Protein 7JH0 (pdb70)

B-factor: mean 74.03, std 16.94, range [35.66, 173.41]

Foldseek 3Di:
DDAAEEEEEDCDQQSVLLVLLCVVVVRHAYQEYEAQVAAPVRSQVCAQQDPQQHGRDFDWDADPSWTATNNHTHHYYNDPQLLPDQLQVSQHQEYEYADPPQAEPVSQCSNPPPHHHQAYEYQAHHDPAQEEAPLQCLVVDDLPRRYHYPHAVLLAVQNLQCLQCVPFRFQAKEKEKAFEDDPQADCAQADDPVQRQRSHHLAPDWGWFADPSWLVSCSSPVSCRVRYGYTYIYYHDHWKMKMKMKTFTNHFADLVRSLVSQCVVCPPSCPQAEAEDADPDDRSVCRQPLYSWYWYSVPWAAPGRGITITMIMDTSRNNSSNRVSVSSSSCVVNNPD/DDAAEEEEEDCFLQRLLLVLLCVVVVRHHYQEYEALVAAQVRSQVCQQQDPFQGGRDADWDDDPCFTATNRHTHHYYNDPQLLPDQQAVSVHQEYEADNVPDQELVSQCSCPPPNGHQAYEYAEHHDHAQEEAPQQCLVVDDLPRRYHYPAALLNAVLNLCCQQCVPQNFQAKEKEKAFEDDPQADCAQDDDPPQNQRRHNLAVDWGWFADCSFCCSCSRPVVCNVRTGYTYIYYHDHWKMKMKMKTFTRRFAALVRSLVRQVCSCVPPCVQAEAEDADPDDRSVCRLPQYSWYWHSPPWHAPGRGTTMTMIMGGSRNNSSNRVSVSSSSSCVNNVD/DDAAEAEEEDCFLLGLLLVLLCVVVVRHHYAEYEAQVADPVRNLVPNQQDPFQGGRPFDWDADPQFTDTHHRTHHYYHDPQLLPDPQQVRVHQEYEADPPPAADPVRQCSNVPDRGHQAYEYAADHPHAQAEAPPFCQVVDALPGRYHYPHAVLNAVLLLQCLQCVPFNFQAKEKEKAFEDDPQADCAQADDPVQNQRNHRLQPDFGWFADPRWQCSCSRVVSCHPRTGYTYTYHHDHWKMKMKMKTFTNHFADLVRSLVSQCCSCVDSCPQAEAEDADPDDRSNCRLRQYSWYWHSVVWAQDGRTITITMIMHTSRNNSSNSSVVSVSSCCVNNVD/DDAAEEEEEACFLLGLLLVLLCVVVVRHHYAEYEAQVADPVRSQVPQQQDPQQGGRPADWDDDPQFIATNRGTHHYYRDPQLLPDQQVVSPHAEYEHANQPQQEPVRQCSCCPPHGHFAYEYLEDHDHAQEEAPQFVLVVDDLVGHYHYPYAVLNAVLNLCCLQCVPFNFQAKEKEKAFEDDPQADCAQADDPPQNLRRHHQAPDFGWAADCSQQCSCSHPVSCHPRTGYTYTYHHDHWKMKMKMKTFTNHFDDLVRSLVSLCVCCVPSVVQQEAEDADPDDRSVCSQRLYSWYWHSPVWAQPGRTITITMTMDGSRNNSSNSSVVSSSSSCVVNVD

Organism: Schistosoma mansoni (NCBI:txid6183)

Solvent-accessible surface area: 45228 Å² total

Nearest PDB structures (foldseek):
  4wni-assembly1_C  TM=9.915E-01  e=1.784E-61  Homo sapiens
  1j0x-assembly1_R  TM=9.920E-01  e=1.899E-61  Oryctolagus cuniculus
  6lgj-assembly1_C  TM=9.918E-01  e=1.081E-60  Mus musculus
  6ynd-assembly1_A  TM=9.878E-01  e=7.446E-61  Homo sapiens
  7xzg-assembly1_A  TM=9.839E-01  e=3.277E-58  Candida albicans SC5314

Sequence (1348 aa):
MSRAKVGINGFGRIGRLVLRAAFLKNTVDVVSVNDPFIDLEYMVYMIKRDSTHGTFPGEVSTENGKLKVNGKLISVHCERDPANIPWDKDGAEYVVESTGVFTTIDKAQAHIKNNRAKKVIISAPSADAPMFVVGVNENSYEKSMSVVSNASTTNCLAPLAKVIHDKFEIVEGLMTTVHSFTATQKVVDGPSSKLWRDGRGAMQNIIPASTGAAKAVGKVIPALNGKLTGMAFRVPTPDVSVVDLTCRLGKGASYEEIKAAVKAAASGPLKGILEYTEDEVVSSDFVGSTSSSIFDAKAGISLNNNFVKLVSWYDNEFGYSCRVVDLITHMHKVDHAMSRAKVGINGFGRIGRLVLRAAFLKNTVDVVSVNDPFIDLEYMVYMIKRDSTHGTFPGEVSTENGKLKVNGKLISVHCERDPANIPWDKDGAEYVVESTGVFTTIDKAQAHIKNNRAKKVIISAPSADAPMFVVGVNENSYEKSMSVVSNASTTNCLAPLAKVIHDKFEIVEGLMTTVHSFTATQKVVDGPSSKLWRDGRGAMQNIIPASTGAAKAVGKVIPALNGKLTGMAFRVPTPDVSVVDLTCRLGKGASYEEIKAAVKAAASGPLKGILEYTEDEVVSSDFVGSTSSSIFDAKAGISLNNNFVKLVSWYDNEFGYSCRVVDLITHMHKVDHAMSRAKVGINGFGRIGRLVLRAAFLKNTVDVVSVNDPFIDLEYMVYMIKRDSTHGTFPGEVSTENGKLKVNGKLISVHCERDPANIPWDKDGAEYVVESTGVFTTIDKAQAHIKNNRAKKVIISAPSADAPMFVVGVNENSYEKSMSVVSNASTTNCLAPLAKVIHDKFEIVEGLMTTVHSFTATQKVVDGPSSKLWRDGRGAMQNIIPASTGAAKAVGKVIPALNGKLTGMAFRVPTPDVSVVDLTCRLGKGASYEEIKAAVKAAASGPLKGILEYTEDEVVSSDFVGSTSSSIFDAKAGISLNNNFVKLVSWYDNEFGYSCRVVDLITHMHKVDHAMSRAKVGINGFGRIGRLVLRAAFLKNTVDVVSVNDPFIDLEYMVYMIKRDSTHGTFPGEVSTENGKLKVNGKLISVHCERDPANIPWDKDGAEYVVESTGVFTTIDKAQAHIKNNRAKKVIISAPSADAPMFVVGVNENSYEKSMSVVSNASTTNCLAPLAKVIHDKFEIVEGLMTTVHSFTATQKVVDGPSSKLWRDGRGAMQNIIPASTGAAKAVGKVIPALNGKLTGMAFRVPTPDVSVVDLTCRLGKGASYEEIKAAVKAAASGPLKGILEYTEDEVVSSDFVGSTSSSIFDAKAGISLNNNFVKLVSWYDNEFGYSCRVVDLITHMHKVDHA

InterPro domains:
  IPR006424 Glyceraldehyde-3-phosphate dehydrogenase, type I [TIGR01534] (5-327)
  IPR020828 Glyceraldehyde 3-phosphate dehydrogenase, NAD(P) binding domain [PF00044] (5-104)
  IPR020828 Glyceraldehyde 3-phosphate dehydrogenase, NAD(P) binding domain [SM00846] (4-153)
  IPR020829 Glyceraldehyde 3-phosphate dehydrogenase, catalytic domain [PF02800] (158-315)
  IPR020830 Glyceraldehyde 3-phosphate dehydrogenase, active site [PS00071] (151-158)
  IPR020831 Glyceraldehyde/Erythrose phosphate dehydrogenase family [PIRSF000149] (4-334)
  IPR020831 Glyceraldehyde/Erythrose phosphate dehydrogenase family [PR00078] (112-125)
  IPR020831 Glyceraldehyde/Erythrose phosphate dehydrogenase family [PR00078] (147-165)
  IPR020831 Glyceraldehyde/Erythrose phosphate dehydrogenase family [PR00078] (174-190)
  IPR020831 Glyceraldehyde/Erythrose phosphate dehydrogenase family [PR00078] (231-248)
  IPR020831 Glyceraldehyde/Erythrose phosphate dehydrogenase family [PR00078] (271-286)
  IPR020831 Glyceraldehyde/Erythrose phosphate dehydrogenase family [PTHR10836] (4-334)
  IPR036291 NAD(P)-binding domain superfamily [SSF51735] (5-169)

Secondary structure (DSSP, 8-state):
---EEEEEE--SSHHHHHHHHHHHH-SEEEEEEE-TT--HHHHHHHHH--TTT-S-SS-EEESSSSEEETTEEEEEE--SSGGGS-HHHHT-SEEEE-STT--SHHHHTTTTTTTS--EEEESS--SSSPB--TTTSGGG--TT--EEE----HHHHHHHHHHHHHHT-EEEEEEEEEEE--TTSBSSS---TT-GGGGSBTTT--EEEE-SSSSHHHHH-GGGTTTEEEEEEEES-SS-EEEEEEEEESS---HHHHHHHHHHHHHTTTTTTEEEE-S---GGGGTT---SEEEETTT-EESSSSEEEEEEEE-TTHHHHHHHHHHHHHHHHHHH-/---EEEEEE--SHHHHHHHHHHHHH-SEEEEEEE-TT--HHHHHHHHH--TTT-S-SS-EEEETTEEEETTEEEEEE--SSGGGS-TTTTT--EEEE-SSS--SHHHHTTTTSSS--SEEEESS--SSS-B--TTTSGGG--TT-SEEE----HHHHHHHHHHHHHHT-EEEEEEEEEE---TTSBSSS---TT-GGGSSBTTT--EEEEETTTTTHHHH-GGGTTTEEEEEEE-S-SS-EEEEEEEEESS---HHHHHHHHHHHHHTTTTTTEEEE-S---GGGGTT---SEEEETTT-EESSSSEEEEEEEE-TTHHHHHHHHHHHHHHHHHHT-/-PPEEEEEE--SHHHHHHHHHHHHH-SEEEEEEE-SSS-HHHHHHHHH--TTT-S-SS-EEEETTEEEESS-EEEEE--SSGGG--HHHHT--EEEE-SSS--STTTGGGTTTTT--SEEEESS--SSS-B--TTTSSTT--TT-SEEE----HHHHHHHHHHHHHHH-EEEEEEEEEEE--TTSBSSS---SS-GGGGSBTTT--EE---SSSTHHHHH-GGGTTSEE--EEEES-SS-EEEEEEEEESS---HHHHHHHHHHHHTTTTBTTEEEE-S---GGGGTT---SEEEETTT-EESSSSEEEEEEEE-TTHHHHHHHHHHHHHHHHHHT-/--PEEEEEE--SHHHHHHHHHHHHH-SEEEEEEE-TTS-HHHHHHHHH--TTT-S-SS-EEEETTEEEESS-EEEEE--SSGGG--HHHHT--EEEE-SSS--SHHHHGGGTTTT--SEEEESS--SSSPB--TTSSGGG--TT--EEE----HHHHHHHHHHHHHHH-EEEEEEEEEEEP-TTS-SSS---SS-GGGGS-TTT--EEE--STTTTHHHH-GGGTTSEEEEEEEES-SS-EEEEEEEEESS---HHHHHHHHHHHHHTTTBTTEEEE-S---TTS-TT---SEEEETTT-EESSSS-EEEEEEE-TTHHHHHHHHHHHHHHHHHHT-

Radius of gyration: 31.95 Å; Cα contacts (8 Å, |Δi|>4): 3463; chains: 4; bounding box: 79×80×83 Å

Structure (mmCIF, N/CA/C/O backbone):
data_7JH0
#
_entry.id   7JH0
#
_cell.length_a   80.123
_cell.length_b   80.123
_cell.length_c   417.015
_cell.angle_alpha   90.000
_cell.angle_beta   90.000
_cell.angle_gamma   120.000
#
_symmetry.space_group_name_H-M   'P 61'
#
loop_
_entity.id
_entity.type
_entity.pdbx_description
1 polymer 'Glyceraldehyde-3-phosphate dehydrogenase'
2 polymer 'Glyceraldehyde-3-phosphate dehydrogenase'
3 non-polymer GLYCEROL
4 non-polymer 'TRIETHYLENE GLYCOL'
5 non-polymer DI(HYDROXYETHYL)ETHER
6 non-polymer 1,2-ETHANEDIOL
7 water water
#
loop_
_atom_site.group_PDB
_atom_site.id
_atom_site.type_symbol
_atom_site.label_atom_id
_atom_site.label_alt_id
_atom_site.label_comp_id
_atom_site.label_asym_id
_atom_site.label_entity_id
_atom_site.label_seq_id
_atom_site.pdbx_PDB_ins_code
_atom_site.Cartn_x
_atom_site.Cartn_y
_atom_site.Cartn_z
_atom_site.occupancy
_atom_site.B_iso_or_equiv
_atom_site.auth_seq_id
_atom_site.auth_comp_id
_atom_site.auth_asym_id
_atom_site.auth_atom_id
_atom_site.pdbx_PDB_model_num
ATOM 1 N N . MET A 1 1 ? -7.259 -11.575 38.159 1.00 90.04 1 MET A N 1
ATOM 2 C CA . MET A 1 1 ? -5.932 -12.174 38.170 1.00 90.30 1 MET A CA 1
ATOM 3 C C . MET A 1 1 ? -5.252 -12.027 36.818 1.00 86.28 1 MET A C 1
ATOM 4 O O . MET A 1 1 ? -5.233 -10.943 36.233 1.00 84.77 1 MET A O 1
ATOM 9 N N . SER A 1 2 ? -4.712 -13.142 36.334 1.00 85.10 2 SER A N 1
ATOM 10 C CA . SER A 1 2 ? -3.934 -13.197 35.105 1.00 81.25 2 SER A CA 1
ATOM 11 C C . SER A 1 2 ? -4.636 -12.528 33.932 1.00 78.46 2 SER A C 1
ATOM 12 O O . SER A 1 2 ? -5.849 -12.654 33.756 1.00 76.19 2 SER A O 1
ATOM 15 N N . ARG A 1 3 ? -3.852 -11.803 33.142 1.00 76.10 3 ARG A N 1
ATOM 16 C CA . ARG A 1 3 ? -4.342 -11.148 31.941 1.00 71.66 3 ARG A CA 1
ATOM 17 C C . ARG A 1 3 ? -3.801 -11.879 30.723 1.00 67.86 3 ARG A C 1
ATOM 18 O O . ARG A 1 3 ? -2.741 -12.502 30.787 1.00 67.59 3 ARG A O 1
ATOM 26 N N . ALA A 1 4 ? -4.525 -11.803 29.614 1.00 65.77 4 ALA A N 1
ATOM 27 C CA . ALA A 1 4 ? -4.170 -12.570 28.427 1.00 64.05 4 ALA A CA 1
ATOM 28 C C . ALA A 1 4 ? -2.860 -12.096 27.805 1.00 58.83 4 ALA A C 1
ATOM 29 O O . ALA A 1 4 ? -2.707 -10.924 27.463 1.00 57.36 4 ALA A O 1
ATOM 31 N N . LYS A 1 5 ? -1.918 -13.024 27.667 1.00 57.40 5 LYS A N 1
ATOM 32 C CA . LYS A 1 5 ? -0.644 -12.751 27.015 1.00 55.33 5 LYS A CA 1
ATOM 33 C C . LYS A 1 5 ? -0.765 -13.033 25.524 1.00 54.49 5 LYS A C 1
ATOM 34 O O . LYS A 1 5 ? -1.099 -14.144 25.119 1.00 56.22 5 LYS A O 1
ATOM 40 N N . VAL A 1 6 ? -0.484 -12.022 24.708 1.00 55.01 6 VAL A N 1
ATOM 41 C CA . VAL A 1 6 ? -0.801 -12.074 23.285 1.00 55.69 6 VAL A CA 1
ATOM 42 C C . VAL A 1 6 ? 0.427 -11.873 22.393 1.00 57.27 6 VAL A C 1
ATOM 43 O O . VAL A 1 6 ? 1.311 -11.079 22.705 1.00 61.85 6 VAL A O 1
ATOM 47 N N . GLY A 1 7 ? 0.477 -12.603 21.281 1.00 55.54 7 GLY A N 1
ATOM 48 C CA . GLY A 1 7 ? 1.478 -12.376 20.254 1.00 56.33 7 GLY A CA 1
ATOM 49 C C . GLY A 1 7 ? 0.822 -12.053 18.922 1.00 58.44 7 GLY A C 1
ATOM 50 O O . GLY A 1 7 ? -0.323 -12.433 18.691 1.00 61.87 7 GLY A O 1
ATOM 51 N N . ILE A 1 8 ? 1.536 -11.352 18.045 1.00 56.15 8 ILE A N 1
ATOM 52 C CA . ILE A 1 8 ? 0.973 -10.954 16.757 1.00 54.66 8 ILE A CA 1
ATOM 53 C C . ILE A 1 8 ? 1.862 -11.389 15.602 1.00 56.92 8 ILE A C 1
ATOM 54 O O . ILE A 1 8 ? 3.030 -11.010 15.534 1.00 58.12 8 ILE A O 1
ATOM 59 N N . ASN A 1 9 ? 1.309 -12.175 14.686 1.00 58.85 9 ASN A N 1
ATOM 60 C CA . ASN A 1 9 ? 2.046 -12.558 13.491 1.00 63.31 9 ASN A CA 1
ATOM 61 C C . ASN A 1 9 ? 1.537 -11.775 12.296 1.00 65.99 9 ASN A C 1
ATOM 62 O O . ASN A 1 9 ? 0.365 -11.869 11.937 1.00 67.88 9 ASN A O 1
ATOM 67 N N . GLY A 1 10 ? 2.427 -11.003 11.682 1.00 67.72 10 GLY A N 1
ATOM 68 C CA . GLY A 1 10 ? 2.058 -10.155 10.566 1.00 67.70 10 GLY A CA 1
ATOM 69 C C . GLY A 1 10 ? 1.697 -8.753 11.010 1.00 67.54 10 GLY A C 1
ATOM 70 O O . GLY A 1 10 ? 0.533 -8.449 11.269 1.00 65.77 10 GLY A O 1
ATOM 71 N N . PHE A 1 11 ? 2.701 -7.893 11.098 1.00 68.44 11 PHE A N 1
ATOM 72 C CA . PHE A 1 11 ? 2.491 -6.529 11.555 1.00 65.83 11 PHE A CA 1
ATOM 73 C C . PHE A 1 11 ? 2.050 -5.639 10.396 1.00 64.80 11 PHE A C 1
ATOM 74 O O . PHE A 1 11 ? 2.575 -4.545 10.201 1.00 64.58 11 PHE A O 1
ATOM 82 N N . GLY A 1 12 ? 1.081 -6.122 9.626 1.00 66.41 12 GLY A N 1
ATOM 83 C CA . GLY A 1 12 ? 0.564 -5.373 8.499 1.00 67.41 12 GLY A CA 1
ATOM 84 C C . GLY A 1 12 ? -0.305 -4.213 8.938 1.00 69.92 12 GLY A C 1
ATOM 85 O O . GLY A 1 12 ? 0.066 -3.457 9.830 1.00 73.54 12 GLY A O 1
ATOM 86 N N . ARG A 1 13 ? -1.464 -4.067 8.309 1.00 66.56 13 ARG A N 1
ATOM 87 C CA . ARG A 1 13 ? -2.359 -2.964 8.628 1.00 61.40 13 ARG A CA 1
ATOM 88 C C . ARG A 1 13 ? -3.236 -3.335 9.808 1.00 62.27 13 ARG A C 1
ATOM 89 O O . ARG A 1 13 ? -3.428 -2.555 10.739 1.00 60.97 13 ARG A O 1
ATOM 97 N N . ILE A 1 14 ? -3.759 -4.550 9.760 1.00 64.88 14 ILE A N 1
ATOM 98 C CA . ILE A 1 14 ? -4.719 -5.012 10.743 1.00 64.56 14 ILE A CA 1
ATOM 99 C C . ILE A 1 14 ? -3.994 -5.469 12.007 1.00 63.26 14 ILE A C 1
ATOM 100 O O . ILE A 1 14 ? -4.477 -5.263 13.119 1.00 62.80 14 ILE A O 1
ATOM 105 N N . GLY A 1 15 ? -2.820 -6.067 11.838 1.00 62.79 15 GLY A N 1
ATOM 106 C CA . GLY A 1 15 ? -2.041 -6.524 12.975 1.00 62.00 15 GLY A CA 1
ATOM 107 C C . GLY A 1 15 ? -1.390 -5.390 13.742 1.00 63.91 15 GLY A C 1
ATOM 108 O O . GLY A 1 15 ? -0.898 -5.570 14.854 1.00 66.74 15 GLY A O 1
ATOM 109 N N . ARG A 1 16 ? -1.397 -4.209 13.137 1.00 62.59 16 ARG A N 1
ATOM 110 C CA . ARG A 1 16 ? -0.745 -3.038 13.703 1.00 56.98 16 ARG A CA 1
ATOM 111 C C . ARG A 1 16 ? -1.735 -2.217 14.529 1.00 58.93 16 ARG A C 1
ATOM 112 O O . ARG A 1 16 ? -1.355 -1.537 15.482 1.00 59.16 16 ARG A O 1
ATOM 120 N N . LEU A 1 17 ? -3.010 -2.298 14.161 1.00 59.65 17 LEU A N 1
ATOM 121 C CA . LEU A 1 17 ? -4.067 -1.596 14.884 1.00 58.24 17 LEU A CA 1
ATOM 122 C C . LEU A 1 17 ? -4.621 -2.455 16.015 1.00 59.39 17 LEU A C 1
ATOM 123 O O . LEU A 1 17 ? -5.310 -1.962 16.907 1.00 60.98 17 LEU A O 1
ATOM 128 N N . VAL A 1 18 ? -4.327 -3.748 15.966 1.00 58.68 18 VAL A N 1
ATOM 129 C CA . VAL A 1 18 ? -4.678 -4.634 17.061 1.00 60.19 18 VAL A CA 1
ATOM 130 C C . VAL A 1 18 ? -3.803 -4.274 18.251 1.00 59.96 18 VAL A C 1
ATOM 131 O O . VAL A 1 18 ? -4.286 -4.118 19.373 1.00 58.94 18 VAL A O 1
ATOM 135 N N . LEU A 1 19 ? -2.509 -4.131 17.986 1.00 63.44 19 LEU A N 1
ATOM 136 C CA . LEU A 1 19 ? -1.554 -3.686 18.992 1.00 63.60 19 LEU A CA 1
ATOM 137 C C . LEU A 1 19 ? -2.012 -2.382 19.618 1.00 61.22 19 LEU A C 1
ATOM 138 O O . LEU A 1 19 ? -1.948 -2.197 20.833 1.00 62.50 19 LEU A O 1
ATOM 143 N N . ARG A 1 20 ? -2.476 -1.485 18.758 1.00 57.27 20 ARG A N 1
ATOM 144 C CA . ARG A 1 20 ? -2.964 -0.183 19.171 1.00 51.28 20 ARG A CA 1
ATOM 145 C C . ARG A 1 20 ? -4.130 -0.328 20.140 1.00 52.40 20 ARG A C 1
ATOM 146 O O . ARG A 1 20 ? -4.073 0.150 21.270 1.00 54.44 20 ARG A O 1
ATOM 154 N N . ALA A 1 21 ? -5.176 -1.015 19.693 1.00 53.46 21 ALA A N 1
ATOM 155 C CA . ALA A 1 21 ? -6.370 -1.240 20.504 1.00 53.04 21 ALA A CA 1
ATOM 156 C C . ALA A 1 21 ? -6.066 -1.985 21.807 1.00 52.54 21 ALA A C 1
ATOM 157 O O . ALA A 1 21 ? -6.791 -1.847 22.793 1.00 51.40 21 ALA A O 1
ATOM 159 N N . ALA A 1 22 ? -4.999 -2.776 21.806 1.00 52.06 22 ALA A N 1
ATOM 160 C CA . ALA A 1 22 ? -4.602 -3.517 22.997 1.00 52.28 22 ALA A CA 1
ATOM 161 C C . ALA A 1 22 ? -4.223 -2.572 24.134 1.00 55.60 22 A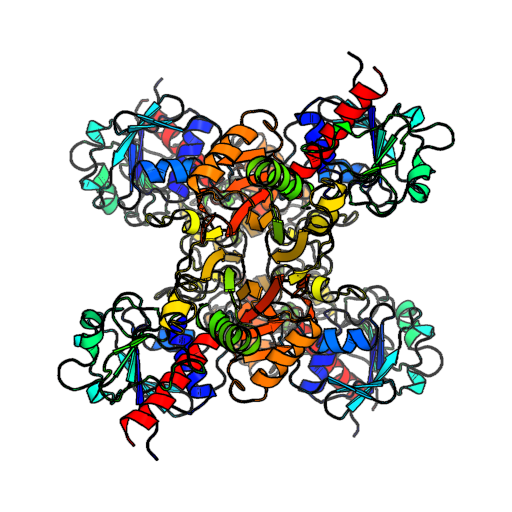LA A C 1
ATOM 162 O O . ALA A 1 22 ? -4.764 -2.658 25.240 1.00 57.81 22 ALA A O 1
ATOM 164 N N . PHE A 1 23 ? -3.293 -1.668 23.850 1.00 55.57 23 PHE A N 1
ATOM 165 C CA . PHE A 1 23 ? -2.804 -0.730 24.850 1.00 55.19 23 PHE A CA 1
ATOM 166 C C . PHE A 1 23 ? -3.859 0.292 25.220 1.00 59.05 23 PHE A C 1
ATOM 167 O O . PHE A 1 23 ? -3.818 0.878 26.301 1.00 65.36 23 PHE A O 1
ATOM 175 N N . LEU A 1 24 ? -4.799 0.505 24.309 1.00 59.25 24 LEU A N 1
ATOM 176 C CA . LEU A 1 24 ? -5.898 1.421 24.554 1.00 60.02 24 LEU A CA 1
ATOM 177 C C . LEU A 1 24 ? -6.838 0.841 25.597 1.00 61.47 24 LEU A C 1
ATOM 178 O O . LEU A 1 24 ? -7.312 1.545 26.486 1.00 65.14 24 LEU A O 1
ATOM 183 N N . LYS A 1 25 ? -7.095 -0.455 25.488 1.00 61.37 25 LYS A N 1
ATOM 184 C CA . LYS A 1 25 ? -8.052 -1.104 26.366 1.00 64.18 25 LYS A CA 1
ATOM 185 C C . LYS A 1 25 ? -7.368 -1.767 27.550 1.00 63.68 25 LYS A C 1
ATOM 186 O O . LYS A 1 25 ? -7.985 -1.946 28.600 1.00 63.86 25 LYS A O 1
ATOM 192 N N . ASN A 1 26 ? -6.105 -2.142 27.370 1.00 62.92 26 ASN A N 1
ATOM 193 C CA . ASN A 1 26 ? -5.277 -2.609 28.474 1.00 65.31 26 ASN A CA 1
ATOM 194 C C . ASN A 1 26 ? -5.862 -3.860 29.126 1.00 61.98 26 ASN A C 1
ATOM 195 O O . ASN A 1 26 ? -5.545 -4.170 30.271 1.00 59.93 26 ASN A O 1
ATOM 200 N N . THR A 1 27 ? -6.727 -4.565 28.398 1.00 60.80 27 THR A N 1
ATOM 201 C CA . THR A 1 27 ? -7.393 -5.754 28.928 1.00 62.70 27 THR A CA 1
ATOM 202 C C . THR A 1 27 ? -6.578 -7.007 28.642 1.00 62.11 27 THR A C 1
ATOM 203 O O . THR A 1 27 ? -6.816 -8.065 29.224 1.00 63.59 27 THR A O 1
ATOM 207 N N . VAL A 1 28 ? -5.629 -6.883 27.721 1.00 60.65 28 VAL A N 1
ATOM 208 C CA . VAL A 1 28 ? -4.698 -7.960 27.425 1.00 59.93 28 VAL A CA 1
ATOM 209 C C . VAL A 1 28 ? -3.292 -7.377 27.379 1.00 61.21 28 VAL A C 1
ATOM 210 O O . VAL A 1 28 ? -3.111 -6.161 27.458 1.00 63.31 28 VAL A O 1
ATOM 214 N N . ASP A 1 29 ? -2.295 -8.246 27.254 1.00 61.34 29 ASP A N 1
ATOM 215 C CA . ASP A 1 29 ? -0.910 -7.796 27.221 1.00 61.18 29 ASP A CA 1
ATOM 216 C C . ASP A 1 29 ? -0.163 -8.404 26.037 1.00 61.30 29 ASP A C 1
ATOM 217 O O . ASP A 1 29 ? 0.121 -9.603 26.011 1.00 62.01 29 ASP A O 1
ATOM 222 N N . VAL A 1 30 ? 0.133 -7.557 25.055 1.00 60.01 30 VAL A N 1
ATOM 223 C CA . VAL A 1 30 ? 0.931 -7.926 23.891 1.00 57.92 30 VAL A CA 1
ATOM 224 C C . VAL A 1 30 ? 2.392 -8.077 24.292 1.00 62.67 30 VAL A C 1
ATOM 225 O O . VAL A 1 30 ? 2.981 -7.151 24.853 1.00 63.99 30 VAL A O 1
ATOM 229 N N . VAL A 1 31 ? 2.978 -9.232 23.991 1.00 62.78 31 VAL A N 1
ATOM 230 C CA . VAL A 1 31 ? 4.332 -9.535 24.443 1.00 60.23 31 VAL A CA 1
ATOM 231 C C . VAL A 1 31 ? 5.287 -9.835 23.287 1.00 60.48 31 VAL A C 1
ATOM 232 O O . VAL A 1 31 ? 6.504 -9.809 23.464 1.00 61.04 31 VAL A O 1
ATOM 236 N N . SER A 1 32 ? 4.740 -10.113 22.107 1.00 60.51 32 SER A N 1
ATOM 237 C CA . SER A 1 32 ? 5.565 -10.540 20.980 1.00 61.55 32 SER A CA 1
ATOM 238 C C . SER A 1 32 ? 4.965 -10.159 19.630 1.00 58.18 32 SER A C 1
ATOM 239 O O . SER A 1 32 ? 3.761 -10.279 19.413 1.00 56.66 32 SER A O 1
ATOM 242 N N . VAL A 1 33 ? 5.815 -9.698 18.720 1.00 57.20 33 VAL A N 1
ATOM 243 C CA . VAL A 1 33 ? 5.381 -9.386 17.367 1.00 57.68 33 VAL A CA 1
ATOM 244 C C . VAL A 1 33 ? 6.345 -10.055 16.398 1.00 59.41 33 VAL A C 1
ATOM 245 O O . VAL A 1 33 ? 7.516 -10.254 16.717 1.00 63.29 33 VAL A O 1
ATOM 249 N N . ASN A 1 34 ? 5.847 -10.423 15.223 1.00 57.56 34 ASN A N 1
ATOM 250 C CA . ASN A 1 34 ? 6.691 -11.009 14.198 1.00 58.91 34 ASN A CA 1
ATOM 251 C C . ASN A 1 34 ? 6.324 -10.482 12.811 1.00 62.02 34 ASN A C 1
ATOM 252 O O . ASN A 1 34 ? 5.150 -10.449 12.439 1.00 60.98 34 ASN A O 1
ATOM 257 N N . ASP A 1 35 ? 7.337 -10.052 12.064 1.00 64.15 35 ASP A N 1
ATOM 258 C CA . ASP A 1 35 ? 7.181 -9.651 10.666 1.00 64.19 35 ASP A CA 1
ATOM 259 C C . ASP A 1 35 ? 8.567 -9.547 10.036 1.00 66.87 35 ASP A C 1
ATOM 260 O O . ASP A 1 35 ? 9.363 -8.691 10.423 1.00 68.08 35 ASP A O 1
ATOM 265 N N . PRO A 1 36 ? 8.862 -10.429 9.066 1.00 69.14 36 PRO A N 1
ATOM 266 C CA . PRO A 1 36 ? 10.194 -10.514 8.452 1.00 70.84 36 PRO A CA 1
ATOM 267 C C . PRO A 1 36 ? 10.591 -9.268 7.662 1.00 72.76 36 PRO A C 1
ATOM 268 O O . PRO A 1 36 ? 11.785 -8.998 7.512 1.00 73.26 36 PRO A O 1
ATOM 272 N N . PHE A 1 37 ? 9.601 -8.522 7.183 1.00 72.47 37 PHE A N 1
ATOM 273 C CA . PHE A 1 37 ? 9.843 -7.371 6.318 1.00 74.41 37 PHE A CA 1
ATOM 274 C C . PHE A 1 37 ? 10.027 -6.091 7.117 1.00 74.47 37 PHE A C 1
ATOM 275 O O . PHE A 1 37 ? 10.487 -5.077 6.594 1.00 78.57 37 PHE A O 1
ATOM 283 N N . ILE A 1 38 ? 9.661 -6.138 8.389 1.00 70.28 38 ILE A N 1
ATOM 284 C CA . ILE A 1 38 ? 9.707 -4.949 9.218 1.00 67.99 38 ILE A CA 1
ATOM 285 C C . ILE A 1 38 ? 10.649 -5.182 10.392 1.00 68.65 38 ILE A C 1
ATOM 286 O O . ILE A 1 38 ? 10.416 -6.062 11.219 1.00 69.78 38 ILE A O 1
ATOM 291 N N . ASP A 1 39 ? 11.730 -4.411 10.450 1.00 66.13 39 ASP A N 1
ATOM 292 C CA . ASP A 1 39 ? 12.665 -4.532 11.561 1.00 67.06 39 ASP A CA 1
ATOM 293 C C . ASP A 1 39 ? 12.181 -3.692 12.737 1.00 66.13 39 ASP A C 1
ATOM 294 O O . ASP A 1 39 ? 11.169 -2.996 12.635 1.00 64.08 39 ASP A O 1
ATOM 299 N N . LEU A 1 40 ? 12.903 -3.770 13.851 1.00 66.02 40 LEU A N 1
ATOM 300 C CA . LEU A 1 40 ? 12.512 -3.084 15.079 1.00 66.06 40 LEU A CA 1
ATOM 301 C C . LEU A 1 40 ? 12.365 -1.581 14.869 1.00 65.54 40 LEU A C 1
ATOM 302 O O . LEU A 1 40 ? 11.349 -0.991 15.239 1.00 64.56 40 LEU A O 1
ATOM 307 N N . GLU A 1 41 ? 13.385 -0.975 14.273 1.00 65.30 41 GLU A N 1
ATOM 308 C CA . GLU A 1 41 ? 13.387 0.457 14.010 1.00 65.77 41 GLU A CA 1
ATOM 309 C C . GLU A 1 41 ? 12.171 0.865 13.179 1.00 62.36 41 GLU A C 1
ATOM 310 O O . GLU A 1 41 ? 11.498 1.843 13.497 1.00 64.51 41 GLU A O 1
ATOM 316 N N . TYR A 1 42 ? 11.886 0.110 12.123 1.00 57.74 42 TYR A N 1
ATOM 317 C CA . TYR A 1 42 ? 10.755 0.424 11.258 1.00 55.01 42 TYR A CA 1
ATOM 318 C C . TYR A 1 42 ? 9.456 0.230 12.022 1.00 53.72 42 TYR A C 1
ATOM 319 O O . TYR A 1 42 ? 8.500 0.986 11.849 1.00 51.56 42 TYR A O 1
ATOM 328 N N . MET A 1 43 ? 9.439 -0.783 12.881 1.00 55.24 43 MET A N 1
ATOM 329 C CA . MET A 1 43 ? 8.234 -1.155 13.608 1.00 56.53 43 MET A CA 1
ATOM 330 C C . MET A 1 43 ? 7.740 -0.012 14.484 1.00 59.79 43 MET A C 1
ATOM 331 O O . MET A 1 43 ? 6.541 0.163 14.684 1.00 62.73 43 MET A O 1
ATOM 336 N N . VAL A 1 44 ? 8.681 0.773 14.988 1.00 58.80 44 VAL A N 1
ATOM 337 C CA . VAL A 1 44 ? 8.356 1.887 15.859 1.00 57.41 44 VAL A CA 1
ATOM 338 C C . VAL A 1 44 ? 7.707 3.008 15.061 1.00 58.54 44 VAL A C 1
ATOM 339 O O . VAL A 1 44 ? 6.715 3.596 15.491 1.00 59.80 44 VAL A O 1
ATOM 343 N N . TYR A 1 45 ? 8.274 3.297 13.895 1.00 57.56 45 TYR A N 1
ATOM 344 C CA . TYR A 1 45 ? 7.761 4.352 13.030 1.00 54.64 45 TYR A CA 1
ATOM 345 C C . TYR A 1 45 ? 6.354 4.038 12.530 1.00 58.47 45 TYR A C 1
ATOM 346 O O . TYR A 1 45 ? 5.549 4.941 12.296 1.00 62.25 45 TYR A O 1
ATOM 355 N N . MET A 1 46 ? 6.059 2.754 12.367 1.00 57.30 46 MET A N 1
ATOM 356 C CA . MET A 1 46 ? 4.741 2.344 11.907 1.00 60.66 46 MET A CA 1
ATOM 357 C C . MET A 1 46 ? 3.698 2.500 13.009 1.00 64.80 46 MET A C 1
ATOM 358 O O . MET A 1 46 ? 2.499 2.567 12.739 1.00 67.97 46 MET A O 1
ATOM 363 N N . ILE A 1 47 ? 4.164 2.566 14.251 1.00 65.47 47 ILE A N 1
ATOM 364 C CA . ILE A 1 47 ? 3.286 2.760 15.397 1.00 64.41 47 ILE A CA 1
ATOM 365 C C . ILE A 1 47 ? 3.088 4.245 15.669 1.00 64.17 47 ILE A C 1
ATOM 366 O O . ILE A 1 47 ? 1.959 4.723 15.781 1.00 65.21 47 ILE A O 1
ATOM 371 N N . LYS A 1 48 ? 4.197 4.967 15.778 1.00 63.39 48 LYS A N 1
ATOM 372 C CA . LYS A 1 48 ? 4.158 6.393 16.062 1.00 65.41 48 LYS A CA 1
ATOM 373 C C . LYS A 1 48 ? 3.404 7.158 14.979 1.00 69.76 48 LYS A C 1
ATOM 374 O O . LYS A 1 48 ? 2.781 8.176 15.264 1.00 73.86 48 LYS A O 1
ATOM 376 N N . ARG A 1 49 ? 3.449 6.665 13.744 1.00 68.37 49 ARG A N 1
ATOM 377 C CA . ARG A 1 49 ? 2.840 7.381 12.624 1.00 67.67 49 ARG A CA 1
ATOM 378 C C . ARG A 1 49 ? 1.774 6.562 11.896 1.00 65.08 49 ARG A C 1
ATOM 379 O O . ARG A 1 49 ? 2.043 5.467 11.400 1.00 67.15 49 ARG A O 1
ATOM 387 N N . ASP A 1 50 ? 0.566 7.112 11.833 1.00 60.02 50 ASP A N 1
ATOM 388 C CA . ASP A 1 50 ? -0.535 6.495 11.101 1.00 56.62 50 ASP A CA 1
ATOM 389 C C . ASP A 1 50 ? -1.301 7.581 10.350 1.00 56.02 50 ASP A C 1
ATOM 390 O O . ASP A 1 50 ? -1.768 8.548 10.947 1.00 57.95 50 ASP A O 1
ATOM 395 N N . SER A 1 51 ? -1.423 7.422 9.037 1.00 53.60 51 SER A N 1
ATOM 396 C CA . SER A 1 51 ? -2.082 8.424 8.208 1.00 53.93 51 SER A CA 1
ATOM 397 C C . SER A 1 51 ? -3.569 8.522 8.530 1.00 53.55 51 SER A C 1
ATOM 398 O O . SER A 1 51 ? -4.191 9.568 8.345 1.00 56.63 51 SER A O 1
ATOM 401 N N . THR A 1 52 ? -4.127 7.421 9.020 1.00 50.45 52 THR A N 1
ATOM 402 C CA . THR A 1 52 ? -5.561 7.318 9.244 1.00 49.59 52 THR A CA 1
ATOM 403 C C . THR A 1 52 ? -5.956 7.609 10.696 1.00 55.05 52 THR A C 1
ATOM 404 O O . THR A 1 52 ? -6.887 8.375 10.953 1.00 55.29 52 THR A O 1
ATOM 408 N N . HIS A 1 53 ? -5.242 7.008 11.644 1.00 56.66 53 HIS A N 1
ATOM 409 C CA . HIS A 1 53 ? -5.642 7.071 13.047 1.00 54.40 53 HIS A CA 1
ATOM 410 C C . HIS A 1 53 ? -4.764 8.006 13.862 1.00 55.75 53 HIS A C 1
ATOM 411 O O . HIS A 1 53 ? -4.965 8.173 15.066 1.00 58.56 53 HIS A O 1
ATOM 418 N N . GLY A 1 54 ? -3.794 8.620 13.197 1.00 54.83 54 GLY A N 1
ATOM 419 C CA . GLY A 1 54 ? -2.902 9.551 13.857 1.00 56.79 54 GLY A CA 1
ATOM 420 C C . GLY A 1 54 ? -1.826 8.871 14.676 1.00 59.61 54 GLY A C 1
ATOM 421 O O . GLY A 1 54 ? -1.597 7.669 14.552 1.00 61.92 54 GLY A O 1
ATOM 422 N N . THR A 1 55 ? -1.161 9.650 15.520 1.00 60.95 55 THR A N 1
ATOM 423 C CA . THR A 1 55 ? -0.079 9.125 16.335 1.00 62.92 55 THR A CA 1
ATOM 424 C C . THR A 1 55 ? -0.627 8.286 17.476 1.00 65.37 55 THR A C 1
ATOM 425 O O . THR A 1 55 ? -1.725 8.533 17.977 1.00 65.07 55 THR A O 1
ATOM 429 N N . PHE A 1 56 ? 0.145 7.282 17.869 1.00 67.89 56 PHE A N 1
ATOM 430 C CA . PHE A 1 56 ? -0.224 6.423 18.980 1.00 72.02 56 PHE A CA 1
ATOM 431 C C . PHE A 1 56 ? -0.166 7.199 20.290 1.00 75.56 56 PHE A C 1
ATOM 432 O O . PHE A 1 56 ? 0.782 7.945 20.528 1.00 78.33 56 PHE A O 1
ATOM 440 N N . PRO A 1 57 ? -1.188 7.031 21.140 1.00 76.98 57 PRO A N 1
ATOM 441 C CA . PRO A 1 57 ? -1.272 7.698 22.447 1.00 79.29 57 PRO A CA 1
ATOM 442 C C . PRO A 1 57 ? -0.468 7.025 23.567 1.00 84.21 57 PRO A C 1
ATOM 443 O O . PRO A 1 57 ? -1.058 6.406 24.453 1.00 85.60 57 PRO A O 1
ATOM 447 N N . GLY A 1 58 ? 0.856 7.162 23.534 1.00 88.84 58 GLY A N 1
ATOM 448 C CA . GLY A 1 58 ? 1.710 6.599 24.567 1.00 94.78 58 GLY A CA 1
ATOM 449 C C . GLY A 1 58 ? 3.192 6.705 24.256 1.00 99.86 58 GLY A C 1
ATOM 450 O O . GLY A 1 58 ? 3.570 7.070 23.144 1.00 99.61 58 GLY A O 1
ATOM 451 N N . GLU A 1 59 ? 4.036 6.394 25.238 1.00 105.71 59 GLU A N 1
ATOM 452 C CA . GLU A 1 59 ? 5.480 6.430 25.025 1.00 104.90 59 GLU A CA 1
ATOM 453 C C . GLU A 1 59 ? 5.951 5.123 24.405 1.00 99.35 59 GLU A C 1
ATOM 454 O O . GLU A 1 59 ? 5.847 4.057 25.012 1.00 101.93 59 GLU A O 1
ATOM 460 N N . VAL A 1 60 ? 6.463 5.219 23.184 1.00 89.86 60 VAL A N 1
ATOM 461 C CA . VAL A 1 60 ? 6.957 4.058 22.463 1.00 82.22 60 VAL A CA 1
ATOM 462 C C . VAL A 1 60 ? 8.446 4.219 22.188 1.00 82.26 60 VAL A C 1
ATOM 463 O O . VAL A 1 60 ? 8.848 5.092 21.420 1.00 83.86 60 VAL A O 1
ATOM 467 N N . SER A 1 61 ? 9.265 3.386 22.823 1.00 78.62 61 SER A N 1
ATOM 468 C CA . SER A 1 61 ? 10.703 3.399 22.572 1.00 75.55 61 SER A CA 1
ATOM 469 C C . SER A 1 61 ? 11.247 1.980 22.417 1.00 73.99 61 SER A C 1
ATOM 470 O O . SER A 1 61 ? 10.485 1.025 22.267 1.00 71.91 61 SER A O 1
ATOM 473 N N . THR A 1 62 ? 12.570 1.855 22.438 1.00 75.21 62 THR A N 1
ATOM 474 C CA . THR A 1 62 ? 13.224 0.562 22.286 1.00 74.42 62 THR A CA 1
ATOM 475 C C . THR A 1 62 ? 14.258 0.336 23.375 1.00 80.22 62 THR A C 1
ATOM 476 O O . THR A 1 62 ? 15.267 1.040 23.449 1.00 82.95 62 THR A O 1
ATOM 480 N N . GLU A 1 63 ? 14.002 -0.658 24.215 1.00 81.28 63 GLU A N 1
ATOM 481 C CA . GLU A 1 63 ? 14.925 -1.015 25.278 1.00 82.03 63 GLU A CA 1
ATOM 482 C C . GLU A 1 63 ? 15.648 -2.304 24.915 1.00 78.16 63 GLU A C 1
ATOM 483 O O . GLU A 1 63 ? 15.043 -3.372 24.893 1.00 75.88 63 GLU A O 1
ATOM 489 N N . ASN A 1 64 ? 16.937 -2.187 24.605 1.00 77.82 64 ASN A N 1
ATOM 490 C CA . ASN A 1 64 ? 17.804 -3.340 24.365 1.00 79.39 64 ASN A CA 1
ATOM 491 C C . ASN A 1 64 ? 17.285 -4.302 23.296 1.00 76.77 64 ASN A C 1
ATOM 492 O O . ASN A 1 64 ? 17.015 -5.469 23.581 1.00 76.28 64 ASN A O 1
ATOM 494 N N . GLY A 1 65 ? 17.154 -3.812 22.067 1.00 74.17 65 GLY A N 1
ATOM 495 C CA . GLY A 1 65 ? 16.735 -4.646 20.954 1.00 70.98 65 GLY A CA 1
ATOM 496 C C . GLY A 1 65 ? 15.312 -5.139 21.104 1.00 69.76 65 GLY A C 1
ATOM 497 O O . GLY A 1 65 ? 14.887 -6.081 20.434 1.00 69.26 65 GLY A O 1
ATOM 498 N N . LYS A 1 66 ? 14.575 -4.487 21.994 1.00 69.67 66 LYS A N 1
ATOM 499 C CA . LYS A 1 66 ? 13.207 -4.870 22.292 1.00 67.27 66 LYS A CA 1
ATOM 500 C C . LYS A 1 66 ? 12.316 -3.636 22.274 1.00 63.03 66 LYS A C 1
ATOM 501 O O . LYS A 1 66 ? 12.716 -2.561 22.717 1.00 62.44 66 LYS A O 1
ATOM 504 N N . LEU A 1 67 ? 11.110 -3.804 21.745 1.00 60.75 67 LEU A N 1
ATOM 505 C CA . LEU A 1 67 ? 10.146 -2.720 21.622 1.00 59.77 67 LEU A CA 1
ATOM 506 C C . LEU A 1 67 ? 9.451 -2.417 22.949 1.00 60.59 67 LEU A C 1
ATOM 507 O O . LEU A 1 67 ? 8.801 -3.284 23.531 1.00 61.53 67 LEU A O 1
ATOM 512 N N . LYS A 1 68 ? 9.590 -1.182 23.419 1.00 59.92 68 LYS A N 1
ATOM 513 C CA . LYS A 1 68 ? 8.962 -0.761 24.665 1.00 57.30 68 LYS A CA 1
ATOM 514 C C . LYS A 1 68 ? 7.792 0.164 24.368 1.00 57.43 68 LYS A C 1
ATOM 515 O O . LYS A 1 68 ? 7.941 1.155 23.657 1.00 57.40 68 LYS A O 1
ATOM 518 N N . VAL A 1 69 ? 6.622 -0.177 24.895 1.00 56.44 69 VAL A N 1
ATOM 519 C CA . VAL A 1 69 ? 5.427 0.628 24.682 1.00 54.33 69 VAL A CA 1
ATOM 520 C C . VAL A 1 69 ? 4.684 0.817 25.997 1.00 59.29 69 VAL A C 1
ATOM 521 O O . VAL A 1 69 ? 4.302 -0.157 26.641 1.00 64.96 69 VAL A O 1
ATOM 525 N N . ASN A 1 70 ? 4.491 2.073 26.393 1.00 57.88 70 ASN A N 1
ATOM 526 C CA . ASN A 1 70 ? 3.808 2.411 27.643 1.00 57.37 70 ASN A CA 1
ATOM 527 C C . ASN A 1 70 ? 4.413 1.720 28.860 1.00 59.52 70 ASN A C 1
ATOM 528 O O . ASN A 1 70 ? 3.735 1.526 29.867 1.00 62.12 70 ASN A O 1
ATOM 533 N N . GLY A 1 71 ? 5.687 1.355 28.766 1.00 57.15 71 GLY A N 1
ATOM 534 C CA . GLY A 1 71 ? 6.354 0.661 29.850 1.00 57.06 71 GLY A CA 1
ATOM 535 C C . GLY A 1 71 ? 6.314 -0.849 29.712 1.00 59.80 71 GLY A C 1
ATOM 536 O O . GLY A 1 71 ? 6.987 -1.567 30.449 1.00 64.97 71 GLY A O 1
ATOM 537 N N . LYS A 1 72 ? 5.519 -1.337 28.766 1.00 57.62 72 LYS A N 1
ATOM 538 C CA . LYS A 1 72 ? 5.449 -2.771 28.517 1.00 56.74 72 LYS A CA 1
ATOM 539 C C . LYS A 1 72 ? 6.434 -3.146 27.415 1.00 57.56 72 LYS A C 1
ATOM 540 O O . LYS A 1 72 ? 6.575 -2.420 26.433 1.00 57.63 72 LYS A O 1
ATOM 545 N N . LEU A 1 73 ? 7.115 -4.274 27.589 1.00 59.95 73 LEU A N 1
ATOM 546 C CA . LEU A 1 73 ? 8.144 -4.718 26.648 1.00 61.58 73 LEU A CA 1
ATOM 547 C C . LEU A 1 73 ? 7.624 -5.747 25.647 1.00 66.68 73 LEU A C 1
ATOM 548 O O . LEU A 1 73 ? 6.879 -6.655 26.012 1.00 69.93 73 LEU A O 1
ATOM 553 N N . ILE A 1 74 ? 8.031 -5.607 24.387 1.00 68.37 74 ILE A N 1
ATOM 554 C CA . ILE A 1 74 ? 7.638 -6.548 23.341 1.00 68.29 74 ILE A CA 1
ATOM 555 C C . ILE A 1 74 ? 8.850 -6.990 22.518 1.00 67.97 74 ILE A C 1
ATOM 556 O O . ILE A 1 74 ? 9.494 -6.178 21.857 1.00 65.84 74 ILE A O 1
ATOM 561 N N . SER A 1 75 ? 9.151 -8.283 22.557 1.00 73.13 75 SER A N 1
ATOM 562 C CA . SER A 1 75 ? 10.231 -8.838 21.751 1.00 75.87 75 SER A CA 1
ATOM 563 C C . SER A 1 75 ? 9.782 -9.012 20.302 1.00 75.88 75 SER A C 1
ATOM 564 O O . SER A 1 75 ? 8.651 -9.417 20.036 1.00 77.74 75 SER A O 1
ATOM 567 N N . VAL A 1 76 ? 10.676 -8.709 19.367 1.00 74.25 76 VAL A N 1
ATOM 568 C CA . VAL A 1 76 ? 10.338 -8.754 17.950 1.00 70.38 76 VAL A CA 1
ATOM 569 C C . VAL A 1 76 ? 11.066 -9.895 17.248 1.00 72.80 76 VAL A C 1
ATOM 570 O O . VAL A 1 76 ? 12.119 -10.336 17.701 1.00 75.96 76 VAL A O 1
ATOM 574 N N . HIS A 1 77 ? 10.492 -10.370 16.145 1.00 71.45 77 HIS A N 1
ATOM 575 C CA . HIS A 1 77 ? 11.100 -11.427 15.341 1.00 71.72 77 HIS A CA 1
ATOM 576 C C . HIS A 1 77 ? 10.854 -11.184 13.857 1.00 71.47 77 HIS A C 1
ATOM 577 O O . HIS A 1 77 ? 9.852 -10.581 13.477 1.00 73.37 77 HIS A O 1
ATOM 584 N N . CYS A 1 78 ? 11.771 -11.652 13.020 1.00 70.46 78 CYS A N 1
ATOM 585 C CA . CYS A 1 78 ? 11.614 -11.515 11.578 1.00 70.31 78 CYS A CA 1
ATOM 586 C C . CYS A 1 78 ? 11.558 -12.892 10.933 1.00 68.98 78 CYS A C 1
ATOM 587 O O . CYS A 1 78 ? 12.038 -13.098 9.818 1.00 69.23 78 CYS A O 1
ATOM 590 N N . GLU A 1 79 ? 10.965 -13.835 11.655 1.00 67.94 79 GLU A N 1
ATOM 591 C CA . GLU A 1 79 ? 10.867 -15.204 11.182 1.00 68.06 79 GLU A CA 1
ATOM 592 C C . GLU A 1 79 ? 9.829 -15.317 10.082 1.00 71.58 79 GLU A C 1
ATOM 593 O O . GLU A 1 79 ? 8.659 -14.997 10.278 1.00 73.19 79 GLU A O 1
ATOM 599 N N . ARG A 1 80 ? 10.272 -15.764 8.916 1.00 74.02 80 ARG A N 1
ATOM 600 C CA . ARG A 1 80 ? 9.367 -15.991 7.805 1.00 76.62 80 ARG A CA 1
ATOM 601 C C . ARG A 1 80 ? 8.579 -17.265 8.064 1.00 81.40 80 ARG A C 1
ATOM 602 O O . ARG A 1 80 ? 7.427 -17.391 7.649 1.00 80.44 80 ARG A O 1
ATOM 610 N N . ASP A 1 81 ? 9.212 -18.201 8.765 1.00 88.11 81 ASP A N 1
ATOM 611 C CA . ASP A 1 81 ? 8.579 -19.465 9.127 1.00 90.18 81 ASP A CA 1
ATOM 612 C C . ASP A 1 81 ? 8.003 -19.381 10.537 1.00 86.51 81 ASP A C 1
ATOM 613 O O . ASP A 1 81 ? 8.748 -19.377 11.518 1.00 89.42 81 ASP A O 1
ATOM 618 N N . PRO A 1 82 ? 6.666 -19.321 10.640 1.00 76.40 82 PRO A N 1
ATOM 619 C CA . PRO A 1 82 ? 5.954 -19.143 11.912 1.00 73.21 82 PRO A CA 1
ATOM 620 C C . PRO A 1 82 ? 6.233 -20.245 12.933 1.00 75.15 82 PRO A C 1
ATOM 621 O O . PRO A 1 82 ? 6.024 -20.045 14.130 1.00 76.45 82 PRO A O 1
ATOM 625 N N . ALA A 1 83 ? 6.705 -21.392 12.460 1.00 76.04 83 ALA A N 1
ATOM 626 C CA . ALA A 1 83 ? 7.038 -22.497 13.344 1.00 74.23 83 ALA A CA 1
ATOM 627 C C . ALA A 1 83 ? 8.419 -22.308 13.971 1.00 78.87 83 ALA A C 1
ATOM 628 O O . ALA A 1 83 ? 8.847 -23.119 14.790 1.00 81.15 83 ALA A O 1
ATOM 630 N N . ASN A 1 84 ? 9.108 -21.234 13.593 1.00 82.53 84 ASN A N 1
ATOM 631 C CA . ASN A 1 84 ? 10.423 -20.930 14.153 1.00 89.19 84 ASN A CA 1
ATOM 632 C C . ASN A 1 84 ? 10.331 -19.839 15.212 1.00 89.05 84 ASN A C 1
ATOM 633 O O . ASN A 1 84 ? 11.298 -19.573 15.928 1.00 91.94 84 ASN A O 1
ATOM 638 N N . ILE A 1 85 ? 9.167 -19.206 15.300 1.00 84.33 85 ILE A N 1
ATOM 639 C CA . ILE A 1 85 ? 8.937 -18.149 16.275 1.00 79.23 85 ILE A CA 1
ATOM 640 C C . ILE A 1 85 ? 8.827 -18.729 17.673 1.00 77.40 85 ILE A C 1
ATOM 641 O O . ILE A 1 85 ? 7.966 -19.569 17.933 1.00 78.76 85 ILE A O 1
ATOM 646 N N . PRO A 1 86 ? 9.697 -18.276 18.584 1.00 75.15 86 PRO A N 1
ATOM 647 C CA . PRO A 1 86 ? 9.683 -18.758 19.965 1.00 73.93 86 PRO A CA 1
ATOM 648 C C . PRO A 1 86 ? 8.593 -18.093 20.793 1.00 72.63 86 PRO A C 1
ATOM 649 O O . PRO A 1 86 ? 8.897 -17.305 21.690 1.00 72.53 86 PRO A O 1
ATOM 653 N N . TRP A 1 87 ? 7.337 -18.410 20.489 1.00 70.84 87 TRP A N 1
ATOM 654 C CA . TRP A 1 87 ? 6.211 -17.892 21.255 1.00 67.99 87 TRP A CA 1
ATOM 655 C C . TRP A 1 87 ? 6.322 -18.297 22.717 1.00 66.93 87 TRP A C 1
ATOM 656 O O . TRP A 1 87 ? 5.784 -17.626 23.591 1.00 68.48 87 TRP A O 1
ATOM 667 N N . ASP A 1 88 ? 7.013 -19.404 22.976 1.00 68.23 88 ASP A N 1
ATOM 668 C CA . ASP A 1 88 ? 7.174 -19.893 24.340 1.00 71.63 88 ASP A CA 1
ATOM 669 C C . ASP A 1 88 ? 8.119 -18.999 25.132 1.00 72.75 88 ASP A C 1
ATOM 670 O O . ASP A 1 88 ? 7.826 -18.631 26.271 1.00 73.24 88 ASP A O 1
ATOM 675 N N . LYS A 1 89 ? 9.248 -18.646 24.525 1.00 73.04 89 LYS A N 1
ATOM 676 C CA . LYS A 1 89 ? 10.210 -17.769 25.178 1.00 73.96 89 LYS A CA 1
ATOM 677 C C . LYS A 1 89 ? 9.576 -16.403 25.427 1.00 72.97 89 LYS A C 1
ATOM 678 O O . LYS A 1 89 ? 9.779 -15.794 26.479 1.00 70.08 89 LYS A O 1
ATOM 684 N N . ASP A 1 90 ? 8.784 -15.943 24.461 1.00 73.36 90 ASP A N 1
ATOM 685 C CA . ASP A 1 90 ? 8.071 -14.674 24.573 1.00 72.60 90 ASP A CA 1
ATOM 686 C C . ASP A 1 90 ? 6.890 -14.773 25.542 1.00 73.07 90 ASP A C 1
ATOM 687 O O . ASP A 1 90 ? 6.421 -13.764 26.071 1.00 71.45 90 ASP A O 1
ATOM 692 N N . GLY A 1 91 ? 6.414 -15.993 25.767 1.00 73.58 91 GLY A N 1
ATOM 693 C CA . GLY A 1 91 ? 5.296 -16.225 26.663 1.00 71.67 91 GLY A CA 1
ATOM 694 C C . GLY A 1 91 ? 3.956 -15.849 26.060 1.00 71.90 91 GLY A C 1
ATOM 695 O O . GLY A 1 91 ? 3.024 -15.490 26.776 1.00 74.33 91 GLY A O 1
ATOM 696 N N . ALA A 1 92 ? 3.858 -15.931 24.738 1.00 70.86 92 ALA A N 1
ATOM 697 C CA . ALA A 1 92 ? 2.613 -15.615 24.047 1.00 69.67 92 ALA A CA 1
ATOM 698 C C . ALA A 1 92 ? 1.666 -16.811 24.033 1.00 67.09 92 ALA A C 1
ATOM 699 O O . ALA A 1 92 ? 1.933 -17.815 23.375 1.00 67.28 92 ALA A O 1
ATOM 701 N N . GLU A 1 93 ? 0.559 -16.702 24.759 1.00 65.92 93 GLU A N 1
ATOM 702 C CA . GLU A 1 93 ? -0.422 -17.778 24.788 1.00 69.71 93 GLU A CA 1
ATOM 703 C C . GLU A 1 93 ? -1.375 -17.664 23.599 1.00 69.94 93 GLU A C 1
ATOM 704 O O . GLU A 1 93 ? -1.650 -18.652 22.921 1.00 73.67 93 GLU A O 1
ATOM 710 N N . TYR A 1 94 ? -1.859 -16.453 23.336 1.00 66.66 94 TYR A N 1
ATOM 711 C CA . TYR A 1 94 ? -2.834 -16.228 22.270 1.00 61.30 94 TYR A CA 1
ATOM 712 C C . TYR A 1 94 ? -2.218 -15.451 21.098 1.00 57.56 94 TYR A C 1
ATOM 713 O O . TYR A 1 94 ? -1.885 -14.278 21.241 1.00 57.52 94 TYR A O 1
ATOM 722 N N . VAL A 1 95 ? -2.074 -16.101 19.942 1.00 55.77 95 VAL A N 1
ATOM 723 C CA . VAL A 1 95 ? -1.404 -15.494 18.785 1.00 55.02 95 VAL A CA 1
ATOM 724 C C . VAL A 1 95 ? -2.402 -15.017 17.732 1.00 57.68 95 VAL A C 1
ATOM 725 O O . VAL A 1 95 ? -3.352 -15.722 17.396 1.00 62.15 95 VAL A O 1
ATOM 729 N N . VAL A 1 96 ? -2.170 -13.819 17.203 1.00 55.77 96 VAL A N 1
ATOM 730 C CA . VAL A 1 96 ? -3.018 -13.275 16.153 1.00 54.57 96 VAL A CA 1
ATOM 731 C C . VAL A 1 96 ? -2.364 -13.431 14.784 1.00 57.20 96 VAL A C 1
ATOM 732 O O . VAL A 1 96 ? -1.383 -12.759 14.467 1.00 59.39 96 VAL A O 1
ATOM 736 N N . GLU A 1 97 ? -2.919 -14.327 13.978 1.00 59.11 97 GLU A N 1
ATOM 737 C CA . GLU A 1 97 ? -2.440 -14.536 12.622 1.00 60.53 97 GLU A CA 1
ATOM 738 C C . GLU A 1 97 ? -2.994 -13.457 11.703 1.00 58.14 97 GLU A C 1
ATOM 739 O O . GLU A 1 97 ? -4.100 -13.582 11.180 1.00 54.95 97 GLU A O 1
ATOM 745 N N . SER A 1 98 ? -2.219 -12.395 11.511 1.00 62.40 98 SER A N 1
ATOM 746 C CA . SER A 1 98 ? -2.683 -11.243 10.746 1.00 64.14 98 SER A CA 1
ATOM 747 C C . SER A 1 98 ? -2.165 -11.232 9.308 1.00 66.76 98 SER A C 1
ATOM 748 O O . SER A 1 98 ? -2.409 -10.285 8.561 1.00 68.72 98 SER A O 1
ATOM 751 N N . THR A 1 99 ? -1.449 -12.279 8.920 1.00 65.87 99 THR A N 1
ATOM 752 C CA . THR A 1 99 ? -1.105 -12.464 7.519 1.00 66.33 99 THR A CA 1
ATOM 753 C C . THR A 1 99 ? -2.053 -13.495 6.925 1.00 72.14 99 THR A C 1
ATOM 754 O O . THR A 1 99 ? -2.323 -14.524 7.540 1.00 76.48 99 THR A O 1
ATOM 758 N N . GLY A 1 100 ? -2.563 -13.218 5.731 1.00 73.54 100 GLY A N 1
ATOM 759 C CA . GLY A 1 100 ? -3.575 -14.071 5.133 1.00 76.57 100 GLY A CA 1
ATOM 760 C C . GLY A 1 100 ? -3.087 -15.429 4.665 1.00 78.37 100 GLY A C 1
ATOM 761 O O . GLY A 1 100 ? -3.842 -16.196 4.071 1.00 79.90 100 GLY A O 1
ATOM 762 N N . VAL A 1 101 ? -1.827 -15.732 4.951 1.00 79.80 101 VAL A N 1
ATOM 763 C CA . VAL A 1 101 ? -1.179 -16.925 4.421 1.00 81.33 101 VAL A CA 1
ATOM 764 C C . VAL A 1 101 ? -1.471 -18.180 5.247 1.00 84.18 101 VAL A C 1
ATOM 765 O O . VAL A 1 101 ? -1.322 -19.301 4.759 1.00 85.42 101 VAL A O 1
ATOM 769 N N . PHE A 1 102 ? -1.886 -17.992 6.494 1.00 85.82 102 PHE A N 1
ATOM 770 C CA . PHE A 1 102 ? -2.139 -19.117 7.388 1.00 86.65 102 PHE A CA 1
ATOM 771 C C . PHE A 1 102 ? -3.558 -19.044 7.935 1.00 85.00 102 PHE A C 1
ATOM 772 O O . PHE A 1 102 ? -3.774 -18.554 9.040 1.00 86.25 102 PHE A O 1
ATOM 780 N N . THR A 1 103 ? -4.526 -19.528 7.167 1.00 82.55 103 THR A N 1
ATOM 781 C CA . THR A 1 103 ? -5.924 -19.347 7.539 1.00 81.57 103 THR A CA 1
ATOM 782 C C . THR A 1 103 ? -6.692 -20.658 7.660 1.00 84.28 103 THR A C 1
ATOM 783 O O . THR A 1 103 ? -7.919 -20.664 7.608 1.00 86.62 103 THR A O 1
ATOM 787 N N . THR A 1 104 ? -5.975 -21.766 7.813 1.00 82.67 104 THR A N 1
ATOM 788 C CA . THR A 1 104 ? -6.623 -23.053 8.049 1.00 81.62 104 THR A CA 1
ATOM 789 C C . THR A 1 104 ? -6.105 -23.651 9.347 1.00 79.48 104 THR A C 1
ATOM 790 O O . THR A 1 104 ? -5.059 -23.240 9.846 1.00 78.53 104 THR A O 1
ATOM 794 N N . ILE A 1 105 ? -6.837 -24.622 9.886 1.00 76.29 105 ILE A N 1
ATOM 795 C CA . ILE A 1 105 ? -6.493 -25.213 11.175 1.00 75.15 105 ILE A CA 1
ATOM 796 C C . ILE A 1 105 ? -5.150 -25.929 11.098 1.00 78.01 105 ILE A C 1
ATOM 797 O O . ILE A 1 105 ? -4.393 -25.956 12.069 1.00 80.29 105 ILE A O 1
ATOM 802 N N . ASP A 1 106 ? -4.854 -26.507 9.939 1.00 77.63 106 ASP A N 1
ATOM 803 C CA . ASP A 1 106 ? -3.572 -27.167 9.735 1.00 79.85 106 ASP A CA 1
ATOM 804 C C . ASP A 1 106 ? -2.458 -26.132 9.592 1.00 78.14 106 ASP A C 1
ATOM 805 O O . ASP A 1 106 ? -1.377 -26.291 10.159 1.00 78.65 106 ASP A O 1
ATOM 810 N N . LYS A 1 107 ? -2.734 -25.068 8.845 1.00 75.80 107 LYS A N 1
ATOM 811 C CA . LYS A 1 107 ? -1.732 -24.044 8.560 1.00 72.96 107 LYS A CA 1
ATOM 812 C C . LYS A 1 107 ? -1.478 -23.120 9.750 1.00 71.88 107 LYS A C 1
ATOM 813 O O . LYS A 1 107 ? -0.436 -22.470 9.822 1.00 72.90 107 LYS A O 1
ATOM 815 N N . ALA A 1 108 ? -2.425 -23.062 10.681 1.00 70.65 108 ALA A N 1
ATOM 816 C CA . ALA A 1 108 ? -2.311 -22.160 11.825 1.00 72.59 108 ALA A CA 1
ATOM 817 C C . ALA A 1 108 ? -1.610 -22.820 13.007 1.00 74.01 108 ALA A C 1
ATOM 818 O O . ALA A 1 108 ? -1.111 -22.143 13.906 1.00 74.71 108 ALA A O 1
ATOM 820 N N . GLN A 1 109 ? -1.569 -24.147 12.995 1.00 74.28 109 GLN A N 1
ATOM 821 C CA . GLN A 1 109 ? -1.028 -24.915 14.109 1.00 73.13 109 GLN A CA 1
ATOM 822 C C . GLN A 1 109 ? 0.485 -24.773 14.268 1.00 70.74 109 GLN A C 1
ATOM 823 O O . GLN A 1 109 ? 1.057 -25.268 15.236 1.00 72.59 109 GLN A O 1
ATOM 829 N N . ALA A 1 110 ? 1.132 -24.094 13.326 1.00 68.59 110 ALA A N 1
ATOM 830 C CA . ALA A 1 110 ? 2.578 -23.916 13.391 1.00 69.64 110 ALA A CA 1
ATOM 831 C C . ALA A 1 110 ? 2.966 -23.085 14.612 1.00 70.10 110 ALA A C 1
ATOM 832 O O . ALA A 1 110 ? 4.070 -23.224 15.142 1.00 73.96 110 ALA A O 1
ATOM 834 N N . HIS A 1 111 ? 2.050 -22.228 15.056 1.00 66.07 111 HIS A N 1
ATOM 835 C CA . HIS A 1 111 ? 2.265 -21.410 16.247 1.00 65.32 111 HIS A CA 1
ATOM 836 C C . HIS A 1 111 ? 2.180 -22.250 17.512 1.00 66.05 111 HIS A C 1
ATOM 837 O O . HIS A 1 111 ? 2.910 -22.026 18.477 1.00 66.90 111 HIS A O 1
ATOM 844 N N . ILE A 1 112 ? 1.266 -23.212 17.490 1.00 67.92 112 ILE A N 1
ATOM 845 C CA . ILE A 1 112 ? 0.968 -24.058 18.636 1.00 69.42 112 ILE A CA 1
ATOM 846 C C . ILE A 1 112 ? 1.978 -25.204 18.723 1.00 67.59 112 ILE A C 1
ATOM 847 O O . ILE A 1 112 ? 2.156 -25.826 19.772 1.00 65.36 112 ILE A O 1
ATOM 852 N N . LYS A 1 113 ? 2.651 -25.448 17.604 1.00 69.50 113 LYS A N 1
ATOM 853 C CA . LYS A 1 113 ? 3.616 -26.533 17.454 1.00 73.71 113 LYS A CA 1
ATOM 854 C C . LYS A 1 113 ? 4.710 -26.516 18.522 1.00 80.63 113 LYS A C 1
ATOM 855 O O . LYS A 1 113 ? 5.256 -25.463 18.824 1.00 83.63 113 LYS A O 1
ATOM 859 N N . ASN A 1 114 ? 5.016 -27.683 19.086 1.00 82.46 114 ASN A N 1
ATOM 860 C CA . ASN A 1 114 ? 6.138 -27.849 20.016 1.00 85.34 114 ASN A CA 1
ATOM 861 C C . ASN A 1 114 ? 5.980 -27.055 21.310 1.00 87.32 114 ASN A C 1
ATOM 862 O O . ASN A 1 114 ? 6.947 -26.490 21.824 1.00 84.96 114 ASN A O 1
ATOM 867 N N . ASN A 1 115 ? 4.754 -27.028 21.825 1.00 93.41 115 ASN A N 1
ATOM 868 C CA . ASN A 1 115 ? 4.442 -26.441 23.127 1.00 96.32 115 ASN A CA 1
ATOM 869 C C . ASN A 1 115 ? 4.908 -24.998 23.291 1.00 95.53 115 ASN A C 1
ATOM 870 O O . ASN A 1 115 ? 5.892 -24.730 23.983 1.00 97.39 115 ASN A O 1
ATOM 875 N N . ARG A 1 116 ? 4.200 -24.074 22.645 1.00 90.77 116 ARG A N 1
ATOM 876 C CA . ARG A 1 116 ? 4.387 -22.646 22.899 1.00 86.66 116 ARG A CA 1
ATOM 877 C C . ARG A 1 116 ? 3.046 -21.919 22.951 1.00 85.42 116 ARG A C 1
ATOM 878 O O . ARG A 1 116 ? 2.492 -21.697 24.028 1.00 88.29 116 ARG A O 1
ATOM 886 N N . ALA A 1 117 ? 2.540 -21.530 21.784 1.00 80.64 117 ALA A N 1
ATOM 887 C CA . ALA A 1 117 ? 1.236 -20.888 21.701 1.00 78.02 117 ALA A CA 1
ATOM 888 C C . ALA A 1 117 ? 0.165 -21.919 22.018 1.00 76.15 117 ALA A C 1
ATOM 889 O O . ALA A 1 117 ? 0.331 -23.088 21.676 1.00 77.87 117 ALA A O 1
ATOM 891 N N . LYS A 1 118 ? -0.912 -21.512 22.666 1.00 73.23 118 LYS A N 1
ATOM 892 C CA . LYS A 1 118 ? -1.915 -22.500 23.035 1.00 73.20 118 LYS A CA 1
ATOM 893 C C . LYS A 1 118 ? -3.249 -22.183 22.363 1.00 71.92 118 LYS A C 1
ATOM 894 O O . LYS A 1 118 ? -4.159 -23.008 22.370 1.00 75.94 118 LYS A O 1
ATOM 900 N N . LYS A 1 119 ? -3.356 -20.988 21.784 1.00 69.32 119 LYS A N 1
ATOM 901 C CA . LYS A 1 119 ? -4.516 -20.579 20.989 1.00 67.42 119 LYS A CA 1
ATOM 902 C C . LYS A 1 119 ? -4.058 -19.684 19.836 1.00 70.57 119 LYS A C 1
ATOM 903 O O . LYS A 1 119 ? -3.088 -18.943 19.978 1.00 73.51 119 LYS A O 1
ATOM 909 N N . VAL A 1 120 ? -4.746 -19.749 18.697 1.00 69.02 120 VAL A N 1
ATOM 910 C CA . VAL A 1 120 ? -4.417 -18.891 17.556 1.00 64.02 120 VAL A CA 1
ATOM 911 C C . VAL A 1 120 ? -5.691 -18.293 16.965 1.00 64.58 120 VAL A C 1
ATOM 912 O O . VAL A 1 120 ? -6.718 -18.964 16.876 1.00 65.86 120 VAL A O 1
ATOM 916 N N . ILE A 1 121 ? -5.624 -17.026 16.564 1.00 62.75 121 ILE A N 1
ATOM 917 C CA . ILE A 1 121 ? -6.800 -16.317 16.076 1.00 58.53 121 ILE A CA 1
ATOM 918 C C . ILE A 1 121 ? -6.566 -15.718 14.691 1.00 58.21 121 ILE A C 1
ATOM 919 O O . ILE A 1 121 ? -5.631 -14.949 14.488 1.00 56.98 121 ILE A O 1
ATOM 924 N N . ILE A 1 122 ? -7.421 -16.082 13.739 1.00 61.02 122 ILE A N 1
ATOM 925 C CA . ILE A 1 122 ? -7.260 -15.645 12.356 1.00 61.42 122 ILE A CA 1
ATOM 926 C C . ILE A 1 122 ? -8.026 -14.352 12.113 1.00 66.85 122 ILE A C 1
ATOM 927 O O . ILE A 1 122 ? -9.256 -14.329 12.171 1.00 69.72 122 ILE A O 1
ATOM 929 N N . SER A 1 123 ? -7.286 -13.282 11.831 1.00 67.96 123 SER A N 1
ATOM 930 C CA . SER A 1 123 ? -7.865 -11.967 11.565 1.00 65.68 123 SER A CA 1
ATOM 931 C C . SER A 1 123 ? -8.771 -11.982 10.331 1.00 69.33 123 SER A C 1
ATOM 932 O O . SER A 1 123 ? -9.590 -11.088 10.135 1.00 71.97 123 SER A O 1
ATOM 936 N N . ALA A 1 124 ? -8.613 -12.997 9.495 1.00 68.38 124 ALA A N 1
ATOM 937 C CA . ALA A 1 124 ? -9.489 -13.175 8.351 1.00 64.65 124 ALA A CA 1
ATOM 938 C C . ALA A 1 124 ? -10.442 -14.330 8.622 1.00 67.05 124 ALA A C 1
ATOM 939 O O . ALA A 1 124 ? -10.181 -15.161 9.491 1.00 69.66 124 ALA A O 1
ATOM 941 N N . PRO A 1 125 ? -11.565 -14.378 7.893 1.00 66.39 125 PRO A N 1
ATOM 942 C CA . PRO A 1 125 ? -12.400 -15.581 7.920 1.00 64.52 125 PRO A CA 1
ATOM 943 C C . PRO A 1 125 ? -11.609 -16.828 7.525 1.00 64.00 125 PRO A C 1
ATOM 944 O O . PRO A 1 125 ? -10.588 -16.714 6.845 1.00 61.86 125 PRO A O 1
ATOM 948 N N . SER A 1 126 ? -12.068 -17.999 7.953 1.00 66.57 126 SER A N 1
ATOM 949 C CA . SER A 1 126 ? -11.387 -19.245 7.619 1.00 66.40 126 SER A CA 1
ATOM 950 C C . SER A 1 126 ? -12.359 -20.305 7.122 1.00 70.30 126 SER A C 1
ATOM 951 O O . SER A 1 126 ? -13.553 -20.256 7.410 1.00 71.61 126 SER A O 1
ATOM 954 N N . ALA A 1 127 ? -11.833 -21.272 6.381 1.00 73.52 127 ALA A N 1
ATOM 955 C CA . ALA A 1 127 ? -12.661 -22.323 5.808 1.00 75.96 127 ALA A CA 1
ATOM 956 C C . ALA A 1 127 ? -13.109 -23.330 6.862 1.00 79.88 127 ALA A C 1
ATOM 957 O O . ALA A 1 127 ? -14.305 -23.539 7.060 1.00 84.48 127 ALA A O 1
ATOM 959 N N . ASP A 1 128 ? -12.150 -23.956 7.536 1.00 78.17 128 ASP A N 1
ATOM 960 C CA . ASP A 1 128 ? -12.481 -25.007 8.490 1.00 79.06 128 ASP A CA 1
ATOM 961 C C . ASP A 1 128 ? -12.509 -24.500 9.928 1.00 79.44 128 ASP A C 1
ATOM 962 O O . ASP A 1 128 ? -13.301 -24.981 10.738 1.00 82.95 128 ASP A O 1
ATOM 967 N N . ALA A 1 129 ? -11.653 -23.533 10.245 1.00 77.33 129 ALA A N 1
ATOM 968 C CA . ALA A 1 129 ? -11.612 -22.970 11.592 1.00 74.92 129 ALA A CA 1
ATOM 969 C C . ALA A 1 129 ? -12.946 -22.321 11.941 1.00 75.10 129 ALA A C 1
ATOM 970 O O . ALA A 1 129 ? -13.528 -21.620 11.115 1.00 74.63 129 ALA A O 1
ATOM 972 N N . PRO A 1 130 ? -13.440 -22.565 13.165 1.00 76.55 130 PRO A N 1
ATOM 973 C CA . PRO A 1 130 ? -14.711 -21.984 13.608 1.00 78.47 130 PRO A CA 1
ATOM 974 C C . PRO A 1 130 ? -14.609 -20.474 13.791 1.00 83.11 130 PRO A C 1
ATOM 975 O O . PRO A 1 130 ? -13.724 -20.002 14.506 1.00 86.08 130 PRO A O 1
ATOM 979 N N . MET A 1 131 ? -15.499 -19.726 13.147 1.00 83.22 131 MET A N 1
ATOM 980 C CA . MET A 1 131 ? -15.457 -18.272 13.233 1.00 82.81 131 MET A CA 1
ATOM 981 C C . MET A 1 131 ? -16.352 -17.767 14.351 1.00 78.78 131 MET A C 1
ATOM 982 O O . MET A 1 131 ? -17.305 -18.437 14.749 1.00 79.20 131 MET A O 1
ATOM 987 N N . PHE A 1 132 ? -16.045 -16.579 14.856 1.00 74.45 132 PHE A N 1
ATOM 988 C CA . PHE A 1 132 ? -16.853 -15.983 15.907 1.00 72.38 132 PHE A CA 1
ATOM 989 C C . PHE A 1 132 ? -16.982 -14.473 15.740 1.00 66.90 132 PHE A C 1
ATOM 990 O O . PHE A 1 132 ? -16.060 -13.797 15.283 1.00 65.85 132 PHE A O 1
ATOM 998 N N . VAL A 1 133 ? -18.153 -13.964 16.103 1.00 63.88 133 VAL A N 1
ATOM 999 C CA . VAL A 1 133 ? -18.415 -12.535 16.135 1.00 63.29 133 VAL A CA 1
ATOM 1000 C C . VAL A 1 133 ? -18.820 -12.177 17.554 1.00 70.74 133 VAL A C 1
ATOM 1001 O O . VAL A 1 133 ? -19.884 -12.589 18.018 1.00 72.27 133 VAL A O 1
ATOM 1005 N N . VAL A 1 134 ? -17.967 -11.427 18.248 1.00 74.60 134 VAL A N 1
ATOM 1006 C CA . VAL A 1 134 ? -18.214 -11.100 19.648 1.00 77.88 134 VAL A CA 1
ATOM 1007 C C . VAL A 1 134 ? -19.528 -10.343 19.784 1.00 86.94 134 VAL A C 1
ATOM 1008 O O . VAL A 1 134 ? -19.762 -9.346 19.102 1.00 85.05 134 VAL A O 1
ATOM 1012 N N . GLY A 1 135 ? -20.390 -10.842 20.662 1.00 97.53 135 GLY A N 1
ATOM 1013 C CA . GLY A 1 135 ? -21.711 -10.279 20.845 1.00 99.59 135 GLY A CA 1
ATOM 1014 C C . GLY A 1 135 ? -22.780 -11.133 20.194 1.00 98.07 135 GLY A C 1
ATOM 1015 O O . GLY A 1 135 ? -23.970 -10.958 20.450 1.00 99.64 135 GLY A O 1
ATOM 1016 N N . VAL A 1 136 ? -22.355 -12.067 19.349 1.00 88.11 136 VAL A N 1
ATOM 1017 C CA . VAL A 1 136 ? -23.298 -12.896 18.613 1.00 80.54 136 VAL A CA 1
ATOM 1018 C C . VAL A 1 136 ? -23.096 -14.379 18.915 1.00 79.02 136 VAL A C 1
ATOM 1019 O O . VAL A 1 136 ? -24.059 -15.095 19.189 1.00 82.72 136 VAL A O 1
ATOM 1023 N N . ASN A 1 137 ? -21.853 -14.845 18.868 1.00 72.44 137 ASN A N 1
ATOM 1024 C CA . ASN A 1 137 ? -21.587 -16.246 19.168 1.00 70.27 137 ASN A CA 1
ATOM 1025 C C . ASN A 1 137 ? -20.233 -16.459 19.841 1.00 69.33 137 ASN A C 1
ATOM 1026 O O . ASN A 1 137 ? -19.588 -17.482 19.632 1.00 71.36 137 ASN A O 1
ATOM 1031 N N . GLU A 1 138 ? -19.806 -15.506 20.664 1.00 67.58 138 GLU A N 1
ATOM 1032 C CA . GLU A 1 138 ? -18.534 -15.660 21.361 1.00 65.71 138 GLU A CA 1
ATOM 1033 C C . GLU A 1 138 ? -18.677 -16.681 22.485 1.00 69.77 138 GLU A C 1
ATOM 1034 O O . GLU A 1 138 ? -17.689 -17.245 22.956 1.00 72.55 138 GLU A O 1
ATOM 1040 N N . ASN A 1 139 ? -19.916 -16.932 22.896 1.00 70.97 139 ASN A N 1
ATOM 1041 C CA . ASN A 1 139 ? -20.185 -17.881 23.970 1.00 74.79 139 ASN A CA 1
ATOM 1042 C C . ASN A 1 139 ? -20.188 -19.322 23.471 1.00 75.31 139 ASN A C 1
ATOM 1043 O O . ASN A 1 139 ? -20.280 -20.260 24.261 1.00 74.21 139 ASN A O 1
ATOM 1048 N N . SER A 1 140 ? -20.080 -19.491 22.157 1.00 75.25 140 SER A N 1
ATOM 1049 C CA . SER A 1 140 ? -20.007 -20.817 21.558 1.00 73.70 140 SER A CA 1
ATOM 1050 C C . SER A 1 140 ? -18.567 -21.308 21.543 1.00 73.27 140 SER A C 1
ATOM 1051 O O . SER A 1 140 ? -18.258 -22.342 20.950 1.00 74.36 140 SER A O 1
ATOM 1054 N N . TYR A 1 141 ? -17.685 -20.554 22.188 1.00 72.51 141 TYR A N 1
ATOM 1055 C CA . TYR A 1 141 ? -16.294 -20.957 22.293 1.00 71.35 141 TYR A CA 1
ATOM 1056 C C . TYR A 1 141 ? -16.139 -22.091 23.287 1.00 73.10 141 TYR A C 1
ATOM 1057 O O . TYR A 1 141 ? -16.614 -22.006 24.420 1.00 72.99 141 TYR A O 1
ATOM 1066 N N . GLU A 1 142 ? -15.460 -23.147 22.859 1.00 75.31 142 GLU A N 1
ATOM 1067 C CA . GLU A 1 142 ? -15.197 -24.287 23.721 1.00 79.24 142 GLU A CA 1
ATOM 1068 C C . GLU A 1 142 ? -13.711 -24.371 24.055 1.00 82.69 142 GLU A C 1
ATOM 1069 O O . GLU A 1 142 ? -12.860 -24.141 23.194 1.00 83.27 142 GLU A O 1
ATOM 1073 N N . LYS A 1 143 ? -13.417 -24.709 25.308 1.00 85.31 143 LYS A N 1
ATOM 1074 C CA . LYS A 1 143 ? -12.051 -24.823 25.824 1.00 84.75 143 LYS A CA 1
ATOM 1075 C C . LYS A 1 143 ? -11.147 -25.666 24.918 1.00 85.05 143 LYS A C 1
ATOM 1076 O O . LYS A 1 143 ? -9.926 -25.517 24.927 1.00 85.40 143 LYS A O 1
ATOM 1084 N N . SER A 1 144 ? -11.770 -26.539 24.131 1.00 85.96 144 SER A N 1
ATOM 1085 C CA . SER A 1 144 ? -11.070 -27.465 23.246 1.00 85.11 144 SER A CA 1
ATOM 1086 C C . SER A 1 144 ? -10.605 -26.815 21.947 1.00 82.33 144 SER A C 1
ATOM 1087 O O . SER A 1 144 ? -9.630 -27.256 21.338 1.00 81.05 144 SER A O 1
ATOM 1090 N N . MET A 1 145 ? -11.319 -25.780 21.517 1.00 81.99 145 MET A N 1
ATOM 1091 C CA . MET A 1 145 ? -10.994 -25.085 20.276 1.00 81.25 145 MET A CA 1
ATOM 1092 C C . MET A 1 145 ? -9.603 -24.468 20.341 1.00 81.36 145 MET A C 1
ATOM 1093 O O . MET A 1 145 ? -9.369 -23.521 21.090 1.00 82.75 145 MET A O 1
ATOM 1098 N N . SER A 1 146 ? -8.684 -25.010 19.548 1.00 79.68 146 SER A N 1
ATOM 1099 C CA . SER A 1 146 ? -7.303 -24.541 19.546 1.00 76.71 146 SER A CA 1
ATOM 1100 C C . SER A 1 146 ? -7.083 -23.395 18.558 1.00 73.77 146 SER A C 1
ATOM 1101 O O . SER A 1 146 ? -6.247 -22.522 18.789 1.00 73.77 146 SER A O 1
ATOM 1104 N N . VAL A 1 147 ? -7.829 -23.408 17.456 1.00 71.45 147 VAL A N 1
ATOM 1105 C CA . VAL A 1 147 ? -7.678 -22.400 16.409 1.00 68.01 147 VAL A CA 1
ATOM 1106 C C . VAL A 1 147 ? -9.047 -21.842 16.011 1.00 70.00 147 VAL A C 1
ATOM 1107 O O . VAL A 1 147 ? -9.983 -22.597 15.752 1.00 72.12 147 VAL A O 1
ATOM 1111 N N . VAL A 1 148 ? -9.160 -20.516 15.973 1.00 68.21 148 VAL A N 1
ATOM 1112 C CA . VAL A 1 148 ? -10.435 -19.853 15.699 1.00 63.76 148 VAL A CA 1
ATOM 1113 C C . VAL A 1 148 ? -10.286 -18.726 14.685 1.00 62.10 148 VAL A C 1
ATOM 1114 O O . VAL A 1 148 ? -9.178 -18.380 14.279 1.00 61.96 148 VAL A O 1
ATOM 1118 N N . SER A 1 149 ? -11.415 -18.144 14.295 1.00 62.67 149 SER A N 1
ATOM 1119 C CA . SER A 1 149 ? -11.418 -16.968 13.435 1.00 64.10 149 SER A CA 1
ATOM 1120 C C . SER A 1 149 ? -12.404 -15.929 13.956 1.00 64.84 149 SER A C 1
ATOM 1121 O O . SER A 1 149 ? -13.384 -16.263 14.623 1.00 64.93 149 SER A O 1
ATOM 1124 N N . ASN A 1 150 ? -12.136 -14.666 13.653 1.00 65.55 150 ASN A N 1
ATOM 1125 C CA . ASN A 1 150 ? -13.022 -13.590 14.065 1.00 66.75 150 ASN A CA 1
ATOM 1126 C C . ASN A 1 150 ? -13.833 -13.087 12.876 1.00 67.42 150 ASN A C 1
ATOM 1127 O O . ASN A 1 150 ? -14.354 -11.975 12.902 1.00 69.76 150 ASN A O 1
ATOM 1132 N N . ALA A 1 151 ? -13.942 -13.921 11.845 1.00 65.02 151 ALA A N 1
ATOM 1133 C CA . ALA A 1 151 ? -14.573 -13.537 10.586 1.00 58.69 151 ALA A CA 1
ATOM 1134 C C . ALA A 1 151 ? -13.871 -12.321 9.997 1.00 56.72 151 ALA A C 1
ATOM 1135 O O . ALA A 1 151 ? -12.651 -12.197 10.095 1.00 56.57 151 ALA A O 1
ATOM 1137 N N . SER A 1 152 ? -14.648 -11.425 9.395 1.00 57.60 152 SER A N 1
ATOM 1138 C CA . SER A 1 152 ? -14.106 -10.232 8.750 1.00 58.66 152 SER A CA 1
ATOM 1139 C C . SER A 1 152 ? -14.702 -8.947 9.331 1.00 59.35 152 SER A C 1
ATOM 1140 O O . SER A 1 152 ? -15.647 -8.998 10.119 1.00 59.27 152 SER A O 1
ATOM 1153 N N . THR A 1 154 ? -16.426 -6.638 7.864 1.00 61.19 154 THR A N 1
ATOM 1154 C CA . THR A 1 154 ? -17.777 -6.469 7.354 1.00 57.14 154 THR A CA 1
ATOM 1155 C C . THR A 1 154 ? -18.783 -7.398 8.031 1.00 60.53 154 THR A C 1
ATOM 1156 O O . THR A 1 154 ? -19.891 -6.980 8.360 1.00 64.83 154 THR A O 1
ATOM 1160 N N . THR A 1 155 ? -18.395 -8.654 8.237 1.00 59.98 155 THR A N 1
ATOM 1161 C CA . THR A 1 155 ? -19.258 -9.613 8.920 1.00 58.09 155 THR A CA 1
ATOM 1162 C C . THR A 1 155 ? -19.591 -9.128 10.325 1.00 52.81 155 THR A C 1
ATOM 1163 O O . THR A 1 155 ? -20.717 -9.282 10.800 1.00 53.07 155 THR A O 1
ATOM 1167 N N . ASN A 1 156 ? -18.600 -8.535 10.982 1.00 49.81 156 ASN A N 1
ATOM 1168 C CA . ASN A 1 156 ? -18.773 -8.034 12.338 1.00 51.76 156 ASN A CA 1
ATOM 1169 C C . ASN A 1 156 ? -19.685 -6.818 12.381 1.00 53.18 156 ASN A C 1
ATOM 1170 O O . ASN A 1 156 ? -20.167 -6.442 13.443 1.00 54.93 156 ASN A O 1
ATOM 1175 N N . CYS A 1 157 ? -19.917 -6.198 11.231 1.00 53.84 157 CYS A N 1
ATOM 1176 C CA . CYS A 1 157 ? -20.889 -5.116 11.156 1.00 56.05 157 CYS A CA 1
ATOM 1177 C C . CYS A 1 157 ? -22.300 -5.665 10.946 1.00 58.65 157 CYS A C 1
ATOM 1178 O O . CYS A 1 157 ? -23.206 -5.375 11.722 1.00 59.78 157 CYS A O 1
ATOM 1181 N N . LEU A 1 158 ? -22.477 -6.467 9.903 1.00 60.29 158 LEU A N 1
ATOM 1182 C CA . LEU A 1 158 ? -23.800 -6.957 9.525 1.00 63.30 158 LEU A CA 1
ATOM 1183 C C . LEU A 1 158 ? -24.452 -7.844 10.597 1.00 67.94 158 LEU A C 1
ATOM 1184 O O . LEU A 1 158 ? -25.672 -7.828 10.760 1.00 71.64 158 LEU A O 1
ATOM 1189 N N . ALA A 1 159 ? -23.644 -8.596 11.339 1.00 67.24 159 ALA A N 1
ATOM 1190 C CA . ALA A 1 159 ? -24.171 -9.630 12.236 1.00 65.50 159 ALA A CA 1
ATOM 1191 C C . ALA A 1 159 ? -24.887 -9.128 13.507 1.00 61.85 159 ALA A C 1
ATOM 1192 O O . ALA A 1 159 ? -25.959 -9.638 13.831 1.00 61.76 159 ALA A O 1
ATOM 1194 N N . PRO A 1 160 ? -24.304 -8.158 14.245 1.00 59.94 160 PRO A N 1
ATOM 1195 C CA . PRO A 1 160 ? -25.028 -7.698 15.438 1.00 60.76 160 PRO A CA 1
ATOM 1196 C C . PRO A 1 160 ? -26.370 -7.058 15.100 1.00 60.38 160 PRO A C 1
ATOM 1197 O O . PRO A 1 160 ? -27.317 -7.124 15.885 1.00 61.54 160 PRO A O 1
ATOM 1201 N N . LEU A 1 161 ? -26.436 -6.442 13.926 1.00 58.60 161 LEU A N 1
ATOM 1202 C CA . LEU A 1 161 ? -27.661 -5.828 13.438 1.00 58.25 161 LEU A CA 1
ATOM 1203 C C . LEU A 1 161 ? -28.667 -6.895 13.023 1.00 61.06 161 LEU A C 1
ATOM 1204 O O . LEU A 1 161 ? -29.847 -6.820 13.365 1.00 65.05 161 LEU A O 1
ATOM 1209 N N . ALA A 1 162 ? -28.185 -7.888 12.283 1.00 59.32 162 ALA A N 1
ATOM 1210 C CA . ALA A 1 162 ? -29.032 -8.964 11.788 1.00 58.63 162 ALA A CA 1
ATOM 1211 C C . ALA A 1 162 ? -29.630 -9.757 12.942 1.00 61.55 162 ALA A C 1
ATOM 1212 O O . ALA A 1 162 ? -30.787 -10.177 12.889 1.00 63.83 162 ALA A O 1
ATOM 1214 N N . LYS A 1 163 ? -28.827 -9.957 13.982 1.00 61.08 163 LYS A N 1
ATOM 1215 C CA . LYS A 1 163 ? -29.281 -10.666 15.166 1.00 61.26 163 LYS A CA 1
ATOM 1216 C C . LYS A 1 163 ? -30.495 -9.962 15.755 1.00 66.59 163 LYS A C 1
ATOM 1217 O O . LYS A 1 163 ? -31.531 -10.584 15.965 1.00 73.35 163 LYS A O 1
ATOM 1223 N N . VAL A 1 164 ? -30.361 -8.660 15.997 1.00 65.86 164 VAL A N 1
ATOM 1224 C CA . VAL A 1 164 ? -31.449 -7.859 16.551 1.00 69.66 164 VAL A CA 1
ATOM 1225 C C . VAL A 1 164 ? -32.696 -7.982 15.694 1.00 74.34 164 VAL A C 1
ATOM 1226 O O . VAL A 1 164 ? -33.791 -8.240 16.196 1.00 79.85 164 VAL A O 1
ATOM 1230 N N . ILE A 1 165 ? -32.514 -7.805 14.392 1.00 73.69 165 ILE A N 1
ATOM 1231 C CA . ILE A 1 165 ? -33.623 -7.820 13.453 1.00 74.27 165 ILE A CA 1
ATOM 1232 C C . ILE A 1 165 ? -34.301 -9.177 13.411 1.00 73.21 165 ILE A C 1
ATOM 1233 O O . ILE A 1 165 ? -35.511 -9.286 13.613 1.00 73.85 165 ILE A O 1
ATOM 1238 N N . HIS A 1 166 ? -33.512 -10.212 13.150 1.00 72.61 166 HIS A N 1
ATOM 1239 C CA . HIS A 1 166 ? -34.059 -11.545 12.978 1.00 77.55 166 HIS A CA 1
ATOM 1240 C C . HIS A 1 166 ? -34.693 -12.053 14.263 1.00 81.34 166 HIS A C 1
ATOM 1241 O O . HIS A 1 166 ? -35.570 -12.913 14.226 1.00 87.04 166 HIS A O 1
ATOM 1248 N N . ASP A 1 167 ? -34.255 -11.522 15.399 1.00 79.27 167 ASP A N 1
ATOM 1249 C CA . ASP A 1 167 ? -34.800 -11.958 16.679 1.00 79.64 167 ASP A CA 1
ATOM 1250 C C . ASP A 1 167 ? -36.089 -11.229 17.014 1.00 81.34 167 ASP A C 1
ATOM 1251 O O . ASP A 1 167 ? -36.951 -11.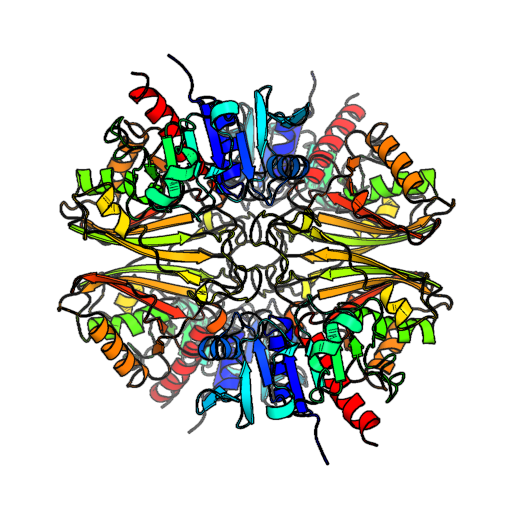769 17.704 1.00 83.72 167 ASP A O 1
ATOM 1256 N N . LYS A 1 168 ? -36.221 -10.002 16.521 1.00 81.17 168 LYS A N 1
ATOM 1257 C CA . LYS A 1 168 ? -37.361 -9.168 16.879 1.00 83.16 168 LYS A CA 1
ATOM 1258 C C . LYS A 1 168 ? -38.472 -9.202 15.833 1.00 86.98 168 LYS A C 1
ATOM 1259 O O . LYS A 1 168 ? -39.655 -9.209 16.178 1.00 88.95 168 LYS A O 1
ATOM 1263 N N . PHE A 1 169 ? -38.092 -9.223 14.559 1.00 86.86 169 PHE A N 1
ATOM 1264 C CA . PHE A 1 169 ? -39.072 -9.163 13.479 1.00 86.54 169 PHE A CA 1
ATOM 1265 C C . PHE A 1 169 ? -38.860 -10.263 12.445 1.00 80.91 169 PHE A C 1
ATOM 1266 O O . PHE A 1 169 ? -39.675 -10.429 11.537 1.00 78.54 169 PHE A O 1
ATOM 1274 N N . GLU A 1 170 ? -37.764 -11.003 12.603 1.00 79.11 170 GLU A N 1
ATOM 1275 C CA . GLU A 1 170 ? -37.383 -12.100 11.711 1.00 79.20 170 GLU A CA 1
ATOM 1276 C C . GLU A 1 170 ? -37.121 -11.635 10.282 1.00 76.11 170 GLU A C 1
ATOM 1277 O O . GLU A 1 170 ? -37.984 -11.047 9.633 1.00 77.10 170 GLU A O 1
ATOM 1283 N N . ILE A 1 171 ? -35.919 -11.908 9.793 1.00 72.09 171 ILE A N 1
ATOM 1284 C CA . ILE A 1 171 ? -35.596 -11.631 8.405 1.00 68.26 171 ILE A CA 1
ATOM 1285 C C . ILE A 1 171 ? -35.918 -12.873 7.592 1.00 70.47 171 ILE A C 1
ATOM 1286 O O . ILE A 1 171 ? -35.247 -13.896 7.723 1.00 73.39 171 ILE A O 1
ATOM 1288 N N . VAL A 1 172 ? -36.963 -12.793 6.773 1.00 69.76 172 VAL A N 1
ATOM 1289 C CA . VAL A 1 172 ? -37.306 -13.893 5.883 1.00 70.17 172 VAL A CA 1
ATOM 1290 C C . VAL A 1 172 ? -36.154 -14.089 4.900 1.00 72.90 172 VAL A C 1
ATOM 1291 O O . VAL A 1 172 ? -35.460 -15.106 4.938 1.00 74.88 172 VAL A O 1
ATOM 1293 N N . GLU A 1 173 ? -35.944 -13.101 4.036 1.00 72.65 173 GLU A N 1
ATOM 1294 C CA . GLU A 1 173 ? -34.817 -13.114 3.107 1.00 70.12 173 GLU A CA 1
ATOM 1295 C C . GLU A 1 173 ? -34.138 -11.748 3.098 1.00 64.82 173 GLU A C 1
ATOM 1296 O O . GLU A 1 173 ? -34.789 -10.732 3.335 1.00 62.81 173 GLU A O 1
ATOM 1302 N N . GLY A 1 174 ? -32.834 -11.724 2.829 1.00 63.66 174 GLY A N 1
ATOM 1303 C CA . GLY A 1 174 ? -32.087 -10.477 2.847 1.00 62.78 174 GLY A CA 1
ATOM 1304 C C . GLY A 1 174 ? -30.869 -10.382 1.943 1.00 62.80 174 GLY A C 1
ATOM 1305 O O . GLY A 1 174 ? -30.208 -11.378 1.661 1.00 65.34 174 GLY A O 1
ATOM 1306 N N . LEU A 1 175 ? -30.576 -9.166 1.490 1.00 61.07 175 LEU A N 1
ATOM 1307 C CA . LEU A 1 175 ? -29.397 -8.897 0.672 1.00 60.31 175 LEU A CA 1
ATOM 1308 C C . LEU A 1 175 ? -28.643 -7.679 1.204 1.00 56.44 175 LEU A C 1
ATOM 1309 O O . LEU A 1 175 ? -29.245 -6.758 1.759 1.00 53.51 175 LEU A O 1
ATOM 1314 N N . MET A 1 176 ? -27.325 -7.679 1.022 1.00 54.40 176 MET A N 1
ATOM 1315 C CA . MET A 1 176 ? -26.461 -6.656 1.602 1.00 54.79 176 MET A CA 1
ATOM 1316 C C . MET A 1 176 ? -25.457 -6.091 0.592 1.00 58.04 176 MET A C 1
ATOM 1317 O O . MET A 1 176 ? -24.945 -6.815 -0.262 1.00 62.61 176 MET A O 1
ATOM 1322 N N . THR A 1 177 ? -25.188 -4.794 0.685 1.00 52.25 177 THR A N 1
ATOM 1323 C CA . THR A 1 177 ? -24.069 -4.198 -0.030 1.00 48.39 177 THR A CA 1
ATOM 1324 C C . THR A 1 177 ? -23.266 -3.369 0.951 1.00 50.73 177 THR A C 1
ATOM 1325 O O . THR A 1 177 ? -23.832 -2.609 1.730 1.00 53.87 177 THR A O 1
ATOM 1329 N N . THR A 1 178 ? -21.951 -3.518 0.935 1.00 49.45 178 THR A N 1
ATOM 1330 C CA . THR A 1 178 ? -21.135 -2.665 1.777 1.00 48.41 178 THR A CA 1
ATOM 1331 C C . THR A 1 178 ? -20.285 -1.723 0.945 1.00 50.22 178 THR A C 1
ATOM 1332 O O . THR A 1 178 ? -19.421 -2.150 0.181 1.00 51.18 178 THR A O 1
ATOM 1336 N N . VAL A 1 179 ? -20.557 -0.431 1.089 1.00 51.11 179 VAL A N 1
ATOM 1337 C CA . VAL A 1 179 ? -19.700 0.595 0.520 1.00 49.89 179 VAL A CA 1
ATOM 1338 C C . VAL A 1 179 ? -18.446 0.646 1.379 1.00 51.41 179 VAL A C 1
ATOM 1339 O O . VAL A 1 179 ? -18.463 1.172 2.492 1.00 53.16 179 VAL A O 1
ATOM 1343 N N . HIS A 1 180 ? -17.364 0.085 0.855 1.00 51.36 180 HIS A N 1
ATOM 1344 C CA . HIS A 1 180 ? -16.180 -0.188 1.652 1.00 50.07 180 HIS A CA 1
ATOM 1345 C C . HIS A 1 180 ? -15.008 0.687 1.229 1.00 49.17 180 HIS A C 1
ATOM 1346 O O . HIS A 1 180 ? -14.823 0.962 0.046 1.00 51.55 180 HIS A O 1
ATOM 1353 N N . SER A 1 181 ? -14.228 1.131 2.210 1.00 48.61 181 SER A N 1
ATOM 1354 C CA . SER A 1 181 ? -12.989 1.852 1.951 1.00 46.58 181 SER A CA 1
ATOM 1355 C C . SER A 1 181 ? -12.013 0.919 1.265 1.00 48.73 181 SER A C 1
ATOM 1356 O O . SER A 1 181 ? -12.184 -0.295 1.317 1.00 51.10 181 SER A O 1
ATOM 1359 N N . PHE A 1 182 ? -10.988 1.465 0.624 1.00 50.16 182 PHE A N 1
ATOM 1360 C CA . PHE A 1 182 ? -10.014 0.592 -0.015 1.00 51.54 182 PHE A CA 1
ATOM 1361 C C . PHE A 1 182 ? -9.059 0.024 1.031 1.00 53.23 182 PHE A C 1
ATOM 1362 O O . PHE A 1 182 ? -8.876 0.609 2.101 1.00 53.86 182 PHE A O 1
ATOM 1370 N N . THR A 1 183 ? -8.477 -1.130 0.716 1.00 53.42 183 THR A N 1
ATOM 1371 C CA . THR A 1 183 ? -7.570 -1.828 1.622 1.00 53.00 183 THR A CA 1
ATOM 1372 C C . THR A 1 183 ? -6.211 -2.056 0.974 1.00 50.95 183 THR A C 1
ATOM 1373 O O . THR A 1 183 ? -6.036 -1.807 -0.218 1.00 51.69 183 THR A O 1
ATOM 1377 N N . ALA A 1 184 ? -5.266 -2.562 1.761 1.00 48.89 184 ALA A N 1
ATOM 1378 C CA . ALA A 1 184 ? -3.886 -2.757 1.319 1.00 47.86 184 ALA A CA 1
ATOM 1379 C C . ALA A 1 184 ? -3.746 -3.699 0.122 1.00 47.10 184 ALA A C 1
ATOM 1380 O O . ALA A 1 184 ? -2.672 -3.819 -0.464 1.00 49.37 184 ALA A O 1
ATOM 1382 N N . THR A 1 185 ? -4.829 -4.368 -0.242 1.00 45.47 185 THR A N 1
ATOM 1383 C CA . THR A 1 185 ? -4.774 -5.344 -1.315 1.00 48.42 185 THR A CA 1
ATOM 1384 C C . THR A 1 185 ? -4.982 -4.694 -2.677 1.00 54.06 185 THR A C 1
ATOM 1385 O O . THR A 1 185 ? -4.889 -5.359 -3.707 1.00 59.47 185 THR A O 1
ATOM 1389 N N . GLN A 1 186 ? -5.258 -3.393 -2.681 1.00 52.91 186 GLN A N 1
ATOM 1390 C CA . GLN A 1 186 ? -5.547 -2.689 -3.927 1.00 51.02 186 GLN A CA 1
ATOM 1391 C C . GLN A 1 186 ? -4.348 -1.914 -4.442 1.00 49.44 186 GLN A C 1
ATOM 1392 O O . GLN A 1 186 ? -3.342 -1.778 -3.749 1.00 52.62 186 GLN A O 1
ATOM 1398 N N . LYS A 1 187 ? -4.471 -1.399 -5.660 1.00 45.68 187 LYS A N 1
ATOM 1399 C CA . LYS A 1 187 ? -3.369 -0.701 -6.305 1.00 48.64 187 LYS A CA 1
ATOM 1400 C C . LYS A 1 187 ? -3.642 0.795 -6.393 1.00 51.09 187 LYS A C 1
ATOM 1401 O O . LYS A 1 187 ? -4.795 1.218 -6.479 1.00 52.05 187 LYS A O 1
ATOM 1407 N N . VAL A 1 188 ? -2.580 1.595 -6.368 1.00 50.14 188 VAL A N 1
ATOM 1408 C CA . VAL A 1 188 ? -2.725 3.038 -6.501 1.00 52.25 188 VAL A CA 1
ATOM 1409 C C . VAL A 1 188 ? -3.086 3.399 -7.937 1.00 50.51 188 VAL A C 1
ATOM 1410 O O . VAL A 1 188 ? -3.771 4.389 -8.181 1.00 50.70 188 VAL A O 1
ATOM 1414 N N . VAL A 1 189 ? -2.623 2.588 -8.880 1.00 48.43 189 VAL A N 1
ATOM 1415 C CA . VAL A 1 189 ? -2.903 2.788 -10.295 1.00 48.17 189 VAL A CA 1
ATOM 1416 C C . VAL A 1 189 ? -3.128 1.417 -10.906 1.00 48.62 189 VAL A C 1
ATOM 1417 O O . VAL A 1 189 ? -2.737 0.415 -10.311 1.00 51.31 189 VAL A O 1
ATOM 1421 N N . ASP A 1 190 ? -3.753 1.376 -12.081 1.00 48.98 190 ASP A N 1
ATOM 1422 C CA . ASP A 1 190 ? -4.035 0.113 -12.758 1.00 47.64 190 ASP A CA 1
ATOM 1423 C C . ASP A 1 190 ? -2.813 -0.784 -12.754 1.00 50.09 190 ASP A C 1
ATOM 1424 O O . ASP A 1 190 ? -1.835 -0.524 -13.448 1.00 52.00 190 ASP A O 1
ATOM 1429 N N . GLY A 1 191 ? -2.869 -1.824 -11.934 1.00 51.21 191 GLY A N 1
ATOM 1430 C CA . GLY A 1 191 ? -1.772 -2.760 -11.817 1.00 52.36 191 GLY A CA 1
ATOM 1431 C C . GLY A 1 191 ? -2.274 -4.180 -11.924 1.00 53.73 191 GLY A C 1
ATOM 1432 O O . GLY A 1 191 ? -3.479 -4.395 -12.065 1.00 53.75 191 GLY A O 1
ATOM 1433 N N . PRO A 1 192 ? -1.354 -5.156 -11.857 1.00 55.22 192 PRO A N 1
ATOM 1434 C CA . PRO A 1 192 ? -1.676 -6.582 -11.981 1.00 55.45 192 PRO A CA 1
ATOM 1435 C C . PRO A 1 192 ? -2.510 -7.118 -10.819 1.00 55.86 192 PRO A C 1
ATOM 1436 O O . PRO A 1 192 ? -2.234 -6.793 -9.662 1.00 51.26 192 PRO A O 1
ATOM 1440 N N . SER A 1 193 ? -3.511 -7.932 -11.146 1.00 58.96 193 SER A N 1
ATOM 1441 C CA . SER A 1 193 ? -4.409 -8.552 -10.172 1.00 57.87 193 SER A CA 1
ATOM 1442 C C . SER A 1 193 ? -5.088 -9.765 -10.809 1.00 62.07 193 SER A C 1
ATOM 1443 O O . SER A 1 193 ? -6.310 -9.800 -10.958 1.00 63.06 193 SER A O 1
ATOM 1446 N N . SER A 1 194 ? -4.274 -10.757 -11.167 1.00 66.71 194 SER A N 1
ATOM 1447 C CA . SER A 1 194 ? -4.675 -11.859 -12.046 1.00 70.11 194 SER A CA 1
ATOM 1448 C C . SER A 1 194 ? -5.994 -12.538 -11.683 1.00 72.86 194 SER A C 1
ATOM 1449 O O . SER A 1 194 ? -6.763 -12.919 -12.567 1.00 76.61 194 SER A O 1
ATOM 1451 N N . LYS A 1 195 ? -6.258 -12.682 -10.390 1.00 70.72 195 LYS A N 1
ATOM 1452 C CA . LYS A 1 195 ? -7.399 -13.473 -9.951 1.00 69.50 195 LYS A CA 1
ATOM 1453 C C . LYS A 1 195 ? -8.646 -12.601 -9.875 1.00 65.43 195 LYS A C 1
ATOM 1454 O O . LYS A 1 195 ? -9.765 -13.075 -10.078 1.00 63.83 195 LYS A O 1
ATOM 1460 N N . LEU A 1 196 ? -8.440 -11.320 -9.587 1.00 62.60 196 LEU A N 1
ATOM 1461 C CA . LEU A 1 196 ? -9.540 -10.368 -9.473 1.00 59.89 196 LEU A CA 1
ATOM 1462 C C . LEU A 1 196 ? -9.208 -9.069 -10.195 1.00 57.72 196 LEU A C 1
ATOM 1463 O O . LEU A 1 196 ? -8.638 -8.143 -9.618 1.00 58.93 196 LEU A O 1
ATOM 1468 N N . TRP A 1 197 ? -9.591 -9.020 -11.464 1.00 54.89 197 TRP A N 1
ATOM 1469 C CA . TRP A 1 197 ? -9.206 -7.951 -12.372 1.00 49.80 197 TRP A CA 1
ATOM 1470 C C . TRP A 1 197 ? -9.595 -6.558 -11.912 1.00 49.42 197 TRP A C 1
ATOM 1471 O O . TRP A 1 197 ? -8.807 -5.624 -12.028 1.00 49.86 197 TRP A O 1
ATOM 1482 N N . ARG A 1 198 ? -10.813 -6.418 -11.404 1.00 51.71 198 ARG A N 1
ATOM 1483 C CA . ARG A 1 198 ? -11.333 -5.106 -11.039 1.00 52.97 198 ARG A CA 1
ATOM 1484 C C . ARG A 1 198 ? -10.512 -4.457 -9.936 1.00 59.53 198 ARG A C 1
ATOM 1485 O O . ARG A 1 198 ? -10.428 -3.231 -9.851 1.00 62.74 198 ARG A O 1
ATOM 1493 N N . ASP A 1 199 ? -9.901 -5.286 -9.099 1.00 59.85 199 ASP A N 1
ATOM 1494 C CA . ASP A 1 199 ? -9.117 -4.790 -7.979 1.00 59.09 199 ASP A CA 1
ATOM 1495 C C . ASP A 1 199 ? -7.730 -4.339 -8.436 1.00 58.60 199 ASP A C 1
ATOM 1496 O O . ASP A 1 199 ? -6.999 -3.696 -7.686 1.00 60.30 199 ASP A O 1
ATOM 1501 N N . GLY A 1 200 ? -7.374 -4.666 -9.672 1.00 57.73 200 GLY A N 1
ATOM 1502 C CA . GLY A 1 200 ? -6.120 -4.201 -10.226 1.00 54.85 200 GLY A CA 1
ATOM 1503 C C . GLY A 1 200 ? -6.191 -2.726 -10.544 1.00 54.46 200 GLY A C 1
ATOM 1504 O O . GLY A 1 200 ? -5.179 -2.028 -10.550 1.00 55.57 200 GLY A O 1
ATOM 1505 N N . ARG A 1 201 ? -7.405 -2.253 -10.798 1.00 53.52 201 ARG A N 1
ATOM 1506 C CA . ARG A 1 201 ? -7.619 -0.876 -11.221 1.00 55.59 201 ARG A CA 1
ATOM 1507 C C . ARG A 1 201 ? -7.241 0.104 -10.116 1.00 56.30 201 ARG A C 1
ATOM 1508 O O . ARG A 1 201 ? -7.265 -0.249 -8.938 1.00 60.03 201 ARG A O 1
ATOM 1516 N N . GLY A 1 202 ? -6.889 1.326 -10.507 1.00 52.92 202 GLY A N 1
ATOM 1517 C CA . GLY A 1 202 ? -6.539 2.370 -9.560 1.00 51.07 202 GLY A CA 1
ATOM 1518 C C . GLY A 1 202 ? -7.591 2.560 -8.484 1.00 53.70 202 GLY A C 1
ATOM 1519 O O . GLY A 1 202 ? -8.750 2.846 -8.779 1.00 56.94 202 GLY A O 1
ATOM 1520 N N . ALA A 1 203 ? -7.185 2.394 -7.230 1.00 52.18 203 ALA A N 1
ATOM 1521 C CA . ALA A 1 203 ? -8.127 2.385 -6.114 1.00 53.35 203 ALA A CA 1
ATOM 1522 C C . ALA A 1 203 ? -8.802 3.733 -5.892 1.00 54.70 203 ALA A C 1
ATOM 1523 O O . ALA A 1 203 ? -9.868 3.817 -5.287 1.00 56.02 203 ALA A O 1
ATOM 1525 N N . MET A 1 204 ? -8.183 4.793 -6.387 1.00 55.71 204 MET A N 1
ATOM 1526 C CA . MET A 1 204 ? -8.625 6.127 -6.029 1.00 58.45 204 MET A CA 1
ATOM 1527 C C . MET A 1 204 ? -9.282 6.851 -7.206 1.00 58.16 204 MET A C 1
ATOM 1528 O O . MET A 1 204 ? -9.767 7.974 -7.066 1.00 58.33 204 MET A O 1
ATOM 1533 N N . GLN A 1 205 ? -9.332 6.181 -8.353 1.00 57.33 205 GLN A N 1
ATOM 1534 C CA . GLN A 1 205 ? -9.975 6.731 -9.540 1.00 54.51 205 GLN A CA 1
ATOM 1535 C C . GLN A 1 205 ? -11.352 6.106 -9.765 1.00 56.00 205 GLN A C 1
ATOM 1536 O O . GLN A 1 205 ? -12.194 6.675 -10.463 1.00 57.41 205 GLN A O 1
ATOM 1542 N N . ASN A 1 206 ? -11.580 4.942 -9.163 1.00 53.56 206 ASN A N 1
ATOM 1543 C CA . ASN A 1 206 ? -12.742 4.132 -9.517 1.00 52.69 206 ASN A CA 1
ATOM 1544 C C . ASN A 1 206 ? -13.636 3.735 -8.351 1.00 51.32 206 ASN A C 1
ATOM 1545 O O . ASN A 1 206 ? -13.206 3.662 -7.200 1.00 50.01 206 ASN A O 1
ATOM 1550 N N . ILE A 1 207 ? -14.897 3.488 -8.685 1.00 52.29 207 ILE A N 1
ATOM 1551 C CA . ILE A 1 207 ? -15.770 2.665 -7.869 1.00 52.80 207 ILE A CA 1
ATOM 1552 C C . ILE A 1 207 ? -15.560 1.256 -8.401 1.00 53.31 207 ILE A C 1
ATOM 1553 O O . ILE A 1 207 ? -15.593 1.039 -9.613 1.00 54.63 207 ILE A O 1
ATOM 1558 N N . ILE A 1 208 ? -15.319 0.304 -7.510 1.00 51.95 208 ILE A N 1
ATOM 1559 C CA . ILE A 1 208 ? -14.931 -1.032 -7.936 1.00 52.59 208 ILE A CA 1
ATOM 1560 C C . ILE A 1 208 ? -15.842 -2.094 -7.336 1.00 54.95 208 ILE A C 1
ATOM 1561 O O . ILE A 1 208 ? -15.831 -2.312 -6.125 1.00 58.66 208 ILE A O 1
ATOM 1566 N N . PRO A 1 209 ? -16.641 -2.759 -8.183 1.00 52.95 209 PRO A N 1
ATOM 1567 C CA . PRO A 1 209 ? -17.425 -3.889 -7.684 1.00 53.26 209 PRO A CA 1
ATOM 1568 C C . PRO A 1 209 ? -16.513 -5.013 -7.230 1.00 56.82 209 PRO A C 1
ATOM 1569 O O . PRO A 1 209 ? -15.611 -5.408 -7.966 1.00 59.75 209 PRO A O 1
ATOM 1573 N N . ALA A 1 210 ? -16.738 -5.508 -6.021 1.00 58.00 210 ALA A N 1
ATOM 1574 C CA . ALA A 1 210 ? -15.978 -6.636 -5.510 1.00 60.94 210 ALA A CA 1
ATOM 1575 C C . ALA A 1 210 ? -16.938 -7.643 -4.891 1.00 66.70 210 ALA A C 1
ATOM 1576 O O . ALA A 1 210 ? -18.142 -7.401 -4.832 1.00 69.51 210 ALA A O 1
ATOM 1578 N N . SER A 1 211 ? -16.415 -8.778 -4.447 1.00 68.98 211 SER A N 1
ATOM 1579 C CA . SER A 1 211 ? -17.248 -9.760 -3.769 1.00 73.34 211 SER A CA 1
ATOM 1580 C C . SER A 1 211 ? -16.748 -9.986 -2.355 1.00 77.40 211 SER A C 1
ATOM 1581 O O . SER A 1 211 ? -15.550 -10.152 -2.133 1.00 75.22 211 SER A O 1
ATOM 1584 N N . THR A 1 212 ? -17.667 -9.978 -1.397 1.00 85.86 212 THR A N 1
ATOM 1585 C CA . THR A 1 212 ? -17.314 -10.343 -0.037 1.00 92.85 212 THR A CA 1
ATOM 1586 C C . THR A 1 212 ? -18.061 -11.610 0.367 1.00 105.40 212 THR A C 1
ATOM 1587 O O . THR A 1 212 ? -19.246 -11.780 0.074 1.00 104.99 212 THR A O 1
ATOM 1591 N N . GLY A 1 213 ? -17.341 -12.521 1.009 1.00 115.98 213 GLY A N 1
ATOM 1592 C CA . GLY A 1 213 ? -17.948 -13.720 1.548 1.00 122.08 213 GLY A CA 1
ATOM 1593 C C . GLY A 1 213 ? -18.278 -13.472 3.001 1.00 127.28 213 GLY A C 1
ATOM 1594 O O . GLY A 1 213 ? -18.040 -14.316 3.861 1.00 132.68 213 GLY A O 1
ATOM 1595 N N . ALA A 1 214 ? -18.823 -12.290 3.267 1.00 119.71 214 ALA A N 1
ATOM 1596 C CA . ALA A 1 214 ? -19.063 -11.844 4.629 1.00 109.73 214 ALA A CA 1
ATOM 1597 C C . ALA A 1 214 ? -20.543 -11.837 4.960 1.00 100.64 214 ALA A C 1
ATOM 1598 O O . ALA A 1 214 ? -20.930 -11.547 6.090 1.00 99.39 214 ALA A O 1
ATOM 1600 N N . ALA A 1 215 ? -21.372 -12.149 3.973 1.00 95.67 215 ALA A N 1
ATOM 1601 C CA . ALA A 1 215 ? -22.810 -12.143 4.186 1.00 95.79 215 ALA A CA 1
ATOM 1602 C C . ALA A 1 215 ? -23.335 -13.564 4.374 1.00 101.30 215 ALA A C 1
ATOM 1603 O O . ALA A 1 215 ? -24.198 -13.803 5.218 1.00 104.65 215 ALA A O 1
ATOM 1605 N N . LYS A 1 216 ? -22.809 -14.506 3.596 1.00 101.82 216 LYS A N 1
ATOM 1606 C CA . LYS A 1 216 ? -23.108 -15.917 3.818 1.00 103.97 216 LYS A CA 1
ATOM 1607 C C . LYS A 1 216 ? -22.428 -16.372 5.102 1.00 101.90 216 LYS A C 1
ATOM 1608 O O . LYS A 1 216 ? -22.901 -17.285 5.781 1.00 105.35 216 LYS A O 1
ATOM 1614 N N . ALA A 1 217 ? -21.313 -15.718 5.419 1.00 95.34 217 ALA A N 1
ATOM 1615 C CA . ALA A 1 217 ? -20.529 -16.022 6.612 1.00 88.00 217 ALA A CA 1
ATOM 1616 C C . ALA A 1 217 ? -21.304 -15.714 7.885 1.00 84.08 217 ALA A C 1
ATOM 1617 O O . ALA A 1 217 ? -21.034 -16.288 8.938 1.00 85.54 217 ALA A O 1
ATOM 1619 N N . VAL A 1 218 ? -22.258 -14.796 7.786 1.00 79.73 218 VAL A N 1
ATOM 1620 C CA . VAL A 1 218 ? -23.176 -14.541 8.884 1.00 81.26 218 VAL A CA 1
ATOM 1621 C C . VAL A 1 218 ? -23.945 -15.824 9.156 1.00 84.93 218 VAL A C 1
ATOM 1622 O O . VAL A 1 218 ? -24.274 -16.141 10.300 1.00 88.61 218 VAL A O 1
ATOM 1624 N N . GLY A 1 219 ? -24.215 -16.563 8.085 1.00 85.67 219 GLY A N 1
ATOM 1625 C CA . GLY A 1 219 ? -24.904 -17.833 8.182 1.00 86.21 219 GLY A CA 1
ATOM 1626 C C . GLY A 1 219 ? -24.153 -18.830 9.035 1.00 87.23 219 GLY A C 1
ATOM 1627 O O . GLY A 1 219 ? -24.758 -19.622 9.748 1.00 91.46 219 GLY A O 1
ATOM 1628 N N . LYS A 1 220 ? -22.828 -18.790 8.970 1.00 82.69 220 LYS A N 1
ATOM 1629 C CA . LYS A 1 220 ? -22.017 -19.675 9.792 1.00 79.59 220 LYS A CA 1
ATOM 1630 C C . LYS A 1 220 ? -22.028 -19.201 11.245 1.00 73.56 220 LYS A C 1
ATOM 1631 O O . LYS A 1 220 ? -21.829 -19.990 12.168 1.00 72.45 220 LYS A O 1
ATOM 1636 N N . VAL A 1 221 ? -22.281 -17.911 11.439 1.00 70.16 221 VAL A N 1
ATOM 1637 C CA . VAL A 1 221 ? -22.328 -17.333 12.776 1.00 68.98 221 VAL A CA 1
ATOM 1638 C C . VAL A 1 221 ? -23.753 -17.395 13.303 1.00 69.35 221 VAL A C 1
ATOM 1639 O O . VAL A 1 221 ? -23.984 -17.631 14.488 1.00 71.29 221 VAL A O 1
ATOM 1643 N N . ILE A 1 222 ? -24.710 -17.172 12.413 1.00 69.64 222 ILE A N 1
ATOM 1644 C CA . ILE A 1 222 ? -26.108 -17.393 12.743 1.00 76.07 222 ILE A CA 1
ATOM 1645 C C . ILE A 1 222 ? -26.698 -18.315 11.693 1.00 80.24 222 ILE A C 1
ATOM 1646 O O . ILE A 1 222 ? -27.030 -17.876 10.592 1.00 80.84 222 ILE A O 1
ATOM 1651 N N . PRO A 1 223 ? -26.811 -19.607 12.028 1.00 81.75 223 PRO A N 1
ATOM 1652 C CA . PRO A 1 223 ? -27.348 -20.624 11.119 1.00 83.42 223 PRO A CA 1
ATOM 1653 C C . PRO A 1 223 ? -28.769 -20.305 10.675 1.00 85.34 223 PRO A C 1
ATOM 1654 O O . PRO A 1 223 ? -29.143 -20.622 9.545 1.00 86.43 223 PRO A O 1
ATOM 1658 N N . ALA A 1 224 ? -29.533 -19.663 11.555 1.00 85.93 224 ALA A N 1
ATOM 1659 C CA . ALA A 1 224 ? -30.929 -19.328 11.289 1.00 86.13 224 ALA A CA 1
ATOM 1660 C C . ALA A 1 224 ? -31.087 -18.534 9.995 1.00 88.03 224 ALA A C 1
ATOM 1661 O O . ALA A 1 224 ? -32.147 -18.556 9.368 1.00 90.25 224 ALA A O 1
ATOM 1663 N N . LEU A 1 225 ? -30.022 -17.844 9.597 1.00 86.43 225 LEU A N 1
ATOM 1664 C CA . LEU A 1 225 ? -30.039 -17.031 8.388 1.00 86.11 225 LEU A CA 1
ATOM 1665 C C . LEU A 1 225 ? -29.014 -17.508 7.364 1.00 84.16 225 LEU A C 1
ATOM 1666 O O . LEU A 1 225 ? -28.543 -16.727 6.538 1.00 82.22 225 LEU A O 1
ATOM 1671 N N . ASN A 1 226 ? -28.670 -18.790 7.416 1.00 84.87 226 ASN A N 1
ATOM 1672 C CA . ASN A 1 226 ? -27.746 -19.353 6.439 1.00 86.92 226 ASN A CA 1
ATOM 1673 C C . ASN A 1 226 ? -28.498 -19.734 5.167 1.00 86.26 226 ASN A C 1
ATOM 1674 O O . ASN A 1 226 ? -29.397 -20.576 5.191 1.00 87.90 226 ASN A O 1
ATOM 1679 N N . GLY A 1 227 ? -28.128 -19.100 4.058 1.00 83.53 227 GLY A N 1
ATOM 1680 C CA . GLY A 1 227 ? -28.791 -19.326 2.788 1.00 80.74 227 GLY A CA 1
ATOM 1681 C C . GLY A 1 227 ? -29.931 -18.355 2.555 1.00 77.41 227 GLY A C 1
ATOM 1682 O O . GLY A 1 227 ? -30.472 -18.266 1.453 1.00 76.33 227 GLY A O 1
ATOM 1683 N N . LYS A 1 228 ? -30.292 -17.624 3.605 1.00 76.38 228 LYS A N 1
ATOM 1684 C CA . LYS A 1 228 ? -31.376 -16.652 3.534 1.00 73.84 228 LYS A CA 1
ATOM 1685 C C . LYS A 1 228 ? -30.832 -15.241 3.328 1.00 74.64 228 LYS A C 1
ATOM 1686 O O . LYS A 1 228 ? -31.597 -14.303 3.108 1.00 75.73 228 LYS A O 1
ATOM 1690 N N . LEU A 1 229 ? -29.509 -15.099 3.397 1.00 75.13 229 LEU A N 1
ATOM 1691 C CA . LEU A 1 229 ? -28.863 -13.794 3.247 1.00 74.97 229 LEU A CA 1
ATOM 1692 C C . LEU A 1 229 ? -27.508 -13.872 2.544 1.00 71.94 229 LEU A C 1
ATOM 1693 O O . LEU A 1 229 ? -26.719 -14.787 2.786 1.00 70.20 229 LEU A O 1
ATOM 1695 N N . THR A 1 230 ? -27.245 -12.899 1.676 1.00 71.80 230 THR A N 1
ATOM 1696 C CA . THR A 1 230 ? -25.955 -12.789 1.005 1.00 74.69 230 THR A CA 1
ATOM 1697 C C . THR A 1 230 ? -25.748 -11.368 0.480 1.00 75.76 230 THR A C 1
ATOM 1698 O O . THR A 1 230 ? -26.607 -10.506 0.661 1.00 77.52 230 THR A O 1
ATOM 1702 N N . GLY A 1 231 ? -24.603 -11.114 -0.150 1.00 75.55 231 GLY A N 1
ATOM 1703 C CA . GLY A 1 231 ? -24.336 -9.797 -0.702 1.00 75.62 231 GLY A CA 1
ATOM 1704 C C . GLY A 1 231 ? -22.938 -9.528 -1.229 1.00 74.79 231 GLY A C 1
ATOM 1705 O O . GLY A 1 231 ? -22.039 -10.357 -1.104 1.00 77.31 231 GLY A O 1
ATOM 1706 N N . MET A 1 232 ? -22.757 -8.350 -1.820 1.00 73.21 232 MET A N 1
ATOM 1707 C CA . MET A 1 232 ? -21.479 -7.976 -2.418 1.00 71.87 232 MET A CA 1
ATOM 1708 C C . MET A 1 232 ? -21.035 -6.594 -1.943 1.00 67.94 232 MET A C 1
ATOM 1709 O O . MET A 1 232 ? -21.641 -6.018 -1.043 1.00 67.40 232 MET A O 1
ATOM 1714 N N . ALA A 1 233 ? -19.981 -6.065 -2.555 1.00 64.90 233 ALA A N 1
ATOM 1715 C CA . ALA A 1 233 ? -19.385 -4.820 -2.084 1.00 60.92 233 ALA A CA 1
ATOM 1716 C C . ALA A 1 233 ? -19.004 -3.880 -3.220 1.00 58.79 233 ALA A C 1
ATOM 1717 O O . ALA A 1 233 ? -18.663 -4.318 -4.315 1.00 60.60 233 ALA A O 1
ATOM 1719 N N . PHE A 1 234 ? -19.065 -2.582 -2.943 1.00 57.41 234 PHE A N 1
ATOM 1720 C CA . PHE A 1 234 ? -18.503 -1.576 -3.837 1.00 56.59 234 PHE A CA 1
ATOM 1721 C C . PHE A 1 234 ? -17.334 -0.898 -3.146 1.00 56.04 234 PHE A C 1
ATOM 1722 O O . PHE A 1 234 ? -17.484 -0.342 -2.060 1.00 58.94 234 PHE A O 1
ATOM 1730 N N . ARG A 1 235 ? -16.167 -0.950 -3.774 1.00 53.70 235 ARG A N 1
ATOM 1731 C CA . ARG A 1 235 ? -14.974 -0.347 -3.203 1.00 54.13 235 ARG A CA 1
ATOM 1732 C C . ARG A 1 235 ? -14.856 1.105 -3.636 1.00 55.04 235 ARG A C 1
ATOM 1733 O O . ARG A 1 235 ? -14.872 1.401 -4.826 1.00 60.86 235 ARG A O 1
ATOM 1741 N N . VAL A 1 236 ? -14.736 2.013 -2.672 1.00 52.58 236 VAL A N 1
ATOM 1742 C CA . VAL A 1 236 ? -14.738 3.439 -2.985 1.00 51.08 236 VAL A CA 1
ATOM 1743 C C . VAL A 1 236 ? -13.481 4.136 -2.449 1.00 51.63 236 VAL A C 1
ATOM 1744 O O . VAL A 1 236 ? -12.828 3.630 -1.532 1.00 52.23 236 VAL A O 1
ATOM 1748 N N . PRO A 1 237 ? -13.127 5.295 -3.036 1.00 48.53 237 PRO A N 1
ATOM 1749 C CA . PRO A 1 237 ? -11.890 5.989 -2.655 1.00 50.96 237 PRO A CA 1
ATOM 1750 C C . PRO A 1 237 ? -11.916 6.639 -1.269 1.00 53.47 237 PRO A C 1
ATOM 1751 O O . PRO A 1 237 ? -11.898 7.869 -1.169 1.00 50.95 237 PRO A O 1
ATOM 1755 N N . THR A 1 238 ? -11.952 5.826 -0.217 1.00 53.44 238 THR A N 1
ATOM 1756 C CA . THR A 1 238 ? -11.788 6.330 1.144 1.00 55.18 238 THR A CA 1
ATOM 1757 C C . THR A 1 238 ? -10.787 5.457 1.887 1.00 57.18 238 THR A C 1
ATOM 1758 O O . THR A 1 238 ? -10.675 4.268 1.607 1.00 60.97 238 THR A O 1
ATOM 1762 N N . PRO A 1 239 ? -10.042 6.052 2.829 1.00 55.61 239 PRO A N 1
ATOM 1763 C CA . PRO A 1 239 ? -8.976 5.341 3.546 1.00 51.88 239 PRO A CA 1
ATOM 1764 C C . PRO A 1 239 ? -9.453 4.409 4.660 1.00 47.32 239 PRO A C 1
ATOM 1765 O O . PRO A 1 239 ? -8.734 3.473 5.005 1.00 48.36 239 PRO A O 1
ATOM 1769 N N . ASP A 1 240 ? -10.633 4.669 5.218 1.00 46.26 240 ASP A N 1
ATOM 1770 C CA . ASP A 1 240 ? -11.138 3.891 6.348 1.00 47.96 240 ASP A CA 1
ATOM 1771 C C . ASP A 1 240 ? -12.605 4.211 6.616 1.00 51.01 240 ASP A C 1
ATOM 1772 O O . ASP A 1 240 ? -13.117 5.221 6.130 1.00 52.64 240 ASP A O 1
ATOM 1777 N N . VAL A 1 241 ? -13.251 3.348 7.401 1.00 50.53 241 VAL A N 1
ATOM 1778 C CA . VAL A 1 241 ? -14.679 3.404 7.720 1.00 51.30 241 VAL A CA 1
ATOM 1779 C C . VAL A 1 241 ? -15.476 2.975 6.506 1.00 53.13 241 VAL A C 1
ATOM 1780 O O . VAL A 1 241 ? -15.350 3.554 5.430 1.00 55.34 241 VAL A O 1
ATOM 1784 N N . SER A 1 242 ? -16.291 1.947 6.688 1.00 50.03 242 SER A N 1
ATOM 1785 C CA . SER A 1 242 ? -17.169 1.485 5.631 1.00 45.09 242 SER A CA 1
ATOM 1786 C C . SER A 1 242 ? -18.603 1.540 6.137 1.00 48.46 242 SER A C 1
ATOM 1787 O O . SER A 1 242 ? -18.848 1.931 7.279 1.00 51.57 242 SER A O 1
ATOM 1790 N N . VAL A 1 243 ? -19.551 1.159 5.291 1.00 46.04 243 VAL A N 1
ATOM 1791 C CA . VAL A 1 243 ? -20.947 1.147 5.693 1.00 46.92 243 VAL A CA 1
ATOM 1792 C C . VAL A 1 243 ? -21.636 -0.065 5.085 1.00 49.60 243 VAL A C 1
ATOM 1793 O O . VAL A 1 243 ? -21.278 -0.516 4.001 1.00 51.99 243 VAL A O 1
ATOM 1797 N N . VAL A 1 244 ? -22.614 -0.603 5.802 1.00 49.46 244 VAL A N 1
ATOM 1798 C CA . VAL A 1 244 ? -23.377 -1.739 5.317 1.00 48.85 244 VAL A CA 1
ATOM 1799 C C . VAL A 1 244 ? -24.771 -1.277 4.913 1.00 48.59 244 VAL A C 1
ATOM 1800 O O . VAL A 1 244 ? -25.431 -0.558 5.658 1.00 48.79 244 VAL A O 1
ATOM 1804 N N . ASP A 1 245 ? -25.199 -1.681 3.721 1.00 50.02 245 ASP A N 1
ATOM 1805 C CA . ASP A 1 245 ? -26.519 -1.337 3.199 1.00 51.72 245 ASP A CA 1
ATOM 1806 C C . ASP A 1 245 ? -27.378 -2.597 3.144 1.00 51.24 245 ASP A C 1
ATOM 1807 O O . ASP A 1 245 ? -27.311 -3.364 2.183 1.00 50.62 245 ASP A O 1
ATOM 1812 N N . LEU A 1 246 ? -28.189 -2.802 4.177 1.00 53.71 246 LEU A N 1
ATOM 1813 C CA . LEU A 1 246 ? -28.968 -4.029 4.292 1.00 57.16 246 LEU A CA 1
ATOM 1814 C C . LEU A 1 246 ? -30.431 -3.869 3.886 1.00 62.85 246 LEU A C 1
ATOM 1815 O O . LEU A 1 246 ? -31.199 -3.149 4.527 1.00 66.45 246 LEU A O 1
ATOM 1820 N N . THR A 1 247 ? -30.805 -4.562 2.819 1.00 62.62 247 THR A N 1
ATOM 1821 C CA . THR A 1 247 ? -32.194 -4.639 2.396 1.00 62.20 247 THR A CA 1
ATOM 1822 C C . THR A 1 247 ? -32.720 -6.019 2.759 1.00 61.20 247 THR A C 1
ATOM 1823 O O . THR A 1 247 ? -32.057 -7.021 2.497 1.00 60.21 247 THR A O 1
ATOM 1827 N N . CYS A 1 248 ? -33.898 -6.080 3.372 1.00 62.63 248 CYS A N 1
ATOM 1828 C CA . CYS A 1 248 ? -34.440 -7.366 3.800 1.00 64.07 248 CYS A CA 1
ATOM 1829 C C . CYS A 1 248 ? -35.962 -7.385 3.952 1.00 66.31 248 CYS A C 1
ATOM 1830 O O . CYS A 1 248 ? -36.612 -6.342 4.044 1.00 65.25 248 CYS A O 1
ATOM 1833 N N . ARG A 1 249 ? -36.511 -8.596 3.970 1.00 69.27 249 ARG A N 1
ATOM 1834 C CA . ARG A 1 249 ? -37.940 -8.813 4.154 1.00 72.19 249 ARG A CA 1
ATOM 1835 C C . ARG A 1 249 ? -38.249 -9.319 5.554 1.00 77.81 249 ARG A C 1
ATOM 1836 O O . ARG A 1 249 ? -37.778 -10.383 5.959 1.00 79.90 249 ARG A O 1
ATOM 1844 N N . LEU A 1 250 ? -39.059 -8.561 6.283 1.00 79.44 250 LEU A N 1
ATOM 1845 C CA . LEU A 1 250 ? -39.395 -8.903 7.657 1.00 78.34 250 LEU A CA 1
ATOM 1846 C C . LEU A 1 250 ? -40.588 -9.857 7.725 1.00 80.80 250 LEU A C 1
ATOM 1847 O O . LEU A 1 250 ? -41.599 -9.652 7.052 1.00 80.23 250 LEU A O 1
ATOM 1849 N N . GLY A 1 251 ? -40.458 -10.906 8.532 1.00 86.29 251 GLY A N 1
ATOM 1850 C CA . GLY A 1 251 ? -41.555 -11.831 8.754 1.00 91.53 251 GLY A CA 1
ATOM 1851 C C . GLY A 1 251 ? -42.689 -11.144 9.486 1.00 94.26 251 GLY A C 1
ATOM 1852 O O . GLY A 1 251 ? -43.860 -11.300 9.139 1.00 94.99 251 GLY A O 1
ATOM 1853 N N . LYS A 1 252 ? -42.325 -10.375 10.507 1.00 97.20 252 LYS A N 1
ATOM 1854 C CA . LYS A 1 252 ? -43.267 -9.527 11.226 1.00 103.94 252 LYS A CA 1
ATOM 1855 C C . LYS A 1 252 ? -43.383 -8.160 10.566 1.00 109.33 252 LYS A C 1
ATOM 1856 O O . LYS A 1 252 ? -42.415 -7.648 10.007 1.00 108.33 252 LYS A O 1
ATOM 1862 N N . GLY A 1 253 ? -44.565 -7.562 10.645 1.00 117.02 253 GLY A N 1
ATOM 1863 C CA . GLY A 1 253 ? -44.728 -6.184 10.229 1.00 116.18 253 GLY A CA 1
ATOM 1864 C C . GLY A 1 253 ? -44.071 -5.251 11.225 1.00 115.05 253 GLY A C 1
ATOM 1865 O O . GLY A 1 253 ? -44.367 -5.299 12.418 1.00 119.64 253 GLY A O 1
ATOM 1866 N N . ALA A 1 254 ? -43.167 -4.408 10.742 1.00 111.04 254 ALA A N 1
ATOM 1867 C CA . ALA A 1 254 ? -42.504 -3.448 11.611 1.00 105.76 254 ALA A CA 1
ATOM 1868 C C . ALA A 1 254 ? -42.427 -2.083 10.951 1.00 100.08 254 ALA A C 1
ATOM 1869 O O . ALA A 1 254 ? -42.014 -1.961 9.799 1.00 99.79 254 ALA A O 1
ATOM 1871 N N . SER A 1 255 ? -42.837 -1.059 11.690 1.00 95.32 255 SER A N 1
ATOM 1872 C CA . SER A 1 255 ? -42.714 0.313 11.224 1.00 92.88 255 SER A CA 1
ATOM 1873 C C . SER A 1 255 ? -41.314 0.803 11.531 1.00 89.44 255 SER A C 1
ATOM 1874 O O . SER A 1 255 ? -40.568 0.147 12.256 1.00 88.41 255 SER A O 1
ATOM 1877 N N . TYR A 1 256 ? -40.949 1.954 10.986 1.00 89.39 256 TYR A N 1
ATOM 1878 C CA . TYR A 1 256 ? -39.577 2.403 11.123 1.00 89.19 256 TYR A CA 1
ATOM 1879 C C . TYR A 1 256 ? -39.275 2.803 12.558 1.00 85.02 256 TYR A C 1
ATOM 1880 O O . TYR A 1 256 ? -38.235 2.433 13.102 1.00 83.75 256 TYR A O 1
ATOM 1889 N N . GLU A 1 257 ? -40.186 3.557 13.163 1.00 83.23 257 GLU A N 1
ATOM 1890 C CA . GLU A 1 257 ? -40.080 3.907 14.572 1.00 82.00 257 GLU A CA 1
ATOM 1891 C C . GLU A 1 257 ? -39.878 2.632 15.385 1.00 80.39 257 GLU A C 1
ATOM 1892 O O . GLU A 1 257 ? -39.054 2.573 16.298 1.00 78.60 257 GLU A O 1
ATOM 1898 N N . GLU A 1 258 ? -40.626 1.607 14.997 1.00 80.99 258 GLU A N 1
ATOM 1899 C CA . GLU A 1 258 ? -40.630 0.313 15.661 1.00 80.71 258 GLU A CA 1
ATOM 1900 C C . GLU A 1 258 ? -39.287 -0.389 15.488 1.00 80.90 258 GLU A C 1
ATOM 1901 O O . GLU A 1 258 ? -38.877 -1.191 16.327 1.00 82.47 258 GLU A O 1
ATOM 1907 N N . ILE A 1 259 ? -38.600 -0.069 14.395 1.00 79.50 259 ILE A N 1
ATOM 1908 C CA . ILE A 1 259 ? -37.266 -0.593 14.130 1.00 79.96 259 ILE A CA 1
ATOM 1909 C C . ILE A 1 259 ? -36.217 0.221 14.878 1.00 79.06 259 ILE A C 1
ATOM 1910 O O . ILE A 1 259 ? -35.289 -0.334 15.471 1.00 78.32 259 ILE A O 1
ATOM 1915 N N . LYS A 1 260 ? -36.365 1.543 14.828 1.00 77.06 260 LYS A N 1
ATOM 1916 C CA . LYS A 1 260 ? -35.449 2.456 15.503 1.00 73.93 260 LYS A CA 1
ATOM 1917 C C . LYS A 1 260 ? -35.327 2.106 16.976 1.00 71.97 260 LYS A C 1
ATOM 1918 O O . LYS A 1 260 ? -34.238 2.131 17.546 1.00 71.18 260 LYS A O 1
ATOM 1924 N N . ALA A 1 261 ? -36.457 1.770 17.585 1.00 71.31 261 ALA A N 1
ATOM 1925 C CA . ALA A 1 261 ? -36.484 1.420 18.994 1.00 70.06 261 ALA A CA 1
ATOM 1926 C C . ALA A 1 261 ? -35.842 0.058 19.223 1.00 65.68 261 ALA A C 1
ATOM 1927 O O . ALA A 1 261 ? -35.209 -0.173 20.253 1.00 64.29 261 ALA A O 1
ATOM 1929 N N . ALA A 1 262 ? -36.007 -0.838 18.255 1.00 63.62 262 ALA A N 1
ATOM 1930 C CA . ALA A 1 262 ? -35.472 -2.190 18.362 1.00 64.98 262 ALA A CA 1
ATOM 1931 C C . ALA A 1 262 ? -33.957 -2.174 18.520 1.00 67.40 262 ALA A C 1
ATOM 1932 O O . ALA A 1 262 ? -33.393 -2.958 19.281 1.00 70.39 262 ALA A O 1
ATOM 1934 N N . VAL A 1 263 ? -33.305 -1.266 17.803 1.00 66.83 263 VAL A N 1
ATOM 1935 C CA . VAL A 1 263 ? -31.852 -1.202 17.804 1.00 67.73 263 VAL A CA 1
ATOM 1936 C C . VAL A 1 263 ? -31.337 -0.377 18.975 1.00 73.66 263 VAL A C 1
ATOM 1937 O O . VAL A 1 263 ? -30.324 -0.720 19.584 1.00 75.16 263 VAL A O 1
ATOM 1941 N N . LYS A 1 264 ? -32.033 0.715 19.280 1.00 77.92 264 LYS A N 1
ATOM 1942 C CA . LYS A 1 264 ? -31.658 1.594 20.384 1.00 81.79 264 LYS A CA 1
ATOM 1943 C C . LYS A 1 264 ? -31.634 0.838 21.706 1.00 88.00 264 LYS A C 1
ATOM 1944 O O . LYS A 1 264 ? -30.852 1.154 22.604 1.00 88.67 264 LYS A O 1
ATOM 1950 N N . ALA A 1 265 ? -32.495 -0.168 21.811 1.00 95.43 265 ALA A N 1
ATOM 1951 C CA . ALA A 1 265 ? -32.626 -0.946 23.035 1.00 99.07 265 ALA A CA 1
ATOM 1952 C C . ALA A 1 265 ? -31.482 -1.940 23.197 1.00 97.84 265 ALA A C 1
ATOM 1953 O O . ALA A 1 265 ? -31.055 -2.228 24.314 1.00 99.41 265 ALA A O 1
ATOM 1955 N N . ALA A 1 266 ? -30.989 -2.462 22.079 1.00 94.13 266 ALA A N 1
ATOM 1956 C CA . ALA A 1 266 ? -29.903 -3.435 22.106 1.00 90.18 266 ALA A CA 1
ATOM 1957 C C . ALA A 1 266 ? -28.539 -2.752 22.202 1.00 84.87 266 ALA A C 1
ATOM 1958 O O . ALA A 1 266 ? -27.582 -3.330 22.713 1.00 83.59 266 ALA A O 1
ATOM 1960 N N . ALA A 1 267 ? -28.459 -1.519 21.711 1.00 80.55 267 ALA A N 1
ATOM 1961 C CA . ALA A 1 267 ? -27.212 -0.761 21.745 1.00 78.26 267 ALA A CA 1
ATOM 1962 C C . ALA A 1 267 ? -26.891 -0.295 23.163 1.00 82.90 267 ALA A C 1
ATOM 1963 O O . ALA A 1 267 ? -25.741 0.009 23.481 1.00 85.15 267 ALA A O 1
ATOM 1965 N N . SER A 1 268 ? -27.914 -0.237 24.009 1.00 85.01 268 SER A N 1
ATOM 1966 C CA . SER A 1 268 ? -27.723 0.117 25.410 1.00 85.63 268 SER A CA 1
ATOM 1967 C C . SER A 1 268 ? -27.699 -1.136 26.282 1.00 88.66 268 SER A C 1
ATOM 1968 O O . SER A 1 268 ? -27.082 -1.152 27.349 1.00 90.66 268 SER A O 1
ATOM 1971 N N . GLY A 1 269 ? -28.368 -2.185 25.812 1.00 88.44 269 GLY A N 1
ATOM 1972 C CA . GLY A 1 269 ? -28.458 -3.438 26.540 1.00 88.41 269 GLY A CA 1
ATOM 1973 C C . GLY A 1 269 ? -27.206 -4.293 26.477 1.00 87.73 269 GLY A C 1
ATOM 1974 O O . GLY A 1 269 ? -26.122 -3.836 26.840 1.00 88.39 269 GLY A O 1
ATOM 1975 N N . PRO A 1 270 ? -27.350 -5.546 26.016 1.00 86.23 270 PRO A N 1
ATOM 1976 C CA . PRO A 1 270 ? -26.260 -6.529 25.977 1.00 85.43 270 PRO A CA 1
ATOM 1977 C C . PRO A 1 270 ? -25.269 -6.331 24.824 1.00 85.08 270 PRO A C 1
ATOM 1978 O O . PRO A 1 270 ? -24.159 -6.866 24.882 1.00 86.20 270 PRO A O 1
ATOM 1982 N N . LEU A 1 271 ? -25.660 -5.579 23.797 1.00 82.27 271 LEU A N 1
ATOM 1983 C CA . LEU A 1 271 ? -24.772 -5.304 22.668 1.00 75.91 271 LEU A CA 1
ATOM 1984 C C . LEU A 1 271 ? -24.015 -3.995 22.858 1.00 73.08 271 LEU A C 1
ATOM 1985 O O . LEU A 1 271 ? -23.331 -3.527 21.946 1.00 68.33 271 LEU A O 1
ATOM 1990 N N . LYS A 1 272 ? -24.152 -3.414 24.046 1.00 76.16 272 LYS A N 1
ATOM 1991 C CA . LYS A 1 272 ? -23.447 -2.192 24.407 1.00 77.93 272 LYS A CA 1
ATOM 1992 C C . LYS A 1 272 ? -21.948 -2.397 24.243 1.00 82.33 272 LYS A C 1
ATOM 1993 O O . LYS A 1 272 ? -21.360 -3.277 24.872 1.00 84.15 272 LYS A O 1
ATOM 1996 N N . GLY A 1 273 ? -21.339 -1.591 23.381 1.00 85.08 273 GLY A N 1
ATOM 1997 C CA . GLY A 1 273 ? -19.926 -1.720 23.075 1.00 81.88 273 GLY A CA 1
ATOM 1998 C C . GLY A 1 273 ? -19.696 -2.334 21.710 1.00 77.45 273 GLY A C 1
ATOM 1999 O O . GLY A 1 273 ? -18.663 -2.114 21.077 1.00 74.10 273 GLY A O 1
ATOM 2000 N N . ILE A 1 274 ? -20.677 -3.107 21.257 1.00 72.03 274 ILE A N 1
ATOM 2001 C CA . ILE A 1 274 ? -20.607 -3.767 19.963 1.00 67.05 274 ILE A CA 1
ATOM 2002 C C . ILE A 1 274 ? -21.448 -3.009 18.950 1.00 65.11 274 ILE A C 1
ATOM 2003 O O . ILE A 1 274 ? -20.931 -2.439 17.990 1.00 64.46 274 ILE A O 1
ATOM 2008 N N . LEU A 1 275 ? -22.755 -3.016 19.170 1.00 63.15 275 LEU A N 1
ATOM 2009 C CA . LEU A 1 275 ? -23.674 -2.295 18.308 1.00 60.24 275 LEU A CA 1
ATOM 2010 C C . LEU A 1 275 ? -23.957 -0.918 18.892 1.00 63.77 275 LEU A C 1
ATOM 2011 O O . LEU A 1 275 ? -24.200 -0.784 20.092 1.00 66.80 275 LEU A O 1
ATOM 2016 N N . GLU A 1 276 ? -23.911 0.104 18.044 1.00 63.29 276 GLU A N 1
ATOM 2017 C CA . GLU A 1 276 ? -24.227 1.461 18.473 1.00 62.65 276 GLU A CA 1
ATOM 2018 C C . GLU A 1 276 ? -25.419 2.001 17.687 1.00 59.11 276 GLU A C 1
ATOM 2019 O O . GLU A 1 276 ? -25.662 1.601 16.547 1.00 56.53 276 GLU A O 1
ATOM 2025 N N . TYR A 1 277 ? -26.163 2.904 18.314 1.00 58.46 277 TYR A N 1
ATOM 2026 C CA . TYR A 1 277 ? -27.323 3.524 17.696 1.00 55.90 277 TYR A CA 1
ATOM 2027 C C . TYR A 1 277 ? -27.127 5.037 17.622 1.00 59.97 277 TYR A C 1
ATOM 2028 O O . TYR A 1 277 ? -26.723 5.661 18.602 1.00 64.03 277 TYR A O 1
ATOM 2037 N N . THR A 1 278 ? -27.409 5.627 16.463 1.00 60.28 278 THR A N 1
ATOM 2038 C CA . THR A 1 278 ? -27.278 7.075 16.314 1.00 59.68 278 THR A CA 1
ATOM 2039 C C . THR A 1 278 ? -28.393 7.688 15.480 1.00 63.03 278 THR A C 1
ATOM 2040 O O . THR A 1 278 ? -29.047 7.007 14.690 1.00 64.70 278 THR A O 1
ATOM 2044 N N . GLU A 1 279 ? -28.596 8.988 15.659 1.00 66.19 279 GLU A N 1
ATOM 2045 C CA . GLU A 1 279 ? -29.598 9.718 14.896 1.00 68.46 279 GLU A CA 1
ATOM 2046 C C . GLU A 1 279 ? -29.026 11.012 14.320 1.00 70.51 279 GLU A C 1
ATOM 2047 O O . GLU A 1 279 ? -29.744 11.776 13.677 1.00 74.05 279 GLU A O 1
ATOM 2053 N N . ASP A 1 280 ? -27.738 11.253 14.551 1.00 68.21 280 ASP A N 1
ATOM 2054 C CA . ASP A 1 280 ? -27.090 12.462 14.052 1.00 68.68 280 ASP A CA 1
ATOM 2055 C C . ASP A 1 280 ? -26.836 12.359 12.553 1.00 67.44 280 ASP A C 1
ATOM 2056 O O . ASP A 1 280 ? -26.832 11.266 11.989 1.00 66.42 280 ASP A O 1
ATOM 2061 N N . GLU A 1 281 ? -26.626 13.503 11.913 1.00 66.28 281 GLU A N 1
ATOM 2062 C CA . GLU A 1 281 ? -26.428 13.545 10.472 1.00 64.54 281 GLU A CA 1
ATOM 2063 C C . GLU A 1 281 ? -24.952 13.330 10.140 1.00 61.52 281 GLU A C 1
ATOM 2064 O O . GLU A 1 281 ? -24.244 14.254 9.734 1.00 60.92 281 GLU A O 1
ATOM 2070 N N . VAL A 1 282 ? -24.510 12.086 10.305 1.00 57.47 282 VAL A N 1
ATOM 2071 C CA . VAL A 1 282 ? -23.093 11.742 10.264 1.00 54.19 282 VAL A CA 1
ATOM 2072 C C . VAL A 1 282 ? -22.601 11.317 8.883 1.00 53.96 282 VAL A C 1
ATOM 2073 O O . VAL A 1 282 ? -23.389 11.036 7.978 1.00 54.84 282 VAL A O 1
ATOM 2077 N N . VAL A 1 283 ? -21.277 11.279 8.744 1.00 51.61 283 VAL A N 1
ATOM 2078 C CA . VAL A 1 283 ? -20.613 10.807 7.534 1.00 48.82 283 VAL A CA 1
ATOM 2079 C C . VAL A 1 283 ? -19.504 9.842 7.934 1.00 47.09 283 VAL A C 1
ATOM 2080 O O . VAL A 1 283 ? -19.236 9.650 9.122 1.00 43.98 283 VAL A O 1
ATOM 2084 N N . SER A 1 284 ? -18.853 9.247 6.942 1.00 41.99 284 SER A N 1
ATOM 2085 C CA . SER A 1 284 ? -17.890 8.186 7.201 1.00 45.05 284 SER A CA 1
ATOM 2086 C C . SER A 1 284 ? -16.806 8.604 8.183 1.00 46.37 284 SER A C 1
ATOM 2087 O O . SER A 1 284 ? -16.552 7.907 9.160 1.00 50.88 284 SER A O 1
ATOM 2090 N N . SER A 1 285 ? -16.188 9.755 7.938 1.00 45.86 285 SER A N 1
ATOM 2091 C CA . SER A 1 285 ? -15.030 10.176 8.726 1.00 46.63 285 SER A CA 1
ATOM 2092 C C . SER A 1 285 ? -15.354 10.442 10.192 1.00 47.41 285 SER A C 1
ATOM 2093 O O . SER A 1 285 ? -14.454 10.675 10.994 1.00 48.20 285 SER A O 1
ATOM 2096 N N . ASP A 1 286 ? -16.634 10.406 10.543 1.00 49.65 286 ASP A N 1
ATOM 2097 C CA . ASP A 1 286 ? -17.037 10.585 11.930 1.00 52.22 286 ASP A CA 1
ATOM 2098 C C . ASP A 1 286 ? -16.773 9.322 12.747 1.00 53.35 286 ASP A C 1
ATOM 2099 O O . ASP A 1 286 ? -16.933 9.321 13.968 1.00 52.66 286 ASP A O 1
ATOM 2104 N N . PHE A 1 287 ? -16.358 8.254 12.069 1.00 55.74 287 PHE A N 1
ATOM 2105 C CA . PHE A 1 287 ? -16.209 6.944 12.703 1.00 56.63 287 PHE A CA 1
ATOM 2106 C C . PHE A 1 287 ? -14.771 6.463 12.779 1.00 54.91 287 PHE A C 1
ATOM 2107 O O . PHE A 1 287 ? -14.502 5.400 13.329 1.00 53.74 287 PHE A O 1
ATOM 2115 N N . VAL A 1 288 ? -13.851 7.235 12.215 1.00 56.58 288 VAL A N 1
ATOM 2116 C CA . VAL A 1 288 ? -12.439 6.909 12.320 1.00 57.79 288 VAL A CA 1
ATOM 2117 C C . VAL A 1 288 ? -12.065 6.802 13.794 1.00 58.22 288 VAL A C 1
ATOM 2118 O O . VAL A 1 288 ? -12.082 7.793 14.524 1.00 59.38 288 VAL A O 1
ATOM 2122 N N . GLY A 1 289 ? -11.755 5.585 14.231 1.00 57.64 289 GLY A N 1
ATOM 2123 C CA . GLY A 1 289 ? -11.388 5.341 15.614 1.00 60.37 289 GLY A CA 1
ATOM 2124 C C . GLY A 1 289 ? -12.512 4.759 16.448 1.00 60.59 289 GLY A C 1
ATOM 2125 O O . GLY A 1 289 ? -12.354 4.529 17.648 1.00 59.88 289 GLY A O 1
ATOM 2126 N N . SER A 1 290 ? -13.654 4.523 15.811 1.00 60.14 290 SER A N 1
ATOM 2127 C CA . SER A 1 290 ? -14.799 3.943 16.499 1.00 58.60 290 SER A CA 1
ATOM 2128 C C . SER A 1 290 ? -14.470 2.518 16.910 1.00 56.04 290 SER A C 1
ATOM 2129 O O . SER A 1 290 ? -13.913 1.749 16.131 1.00 55.63 290 SER A O 1
ATOM 2132 N N . THR A 1 291 ? -14.812 2.178 18.144 1.00 55.33 291 THR A N 1
ATOM 2133 C CA . THR A 1 291 ? -14.538 0.854 18.671 1.00 54.24 291 THR A CA 1
ATOM 2134 C C . THR A 1 291 ? -15.785 -0.013 18.582 1.00 59.74 291 THR A C 1
ATOM 2135 O O . THR A 1 291 ? -15.867 -1.063 19.215 1.00 65.97 291 THR A O 1
ATOM 2139 N N . SER A 1 292 ? -16.759 0.443 17.801 1.00 57.53 292 SER A N 1
ATOM 2140 C CA . SER A 1 292 ? -17.990 -0.310 17.601 1.00 55.14 292 SER A CA 1
ATOM 2141 C C . SER A 1 292 ? -17.871 -1.202 16.373 1.00 58.08 292 SER A C 1
ATOM 2142 O O . SER A 1 292 ? -17.132 -0.893 15.440 1.00 61.69 292 SER A O 1
ATOM 2145 N N . SER A 1 293 ? -18.597 -2.312 16.384 1.00 57.85 293 SER A N 1
ATOM 2146 C CA . SER A 1 293 ? -18.629 -3.207 15.239 1.00 58.30 293 SER A CA 1
ATOM 2147 C C . SER A 1 293 ? -19.669 -2.740 14.238 1.00 59.23 293 SER A C 1
ATOM 2148 O O . SER A 1 293 ? -19.541 -2.975 13.039 1.00 60.91 293 SER A O 1
ATOM 2151 N N . SER A 1 294 ? -20.699 -2.073 14.743 1.00 58.39 294 SER A N 1
ATOM 2152 C CA . SER A 1 294 ? -21.811 -1.642 13.911 1.00 56.38 294 SER A CA 1
ATOM 2153 C C . SER A 1 294 ? -22.487 -0.416 14.514 1.00 55.00 294 SER A C 1
ATOM 2154 O O . SER A 1 294 ? -22.836 -0.414 15.691 1.00 58.36 294 SER A O 1
ATOM 2157 N N . ILE A 1 295 ? -22.664 0.629 13.710 1.00 52.96 295 ILE A N 1
ATOM 2158 C CA . ILE A 1 295 ? -23.339 1.836 14.177 1.00 53.89 295 ILE A CA 1
ATOM 2159 C C . ILE A 1 295 ? -24.580 2.109 13.334 1.00 57.38 295 ILE A C 1
ATOM 2160 O O . ILE A 1 295 ? -24.477 2.584 12.204 1.00 58.76 295 ILE A O 1
ATOM 2165 N N . PHE A 1 296 ? -25.752 1.822 13.892 1.00 56.71 296 PHE A N 1
ATOM 2166 C CA . PHE A 1 296 ? -27.001 1.961 13.151 1.00 56.01 296 PHE A CA 1
ATOM 2167 C C . PHE A 1 296 ? -27.314 3.417 12.831 1.00 56.05 296 PHE A C 1
ATOM 2168 O O . PHE A 1 296 ? -27.353 4.259 13.726 1.00 58.63 296 PHE A O 1
ATOM 2176 N N . ASP A 1 297 ? -27.543 3.702 11.552 1.00 54.53 297 ASP A N 1
ATOM 2177 C CA . ASP A 1 297 ? -27.897 5.048 11.109 1.00 56.91 297 ASP A CA 1
ATOM 2178 C C . ASP A 1 297 ? -29.379 5.129 10.750 1.00 58.52 297 ASP A C 1
ATOM 2179 O O . ASP A 1 297 ? -29.800 4.680 9.684 1.00 60.24 297 ASP A O 1
ATOM 2184 N N . ALA A 1 298 ? -30.160 5.719 11.647 1.00 59.55 298 ALA A N 1
ATOM 2185 C CA . ALA A 1 298 ? -31.601 5.822 11.463 1.00 64.19 298 ALA A CA 1
ATOM 2186 C C . ALA A 1 298 ? -31.974 6.718 10.281 1.00 70.44 298 ALA A C 1
ATOM 2187 O O . ALA A 1 298 ? -32.670 6.283 9.361 1.00 75.39 298 ALA A O 1
ATOM 2189 N N . LYS A 1 299 ? -31.499 7.961 10.305 1.00 68.95 299 LYS A N 1
ATOM 2190 C CA . LYS A 1 299 ? -31.864 8.961 9.301 1.00 65.85 299 LYS A CA 1
ATOM 2191 C C . LYS A 1 299 ? -31.527 8.542 7.873 1.00 59.13 299 LYS A C 1
ATOM 2192 O O . LYS A 1 299 ? -32.098 9.064 6.917 1.00 59.29 299 LYS A O 1
ATOM 2198 N N . ALA A 1 300 ? -30.603 7.599 7.730 1.00 56.00 300 ALA A N 1
ATOM 2199 C CA . ALA A 1 300 ? -30.200 7.138 6.410 1.00 56.61 300 ALA A CA 1
ATOM 2200 C C . ALA A 1 300 ? -30.977 5.900 5.984 1.00 62.48 300 ALA A C 1
ATOM 2201 O O . ALA A 1 300 ? -31.111 5.630 4.794 1.00 65.95 300 ALA A O 1
ATOM 2203 N N . GLY A 1 301 ? -31.482 5.140 6.947 1.00 64.42 301 GLY A N 1
ATOM 2204 C CA . GLY A 1 301 ? -32.261 3.963 6.615 1.00 66.65 301 GLY A CA 1
ATOM 2205 C C . GLY A 1 301 ? -33.669 4.359 6.221 1.00 69.04 301 GLY A C 1
ATOM 2206 O O . GLY A 1 301 ? -34.173 5.381 6.684 1.00 72.78 301 GLY A O 1
ATOM 2207 N N . ILE A 1 302 ? -34.305 3.565 5.364 1.00 69.63 302 ILE A N 1
ATOM 2208 C CA . ILE A 1 302 ? -35.668 3.858 4.921 1.00 73.21 302 ILE A CA 1
ATOM 2209 C C . ILE A 1 302 ? -36.536 2.602 4.906 1.00 73.89 302 ILE A C 1
ATOM 2210 O O . ILE A 1 302 ? -36.030 1.482 4.982 1.00 74.73 302 ILE A O 1
ATOM 2215 N N . SER A 1 303 ? -37.847 2.799 4.802 1.00 72.78 303 SER A N 1
ATOM 2216 C CA . SER A 1 303 ? -38.797 1.693 4.783 1.00 68.84 303 SER A CA 1
ATOM 2217 C C . SER A 1 303 ? -39.796 1.854 3.645 1.00 70.73 303 SER A C 1
ATOM 2218 O O . SER A 1 303 ? -40.585 2.799 3.639 1.00 72.45 303 SER A O 1
ATOM 2220 N N . LEU A 1 304 ? -39.756 0.936 2.683 1.00 69.37 304 LEU A N 1
ATOM 2221 C CA . LEU A 1 304 ? -40.719 0.937 1.585 1.00 68.26 304 LEU A CA 1
ATOM 2222 C C . LEU A 1 304 ? -42.112 0.663 2.143 1.00 72.73 304 LEU A C 1
ATOM 2223 O O . LEU A 1 304 ? -43.090 1.302 1.758 1.00 73.95 304 LEU A O 1
ATOM 2228 N N . ASN A 1 305 ? -42.186 -0.296 3.057 1.00 74.22 305 ASN A N 1
ATOM 2229 C CA . ASN A 1 305 ? -43.416 -0.585 3.772 1.00 75.87 305 ASN A CA 1
ATOM 2230 C C . ASN A 1 305 ? -43.063 -1.201 5.113 1.00 79.68 305 ASN A C 1
ATOM 2231 O O . ASN A 1 305 ? -41.898 -1.218 5.508 1.00 78.90 305 ASN A O 1
ATOM 2236 N N . ASN A 1 306 ? -44.065 -1.718 5.810 1.00 86.04 306 ASN A N 1
ATOM 2237 C CA . ASN A 1 306 ? -43.847 -2.272 7.137 1.00 91.53 306 ASN A CA 1
ATOM 2238 C C . ASN A 1 306 ? -43.167 -3.632 7.089 1.00 88.04 306 ASN A C 1
ATOM 2239 O O . ASN A 1 306 ? -42.838 -4.204 8.127 1.00 87.84 306 ASN A O 1
ATOM 2244 N N . ASN A 1 307 ? -42.948 -4.143 5.883 1.00 83.72 307 ASN A N 1
ATOM 2245 C CA . ASN A 1 307 ? -42.405 -5.484 5.715 1.00 79.18 307 ASN A CA 1
ATOM 2246 C C . ASN A 1 307 ? -41.228 -5.513 4.746 1.00 72.59 307 ASN A C 1
ATOM 2247 O O . ASN A 1 307 ? -40.635 -6.565 4.521 1.00 70.58 307 ASN A O 1
ATOM 2252 N N . PHE A 1 308 ? -40.897 -4.362 4.169 1.00 69.57 308 PHE A N 1
ATOM 2253 C CA . PHE A 1 308 ? -39.755 -4.262 3.262 1.00 66.15 308 PHE A CA 1
ATOM 2254 C C . PHE A 1 308 ? -38.966 -2.990 3.545 1.00 66.74 308 PHE A C 1
ATOM 2255 O O . PHE A 1 308 ? -39.407 -1.891 3.209 1.00 67.04 308 PHE A O 1
ATOM 2263 N N . VAL A 1 309 ? -37.801 -3.140 4.169 1.00 66.60 309 VAL A N 1
ATOM 2264 C CA . VAL A 1 309 ? -37.034 -1.986 4.627 1.00 68.80 309 VAL A CA 1
ATOM 2265 C C . VAL A 1 309 ? -35.574 -2.032 4.188 1.00 66.19 309 VAL A C 1
ATOM 2266 O O . VAL A 1 309 ? -35.062 -3.075 3.777 1.00 64.22 309 VAL A O 1
ATOM 2270 N N . LYS A 1 310 ? -34.918 -0.880 4.286 1.00 64.54 310 LYS A N 1
ATOM 2271 C CA . LYS A 1 310 ? -33.506 -0.731 3.955 1.00 62.08 310 LYS A CA 1
ATOM 2272 C C . LYS A 1 310 ? -32.775 -0.114 5.136 1.00 61.48 310 LYS A C 1
ATOM 2273 O O . LYS A 1 310 ? -33.125 0.977 5.586 1.00 63.17 310 LYS A O 1
ATOM 2278 N N . LEU A 1 311 ? -31.760 -0.809 5.636 1.00 60.35 311 LEU A N 1
ATOM 2279 C CA . LEU A 1 311 ? -31.078 -0.373 6.848 1.00 59.36 311 LEU A CA 1
ATOM 2280 C C . LEU A 1 311 ? -29.610 -0.079 6.584 1.00 61.21 311 LEU A C 1
ATOM 2281 O O . LEU A 1 311 ? -28.986 -0.719 5.740 1.00 62.16 311 LEU A O 1
ATOM 2286 N N . VAL A 1 312 ? -29.070 0.889 7.318 1.00 63.45 312 VAL A N 1
ATOM 2287 C CA . VAL A 1 312 ? -27.697 1.347 7.124 1.00 62.08 312 VAL A CA 1
ATOM 2288 C C . VAL A 1 312 ? -26.938 1.380 8.439 1.00 61.44 312 VAL A C 1
ATOM 2289 O O . VAL A 1 312 ? -27.412 1.945 9.423 1.00 63.17 312 VAL A O 1
ATOM 2293 N N . SER A 1 313 ? -25.753 0.777 8.448 1.00 58.20 313 SER A N 1
ATOM 2294 C CA . SER A 1 313 ? -24.927 0.760 9.646 1.00 57.83 313 SER A CA 1
ATOM 2295 C C . SER A 1 313 ? -23.462 1.025 9.322 1.00 56.91 313 SER A C 1
ATOM 2296 O O . SER A 1 313 ? -22.881 0.386 8.446 1.00 57.43 313 SER A O 1
ATOM 2299 N N . TRP A 1 314 ? -22.870 1.975 10.038 1.00 56.90 314 TRP A N 1
ATOM 2300 C CA . TRP A 1 314 ? -21.471 2.332 9.838 1.00 56.10 314 TRP A CA 1
ATOM 2301 C C . TRP A 1 314 ? -20.551 1.407 10.617 1.00 53.47 314 TRP A C 1
ATOM 2302 O O . TRP A 1 314 ? -20.987 0.725 11.544 1.00 53.05 314 TRP A O 1
ATOM 2313 N N . TYR A 1 315 ? -19.278 1.396 10.232 1.00 52.62 315 TYR A N 1
ATOM 2314 C CA . TYR A 1 315 ? -18.249 0.682 10.979 1.00 53.20 315 TYR A CA 1
ATOM 2315 C C . TYR A 1 315 ? -16.853 1.069 10.510 1.00 53.51 315 TYR A C 1
ATOM 2316 O O . TYR A 1 315 ? -16.600 1.219 9.316 1.00 56.19 315 TYR A O 1
ATOM 2325 N N . ASP A 1 316 ? -15.953 1.250 11.468 1.00 50.38 316 ASP A N 1
ATOM 2326 C CA . ASP A 1 316 ? -14.547 1.449 11.165 1.00 48.59 316 ASP A CA 1
ATOM 2327 C C . ASP A 1 316 ? -13.953 0.113 10.748 1.00 49.12 316 ASP A C 1
ATOM 2328 O O . ASP A 1 316 ? -13.624 -0.708 11.600 1.00 50.78 316 ASP A O 1
ATOM 2333 N N . ASN A 1 317 ? -13.792 -0.102 9.447 1.00 49.87 317 ASN A N 1
ATOM 2334 C CA . ASN A 1 317 ? -13.359 -1.408 8.955 1.00 48.55 317 ASN A CA 1
ATOM 2335 C C . ASN A 1 317 ? -11.923 -1.750 9.349 1.00 51.59 317 ASN A C 1
ATOM 2336 O O . ASN A 1 317 ? -11.460 -2.859 9.095 1.00 55.38 317 ASN A O 1
ATOM 2341 N N . GLU A 1 318 ? -11.229 -0.799 9.969 1.00 51.40 318 GLU A N 1
ATOM 2342 C CA . GLU A 1 318 ? -9.867 -1.029 10.445 1.00 47.82 318 GLU A CA 1
ATOM 2343 C C . GLU A 1 318 ? -9.789 -1.241 11.958 1.00 47.54 318 GLU A C 1
ATOM 2344 O O . GLU A 1 318 ? -9.207 -2.217 12.419 1.00 49.05 318 GLU A O 1
ATOM 2350 N N . PHE A 1 319 ? -10.368 -0.326 12.730 1.00 50.84 319 PHE A N 1
ATOM 2351 C CA . PHE A 1 319 ? -10.150 -0.317 14.177 1.00 51.03 319 PHE A CA 1
ATOM 2352 C C . PHE A 1 319 ? -11.289 -0.937 14.982 1.00 54.47 319 PHE A C 1
ATOM 2353 O O . PHE A 1 319 ? -11.085 -1.373 16.115 1.00 55.13 319 PHE A O 1
ATOM 2361 N N . GLY A 1 320 ? -12.485 -0.962 14.406 1.00 56.35 320 GLY A N 1
ATOM 2362 C CA . GLY A 1 320 ? -13.609 -1.623 15.043 1.00 57.50 320 GLY A CA 1
ATOM 2363 C C . GLY A 1 320 ? -13.383 -3.119 15.108 1.00 57.58 320 GLY A C 1
ATOM 2364 O O . GLY A 1 320 ? -13.779 -3.786 16.060 1.00 56.92 320 GLY A O 1
ATOM 2365 N N . TYR A 1 321 ? -12.724 -3.642 14.079 1.00 60.30 321 TYR A N 1
ATOM 2366 C CA . TYR A 1 321 ? -12.396 -5.058 14.002 1.00 63.52 321 TYR A CA 1
ATOM 2367 C C . TYR A 1 321 ? -11.289 -5.421 14.991 1.00 62.35 321 TYR A C 1
ATOM 2368 O O . TYR A 1 321 ? -11.361 -6.447 15.665 1.00 64.15 321 TYR A O 1
ATOM 2377 N N . SER A 1 322 ? -10.272 -4.567 15.074 1.00 61.96 322 SER A N 1
ATOM 2378 C CA . SER A 1 322 ? -9.129 -4.802 15.952 1.00 59.87 322 SER A CA 1
ATOM 2379 C C . SER A 1 322 ? -9.533 -4.809 17.423 1.00 60.80 322 SER A C 1
ATOM 2380 O O . SER A 1 322 ? -8.937 -5.522 18.230 1.00 60.85 322 SER A O 1
ATOM 2383 N N . CYS A 1 323 ? -10.544 -4.014 17.766 1.00 60.93 323 CYS A N 1
ATOM 2384 C CA . CYS A 1 323 ? -11.067 -3.988 19.128 1.00 61.32 323 CYS A CA 1
ATOM 2385 C C . CYS A 1 323 ? -11.762 -5.301 19.467 1.00 62.77 323 CYS A C 1
ATOM 2386 O O . CYS A 1 323 ? -11.730 -5.756 20.609 1.00 65.20 323 CYS A O 1
ATOM 2389 N N . ARG A 1 324 ? -12.393 -5.906 18.467 1.00 60.88 324 ARG A N 1
ATOM 2390 C CA . ARG A 1 324 ? -13.123 -7.149 18.674 1.00 58.63 324 ARG A CA 1
ATOM 2391 C C . ARG A 1 324 ? -12.173 -8.321 18.823 1.00 60.25 324 ARG A C 1
ATOM 2392 O O . ARG A 1 324 ? -12.474 -9.293 19.514 1.00 65.55 324 ARG A O 1
ATOM 2400 N N . VAL A 1 325 ? -11.022 -8.229 18.172 1.00 55.81 325 VAL A N 1
ATOM 2401 C CA . VAL A 1 325 ? -9.992 -9.236 18.338 1.00 54.04 325 VAL A CA 1
ATOM 2402 C C . VAL A 1 325 ? -9.555 -9.281 19.802 1.00 53.34 325 VAL A C 1
ATOM 2403 O O . VAL A 1 325 ? -9.405 -10.355 20.380 1.00 54.96 325 VAL A O 1
ATOM 2407 N N . VAL A 1 326 ? -9.382 -8.107 20.402 1.00 52.14 326 VAL A N 1
ATOM 2408 C CA . VAL A 1 326 ? -8.979 -7.995 21.804 1.00 53.73 326 VAL A CA 1
ATOM 2409 C C . VAL A 1 326 ? -10.056 -8.538 22.742 1.00 59.35 326 VAL A C 1
ATOM 2410 O O . VAL A 1 326 ? -9.760 -9.016 23.841 1.00 61.75 326 VAL A O 1
ATOM 2414 N N . ASP A 1 327 ? -11.307 -8.455 22.306 1.00 60.16 327 ASP A N 1
ATOM 2415 C CA . ASP A 1 327 ? -12.428 -8.924 23.109 1.00 61.94 327 ASP A CA 1
ATOM 2416 C C . ASP A 1 327 ? -12.562 -10.437 23.004 1.00 61.23 327 ASP A C 1
ATOM 2417 O O . ASP A 1 327 ? -12.943 -11.108 23.965 1.00 61.24 327 ASP A O 1
ATOM 2422 N N . LEU A 1 328 ? -12.242 -10.961 21.826 1.00 60.98 328 LEU A N 1
ATOM 2423 C CA . LEU A 1 328 ? -12.234 -12.396 21.587 1.00 59.48 328 LEU A CA 1
ATOM 2424 C C . LEU A 1 328 ? -11.186 -13.060 22.475 1.00 60.76 328 LEU A C 1
ATOM 2425 O O . LEU A 1 328 ? -11.414 -14.129 23.032 1.00 65.63 328 LEU A O 1
ATOM 2430 N N . ILE A 1 329 ? -10.041 -12.404 22.614 1.00 60.58 329 ILE A N 1
ATOM 2431 C CA . ILE A 1 329 ? -8.953 -12.909 23.440 1.00 61.16 329 ILE A CA 1
ATOM 2432 C C . ILE A 1 329 ? -9.298 -12.848 24.924 1.00 65.97 329 ILE A C 1
ATOM 2433 O O . ILE A 1 329 ? -9.066 -13.802 25.669 1.00 68.86 329 ILE A O 1
ATOM 2438 N N . THR A 1 330 ? -9.846 -11.714 25.345 1.00 68.90 330 THR A N 1
ATOM 2439 C CA . THR A 1 330 ? -10.198 -11.498 26.741 1.00 70.67 330 THR A CA 1
ATOM 2440 C C . THR A 1 330 ? -11.258 -12.509 27.172 1.00 73.42 330 THR A C 1
ATOM 2441 O O . THR A 1 330 ? -11.222 -13.027 28.288 1.00 76.59 330 THR A O 1
ATOM 2445 N N . HIS A 1 331 ? -12.184 -12.806 26.266 1.00 72.64 331 HIS A N 1
ATOM 2446 C CA . HIS A 1 331 ? -13.227 -13.792 26.525 1.00 75.83 331 HIS A CA 1
ATOM 2447 C C . HIS A 1 331 ? -12.662 -15.202 26.696 1.00 73.86 331 HIS A C 1
ATOM 2448 O O . HIS A 1 331 ? -13.097 -15.948 27.571 1.00 75.46 331 HIS A O 1
ATOM 2455 N N . MET A 1 332 ? -11.702 -15.567 25.852 1.00 70.16 332 MET A N 1
ATOM 2456 C CA . MET A 1 332 ? -11.107 -16.898 25.907 1.00 68.63 332 MET A CA 1
ATOM 2457 C C . MET A 1 332 ? -10.315 -17.102 27.179 1.00 70.86 332 MET A C 1
ATOM 2458 O O . MET A 1 332 ? -10.519 -18.087 27.882 1.00 73.81 332 MET A O 1
ATOM 2463 N N . HIS A 1 333 ? -9.419 -16.163 27.474 1.00 69.43 333 HIS A N 1
ATOM 2464 C CA . HIS A 1 333 ? -8.599 -16.244 28.674 1.00 70.85 333 HIS A CA 1
ATOM 2465 C C . HIS A 1 333 ? -9.467 -16.459 29.902 1.00 75.32 333 HIS A C 1
ATOM 2466 O O . HIS A 1 333 ? -9.048 -17.090 30.870 1.00 78.32 333 HIS A O 1
ATOM 2473 N N . LYS A 1 334 ? -10.684 -15.929 29.847 1.00 76.58 334 LYS A N 1
ATOM 2474 C CA . LYS A 1 334 ? -11.690 -16.229 30.849 1.00 79.92 334 LYS A CA 1
ATOM 2475 C C . LYS A 1 334 ? -12.019 -17.715 30.782 1.00 81.92 334 LYS A C 1
ATOM 2476 O O . LYS A 1 334 ? -11.658 -18.484 31.675 1.00 82.08 334 LYS A O 1
ATOM 2482 N N . VAL A 1 335 ? -12.677 -18.107 29.694 1.00 83.70 335 VAL A N 1
ATOM 2483 C CA . VAL A 1 335 ? -13.143 -19.475 29.488 1.00 86.02 335 VAL A CA 1
ATOM 2484 C C . VAL A 1 335 ? -12.004 -20.489 29.552 1.00 86.36 335 VAL A C 1
ATOM 2485 O O . VAL A 1 335 ? -12.158 -21.575 30.111 1.00 87.87 335 VAL A O 1
ATOM 2489 N N . ASP A 1 336 ? -10.861 -20.127 28.981 1.00 86.44 336 ASP A N 1
ATOM 2490 C CA . ASP A 1 336 ? -9.708 -21.017 28.942 1.00 88.76 336 ASP A CA 1
ATOM 2491 C C . ASP A 1 336 ? -9.259 -21.431 30.334 1.00 92.29 336 ASP A C 1
ATOM 2492 O O . ASP A 1 336 ? -8.753 -22.535 30.532 1.00 95.49 336 ASP A O 1
ATOM 2497 N N . HIS A 1 337 ? -9.455 -20.543 31.300 1.00 91.79 337 HIS A N 1
ATOM 2498 C CA . HIS A 1 337 ? -8.725 -20.651 32.548 1.00 95.46 337 HIS A CA 1
ATOM 2499 C C . HIS A 1 337 ? -9.629 -21.036 33.709 1.00 101.48 337 HIS A C 1
ATOM 2500 O O . HIS A 1 337 ? -9.242 -21.846 34.553 1.00 106.24 337 HIS A O 1
ATOM 2507 N N . ALA A 1 338 ? -10.827 -20.456 33.732 1.00 100.97 338 ALA A N 1
ATOM 2508 C CA . ALA A 1 338 ? -11.881 -20.834 34.675 1.00 101.69 338 ALA A CA 1
ATOM 2509 C C . ALA A 1 338 ? -11.397 -20.900 36.125 1.00 103.97 338 ALA A C 1
ATOM 2510 O O . ALA A 1 338 ? -11.276 -21.977 36.709 1.00 104.74 338 ALA A O 1
ATOM 2513 N N . MET B 1 1 ? 15.165 3.214 -44.703 1.00 109.83 1 MET B N 1
ATOM 2514 C CA . MET B 1 1 ? 13.817 2.907 -45.164 1.00 106.86 1 MET B CA 1
ATOM 2515 C C . MET B 1 1 ? 13.395 1.538 -44.649 1.00 103.62 1 MET B C 1
ATOM 2516 O O . MET B 1 1 ? 13.572 0.521 -45.322 1.00 105.42 1 MET B O 1
ATOM 2519 N N . SER B 1 2 ? 12.838 1.536 -43.443 1.00 97.44 2 SER B N 1
ATOM 2520 C CA . SER B 1 2 ? 12.442 0.324 -42.739 1.00 91.12 2 SER B CA 1
ATOM 2521 C C . SER B 1 2 ? 11.779 0.743 -41.434 1.00 85.28 2 SER B C 1
ATOM 2522 O O . SER B 1 2 ? 11.738 1.930 -41.116 1.00 85.85 2 SER B O 1
ATOM 2525 N N . ARG B 1 3 ? 11.259 -0.220 -40.681 1.00 79.55 3 ARG B N 1
ATOM 2526 C CA . ARG B 1 3 ? 10.631 0.081 -39.397 1.00 74.67 3 ARG B CA 1
ATOM 2527 C C . ARG B 1 3 ? 11.247 -0.749 -38.284 1.00 75.81 3 ARG B C 1
ATOM 2528 O O . ARG B 1 3 ? 11.651 -1.891 -38.503 1.00 79.95 3 ARG B O 1
ATOM 2536 N N . ALA B 1 4 ? 11.308 -0.175 -37.089 1.00 72.18 4 ALA B N 1
ATOM 2537 C CA . ALA B 1 4 ? 11.926 -0.852 -35.958 1.00 69.12 4 ALA B CA 1
ATOM 2538 C C . ALA B 1 4 ? 11.052 -1.998 -35.469 1.00 65.93 4 ALA B C 1
ATOM 2539 O O . ALA B 1 4 ? 9.827 -1.880 -35.413 1.00 64.23 4 ALA B O 1
ATOM 2541 N N . LYS B 1 5 ? 11.690 -3.110 -35.126 1.00 64.36 5 LYS B N 1
ATOM 2542 C CA . LYS B 1 5 ? 10.980 -4.254 -34.573 1.00 62.45 5 LYS B CA 1
ATOM 2543 C C . LYS B 1 5 ? 11.176 -4.292 -33.065 1.00 59.34 5 LYS B C 1
ATOM 2544 O O . LYS B 1 5 ? 12.244 -4.646 -32.572 1.00 58.10 5 LYS B O 1
ATOM 2550 N N . VAL B 1 6 ? 10.122 -3.931 -32.343 1.00 60.45 6 VAL B N 1
ATOM 2551 C CA . VAL B 1 6 ? 10.211 -3.651 -30.916 1.00 60.27 6 VAL B CA 1
ATOM 2552 C C . VAL B 1 6 ? 9.567 -4.731 -30.053 1.00 63.46 6 VAL B C 1
ATOM 2553 O O . VAL B 1 6 ? 8.469 -5.202 -30.347 1.00 63.60 6 VAL B O 1
ATOM 2557 N N . GLY B 1 7 ? 10.260 -5.114 -28.983 1.00 64.50 7 GLY B N 1
ATOM 2558 C CA . GLY B 1 7 ? 9.701 -5.976 -27.956 1.00 62.26 7 GLY B CA 1
ATOM 2559 C C . GLY B 1 7 ? 9.670 -5.282 -26.603 1.00 60.55 7 GLY B C 1
ATOM 2560 O O . GLY B 1 7 ? 10.498 -4.417 -26.321 1.00 59.48 7 GLY B O 1
ATOM 2561 N N . ILE B 1 8 ? 8.716 -5.657 -25.757 1.00 60.56 8 ILE B N 1
ATOM 2562 C CA . ILE B 1 8 ? 8.562 -5.012 -24.458 1.00 58.27 8 ILE B CA 1
ATOM 2563 C C . ILE B 1 8 ? 8.750 -6.013 -23.328 1.00 57.50 8 ILE B C 1
ATOM 2564 O O . ILE B 1 8 ? 8.177 -7.102 -23.352 1.00 56.72 8 ILE B O 1
ATOM 2569 N N . ASN B 1 9 ? 9.564 -5.646 -22.343 1.00 58.28 9 ASN B N 1
ATOM 2570 C CA . ASN B 1 9 ? 9.681 -6.437 -21.125 1.00 62.28 9 ASN B CA 1
ATOM 2571 C C . ASN B 1 9 ? 9.246 -5.595 -19.932 1.00 62.07 9 ASN B C 1
ATOM 2572 O O . ASN B 1 9 ? 9.774 -4.507 -19.701 1.00 59.42 9 ASN B O 1
ATOM 2577 N N . GLY B 1 10 ? 8.274 -6.104 -19.182 1.00 68.17 10 GLY B N 1
ATOM 2578 C CA . GLY B 1 10 ? 7.706 -5.374 -18.065 1.00 69.50 10 GLY B CA 1
ATOM 2579 C C . GLY B 1 10 ? 6.413 -4.691 -18.459 1.00 69.46 10 GLY B C 1
ATOM 2580 O O . GLY B 1 10 ? 6.416 -3.573 -18.968 1.00 71.51 10 GLY B O 1
ATOM 2581 N N . PHE B 1 11 ? 5.298 -5.368 -18.222 1.00 69.60 11 PHE B N 1
ATOM 2582 C CA . PHE B 1 11 ? 4.015 -4.872 -18.691 1.00 69.87 11 PHE B CA 1
ATOM 2583 C C . PHE B 1 11 ? 3.312 -4.037 -17.631 1.00 73.11 11 PHE B C 1
ATOM 2584 O O . PHE B 1 11 ? 2.115 -4.194 -17.391 1.00 74.52 11 PHE B O 1
ATOM 2592 N N . GLY B 1 12 ? 4.063 -3.144 -16.999 1.00 76.87 12 GLY B N 1
ATOM 2593 C CA . GLY B 1 12 ? 3.490 -2.223 -16.042 1.00 73.94 12 GLY B CA 1
ATOM 2594 C C . GLY B 1 12 ? 2.838 -1.038 -16.723 1.00 71.62 12 GLY B C 1
ATOM 2595 O O . GLY B 1 12 ? 2.338 -1.160 -17.832 1.00 73.01 12 GLY B O 1
ATOM 2596 N N . ARG B 1 13 ? 2.851 0.120 -16.079 1.00 66.24 13 ARG B N 1
ATOM 2597 C CA . ARG B 1 13 ? 2.159 1.264 -16.649 1.00 63.75 13 ARG B CA 1
ATOM 2598 C C . ARG B 1 13 ? 2.987 2.008 -17.682 1.00 66.82 13 ARG B C 1
ATOM 2599 O O . ARG B 1 13 ? 2.441 2.763 -18.478 1.00 69.57 13 ARG B O 1
ATOM 2607 N N . ILE B 1 14 ? 4.298 1.805 -17.687 1.00 66.86 14 ILE B N 1
ATOM 2608 C CA . ILE B 1 14 ? 5.105 2.384 -18.751 1.00 66.63 14 ILE B CA 1
ATOM 2609 C C . ILE B 1 14 ? 5.079 1.433 -19.938 1.00 66.32 14 ILE B C 1
ATOM 2610 O O . ILE B 1 14 ? 4.988 1.864 -21.086 1.00 67.58 14 ILE B O 1
ATOM 2615 N N . GLY B 1 15 ? 5.139 0.137 -19.650 1.00 64.05 15 GLY B N 1
ATOM 2616 C CA . GLY B 1 15 ? 5.134 -0.879 -20.686 1.00 61.08 15 GLY B CA 1
ATOM 2617 C C . GLY B 1 15 ? 3.909 -0.821 -21.576 1.00 60.27 15 GLY B C 1
ATOM 2618 O O . GLY B 1 15 ? 4.012 -0.899 -22.799 1.00 62.06 15 GLY B O 1
ATOM 2619 N N . ARG B 1 16 ? 2.744 -0.674 -20.957 1.00 57.60 16 ARG B N 1
ATOM 2620 C CA . ARG B 1 16 ? 1.494 -0.633 -21.704 1.00 56.88 16 ARG B CA 1
ATOM 2621 C C . ARG B 1 16 ? 1.353 0.673 -22.483 1.00 58.51 16 ARG B C 1
ATOM 2622 O O . ARG B 1 16 ? 0.920 0.673 -23.633 1.00 60.92 16 ARG B O 1
ATOM 2630 N N . LEU B 1 17 ? 1.722 1.785 -21.858 1.00 57.48 17 LEU B N 1
ATOM 2631 C CA . LEU B 1 17 ? 1.534 3.096 -22.471 1.00 59.54 17 LEU B CA 1
ATOM 2632 C C . LEU B 1 17 ? 2.571 3.371 -23.553 1.00 58.62 17 LEU B C 1
ATOM 2633 O O . LEU B 1 17 ? 2.392 4.252 -24.396 1.00 53.69 17 LEU B O 1
ATOM 2638 N N . VAL B 1 18 ? 3.658 2.612 -23.520 1.00 61.46 18 VAL B N 1
ATOM 2639 C CA . VAL B 1 18 ? 4.629 2.637 -24.599 1.00 62.63 18 VAL B CA 1
ATOM 2640 C C . VAL B 1 18 ? 4.004 1.962 -25.817 1.00 66.47 18 VAL B C 1
ATOM 2641 O O . VAL B 1 18 ? 4.152 2.432 -26.945 1.00 70.44 18 VAL B O 1
ATOM 2645 N N . LEU B 1 19 ? 3.286 0.868 -25.578 1.00 63.84 19 LEU B N 1
ATOM 2646 C CA . LEU B 1 19 ? 2.585 0.165 -26.646 1.00 61.67 19 LEU B CA 1
ATOM 2647 C C . LEU B 1 19 ? 1.552 1.064 -27.314 1.00 60.50 19 LEU B C 1
ATOM 2648 O O . LEU B 1 19 ? 1.459 1.102 -28.540 1.00 65.38 19 LEU B O 1
ATOM 2653 N N . ARG B 1 20 ? 0.771 1.775 -26.505 1.00 56.07 20 ARG B N 1
ATOM 2654 C CA . ARG B 1 20 ? -0.244 2.680 -27.034 1.00 57.37 20 ARG B CA 1
ATOM 2655 C C . ARG B 1 20 ? 0.392 3.745 -27.918 1.00 59.92 20 ARG B C 1
ATOM 2656 O O . ARG B 1 20 ? -0.180 4.149 -28.930 1.00 63.84 20 ARG B O 1
ATOM 2664 N N . ALA B 1 21 ? 1.579 4.191 -27.525 1.00 57.42 21 ALA B N 1
ATOM 2665 C CA . ALA B 1 21 ? 2.300 5.210 -28.272 1.00 55.64 21 ALA B CA 1
ATOM 2666 C C . ALA B 1 21 ? 2.766 4.676 -29.622 1.00 55.20 21 ALA B C 1
ATOM 2667 O O . ALA B 1 21 ? 2.874 5.423 -30.592 1.00 55.13 21 ALA B O 1
ATOM 2669 N N . ALA B 1 22 ? 3.035 3.377 -29.678 1.00 56.37 22 ALA B N 1
ATOM 2670 C CA . ALA B 1 22 ? 3.531 2.749 -30.895 1.00 58.17 22 ALA B CA 1
ATOM 2671 C C . ALA B 1 22 ? 2.465 2.725 -31.984 1.00 59.33 22 ALA B C 1
ATOM 2672 O O . ALA B 1 22 ? 2.768 2.905 -33.164 1.00 61.35 22 ALA B O 1
ATOM 2674 N N . PHE B 1 23 ? 1.217 2.502 -31.585 1.00 58.41 23 PHE B N 1
ATOM 2675 C CA . PHE B 1 23 ? 0.114 2.458 -32.537 1.00 60.33 23 PHE B CA 1
ATOM 2676 C C . PHE B 1 23 ? -0.434 3.849 -32.812 1.00 64.65 23 PHE B C 1
ATOM 2677 O O . PHE B 1 23 ? -1.106 4.072 -33.819 1.00 69.10 23 PHE B O 1
ATOM 2685 N N . LEU B 1 24 ? -0.143 4.779 -31.910 1.00 63.10 24 LEU B N 1
ATOM 2686 C CA . LEU B 1 24 ? -0.559 6.164 -32.079 1.00 59.33 24 LEU B CA 1
ATOM 2687 C C . LEU B 1 24 ? 0.374 6.866 -33.046 1.00 58.87 24 LEU B C 1
ATOM 2688 O O . LEU B 1 24 ? -0.047 7.736 -33.805 1.00 59.06 24 LEU B O 1
ATOM 2690 N N . LYS B 1 25 ? 1.644 6.477 -33.008 1.00 61.47 25 LYS B N 1
ATOM 2691 C CA . LYS B 1 25 ? 2.657 7.091 -33.856 1.00 63.81 25 LYS B CA 1
ATOM 2692 C C . LYS B 1 25 ? 2.890 6.280 -35.126 1.00 71.20 25 LYS B C 1
ATOM 2693 O O . LYS B 1 25 ? 3.178 6.848 -36.179 1.00 77.50 25 LYS B O 1
ATOM 2702 N N . ASN B 1 26 ? 2.760 4.959 -35.021 1.00 71.82 26 ASN B N 1
ATOM 2703 C CA . ASN B 1 26 ? 2.927 4.062 -36.165 1.00 75.90 26 ASN B CA 1
ATOM 2704 C C . ASN B 1 26 ? 4.289 4.271 -36.832 1.00 73.94 26 ASN B C 1
ATOM 2705 O O . ASN B 1 26 ? 4.398 4.311 -38.059 1.00 75.57 26 ASN B O 1
ATOM 2710 N N . THR B 1 27 ? 5.328 4.403 -36.015 1.00 68.39 27 THR B N 1
ATOM 2711 C CA . THR B 1 27 ? 6.683 4.553 -36.529 1.00 68.23 27 THR B CA 1
ATOM 2712 C C . THR B 1 27 ? 7.499 3.304 -36.234 1.00 65.53 27 THR B C 1
ATOM 2713 O O . THR B 1 27 ? 8.542 3.071 -36.843 1.00 66.96 27 THR B O 1
ATOM 2717 N N . VAL B 1 28 ? 7.015 2.510 -35.286 1.00 64.24 28 VAL B N 1
ATOM 2718 C CA . VAL B 1 28 ? 7.658 1.258 -34.916 1.00 66.44 28 VAL B CA 1
ATOM 2719 C C . VAL B 1 28 ? 6.618 0.147 -34.871 1.00 67.58 28 VAL B C 1
ATOM 2720 O O . VAL B 1 28 ? 5.416 0.408 -34.824 1.00 65.38 28 VAL B O 1
ATOM 2724 N N . ASP B 1 29 ? 7.085 -1.095 -34.883 1.00 73.49 29 ASP B N 1
ATOM 2725 C CA . ASP B 1 29 ? 6.185 -2.239 -34.834 1.00 75.90 29 ASP B CA 1
ATOM 2726 C C . ASP B 1 29 ? 6.477 -3.109 -33.619 1.00 75.51 29 ASP B C 1
ATOM 2727 O O . ASP B 1 29 ? 7.477 -3.825 -33.587 1.00 77.53 29 ASP B O 1
ATOM 2732 N N . VAL B 1 30 ? 5.606 -3.035 -32.618 1.00 67.55 30 VAL B N 1
ATOM 2733 C CA . VAL B 1 30 ? 5.705 -3.913 -31.460 1.00 63.81 30 VAL B CA 1
ATOM 2734 C C . VAL B 1 30 ? 5.407 -5.337 -31.909 1.00 66.36 30 VAL B C 1
ATOM 2735 O O . VAL B 1 30 ? 4.438 -5.573 -32.627 1.00 69.02 30 VAL B O 1
ATOM 2739 N N . VAL B 1 31 ? 6.242 -6.285 -31.494 1.00 65.94 31 VAL B N 1
ATOM 2740 C CA . VAL B 1 31 ? 6.140 -7.651 -31.997 1.00 66.68 31 VAL B CA 1
ATOM 2741 C C . VAL B 1 31 ? 6.050 -8.688 -30.879 1.00 65.85 31 VAL B C 1
ATOM 2742 O O . VAL B 1 31 ? 5.700 -9.842 -31.130 1.00 66.89 31 VAL B O 1
ATOM 2746 N N . SER B 1 32 ? 6.364 -8.283 -29.652 1.00 65.30 32 SER B N 1
ATOM 2747 C CA . SER B 1 32 ? 6.368 -9.213 -28.524 1.00 65.35 32 SER B CA 1
ATOM 2748 C C . SER B 1 32 ? 6.238 -8.489 -27.186 1.00 67.90 32 SER B C 1
ATOM 2749 O O . SER B 1 32 ? 6.622 -7.328 -27.060 1.00 70.03 32 SER B O 1
ATOM 2751 N N . VAL B 1 33 ? 5.690 -9.183 -26.192 1.00 67.26 33 VAL B N 1
ATOM 2752 C CA . VAL B 1 33 ? 5.639 -8.664 -24.828 1.00 64.86 33 VAL B CA 1
ATOM 2753 C C . VAL B 1 33 ? 5.913 -9.793 -23.840 1.00 65.48 33 VAL B C 1
ATOM 2754 O O . VAL B 1 33 ? 5.703 -10.965 -24.154 1.00 66.41 33 VAL B O 1
ATOM 2756 N N . ASN B 1 34 ? 6.382 -9.439 -22.648 1.00 65.39 34 ASN B N 1
ATOM 2757 C CA . ASN B 1 34 ? 6.714 -10.435 -21.638 1.00 66.53 34 ASN B CA 1
ATOM 2758 C C . ASN B 1 34 ? 6.452 -9.920 -20.228 1.00 63.60 34 ASN B C 1
ATOM 2759 O O . ASN B 1 34 ? 6.975 -8.882 -19.835 1.00 63.01 34 ASN B O 1
ATOM 2764 N N . ASP B 1 35 ? 5.640 -10.654 -19.472 1.00 63.81 35 ASP B N 1
ATOM 2765 C CA . ASP B 1 35 ? 5.392 -10.340 -18.066 1.00 67.00 35 ASP B CA 1
ATOM 2766 C C . ASP B 1 35 ? 4.862 -11.583 -17.366 1.00 68.55 35 ASP B C 1
ATOM 2767 O O . ASP B 1 35 ? 3.714 -11.971 -17.574 1.00 69.94 35 ASP B O 1
ATOM 2772 N N . PRO B 1 36 ? 5.695 -12.209 -16.520 1.00 69.03 36 PRO B N 1
ATOM 2773 C CA . PRO B 1 36 ? 5.353 -13.491 -15.892 1.00 70.30 36 PRO B CA 1
ATOM 2774 C C . PRO B 1 36 ? 4.146 -13.419 -14.963 1.00 72.41 36 PRO B C 1
ATOM 2775 O O . PRO B 1 36 ? 3.760 -14.441 -14.399 1.00 76.49 36 PRO B O 1
ATOM 2779 N N . PHE B 1 37 ? 3.564 -12.234 -14.812 1.00 71.07 37 PHE B N 1
ATOM 2780 C CA . PHE B 1 37 ? 2.405 -12.049 -13.948 1.00 72.02 37 PHE B CA 1
ATOM 2781 C C . PHE B 1 37 ? 1.142 -11.776 -14.749 1.00 71.01 37 PHE B C 1
ATOM 2782 O O . PHE B 1 37 ? 0.049 -11.736 -14.190 1.00 73.91 37 PHE B O 1
ATOM 2790 N N . ILE B 1 38 ? 1.294 -11.574 -16.055 1.00 67.19 38 ILE B N 1
ATOM 2791 C CA . ILE B 1 38 ? 0.175 -11.147 -16.890 1.00 63.84 38 ILE B CA 1
ATOM 2792 C C . ILE B 1 38 ? 0.027 -12.044 -18.124 1.00 63.09 38 ILE B C 1
ATOM 2793 O O . ILE B 1 38 ? 0.871 -12.030 -19.020 1.00 65.26 38 ILE B O 1
ATOM 2797 N N . ASP B 1 39 ? -1.052 -12.821 -18.167 1.00 60.13 39 ASP B N 1
ATOM 2798 C CA . ASP B 1 39 ? -1.294 -13.735 -19.282 1.00 61.42 39 ASP B CA 1
ATOM 2799 C C . ASP B 1 39 ? -1.937 -13.022 -20.462 1.00 59.49 39 ASP B C 1
ATOM 2800 O O . ASP B 1 39 ? -2.244 -11.834 -20.388 1.00 59.28 39 ASP B O 1
ATOM 2805 N N . LEU B 1 40 ? -2.153 -13.767 -21.541 1.00 58.75 40 LEU B N 1
ATOM 2806 C CA . LEU B 1 40 ? -2.707 -13.216 -22.772 1.00 57.39 40 LEU B CA 1
ATOM 2807 C C . LEU B 1 40 ? -4.052 -12.533 -22.544 1.00 60.54 40 LEU B C 1
ATOM 2808 O O . LEU B 1 40 ? -4.254 -11.397 -22.966 1.00 63.10 40 LEU B O 1
ATOM 2813 N N . GLU B 1 41 ? -4.965 -13.222 -21.869 1.00 61.24 41 GLU B N 1
ATOM 2814 C CA . GLU B 1 41 ? -6.295 -12.676 -21.627 1.00 61.57 41 GLU B CA 1
ATOM 2815 C C . GLU B 1 41 ? -6.248 -11.372 -20.832 1.00 59.58 41 GLU B C 1
ATOM 2816 O O . GLU B 1 41 ? -6.914 -10.402 -21.190 1.00 59.96 41 GLU B O 1
ATOM 2820 N N . TYR B 1 42 ? -5.457 -11.350 -19.762 1.00 57.29 42 TYR B N 1
ATOM 2821 C CA . TYR B 1 42 ? -5.369 -10.171 -18.904 1.00 56.41 42 TYR B CA 1
ATOM 2822 C C . TYR B 1 42 ? -4.801 -8.975 -19.663 1.00 57.88 42 TYR B C 1
ATOM 2823 O O . TYR B 1 42 ? -5.308 -7.864 -19.527 1.00 61.38 42 TYR B O 1
ATOM 2832 N N . MET B 1 43 ? -3.752 -9.207 -20.455 1.00 56.38 43 MET B N 1
ATOM 2833 C CA . MET B 1 43 ? -3.134 -8.145 -21.254 1.00 60.27 43 MET B CA 1
ATOM 2834 C C . MET B 1 43 ? -4.174 -7.367 -22.049 1.00 64.67 43 MET B C 1
ATOM 2835 O O . MET B 1 43 ? -4.128 -6.138 -22.115 1.00 65.41 43 MET B O 1
ATOM 2840 N N . VAL B 1 44 ? -5.113 -8.100 -22.640 1.00 65.05 44 VAL B N 1
ATOM 2841 C CA . VAL B 1 44 ? -6.209 -7.512 -23.398 1.00 62.07 44 VAL B CA 1
ATOM 2842 C C . VAL B 1 44 ? -6.994 -6.547 -22.520 1.00 60.59 44 VAL B C 1
ATOM 2843 O O . VAL B 1 44 ? -7.272 -5.416 -22.917 1.00 59.79 44 VAL B O 1
ATOM 2847 N N . TYR B 1 45 ? -7.337 -7.004 -21.320 1.00 59.49 45 TYR B N 1
ATOM 2848 C CA . TYR B 1 45 ? -8.071 -6.194 -20.359 1.00 56.25 45 TYR B CA 1
ATOM 2849 C C . TYR B 1 45 ? -7.314 -4.918 -20.029 1.00 55.64 45 TYR B C 1
ATOM 2850 O O . TYR B 1 45 ? -7.883 -3.826 -20.040 1.00 57.32 45 TYR B O 1
ATOM 2859 N N . MET B 1 46 ? -6.025 -5.059 -19.746 1.00 55.18 46 MET B N 1
ATOM 2860 C CA . MET B 1 46 ? -5.219 -3.928 -19.308 1.00 53.66 46 MET B CA 1
ATOM 2861 C C . MET B 1 46 ? -4.976 -2.945 -20.444 1.00 55.28 46 MET B C 1
ATOM 2862 O O . MET B 1 46 ? -4.760 -1.758 -20.211 1.00 57.46 46 MET B O 1
ATOM 2867 N N . ILE B 1 47 ? -5.008 -3.452 -21.672 1.00 55.82 47 ILE B N 1
ATOM 2868 C CA . ILE B 1 47 ? -4.869 -2.617 -22.856 1.00 53.14 47 ILE B CA 1
ATOM 2869 C C . ILE B 1 47 ? -6.203 -1.960 -23.190 1.00 52.47 47 ILE B C 1
ATOM 2870 O O . ILE B 1 47 ? -6.264 -0.764 -23.478 1.00 52.98 47 ILE B O 1
ATOM 2874 N N . LYS B 1 48 ? -7.271 -2.750 -23.148 1.00 52.35 48 LYS B N 1
ATOM 2875 C CA . LYS B 1 48 ? -8.611 -2.234 -23.399 1.00 53.91 48 LYS B CA 1
ATOM 2876 C C . LYS B 1 48 ? -8.959 -1.109 -22.431 1.00 56.51 48 LYS B C 1
ATOM 2877 O O . LYS B 1 48 ? -9.045 0.046 -22.831 1.00 60.59 48 LYS B O 1
ATOM 2880 N N . ARG B 1 49 ? -9.149 -1.446 -21.160 1.00 55.96 49 ARG B N 1
ATOM 2881 C CA . ARG B 1 49 ? -9.572 -0.457 -20.177 1.00 58.06 49 ARG B CA 1
ATOM 2882 C C . ARG B 1 49 ? -8.384 0.112 -19.410 1.00 58.18 49 ARG B C 1
ATOM 2883 O O . ARG B 1 49 ? -7.493 -0.625 -18.983 1.00 57.60 49 ARG B O 1
ATOM 2891 N N . ASP B 1 50 ? -8.390 1.431 -19.238 1.00 58.17 50 ASP B N 1
ATOM 2892 C CA . ASP B 1 50 ? -7.356 2.127 -18.482 1.00 56.59 50 ASP B CA 1
ATOM 2893 C C . ASP B 1 50 ? -7.952 3.324 -17.745 1.00 57.29 50 ASP B C 1
ATOM 2894 O O . ASP B 1 50 ? -8.454 4.256 -18.370 1.00 58.12 50 ASP B O 1
ATOM 2899 N N . SER B 1 51 ? -7.873 3.297 -16.418 1.00 55.63 51 SER B N 1
ATOM 2900 C CA . SER B 1 51 ? -8.496 4.314 -15.574 1.00 51.52 51 SER B CA 1
ATOM 2901 C C . SER B 1 51 ? -8.046 5.727 -15.916 1.00 50.93 51 SER B C 1
ATOM 2902 O O . SER B 1 51 ? -8.828 6.673 -15.841 1.00 52.01 51 SER B O 1
ATOM 2905 N N . THR B 1 52 ? -6.782 5.865 -16.294 1.00 51.73 52 THR B N 1
ATOM 2906 C CA . THR B 1 52 ? -6.214 7.185 -16.523 1.00 52.35 52 THR B CA 1
ATOM 2907 C C . THR B 1 52 ? -6.393 7.662 -17.966 1.00 56.48 52 THR B C 1
ATOM 2908 O O . THR B 1 52 ? -6.830 8.788 -18.197 1.00 58.61 52 THR B O 1
ATOM 2912 N N . HIS B 1 53 ? -6.075 6.812 -18.938 1.00 57.07 53 HIS B N 1
ATOM 2913 C CA . HIS B 1 53 ? -6.072 7.250 -20.331 1.00 56.96 53 HIS B CA 1
ATOM 2914 C C . HIS B 1 53 ? -7.259 6.725 -21.126 1.00 60.80 53 HIS B C 1
ATOM 2915 O O . HIS B 1 53 ? -7.235 6.720 -22.358 1.00 63.42 53 HIS B O 1
ATOM 2922 N N . GLY B 1 54 ? -8.298 6.294 -20.420 1.00 60.24 54 GLY B N 1
ATOM 2923 C CA . GLY B 1 54 ? -9.498 5.801 -21.068 1.00 59.59 54 GLY B CA 1
ATOM 2924 C C . GLY B 1 54 ? -9.266 4.545 -21.882 1.00 59.64 54 GLY B C 1
ATOM 2925 O O . GLY B 1 54 ? -8.181 3.962 -21.852 1.00 57.15 54 GLY B O 1
ATOM 2926 N N . THR B 1 55 ? -10.287 4.128 -22.620 1.00 61.37 55 THR B N 1
ATOM 2927 C CA . THR B 1 55 ? -10.207 2.889 -23.380 1.00 62.51 55 THR B CA 1
ATOM 2928 C C . THR B 1 55 ? -9.261 3.042 -24.563 1.00 64.11 55 THR B C 1
ATOM 2929 O O . THR B 1 55 ? -9.050 4.148 -25.061 1.00 64.55 55 THR B O 1
ATOM 2933 N N . PHE B 1 56 ? -8.684 1.926 -24.995 1.00 66.25 56 PHE B N 1
ATOM 2934 C CA . PHE B 1 56 ? -7.744 1.939 -26.106 1.00 66.68 56 PHE B CA 1
ATOM 2935 C C . PHE B 1 56 ? -8.432 2.380 -27.387 1.00 71.23 56 PHE B C 1
ATOM 2936 O O . PHE B 1 56 ? -9.483 1.851 -27.749 1.00 74.18 56 PHE B O 1
ATOM 2944 N N . PRO B 1 57 ? -7.832 3.357 -28.078 1.00 72.90 57 PRO B N 1
ATOM 2945 C CA . PRO B 1 57 ? -8.349 3.907 -29.333 1.00 74.75 57 PRO B CA 1
ATOM 2946 C C . PRO B 1 57 ? -7.970 3.064 -30.551 1.00 80.60 57 PRO B C 1
ATOM 2947 O O . PRO B 1 57 ? -7.037 3.407 -31.277 1.00 82.73 57 PRO B O 1
ATOM 2951 N N . GLY B 1 58 ? -8.691 1.970 -30.769 1.00 84.78 58 GLY B N 1
ATOM 2952 C CA . GLY B 1 58 ? -8.420 1.107 -31.902 1.00 87.89 58 GLY B CA 1
ATOM 2953 C C . GLY B 1 58 ? -8.888 -0.316 -31.691 1.00 87.37 58 GLY B C 1
ATOM 2954 O O . GLY B 1 58 ? -9.837 -0.561 -30.949 1.00 87.29 58 GLY B O 1
ATOM 2955 N N . GLU B 1 59 ? -8.215 -1.257 -32.343 1.00 89.37 59 GLU B N 1
ATOM 2956 C CA . GLU B 1 59 ? -8.617 -2.656 -32.284 1.00 92.71 59 GLU B CA 1
ATOM 2957 C C . GLU B 1 59 ? -7.611 -3.508 -31.523 1.00 88.14 59 GLU B C 1
ATOM 2958 O O . GLU B 1 59 ? -6.425 -3.526 -31.849 1.00 87.21 59 GLU B O 1
ATOM 2964 N N . VAL B 1 60 ? -8.100 -4.207 -30.503 1.00 81.62 60 VAL B N 1
ATOM 2965 C CA . VAL B 1 60 ? -7.290 -5.137 -29.724 1.00 77.06 60 VAL B CA 1
ATOM 2966 C C . VAL B 1 60 ? -8.051 -6.443 -29.530 1.00 79.11 60 VAL B C 1
ATOM 2967 O O . VAL B 1 60 ? -9.214 -6.432 -29.129 1.00 82.48 60 VAL B O 1
ATOM 2971 N N . SER B 1 61 ? -7.398 -7.564 -29.819 1.00 75.09 61 SER B N 1
ATOM 2972 C CA . SER B 1 61 ? -8.001 -8.874 -29.601 1.00 69.43 61 SER B CA 1
ATOM 2973 C C . SER B 1 61 ? -6.927 -9.952 -29.575 1.00 65.21 61 SER B C 1
ATOM 2974 O O . SER B 1 61 ? -5.740 -9.647 -29.521 1.00 65.46 61 SER B O 1
ATOM 2977 N N . THR B 1 62 ? -7.352 -11.209 -29.609 1.00 64.33 62 THR B N 1
ATOM 2978 C CA . THR B 1 62 ? -6.423 -12.334 -29.601 1.00 62.64 62 THR B CA 1
ATOM 2979 C C . THR B 1 62 ? -6.623 -13.207 -30.823 1.00 67.69 62 THR B C 1
ATOM 2980 O O . THR B 1 62 ? -7.703 -13.225 -31.411 1.00 71.41 62 THR B O 1
ATOM 2984 N N . GLU B 1 63 ? -5.584 -13.949 -31.184 1.00 67.39 63 GLU B N 1
ATOM 2985 C CA . GLU B 1 63 ? -5.640 -14.816 -32.349 1.00 67.96 63 GLU B CA 1
ATOM 2986 C C . GLU B 1 63 ? -4.484 -15.803 -32.332 1.00 69.92 63 GLU B C 1
ATOM 2987 O O . GLU B 1 63 ? -3.321 -15.403 -32.262 1.00 69.47 63 GLU B O 1
ATOM 2993 N N . ASN B 1 64 ? -4.822 -17.090 -32.382 1.00 71.02 64 ASN B N 1
ATOM 2994 C CA . ASN B 1 64 ? -3.843 -18.171 -32.461 1.00 71.28 64 ASN B CA 1
ATOM 2995 C C . ASN B 1 64 ? -2.741 -18.051 -31.418 1.00 72.06 64 ASN B C 1
ATOM 2996 O O . ASN B 1 64 ? -1.560 -18.183 -31.739 1.00 72.43 64 ASN B O 1
ATOM 3001 N N . GLY B 1 65 ? -3.134 -17.789 -30.175 1.00 71.24 65 GLY B N 1
ATOM 3002 C CA . GLY B 1 65 ? -2.191 -17.699 -29.075 1.00 70.27 65 GLY B CA 1
ATOM 3003 C C . GLY B 1 65 ? -1.325 -16.460 -29.140 1.00 69.85 65 GLY B C 1
ATOM 3004 O O . GLY B 1 65 ? -0.310 -16.352 -28.452 1.00 67.98 65 GLY B O 1
ATOM 3005 N N . LYS B 1 66 ? -1.730 -15.520 -29.982 1.00 70.37 66 LYS B N 1
ATOM 3006 C CA . LYS B 1 66 ? -1.003 -14.274 -30.131 1.00 67.99 66 LYS B CA 1
ATOM 3007 C C . LYS B 1 66 ? -1.952 -13.109 -29.946 1.00 65.23 66 LYS B C 1
ATOM 3008 O O . LYS B 1 66 ? -3.078 -13.131 -30.443 1.00 65.83 66 LYS B O 1
ATOM 3014 N N . LEU B 1 67 ? -1.495 -12.100 -29.214 1.00 62.79 67 LEU B N 1
ATOM 3015 C CA . LEU B 1 67 ? -2.246 -10.864 -29.062 1.00 64.12 67 LEU B CA 1
ATOM 3016 C C . LEU B 1 67 ? -2.317 -10.141 -30.406 1.00 66.43 67 LEU B C 1
ATOM 3017 O O . LEU B 1 67 ? -1.345 -10.123 -31.157 1.00 71.99 67 LEU B O 1
ATOM 3022 N N . LYS B 1 68 ? -3.470 -9.557 -30.714 1.00 63.88 68 LYS B N 1
ATOM 3023 C CA . LYS B 1 68 ? -3.654 -8.885 -31.996 1.00 65.52 68 LYS B CA 1
ATOM 3024 C C . LYS B 1 68 ? -4.121 -7.453 -31.795 1.00 67.74 68 LYS B C 1
ATOM 3025 O O . LYS B 1 68 ? -5.178 -7.211 -31.216 1.00 71.10 68 LYS B O 1
ATOM 3031 N N . VAL B 1 69 ? -3.324 -6.503 -32.269 1.00 65.75 69 VAL B N 1
ATOM 3032 C CA . VAL B 1 69 ? -3.669 -5.095 -32.147 1.00 64.19 69 VAL B CA 1
ATOM 3033 C C . VAL B 1 69 ? -3.590 -4.426 -33.511 1.00 66.27 69 VAL B C 1
ATOM 3034 O O . VAL B 1 69 ? -2.535 -4.430 -34.145 1.00 70.38 69 VAL B O 1
ATOM 3038 N N . ASN B 1 70 ? -4.711 -3.862 -33.954 1.00 63.44 70 ASN B N 1
ATOM 3039 C CA . ASN B 1 70 ? -4.790 -3.153 -35.230 1.00 62.37 70 ASN B CA 1
ATOM 3040 C C . ASN B 1 70 ? -4.243 -3.963 -36.399 1.00 67.03 70 ASN B C 1
ATOM 3041 O O . ASN B 1 70 ? -3.663 -3.401 -37.322 1.00 72.21 70 ASN B O 1
ATOM 3046 N N . GLY B 1 71 ? -4.417 -5.279 -36.352 1.00 66.37 71 GLY B N 1
ATOM 3047 C CA . GLY B 1 71 ? -3.960 -6.140 -37.428 1.00 67.37 71 GLY B CA 1
ATOM 3048 C C . GLY B 1 71 ? -2.569 -6.731 -37.263 1.00 69.16 71 GLY B C 1
ATOM 3049 O O . GLY B 1 71 ? -2.222 -7.696 -37.944 1.00 71.31 71 GLY B O 1
ATOM 3050 N N . LYS B 1 72 ? -1.767 -6.159 -36.371 1.00 68.61 72 LYS B N 1
ATOM 3051 C CA . LYS B 1 72 ? -0.419 -6.670 -36.141 1.00 70.83 72 LYS B CA 1
ATOM 3052 C C . LYS B 1 72 ? -0.455 -7.742 -35.055 1.00 68.70 72 LYS B C 1
ATOM 3053 O O . LYS B 1 72 ? -1.162 -7.595 -34.061 1.00 65.62 72 LYS B O 1
ATOM 3059 N N . LEU B 1 73 ? 0.293 -8.825 -35.255 1.00 73.31 73 LEU B N 1
ATOM 3060 C CA . LEU B 1 73 ? 0.312 -9.933 -34.300 1.00 75.07 73 LEU B CA 1
ATOM 3061 C C . LEU B 1 73 ? 1.481 -9.805 -33.328 1.00 76.72 73 LEU B C 1
ATOM 3062 O O . LEU B 1 73 ? 2.599 -9.481 -33.727 1.00 80.31 73 LEU B O 1
ATOM 3067 N N . ILE B 1 74 ? 1.210 -10.069 -32.052 1.00 74.78 74 ILE B N 1
ATOM 3068 C CA . ILE B 1 74 ? 2.190 -9.882 -30.987 1.00 70.34 74 ILE B CA 1
ATOM 3069 C C . ILE B 1 74 ? 2.320 -11.138 -30.134 1.00 69.21 74 ILE B C 1
ATOM 3070 O O . ILE B 1 74 ? 1.366 -11.556 -29.482 1.00 69.05 74 ILE B O 1
ATOM 3075 N N . SER B 1 75 ? 3.505 -11.734 -30.129 1.00 69.87 75 SER B N 1
ATOM 3076 C CA . SER B 1 75 ? 3.742 -12.912 -29.308 1.00 71.67 75 SER B CA 1
ATOM 3077 C C . SER B 1 75 ? 3.731 -12.552 -27.825 1.00 70.81 75 SER B C 1
ATOM 3078 O O . SER B 1 75 ? 4.118 -11.450 -27.438 1.00 69.66 75 SER B O 1
ATOM 3081 N N . VAL B 1 76 ? 3.282 -13.492 -27.001 1.00 71.37 76 VAL B N 1
ATOM 3082 C CA . VAL B 1 76 ? 3.189 -13.277 -25.563 1.00 69.84 76 VAL B CA 1
ATOM 3083 C C . VAL B 1 76 ? 4.052 -14.289 -24.810 1.00 77.81 76 VAL B C 1
ATOM 3084 O O . VAL B 1 76 ? 4.047 -15.478 -25.134 1.00 82.27 76 VAL B O 1
ATOM 3088 N N . HIS B 1 77 ? 4.794 -13.821 -23.809 1.00 80.36 77 HIS B N 1
ATOM 3089 C CA . HIS B 1 77 ? 5.620 -14.713 -22.999 1.00 82.57 77 HIS B CA 1
ATOM 3090 C C . HIS B 1 77 ? 5.532 -14.379 -21.514 1.00 87.70 77 HIS B C 1
ATOM 3091 O O . HIS B 1 77 ? 5.133 -13.279 -21.135 1.00 87.96 77 HIS B O 1
ATOM 3098 N N . CYS B 1 78 ? 5.909 -15.343 -20.681 1.00 94.61 78 CYS B N 1
ATOM 3099 C CA . CYS B 1 78 ? 5.813 -15.195 -19.234 1.00 98.74 78 CYS B CA 1
ATOM 3100 C C . CYS B 1 78 ? 7.125 -15.571 -18.551 1.00 98.16 78 CYS B C 1
ATOM 3101 O O . CYS B 1 78 ? 7.130 -16.118 -17.448 1.00 100.06 78 CYS B O 1
ATOM 3104 N N . GLU B 1 79 ? 8.234 -15.275 -19.219 1.00 92.66 79 GLU B N 1
ATOM 3105 C CA . GLU B 1 79 ? 9.556 -15.564 -18.680 1.00 87.55 79 GLU B CA 1
ATOM 3106 C C . GLU B 1 79 ? 9.929 -14.566 -17.592 1.00 84.92 79 GLU B C 1
ATOM 3107 O O . GLU B 1 79 ? 9.821 -13.357 -17.789 1.00 84.14 79 GLU B O 1
ATOM 3113 N N . ARG B 1 80 ? 10.364 -15.068 -16.441 1.00 83.43 80 ARG B N 1
ATOM 3114 C CA . ARG B 1 80 ? 10.816 -14.190 -15.368 1.00 81.42 80 ARG B CA 1
ATOM 3115 C C . ARG B 1 80 ? 12.315 -13.942 -15.489 1.00 81.99 80 ARG B C 1
ATOM 3116 O O . ARG B 1 80 ? 12.833 -12.949 -14.977 1.00 81.41 80 ARG B O 1
ATOM 3124 N N . ASP B 1 81 ? 13.010 -14.848 -16.167 1.00 84.70 81 ASP B N 1
ATOM 3125 C CA . ASP B 1 81 ? 14.410 -14.628 -16.505 1.00 87.85 81 ASP B CA 1
ATOM 3126 C C . ASP B 1 81 ? 14.490 -14.082 -17.930 1.00 90.56 81 ASP B C 1
ATOM 3127 O O . ASP B 1 81 ? 14.159 -14.785 -18.885 1.00 92.33 81 ASP B O 1
ATOM 3132 N N . PRO B 1 82 ? 14.922 -12.817 -18.072 1.00 90.22 82 PRO B N 1
ATOM 3133 C CA . PRO B 1 82 ? 14.980 -12.105 -19.356 1.00 90.01 82 PRO B CA 1
ATOM 3134 C C . PRO B 1 82 ? 15.868 -12.775 -20.403 1.00 92.90 82 PRO B C 1
ATOM 3135 O O . PRO B 1 82 ? 15.728 -12.492 -21.594 1.00 93.99 82 PRO B O 1
ATOM 3139 N N . ALA B 1 83 ? 16.769 -13.648 -19.964 1.00 101.02 83 ALA B N 1
ATOM 3140 C CA . ALA B 1 83 ? 17.642 -14.366 -20.884 1.00 104.24 83 ALA B CA 1
ATOM 3141 C C . ALA B 1 83 ? 16.912 -15.562 -21.487 1.00 104.90 83 ALA B C 1
ATOM 3142 O O . ALA B 1 83 ? 17.417 -16.216 -22.400 1.00 105.28 83 ALA B O 1
ATOM 3144 N N . ASN B 1 84 ? 15.713 -15.831 -20.977 1.00 102.70 84 ASN B N 1
ATOM 3145 C CA . ASN B 1 84 ? 14.898 -16.948 -21.444 1.00 105.91 84 ASN B CA 1
ATOM 3146 C C . ASN B 1 84 ? 13.828 -16.513 -22.441 1.00 103.33 84 ASN B C 1
ATOM 3147 O O . ASN B 1 84 ? 13.044 -17.334 -22.913 1.00 103.04 84 ASN B O 1
ATOM 3152 N N . ILE B 1 85 ? 13.788 -15.223 -22.750 1.00 90.75 85 ILE B N 1
ATOM 3153 C CA . ILE B 1 85 ? 12.811 -14.701 -23.697 1.00 79.47 85 ILE B CA 1
ATOM 3154 C C . ILE B 1 85 ? 13.339 -14.837 -25.120 1.00 77.94 85 ILE B C 1
ATOM 3155 O O . ILE B 1 85 ? 14.406 -14.322 -25.438 1.00 79.39 85 ILE B O 1
ATOM 3160 N N . PRO B 1 86 ? 12.585 -15.527 -25.987 1.00 74.72 86 PRO B N 1
ATOM 3161 C CA . PRO B 1 86 ? 13.021 -15.789 -27.363 1.00 75.79 86 PRO B CA 1
ATOM 3162 C C . PRO B 1 86 ? 12.885 -14.585 -28.293 1.00 78.02 86 PRO B C 1
ATOM 3163 O O . PRO B 1 86 ? 12.143 -14.660 -29.273 1.00 79.03 86 PRO B O 1
ATOM 3167 N N . TRP B 1 87 ? 13.602 -13.502 -27.999 1.00 78.72 87 TRP B N 1
ATOM 3168 C CA . TRP B 1 87 ? 13.515 -12.287 -28.805 1.00 79.96 87 TRP B CA 1
ATOM 3169 C C . TRP B 1 87 ? 13.884 -12.550 -30.261 1.00 78.44 87 TRP B C 1
ATOM 3170 O O . TRP B 1 87 ? 13.396 -11.870 -31.162 1.00 79.00 87 TRP B O 1
ATOM 3181 N N . ASP B 1 88 ? 14.745 -13.537 -30.487 1.00 77.61 88 ASP B N 1
ATOM 3182 C CA . ASP B 1 88 ? 15.165 -13.873 -31.841 1.00 79.87 88 ASP B CA 1
ATOM 3183 C C . ASP B 1 88 ? 14.007 -14.455 -32.649 1.00 78.90 88 ASP B C 1
ATOM 3184 O O . ASP B 1 88 ? 13.715 -13.984 -33.748 1.00 79.90 88 ASP B O 1
ATOM 3189 N N . LYS B 1 89 ? 13.341 -15.468 -32.098 1.00 77.19 89 LYS B N 1
ATOM 3190 C CA . LYS B 1 89 ? 12.233 -16.118 -32.792 1.00 74.95 89 LYS B CA 1
ATOM 3191 C C . LYS B 1 89 ? 11.090 -15.133 -33.008 1.00 74.93 89 LYS B C 1
ATOM 3192 O O . LYS B 1 89 ? 10.326 -15.252 -33.965 1.00 77.01 89 LYS B O 1
ATOM 3194 N N . ASP B 1 90 ? 10.990 -14.153 -32.116 1.00 72.72 90 ASP B N 1
ATOM 3195 C CA . ASP B 1 90 ? 9.940 -13.145 -32.198 1.00 70.80 90 ASP B CA 1
ATOM 3196 C C . ASP B 1 90 ? 10.317 -12.010 -33.147 1.00 70.90 90 ASP B C 1
ATOM 3197 O O . ASP B 1 90 ? 9.482 -11.174 -33.486 1.00 70.36 90 ASP B O 1
ATOM 3202 N N . GLY B 1 91 ? 11.577 -11.981 -33.571 1.00 72.70 91 GLY B N 1
ATOM 3203 C CA . GLY B 1 91 ? 12.037 -10.971 -34.507 1.00 72.45 91 GLY B CA 1
ATOM 3204 C C . GLY B 1 91 ? 12.180 -9.588 -33.901 1.00 70.35 91 GLY B C 1
ATOM 3205 O O . GLY B 1 91 ? 12.312 -8.598 -34.621 1.00 69.03 91 GLY B O 1
ATOM 3206 N N . ALA B 1 92 ? 12.151 -9.523 -32.574 1.00 69.72 92 ALA B N 1
ATOM 3207 C CA . ALA B 1 92 ? 12.321 -8.264 -31.857 1.00 67.83 92 ALA B CA 1
ATOM 3208 C C . ALA B 1 92 ? 13.782 -7.834 -31.867 1.00 68.12 92 ALA B C 1
ATOM 3209 O O . ALA B 1 92 ? 14.658 -8.557 -31.394 1.00 68.13 92 ALA B O 1
ATOM 3211 N N . GLU B 1 93 ? 14.034 -6.648 -32.404 1.00 69.16 93 GLU B N 1
ATOM 3212 C CA . GLU B 1 93 ? 15.393 -6.150 -32.544 1.00 72.78 93 GLU B CA 1
ATOM 3213 C C . GLU B 1 93 ? 15.713 -5.149 -31.442 1.00 69.53 93 GLU B C 1
ATOM 3214 O O . GLU B 1 93 ? 16.876 -4.907 -31.119 1.00 68.72 93 GLU B O 1
ATOM 3220 N N . TYR B 1 94 ? 14.663 -4.575 -30.865 1.00 68.08 94 TYR B N 1
ATOM 3221 C CA . TYR B 1 94 ? 14.802 -3.599 -29.793 1.00 69.78 94 TYR B CA 1
ATOM 3222 C C . TYR B 1 94 ? 13.904 -4.002 -28.618 1.00 73.44 94 TYR B C 1
ATOM 3223 O O . TYR B 1 94 ? 12.711 -4.243 -28.804 1.00 74.40 94 TYR B O 1
ATOM 3232 N N . VAL B 1 95 ? 14.478 -4.091 -27.418 1.00 73.06 95 VAL B N 1
ATOM 3233 C CA . VAL B 1 95 ? 13.728 -4.512 -26.231 1.00 68.33 95 VAL B CA 1
ATOM 3234 C C . VAL B 1 95 ? 13.612 -3.395 -25.202 1.00 68.79 95 VAL B C 1
ATOM 3235 O O . VAL B 1 95 ? 14.608 -2.796 -24.798 1.00 71.17 95 VAL B O 1
ATOM 3239 N N . VAL B 1 96 ? 12.385 -3.131 -24.771 1.00 67.28 96 VAL B N 1
ATOM 3240 C CA . VAL B 1 96 ? 12.138 -2.126 -23.753 1.00 66.88 96 VAL B CA 1
ATOM 3241 C C . VAL B 1 96 ? 12.153 -2.763 -22.375 1.00 70.04 96 VAL B C 1
ATOM 3242 O O . VAL B 1 96 ? 11.263 -3.543 -22.028 1.00 69.79 96 VAL B O 1
ATOM 3246 N N . GLU B 1 97 ? 13.167 -2.433 -21.587 1.00 71.76 97 GLU B N 1
ATOM 3247 C CA . GLU B 1 97 ? 13.229 -2.919 -20.222 1.00 71.75 97 GLU B CA 1
ATOM 3248 C C . GLU B 1 97 ? 12.489 -1.967 -19.290 1.00 72.06 97 GLU B C 1
ATOM 3249 O O . GLU B 1 97 ? 12.889 -0.816 -19.114 1.00 71.27 97 GLU B O 1
ATOM 3255 N N . SER B 1 98 ? 11.401 -2.457 -18.703 1.00 73.00 98 SER B N 1
ATOM 3256 C CA . SER B 1 98 ? 10.570 -1.646 -17.820 1.00 73.71 98 SER B CA 1
ATOM 3257 C C . SER B 1 98 ? 10.130 -2.426 -16.586 1.00 74.55 98 SER B C 1
ATOM 3258 O O . SER B 1 98 ? 9.075 -2.151 -16.012 1.00 74.67 98 SER B O 1
ATOM 3261 N N . THR B 1 99 ? 10.938 -3.401 -16.187 1.00 74.78 99 THR B N 1
ATOM 3262 C CA . THR B 1 99 ? 10.652 -4.176 -14.992 1.00 75.16 99 THR B CA 1
ATOM 3263 C C . THR B 1 99 ? 11.374 -3.553 -13.814 1.00 78.07 99 THR B C 1
ATOM 3264 O O . THR B 1 99 ? 11.023 -3.788 -12.661 1.00 81.01 99 THR B O 1
ATOM 3268 N N . GLY B 1 100 ? 12.391 -2.755 -14.117 1.00 79.01 100 GLY B N 1
ATOM 3269 C CA . GLY B 1 100 ? 13.179 -2.113 -13.085 1.00 79.13 100 GLY B CA 1
ATOM 3270 C C . GLY B 1 100 ? 14.217 -3.039 -12.487 1.00 81.78 100 GLY B C 1
ATOM 3271 O O . GLY B 1 100 ? 15.168 -2.589 -11.852 1.00 84.82 100 GLY B O 1
ATOM 3272 N N . VAL B 1 101 ? 14.039 -4.339 -12.694 1.00 82.33 101 VAL B N 1
ATOM 3273 C CA . VAL B 1 101 ? 14.956 -5.330 -12.150 1.00 83.54 101 VAL B CA 1
ATOM 3274 C C . VAL B 1 101 ? 16.309 -5.252 -12.855 1.00 84.42 101 VAL B C 1
ATOM 3275 O O . VAL B 1 101 ? 17.345 -5.566 -12.269 1.00 84.38 101 VAL B O 1
ATOM 3279 N N . PHE B 1 102 ? 16.296 -4.820 -14.110 1.00 84.11 102 PHE B N 1
ATOM 3280 C CA . PHE B 1 102 ? 17.525 -4.697 -14.879 1.00 84.76 102 PHE B CA 1
ATOM 3281 C C . PHE B 1 102 ? 17.724 -3.258 -15.336 1.00 84.81 102 PHE B C 1
ATOM 3282 O O . PHE B 1 102 ? 17.106 -2.818 -16.303 1.00 86.13 102 PHE B O 1
ATOM 3284 N N . THR B 1 103 ? 18.579 -2.524 -14.629 1.00 83.00 103 THR B N 1
ATOM 3285 C CA . THR B 1 103 ? 18.898 -1.149 -15.002 1.00 78.92 103 THR B CA 1
ATOM 3286 C C . THR B 1 103 ? 20.363 -1.020 -15.391 1.00 77.16 103 THR B C 1
ATOM 3287 O O . THR B 1 103 ? 20.741 -0.113 -16.127 1.00 78.06 103 THR B O 1
ATOM 3291 N N . THR B 1 104 ? 21.192 -1.923 -14.883 1.00 76.69 104 THR B N 1
ATOM 3292 C CA . THR B 1 104 ? 22.606 -1.898 -15.218 1.00 78.21 104 THR B CA 1
ATOM 3293 C C . THR B 1 104 ? 22.804 -2.491 -16.603 1.00 76.04 104 THR B C 1
ATOM 3294 O O . THR B 1 104 ? 21.928 -3.183 -17.116 1.00 74.23 104 THR B O 1
ATOM 3298 N N . ILE B 1 105 ? 23.956 -2.211 -17.204 1.00 77.67 105 ILE B N 1
ATOM 3299 C CA . ILE B 1 105 ? 24.268 -2.701 -18.541 1.00 80.52 105 ILE B CA 1
ATOM 3300 C C . ILE B 1 105 ? 24.288 -4.223 -18.584 1.00 84.26 105 ILE B C 1
ATOM 3301 O O . ILE B 1 105 ? 23.740 -4.834 -19.501 1.00 84.14 105 ILE B O 1
ATOM 3306 N N . ASP B 1 106 ? 24.911 -4.834 -17.584 1.00 86.61 106 ASP B N 1
ATOM 3307 C CA . ASP B 1 106 ? 25.175 -6.263 -17.639 1.00 89.27 106 ASP B CA 1
ATOM 3308 C C . ASP B 1 106 ? 23.904 -7.051 -17.310 1.00 87.65 106 ASP B C 1
ATOM 3309 O O . ASP B 1 106 ? 23.698 -8.151 -17.823 1.00 87.29 106 ASP B O 1
ATOM 3314 N N . LYS B 1 107 ? 23.045 -6.478 -16.471 1.00 87.29 107 LYS B N 1
ATOM 3315 C CA . LYS B 1 107 ? 21.745 -7.081 -16.185 1.00 86.82 107 LYS B CA 1
ATOM 3316 C C . LYS B 1 107 ? 20.788 -6.867 -17.352 1.00 88.09 107 LYS B C 1
ATOM 3317 O O . LYS B 1 107 ? 19.707 -7.453 -17.398 1.00 88.76 107 LYS B O 1
ATOM 3323 N N . ALA B 1 108 ? 21.198 -6.028 -18.298 1.00 87.57 108 ALA B N 1
ATOM 3324 C CA . ALA B 1 108 ? 20.392 -5.747 -19.478 1.00 86.28 108 ALA B CA 1
ATOM 3325 C C . ALA B 1 108 ? 20.861 -6.562 -20.677 1.00 85.53 108 ALA B C 1
ATOM 3326 O O . ALA B 1 108 ? 20.178 -6.630 -21.697 1.00 86.48 108 ALA B O 1
ATOM 3328 N N . GLN B 1 109 ? 22.027 -7.184 -20.550 1.00 84.69 109 GLN B N 1
ATOM 3329 C CA . GLN B 1 109 ? 22.589 -7.958 -21.648 1.00 85.05 109 GLN B CA 1
ATOM 3330 C C . GLN B 1 109 ? 21.872 -9.293 -21.812 1.00 82.02 109 GLN B C 1
ATOM 3331 O O . GLN B 1 109 ? 22.228 -10.097 -22.672 1.00 83.38 109 GLN B O 1
ATOM 3337 N N . ALA B 1 110 ? 20.861 -9.522 -20.981 1.00 79.06 110 ALA B N 1
ATOM 3338 C CA . ALA B 1 110 ? 20.093 -10.756 -21.036 1.00 79.34 110 ALA B CA 1
ATOM 3339 C C . ALA B 1 110 ? 19.354 -10.878 -22.362 1.00 79.66 110 ALA B C 1
ATOM 3340 O O . ALA B 1 110 ? 19.332 -11.944 -22.972 1.00 81.05 110 ALA B O 1
ATOM 3342 N N . HIS B 1 111 ? 18.759 -9.776 -22.807 1.00 79.02 111 HIS B N 1
ATOM 3343 C CA . HIS B 1 111 ? 17.995 -9.763 -24.049 1.00 79.07 111 HIS B CA 1
ATOM 3344 C C . HIS B 1 111 ? 18.899 -9.886 -25.271 1.00 82.99 111 HIS B C 1
ATOM 3345 O O . HIS B 1 111 ? 18.428 -10.162 -26.370 1.00 84.39 111 HIS B O 1
ATOM 3352 N N . ILE B 1 112 ? 20.195 -9.673 -25.074 1.00 86.90 112 ILE B N 1
ATOM 3353 C CA . ILE B 1 112 ? 21.141 -9.617 -26.181 1.00 91.60 112 ILE B CA 1
ATOM 3354 C C . ILE B 1 112 ? 21.991 -10.886 -26.233 1.00 97.48 112 ILE B C 1
ATOM 3355 O O . ILE B 1 112 ? 22.547 -11.231 -27.279 1.00 99.69 112 ILE B O 1
ATOM 3360 N N . LYS B 1 113 ? 22.077 -11.577 -25.099 1.00 99.74 113 LYS B N 1
ATOM 3361 C CA . LYS B 1 113 ? 22.825 -12.827 -25.002 1.00 102.42 113 LYS B CA 1
ATOM 3362 C C . LYS B 1 113 ? 22.481 -13.778 -26.146 1.00 107.76 113 LYS B C 1
ATOM 3363 O O . LYS B 1 113 ? 21.313 -13.987 -26.451 1.00 107.97 113 LYS B O 1
ATOM 3365 N N . ASN B 1 114 ? 23.512 -14.334 -26.780 1.00 112.12 114 ASN B N 1
ATOM 3366 C CA . ASN B 1 114 ? 23.358 -15.331 -27.845 1.00 115.11 114 ASN B CA 1
ATOM 3367 C C . ASN B 1 114 ? 22.468 -14.876 -29.001 1.00 113.48 114 ASN B C 1
ATOM 3368 O O . ASN B 1 114 ? 21.403 -15.452 -29.213 1.00 113.16 114 ASN B O 1
ATOM 3373 N N . ASN B 1 115 ? 22.929 -13.867 -29.744 1.00 112.56 115 ASN B N 1
ATOM 3374 C CA . ASN B 1 115 ? 22.231 -13.289 -30.905 1.00 112.80 115 ASN B CA 1
ATOM 3375 C C . ASN B 1 115 ? 20.707 -13.357 -30.854 1.00 108.77 115 ASN B C 1
ATOM 3376 O O . ASN B 1 115 ? 20.085 -14.340 -31.259 1.00 111.10 115 ASN B O 1
ATOM 3381 N N . ARG B 1 116 ? 20.125 -12.265 -30.381 1.00 102.14 116 ARG B N 1
ATOM 3382 C CA . ARG B 1 116 ? 18.722 -12.194 -30.011 1.00 94.77 116 ARG B CA 1
ATOM 3383 C C . ARG B 1 116 ? 18.192 -10.804 -30.332 1.00 90.34 116 ARG B C 1
ATOM 3384 O O . ARG B 1 116 ? 17.937 -10.479 -31.492 1.00 92.62 116 ARG B O 1
ATOM 3392 N N . ALA B 1 117 ? 18.040 -9.981 -29.302 1.00 85.22 117 ALA B N 1
ATOM 3393 C CA . ALA B 1 117 ? 17.751 -8.570 -29.505 1.00 84.30 117 ALA B CA 1
ATOM 3394 C C . ALA B 1 117 ? 19.040 -7.850 -29.869 1.00 87.62 117 ALA B C 1
ATOM 3395 O O . ALA B 1 117 ? 20.123 -8.265 -29.460 1.00 92.05 117 ALA B O 1
ATOM 3397 N N . LYS B 1 118 ? 18.927 -6.777 -30.642 1.00 85.06 118 LYS B N 1
ATOM 3398 C CA . LYS B 1 118 ? 20.102 -6.005 -31.024 1.00 84.55 118 LYS B CA 1
ATOM 3399 C C . LYS B 1 118 ? 20.377 -4.926 -29.992 1.00 81.85 118 LYS B C 1
ATOM 3400 O O . LYS B 1 118 ? 21.513 -4.733 -29.562 1.00 83.50 118 LYS B O 1
ATOM 3406 N N . LYS B 1 119 ? 19.323 -4.222 -29.598 1.00 79.88 119 LYS B N 1
ATOM 3407 C CA . LYS B 1 119 ? 19.450 -3.126 -28.650 1.00 76.99 119 LYS B CA 1
ATOM 3408 C C . LYS B 1 119 ? 18.425 -3.260 -27.531 1.00 76.71 119 LYS B C 1
ATOM 3409 O O . LYS B 1 119 ? 17.388 -3.904 -27.697 1.00 74.06 119 LYS B O 1
ATOM 3415 N N . VAL B 1 120 ? 18.732 -2.657 -26.387 1.00 77.34 120 VAL B N 1
ATOM 3416 C CA . VAL B 1 120 ? 17.816 -2.620 -25.255 1.00 75.15 120 VAL B CA 1
ATOM 3417 C C . VAL B 1 120 ? 17.733 -1.204 -24.708 1.00 72.12 120 VAL B C 1
ATOM 3418 O O . VAL B 1 120 ? 18.749 -0.590 -24.380 1.00 71.51 120 VAL B O 1
ATOM 3422 N N . ILE B 1 121 ? 16.516 -0.686 -24.615 1.00 70.93 121 ILE B N 1
ATOM 3423 C CA . ILE B 1 121 ? 16.302 0.638 -24.060 1.00 69.99 121 ILE B CA 1
ATOM 3424 C C . ILE B 1 121 ? 15.725 0.505 -22.658 1.00 74.45 121 ILE B C 1
ATOM 3425 O O . ILE B 1 121 ? 14.698 -0.146 -22.457 1.00 76.12 121 ILE B O 1
ATOM 3429 N N . ILE B 1 122 ? 16.397 1.116 -21.688 1.00 75.81 122 ILE B N 1
ATOM 3430 C CA . ILE B 1 122 ? 15.969 1.034 -20.301 1.00 75.41 122 ILE B CA 1
ATOM 3431 C C . ILE B 1 122 ? 15.086 2.223 -19.978 1.00 80.55 122 ILE B C 1
ATOM 3432 O O . ILE B 1 122 ? 15.541 3.363 -20.003 1.00 79.57 122 ILE B O 1
ATOM 3437 N N . SER B 1 123 ? 13.820 1.952 -19.678 1.00 89.18 123 SER B N 1
ATOM 3438 C CA . SER B 1 123 ? 12.866 3.008 -19.360 1.00 99.26 123 SER B CA 1
ATOM 3439 C C . SER B 1 123 ? 13.195 3.639 -18.011 1.00 113.89 123 SER B C 1
ATOM 3440 O O . SER B 1 123 ? 12.793 4.766 -17.722 1.00 99.12 123 SER B O 1
ATOM 3443 N N . ALA B 1 124 ? 13.927 2.901 -17.187 1.00 141.61 124 ALA B N 1
ATOM 3444 C CA . ALA B 1 124 ? 14.392 3.429 -15.917 1.00 141.63 124 ALA B CA 1
ATOM 3445 C C . ALA B 1 124 ? 15.766 4.053 -16.102 1.00 140.03 124 ALA B C 1
ATOM 3446 O O . ALA B 1 124 ? 16.575 3.557 -16.885 1.00 141.84 124 ALA B O 1
ATOM 3448 N N . PRO B 1 125 ? 16.024 5.161 -15.399 1.00 122.58 125 PRO B N 1
ATOM 3449 C CA . PRO B 1 125 ? 17.366 5.748 -15.375 1.00 111.47 125 PRO B CA 1
ATOM 3450 C C . PRO B 1 125 ? 18.408 4.729 -14.919 1.00 100.08 125 PRO B C 1
ATOM 3451 O O . PRO B 1 125 ? 18.160 3.978 -13.976 1.00 99.72 125 PRO B O 1
ATOM 3455 N N . SER B 1 126 ? 19.552 4.700 -15.593 1.00 90.26 126 SER B N 1
ATOM 3456 C CA . SER B 1 126 ? 20.565 3.687 -15.327 1.00 82.07 126 SER B CA 1
ATOM 3457 C C . SER B 1 126 ? 21.775 4.256 -14.599 1.00 83.22 126 SER B C 1
ATOM 3458 O O . SER B 1 126 ? 21.971 5.470 -14.548 1.00 85.44 126 SER B O 1
ATOM 3461 N N . ALA B 1 127 ? 22.590 3.365 -14.046 1.00 81.39 127 ALA B N 1
ATOM 3462 C CA . ALA B 1 127 ? 23.779 3.769 -13.309 1.00 79.23 127 ALA B CA 1
ATOM 3463 C C . ALA B 1 127 ? 25.028 3.705 -14.181 1.00 80.12 127 ALA B C 1
ATOM 3464 O O . ALA B 1 127 ? 25.992 4.431 -13.948 1.00 80.49 127 ALA B O 1
ATOM 3466 N N . ASP B 1 128 ? 25.012 2.834 -15.183 1.00 79.57 128 ASP B N 1
ATOM 3467 C CA . ASP B 1 128 ? 26.159 2.695 -16.071 1.00 80.92 128 ASP B CA 1
ATOM 3468 C C . ASP B 1 128 ? 25.776 2.903 -17.531 1.00 82.54 128 ASP B C 1
ATOM 3469 O O . ASP B 1 128 ? 26.549 3.462 -18.307 1.00 83.09 128 ASP B O 1
ATOM 3474 N N . ALA B 1 129 ? 24.581 2.451 -17.902 1.00 85.01 129 ALA B N 1
ATOM 3475 C CA . ALA B 1 129 ? 24.097 2.606 -19.270 1.00 88.12 129 ALA B CA 1
ATOM 3476 C C . ALA B 1 129 ? 23.938 4.078 -19.635 1.00 88.27 129 ALA B C 1
ATOM 3477 O O . ALA B 1 129 ? 23.482 4.883 -18.819 1.00 89.53 129 ALA B O 1
ATOM 3479 N N . PRO B 1 130 ? 24.319 4.430 -20.871 1.00 84.90 130 PRO B N 1
ATOM 3480 C CA . PRO B 1 130 ? 24.294 5.804 -21.379 1.00 82.70 130 PRO B CA 1
ATOM 3481 C C . PRO B 1 130 ? 22.883 6.363 -21.434 1.00 80.87 130 PRO B C 1
ATOM 3482 O O . PRO B 1 130 ? 22.077 5.916 -22.248 1.00 81.27 130 PRO B O 1
ATOM 3486 N N . MET B 1 131 ? 22.587 7.328 -20.573 1.00 78.27 131 MET B N 1
ATOM 3487 C CA . MET B 1 131 ? 21.259 7.918 -20.537 1.00 76.29 131 MET B CA 1
ATOM 3488 C C . MET B 1 131 ? 21.132 9.035 -21.560 1.00 77.76 131 MET B C 1
ATOM 3489 O O . MET B 1 131 ? 22.038 9.851 -21.721 1.00 81.57 131 MET B O 1
ATOM 3494 N N . PHE B 1 132 ? 20.004 9.061 -22.258 1.00 77.10 132 PHE B N 1
ATOM 3495 C CA . PHE B 1 132 ? 19.754 10.104 -23.239 1.00 78.66 132 PHE B CA 1
ATOM 3496 C C . PHE B 1 132 ? 18.357 10.678 -23.071 1.00 72.32 132 PHE B C 1
ATOM 3497 O O . PHE B 1 132 ? 17.496 10.067 -22.441 1.00 68.54 132 PHE B O 1
ATOM 3505 N N . VAL B 1 133 ? 18.150 11.865 -23.631 1.00 71.46 133 VAL B N 1
ATOM 3506 C CA . VAL B 1 133 ? 16.853 12.529 -23.607 1.00 70.23 133 VAL B CA 1
ATOM 3507 C C . VAL B 1 133 ? 16.561 13.067 -25.001 1.00 72.10 133 VAL B C 1
ATOM 3508 O O . VAL B 1 133 ? 17.352 13.836 -25.552 1.00 75.16 133 VAL B O 1
ATOM 3512 N N . VAL B 1 134 ? 15.432 12.653 -25.571 1.00 69.88 134 VAL B N 1
ATOM 3513 C CA . VAL B 1 134 ? 15.063 13.055 -26.925 1.00 69.68 134 VAL B CA 1
ATOM 3514 C C . VAL B 1 134 ? 14.805 14.554 -26.977 1.00 71.26 134 VAL B C 1
ATOM 3515 O O . VAL B 1 134 ? 13.910 15.065 -26.305 1.00 72.28 134 VAL B O 1
ATOM 3519 N N . GLY B 1 135 ? 15.601 15.248 -27.784 1.00 72.19 135 GLY B N 1
ATOM 3520 C CA . GLY B 1 135 ? 15.541 16.693 -27.878 1.00 71.17 135 GLY B CA 1
ATOM 3521 C C . GLY B 1 135 ? 16.753 17.359 -27.256 1.00 71.87 135 GLY B C 1
ATOM 3522 O O . GLY B 1 135 ? 16.875 18.582 -27.284 1.00 73.16 135 GLY B O 1
ATOM 3523 N N . VAL B 1 136 ? 17.650 16.555 -26.691 1.00 71.82 136 VAL B N 1
ATOM 3524 C CA . VAL B 1 136 ? 18.835 17.088 -26.026 1.00 74.31 136 VAL B CA 1
ATOM 3525 C C . VAL B 1 136 ? 20.111 16.412 -26.526 1.00 81.44 136 VAL B C 1
ATOM 3526 O O . VAL B 1 136 ? 21.083 17.089 -26.867 1.00 86.49 136 VAL B O 1
ATOM 3530 N N . ASN B 1 137 ? 20.113 15.083 -26.565 1.00 80.61 137 ASN B N 1
ATOM 3531 C CA . ASN B 1 137 ? 21.278 14.348 -27.051 1.00 78.13 137 ASN B CA 1
ATOM 3532 C C . ASN B 1 137 ? 20.900 13.057 -27.771 1.00 79.81 137 ASN B C 1
ATOM 3533 O O . ASN B 1 137 ? 21.509 12.013 -27.540 1.00 82.46 137 ASN B O 1
ATOM 3538 N N . GLU B 1 138 ? 19.895 13.131 -28.639 1.00 78.46 138 GLU B N 1
ATOM 3539 C CA . GLU B 1 138 ? 19.497 11.971 -29.428 1.00 77.46 138 GLU B CA 1
ATOM 3540 C C . GLU B 1 138 ? 20.645 11.546 -30.330 1.00 77.13 138 GLU B C 1
ATOM 3541 O O . GLU B 1 138 ? 20.936 10.359 -30.475 1.00 77.37 138 GLU B O 1
ATOM 3547 N N . ASN B 1 139 ? 21.304 12.530 -30.929 1.00 76.34 139 ASN B N 1
ATOM 3548 C CA . ASN B 1 139 ? 22.304 12.259 -31.949 1.00 79.08 139 ASN B CA 1
ATOM 3549 C C . ASN B 1 139 ? 23.654 11.884 -31.339 1.00 81.39 139 ASN B C 1
ATOM 3550 O O . ASN B 1 139 ? 24.645 11.732 -32.051 1.00 85.71 139 ASN B O 1
ATOM 3555 N N . SER B 1 140 ? 23.683 11.721 -30.020 1.00 78.89 140 SER B N 1
ATOM 3556 C CA . SER B 1 140 ? 24.892 11.283 -29.332 1.00 78.90 140 SER B CA 1
ATOM 3557 C C . SER B 1 140 ? 24.950 9.762 -29.248 1.00 77.39 140 SER B C 1
ATOM 3558 O O . SER B 1 140 ? 25.908 9.199 -28.721 1.00 76.84 140 SER B O 1
ATOM 3561 N N . TYR B 1 141 ? 23.916 9.103 -29.765 1.00 77.11 141 TYR B N 1
ATOM 3562 C CA . TYR B 1 141 ? 23.851 7.644 -29.761 1.00 76.25 141 TYR B CA 1
ATOM 3563 C C . TYR B 1 141 ? 24.815 7.041 -30.787 1.00 78.49 141 TYR B C 1
ATOM 3564 O O . TYR B 1 141 ? 24.747 7.352 -31.979 1.00 79.04 141 TYR B O 1
ATOM 3573 N N . GLU B 1 142 ? 25.718 6.186 -30.311 1.00 78.69 142 GLU B N 1
ATOM 3574 C CA .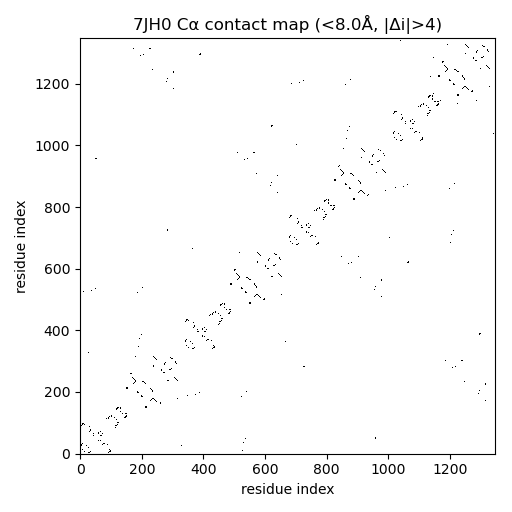 GLU B 1 142 ? 26.631 5.449 -31.182 1.00 81.64 142 GLU B CA 1
ATOM 3575 C C . GLU B 1 142 ? 26.010 4.102 -31.537 1.00 81.20 142 GLU B C 1
ATOM 3576 O O . GLU B 1 142 ? 25.131 3.621 -30.838 1.00 79.71 142 GLU B O 1
ATOM 3578 N N . LYS B 1 143 ? 26.465 3.491 -32.621 1.00 80.51 143 LYS B N 1
ATOM 3579 C CA . LYS B 1 143 ? 25.806 2.296 -33.135 1.00 80.16 143 LYS B CA 1
ATOM 3580 C C . LYS B 1 143 ? 26.265 1.053 -32.363 1.00 77.18 143 LYS B C 1
ATOM 3581 O O . LYS B 1 143 ? 25.689 -0.030 -32.480 1.00 75.23 143 LYS B O 1
ATOM 3587 N N . SER B 1 144 ? 27.278 1.233 -31.523 1.00 78.86 144 SER B N 1
ATOM 3588 C CA . SER B 1 144 ? 27.908 0.108 -30.844 1.00 84.36 144 SER B CA 1
ATOM 3589 C C . SER B 1 144 ? 27.351 -0.160 -29.446 1.00 89.22 144 SER B C 1
ATOM 3590 O O . SER B 1 144 ? 27.648 -1.194 -28.845 1.00 92.07 144 SER B O 1
ATOM 3593 N N . MET B 1 145 ? 26.548 0.764 -28.930 1.00 88.57 145 MET B N 1
ATOM 3594 C CA . MET B 1 145 ? 26.063 0.664 -27.555 1.00 85.59 145 MET B CA 1
ATOM 3595 C C . MET B 1 145 ? 24.887 -0.307 -27.448 1.00 84.01 145 MET B C 1
ATOM 3596 O O . MET B 1 145 ? 23.818 -0.077 -28.016 1.00 83.39 145 MET B O 1
ATOM 3601 N N . SER B 1 146 ? 25.105 -1.397 -26.717 1.00 82.59 146 SER B N 1
ATOM 3602 C CA . SER B 1 146 ? 24.115 -2.461 -26.585 1.00 77.91 146 SER B CA 1
ATOM 3603 C C . SER B 1 146 ? 23.037 -2.108 -25.569 1.00 76.70 146 SER B C 1
ATOM 3604 O O . SER B 1 146 ? 21.862 -2.405 -25.772 1.00 76.02 146 SER B O 1
ATOM 3606 N N . VAL B 1 147 ? 23.441 -1.486 -24.467 1.00 77.02 147 VAL B N 1
ATOM 3607 C CA . VAL B 1 147 ? 22.491 -1.054 -23.451 1.00 73.75 147 VAL B CA 1
ATOM 3608 C C . VAL B 1 147 ? 22.446 0.467 -23.424 1.00 75.70 147 VAL B C 1
ATOM 3609 O O . VAL B 1 147 ? 23.464 1.131 -23.619 1.00 77.21 147 VAL B O 1
ATOM 3611 N N . VAL B 1 148 ? 21.258 1.012 -23.184 1.00 76.33 148 VAL B N 1
ATOM 3612 C CA . VAL B 1 148 ? 21.046 2.452 -23.224 1.00 78.38 148 VAL B CA 1
ATOM 3613 C C . VAL B 1 148 ? 19.738 2.801 -22.517 1.00 76.98 148 VAL B C 1
ATOM 3614 O O . VAL B 1 148 ? 18.727 2.127 -22.700 1.00 76.71 148 VAL B O 1
ATOM 3618 N N . SER B 1 149 ? 19.766 3.849 -21.699 1.00 76.66 149 SER B N 1
ATOM 3619 C CA . SER B 1 149 ? 18.590 4.249 -20.936 1.00 77.18 149 SER B CA 1
ATOM 3620 C C . SER B 1 149 ? 17.947 5.500 -21.526 1.00 77.70 149 SER B C 1
ATOM 3621 O O . SER B 1 149 ? 18.532 6.165 -22.378 1.00 81.17 149 SER B O 1
ATOM 3624 N N . ASN B 1 150 ? 16.741 5.812 -21.061 1.00 74.37 150 ASN B N 1
ATOM 3625 C CA . ASN B 1 150 ? 15.993 6.964 -21.553 1.00 73.30 150 ASN B CA 1
ATOM 3626 C C . ASN B 1 150 ? 15.741 7.970 -20.426 1.00 70.77 150 ASN B C 1
ATOM 3627 O O . ASN B 1 150 ? 14.781 8.742 -20.476 1.00 70.30 150 ASN B O 1
ATOM 3632 N N . ALA B 1 151 ? 16.609 7.952 -19.417 1.00 70.44 151 ALA B N 1
ATOM 3633 C CA . ALA B 1 151 ? 16.469 8.794 -18.228 1.00 71.70 151 ALA B CA 1
ATOM 3634 C C . ALA B 1 151 ? 15.150 8.529 -17.512 1.00 76.60 151 ALA B C 1
ATOM 3635 O O . ALA B 1 151 ? 14.503 7.508 -17.743 1.00 81.01 151 ALA B O 1
ATOM 3637 N N . SER B 1 152 ? 14.760 9.438 -16.626 1.00 76.65 152 SER B N 1
ATOM 3638 C CA . SER B 1 152 ? 13.448 9.342 -16.006 1.00 76.44 152 SER B CA 1
ATOM 3639 C C . SER B 1 152 ? 12.503 10.273 -16.742 1.00 78.88 152 SER B C 1
ATOM 3640 O O . SER B 1 152 ? 12.896 10.945 -17.695 1.00 81.49 152 SER B O 1
ATOM 3653 N N . THR B 1 154 ? 10.743 12.575 -15.148 1.00 77.53 154 THR B N 1
ATOM 3654 C CA . THR B 1 154 ? 11.012 13.849 -14.505 1.00 73.79 154 THR B CA 1
ATOM 3655 C C . THR B 1 154 ? 12.187 14.487 -15.224 1.00 72.13 154 THR B C 1
ATOM 3656 O O . THR B 1 154 ? 12.183 15.684 -15.514 1.00 71.96 154 THR B O 1
ATOM 3660 N N . THR B 1 155 ? 13.184 13.660 -15.523 1.00 71.00 155 THR B N 1
ATOM 3661 C CA . THR B 1 155 ? 14.381 14.102 -16.227 1.00 69.12 155 THR B CA 1
ATOM 3662 C C . THR B 1 155 ? 14.041 14.597 -17.632 1.00 66.23 155 THR B C 1
ATOM 3663 O O . THR B 1 155 ? 14.559 15.617 -18.080 1.00 66.97 155 THR B O 1
ATOM 3667 N N . ASN B 1 156 ? 13.161 13.880 -18.322 1.00 63.34 156 ASN B N 1
ATOM 3668 C CA . ASN B 1 156 ? 12.818 14.228 -19.698 1.00 62.41 156 ASN B CA 1
ATOM 3669 C C . ASN B 1 156 ? 12.007 15.514 -19.790 1.00 63.45 156 ASN B C 1
ATOM 3670 O O . ASN B 1 156 ? 11.774 16.026 -20.882 1.00 63.34 156 ASN B O 1
ATOM 3675 N N . CYS B 1 157 ? 11.572 16.033 -18.648 1.00 65.42 157 CYS B N 1
ATOM 3676 C CA . CYS B 1 157 ? 10.788 17.261 -18.634 1.00 67.72 157 CYS B CA 1
ATOM 3677 C C . CYS B 1 157 ? 11.670 18.492 -18.472 1.00 71.74 157 CYS B C 1
ATOM 3678 O O . CYS B 1 157 ? 11.533 19.464 -19.212 1.00 71.42 157 CYS B O 1
ATOM 3681 N N . LEU B 1 158 ? 12.573 18.446 -17.498 1.00 75.24 158 LEU B N 1
ATOM 3682 C CA . LEU B 1 158 ? 13.429 19.587 -17.201 1.00 77.49 158 LEU B CA 1
ATOM 3683 C C . LEU B 1 158 ? 14.542 19.745 -18.233 1.00 79.44 158 LEU B C 1
ATOM 3684 O O . LEU B 1 158 ? 14.981 20.860 -18.516 1.00 82.35 158 LEU B O 1
ATOM 3689 N N . ALA B 1 159 ? 14.992 18.628 -18.797 1.00 79.00 159 ALA B N 1
ATOM 3690 C CA . ALA B 1 159 ? 16.112 18.642 -19.738 1.00 80.89 159 ALA B CA 1
ATOM 3691 C C . ALA B 1 159 ? 15.875 19.527 -20.975 1.00 79.52 159 ALA B C 1
ATOM 3692 O O . ALA B 1 159 ? 16.716 20.372 -21.284 1.00 79.67 159 ALA B O 1
ATOM 3694 N N . PRO B 1 160 ? 14.743 19.348 -21.688 1.00 78.54 160 PRO B N 1
ATOM 3695 C CA . PRO B 1 160 ? 14.545 20.206 -22.864 1.00 79.16 160 PRO B CA 1
ATOM 3696 C C . PRO B 1 160 ? 14.512 21.697 -22.528 1.00 77.24 160 PRO B C 1
ATOM 3697 O O . PRO B 1 160 ? 15.052 22.512 -23.277 1.00 76.58 160 PRO B O 1
ATOM 3701 N N . LEU B 1 161 ? 13.889 22.039 -21.406 1.00 75.82 161 LEU B N 1
ATOM 3702 C CA . LEU B 1 161 ? 13.787 23.427 -20.975 1.00 76.56 161 LEU B CA 1
ATOM 3703 C C . LEU B 1 161 ? 15.167 24.018 -20.709 1.00 79.57 161 LEU B C 1
ATOM 3704 O O . LEU B 1 161 ? 15.470 25.136 -21.130 1.00 81.58 161 LEU B O 1
ATOM 3709 N N . ALA B 1 162 ? 15.999 23.250 -20.014 1.00 79.90 162 ALA B N 1
ATOM 3710 C CA . ALA B 1 162 ? 17.336 23.695 -19.646 1.00 80.28 162 ALA B CA 1
ATOM 3711 C C . ALA B 1 162 ? 18.182 23.991 -20.880 1.00 81.04 162 ALA B C 1
ATOM 3712 O O . ALA B 1 162 ? 18.968 24.941 -20.891 1.00 82.43 162 ALA B O 1
ATOM 3714 N N . LYS B 1 163 ? 18.001 23.196 -21.931 1.00 79.23 163 LYS B N 1
ATOM 3715 C CA . LYS B 1 163 ? 18.766 23.396 -23.155 1.00 83.07 163 LYS B CA 1
ATOM 3716 C C . LYS B 1 163 ? 18.219 24.636 -23.889 1.00 87.20 163 LYS B C 1
ATOM 3717 O O . LYS B 1 163 ? 18.680 25.012 -24.961 1.00 92.36 163 LYS B O 1
ATOM 3723 N N . VAL B 1 164 ? 17.254 25.310 -23.278 1.00 84.73 164 VAL B N 1
ATOM 3724 C CA . VAL B 1 164 ? 16.773 26.566 -23.831 1.00 81.41 164 VAL B CA 1
ATOM 3725 C C . VAL B 1 164 ? 17.206 27.716 -22.939 1.00 80.38 164 VAL B C 1
ATOM 3726 O O . VAL B 1 164 ? 17.907 28.628 -23.374 1.00 83.09 164 VAL B O 1
ATOM 3728 N N . ILE B 1 165 ? 16.785 27.658 -21.682 1.00 78.24 165 ILE B N 1
ATOM 3729 C CA . ILE B 1 165 ? 17.034 28.737 -20.741 1.00 79.88 165 ILE B CA 1
ATOM 3730 C C . ILE B 1 165 ? 18.523 28.918 -20.489 1.00 82.75 165 ILE B C 1
ATOM 3731 O O . ILE B 1 165 ? 19.050 30.021 -20.628 1.00 85.78 165 ILE B O 1
ATOM 3736 N N . HIS B 1 166 ? 19.203 27.839 -20.123 1.00 82.69 166 HIS B N 1
ATOM 3737 C CA . HIS B 1 166 ? 20.632 27.923 -19.872 1.00 86.82 166 HIS B CA 1
ATOM 3738 C C . HIS B 1 166 ? 21.375 28.174 -21.175 1.00 90.76 166 HIS B C 1
ATOM 3739 O O . HIS B 1 166 ? 22.435 28.798 -21.193 1.00 93.87 166 HIS B O 1
ATOM 3746 N N . ASP B 1 167 ? 20.804 27.690 -22.270 1.00 89.47 167 ASP B N 1
ATOM 3747 C CA . ASP B 1 167 ? 21.422 27.840 -23.577 1.00 89.98 167 ASP B CA 1
ATOM 3748 C C . ASP B 1 167 ? 21.397 29.283 -24.053 1.00 93.18 167 ASP B C 1
ATOM 3749 O O . ASP B 1 167 ? 22.142 29.656 -24.957 1.00 97.16 167 ASP B O 1
ATOM 3754 N N . LYS B 1 168 ? 20.533 30.092 -23.447 1.00 92.76 168 LYS B N 1
ATOM 3755 C CA . LYS B 1 168 ? 20.364 31.472 -23.882 1.00 93.31 168 LYS B CA 1
ATOM 3756 C C . LYS B 1 168 ? 20.811 32.477 -22.827 1.00 96.14 168 LYS B C 1
ATOM 3757 O O . LYS B 1 168 ? 21.524 33.432 -23.135 1.00 101.44 168 LYS B O 1
ATOM 3760 N N . PHE B 1 169 ? 20.391 32.259 -21.584 1.00 93.45 169 PHE B N 1
ATOM 3761 C CA . PHE B 1 169 ? 20.652 33.219 -20.515 1.00 96.85 169 PHE B CA 1
ATOM 3762 C C . PHE B 1 169 ? 21.631 32.684 -19.469 1.00 96.32 169 PHE B C 1
ATOM 3763 O O . PHE B 1 169 ? 22.122 33.442 -18.633 1.00 99.65 169 PHE B O 1
ATOM 3771 N N . GLU B 1 170 ? 21.903 31.381 -19.531 1.00 92.54 170 GLU B N 1
ATOM 3772 C CA . GLU B 1 170 ? 22.796 30.684 -18.598 1.00 90.09 170 GLU B CA 1
ATOM 3773 C C . GLU B 1 170 ? 22.358 30.777 -17.139 1.00 85.58 170 GLU B C 1
ATOM 3774 O O . GLU B 1 170 ? 22.384 31.842 -16.527 1.00 86.80 170 GLU B O 1
ATOM 3780 N N . ILE B 1 171 ? 21.964 29.637 -16.586 1.00 83.50 171 ILE B N 1
ATOM 3781 C CA . ILE B 1 171 ? 21.714 29.531 -15.161 1.00 82.87 171 ILE B CA 1
ATOM 3782 C C . ILE B 1 171 ? 23.022 29.131 -14.509 1.00 83.76 171 ILE B C 1
ATOM 3783 O O . ILE B 1 171 ? 23.497 28.012 -14.702 1.00 84.34 171 ILE B O 1
ATOM 3785 N N . VAL B 1 172 ? 23.618 30.056 -13.764 1.00 85.98 172 VAL B N 1
ATOM 3786 C CA . VAL B 1 172 ? 24.859 29.777 -13.057 1.00 87.62 172 VAL B CA 1
ATOM 3787 C C . VAL B 1 172 ? 24.624 28.588 -12.141 1.00 89.07 172 VAL B C 1
ATOM 3788 O O . VAL B 1 172 ? 25.436 27.664 -12.072 1.00 90.03 172 VAL B O 1
ATOM 3790 N N . GLU B 1 173 ? 23.487 28.618 -11.456 1.00 89.30 173 GLU B N 1
ATOM 3791 C CA . GLU B 1 173 ? 23.062 27.515 -10.611 1.00 88.73 173 GLU B CA 1
ATOM 3792 C C . GLU B 1 173 ? 21.542 27.396 -10.640 1.00 90.91 173 GLU B C 1
ATOM 3793 O O . GLU B 1 173 ? 20.855 28.224 -11.239 1.00 92.80 173 GLU B O 1
ATOM 3799 N N . GLY B 1 174 ? 21.019 26.360 -9.997 1.00 89.65 174 GLY B N 1
ATOM 3800 C CA . GLY B 1 174 ? 19.588 26.140 -9.991 1.00 88.19 174 GLY B CA 1
ATOM 3801 C C . GLY B 1 174 ? 19.147 24.906 -9.235 1.00 88.23 174 GLY B C 1
ATOM 3802 O O . GLY B 1 174 ? 19.798 23.862 -9.281 1.00 91.19 174 GLY B O 1
ATOM 3803 N N . LEU B 1 175 ? 18.029 25.042 -8.530 1.00 85.27 175 LEU B N 1
ATOM 3804 C CA . LEU B 1 175 ? 17.415 23.937 -7.809 1.00 80.32 175 LEU B CA 1
ATOM 3805 C C . LEU B 1 175 ? 16.068 23.608 -8.436 1.00 79.35 175 LEU B C 1
ATOM 3806 O O . LEU B 1 175 ? 15.484 24.438 -9.131 1.00 80.91 175 LEU B O 1
ATOM 3811 N N . MET B 1 176 ? 15.570 22.406 -8.176 1.00 74.56 176 MET B N 1
ATOM 3812 C CA . MET B 1 176 ? 14.371 21.928 -8.848 1.00 70.17 176 MET B CA 1
ATOM 3813 C C . MET B 1 176 ? 13.428 21.197 -7.888 1.00 67.87 176 MET B C 1
ATOM 3814 O O . MET B 1 176 ? 13.863 20.621 -6.895 1.00 70.35 176 MET B O 1
ATOM 3819 N N . THR B 1 177 ? 12.131 21.251 -8.172 1.00 63.75 177 THR B N 1
ATOM 3820 C CA . THR B 1 177 ? 11.156 20.441 -7.450 1.00 58.80 177 THR B CA 1
ATOM 3821 C C . THR B 1 177 ? 10.115 19.939 -8.433 1.00 54.08 177 THR B C 1
ATOM 3822 O O . THR B 1 177 ? 9.793 20.624 -9.399 1.00 52.38 177 THR B O 1
ATOM 3826 N N . THR B 1 178 ? 9.599 18.739 -8.204 1.00 53.40 178 THR B N 1
ATOM 3827 C CA . THR B 1 178 ? 8.520 18.235 -9.037 1.00 53.82 178 THR B CA 1
ATOM 3828 C C . THR B 1 178 ? 7.359 17.754 -8.190 1.00 56.19 178 THR B C 1
ATOM 3829 O O . THR B 1 178 ? 7.494 16.819 -7.400 1.00 55.69 178 THR B O 1
ATOM 3833 N N . VAL B 1 179 ? 6.217 18.408 -8.348 1.00 56.04 179 VAL B N 1
ATOM 3834 C CA . VAL B 1 179 ? 5.003 17.935 -7.712 1.00 56.53 179 VAL B CA 1
ATOM 3835 C C . VAL B 1 179 ? 4.481 16.781 -8.551 1.00 59.88 179 VAL B C 1
ATOM 3836 O O . VAL B 1 179 ? 3.774 16.975 -9.540 1.00 62.99 179 VAL B O 1
ATOM 3840 N N . HIS B 1 180 ? 4.857 15.576 -8.146 1.00 58.45 180 HIS B N 1
ATOM 3841 C CA . HIS B 1 180 ? 4.621 14.381 -8.933 1.00 57.52 180 HIS B CA 1
ATOM 3842 C C . HIS B 1 180 ? 3.309 13.723 -8.523 1.00 59.76 180 HIS B C 1
ATOM 3843 O O . HIS B 1 180 ? 2.880 13.838 -7.378 1.00 61.08 180 HIS B O 1
ATOM 3850 N N . SER B 1 181 ? 2.668 13.051 -9.470 1.00 60.41 181 SER B N 1
ATOM 3851 C CA . SER B 1 181 ? 1.539 12.185 -9.162 1.00 58.54 181 SER B CA 1
ATOM 3852 C C . SER B 1 181 ? 2.066 10.942 -8.459 1.00 60.47 181 SER B C 1
ATOM 3853 O O . SER B 1 181 ? 3.277 10.781 -8.318 1.00 61.42 181 SER B O 1
ATOM 3856 N N . PHE B 1 182 ? 1.182 10.053 -8.021 1.00 60.81 182 PHE B N 1
ATOM 3857 C CA . PHE B 1 182 ? 1.673 8.813 -7.434 1.00 61.98 182 PHE B CA 1
ATOM 3858 C C . PHE B 1 182 ? 1.866 7.743 -8.509 1.00 60.83 182 PHE B C 1
ATOM 3859 O O . PHE B 1 182 ? 1.210 7.770 -9.552 1.00 59.22 182 PHE B O 1
ATOM 3867 N N . THR B 1 183 ? 2.788 6.820 -8.252 1.00 60.33 183 THR B N 1
ATOM 3868 C CA . THR B 1 183 ? 3.099 5.744 -9.186 1.00 61.37 183 THR B CA 1
ATOM 3869 C C . THR B 1 183 ? 2.924 4.392 -8.510 1.00 61.01 183 THR B C 1
ATOM 3870 O O . THR B 1 183 ? 2.855 4.314 -7.283 1.00 59.34 183 THR B O 1
ATOM 3874 N N . ALA B 1 184 ? 2.887 3.332 -9.315 1.00 60.83 184 ALA B N 1
ATOM 3875 C CA . ALA B 1 184 ? 2.562 1.982 -8.846 1.00 59.70 184 ALA B CA 1
ATOM 3876 C C . ALA B 1 184 ? 3.481 1.486 -7.734 1.00 59.20 184 ALA B C 1
ATOM 3877 O O . ALA B 1 184 ? 3.198 0.480 -7.088 1.00 60.97 184 ALA B O 1
ATOM 3879 N N . THR B 1 185 ? 4.574 2.201 -7.506 1.00 57.54 185 THR B N 1
ATOM 3880 C CA . THR B 1 185 ? 5.529 1.828 -6.477 1.00 56.46 185 THR B CA 1
ATOM 3881 C C . THR B 1 185 ? 5.036 2.222 -5.083 1.00 56.62 185 THR B C 1
ATOM 3882 O O . THR B 1 185 ? 5.751 2.074 -4.095 1.00 58.29 185 THR B O 1
ATOM 3886 N N . GLN B 1 186 ? 3.799 2.702 -5.009 1.00 55.69 186 GLN B N 1
ATOM 3887 C CA . GLN B 1 186 ? 3.282 3.287 -3.778 1.00 55.79 186 GLN B CA 1
ATOM 3888 C C . GLN B 1 186 ? 2.167 2.450 -3.148 1.00 53.95 186 GLN B C 1
ATOM 3889 O O . GLN B 1 186 ? 1.795 1.401 -3.674 1.00 53.41 186 GLN B O 1
ATOM 3895 N N . LYS B 1 187 ? 1.636 2.923 -2.022 1.00 52.58 187 LYS B N 1
ATOM 3896 C CA . LYS B 1 187 ? 0.634 2.175 -1.263 1.00 48.35 187 LYS B CA 1
ATOM 3897 C C . LYS B 1 187 ? -0.701 2.910 -1.155 1.00 47.48 187 LYS B C 1
ATOM 3898 O O . LYS B 1 187 ? -0.744 4.130 -1.021 1.00 47.53 187 LYS B O 1
ATOM 3904 N N . VAL B 1 188 ? -1.788 2.146 -1.196 1.00 47.05 188 VAL B N 1
ATOM 3905 C CA . VAL B 1 188 ? -3.130 2.688 -1.023 1.00 49.55 188 VAL B CA 1
ATOM 3906 C C . VAL B 1 188 ? -3.363 3.107 0.428 1.00 53.56 188 VAL B C 1
ATOM 3907 O O . VAL B 1 188 ? -3.986 4.135 0.692 1.00 57.72 188 VAL B O 1
ATOM 3911 N N . VAL B 1 189 ? -2.876 2.298 1.364 1.00 51.52 189 VAL B N 1
ATOM 3912 C CA . VAL B 1 189 ? -2.944 2.625 2.785 1.00 48.17 189 VAL B CA 1
ATOM 3913 C C . VAL B 1 189 ? -1.563 2.387 3.364 1.00 43.97 189 VAL B C 1
ATOM 3914 O O . VAL B 1 189 ? -0.747 1.721 2.731 1.00 44.12 189 VAL B O 1
ATOM 3918 N N . ASP B 1 190 ? -1.303 2.940 4.548 1.00 44.43 190 ASP B N 1
ATOM 3919 C CA . ASP B 1 190 ? -0.004 2.797 5.210 1.00 45.98 190 ASP B CA 1
ATOM 3920 C C . ASP B 1 190 ? 0.478 1.355 5.167 1.00 49.56 190 ASP B C 1
ATOM 3921 O O . ASP B 1 190 ? -0.184 0.456 5.683 1.00 51.11 190 ASP B O 1
ATOM 3926 N N . GLY B 1 191 ? 1.624 1.140 4.531 1.00 51.09 191 GLY B N 1
ATOM 3927 C CA . GLY B 1 191 ? 2.158 -0.196 4.354 1.00 53.20 191 GLY B CA 1
ATOM 3928 C C . GLY B 1 191 ? 3.671 -0.232 4.394 1.00 57.25 191 GLY B C 1
ATOM 3929 O O . GLY B 1 191 ? 4.310 0.770 4.716 1.00 57.65 191 GLY B O 1
ATOM 3930 N N . PRO B 1 192 ? 4.257 -1.388 4.055 1.00 61.24 192 PRO B N 1
ATOM 3931 C CA . PRO B 1 192 ? 5.701 -1.608 4.180 1.00 63.25 192 PRO B CA 1
ATOM 3932 C C . PRO B 1 192 ? 6.502 -0.856 3.130 1.00 65.78 192 PRO B C 1
ATOM 3933 O O . PRO B 1 192 ? 6.076 -0.755 1.980 1.00 63.41 192 PRO B O 1
ATOM 3937 N N . SER B 1 193 ? 7.658 -0.343 3.537 1.00 69.36 193 SER B N 1
ATOM 3938 C CA . SER B 1 193 ? 8.547 0.400 2.653 1.00 68.93 193 SER B CA 1
ATOM 3939 C C . SER B 1 193 ? 9.958 0.417 3.242 1.00 68.56 193 SER B C 1
ATOM 3940 O O . SER B 1 193 ? 10.574 1.471 3.349 1.00 69.36 193 SER B O 1
ATOM 3943 N N . SER B 1 194 ? 10.446 -0.769 3.604 1.00 65.86 194 SER B N 1
ATOM 3944 C CA . SER B 1 194 ? 11.686 -0.982 4.366 1.00 65.67 194 SER B CA 1
ATOM 3945 C C . SER B 1 194 ? 12.767 0.106 4.282 1.00 68.15 194 SER B C 1
ATOM 3946 O O . SER B 1 194 ? 13.218 0.611 5.310 1.00 71.52 194 SER B O 1
ATOM 3948 N N . LYS B 1 195 ? 13.179 0.462 3.068 1.00 66.00 195 LYS B N 1
ATOM 3949 C CA . LYS B 1 195 ? 14.310 1.374 2.885 1.00 65.88 195 LYS B CA 1
ATOM 3950 C C . LYS B 1 195 ? 13.908 2.837 2.729 1.00 62.73 195 LYS B C 1
ATOM 3951 O O . LYS B 1 195 ? 14.709 3.735 2.985 1.00 64.90 195 LYS B O 1
ATOM 3957 N N . LEU B 1 196 ? 12.677 3.067 2.286 1.00 59.62 196 LEU B N 1
ATOM 3958 C CA . LEU B 1 196 ? 12.162 4.421 2.109 1.00 57.51 196 LEU B CA 1
ATOM 3959 C C . LEU B 1 196 ? 10.802 4.575 2.772 1.00 56.63 196 LEU B C 1
ATOM 3960 O O . LEU B 1 196 ? 9.767 4.541 2.105 1.00 54.33 196 LEU B O 1
ATOM 3965 N N . TRP B 1 197 ? 10.827 4.760 4.090 1.00 58.23 197 TRP B N 1
ATOM 3966 C CA . TRP B 1 197 ? 9.632 4.737 4.932 1.00 56.37 197 TRP B CA 1
ATOM 3967 C C . TRP B 1 197 ? 8.511 5.627 4.433 1.00 53.11 197 TRP B C 1
ATOM 3968 O O . TRP B 1 197 ? 7.343 5.246 4.483 1.00 51.59 197 TRP B O 1
ATOM 3979 N N . ARG B 1 198 ? 8.876 6.811 3.957 1.00 54.00 198 ARG B N 1
ATOM 3980 C CA . ARG B 1 198 ? 7.903 7.794 3.500 1.00 57.68 198 ARG B CA 1
ATOM 3981 C C . ARG B 1 198 ? 7.016 7.282 2.370 1.00 64.47 198 ARG B C 1
ATOM 3982 O O . ARG B 1 198 ? 5.873 7.710 2.232 1.00 65.44 198 ARG B O 1
ATOM 3990 N N . ASP B 1 199 ? 7.540 6.362 1.568 1.00 68.54 199 ASP B N 1
ATOM 3991 C CA . ASP B 1 199 ? 6.818 5.883 0.394 1.00 69.09 199 ASP B CA 1
ATOM 3992 C C . ASP B 1 199 ? 5.743 4.853 0.753 1.00 65.94 199 ASP B C 1
ATOM 3993 O O . ASP B 1 199 ? 4.898 4.509 -0.072 1.00 63.53 199 ASP B O 1
ATOM 3998 N N . GLY B 1 200 ? 5.773 4.367 1.988 1.00 63.11 200 GLY B N 1
ATOM 3999 C CA . GLY B 1 200 ? 4.790 3.401 2.436 1.00 60.90 200 GLY B CA 1
ATOM 4000 C C . GLY B 1 200 ? 3.716 4.034 3.292 1.00 60.64 200 GLY B C 1
ATOM 4001 O O . GLY B 1 200 ? 3.409 3.557 4.381 1.00 65.11 200 GLY B O 1
ATOM 4002 N N . ARG B 1 201 ? 3.152 5.127 2.797 1.00 59.41 201 ARG B N 1
ATOM 4003 C CA . ARG B 1 201 ? 2.105 5.830 3.520 1.00 62.32 201 ARG B CA 1
ATOM 4004 C C . ARG B 1 201 ? 0.893 5.973 2.614 1.00 66.12 201 ARG B C 1
ATOM 4005 O O . ARG B 1 201 ? 0.997 5.758 1.411 1.00 74.77 201 ARG B O 1
ATOM 4013 N N . GLY B 1 202 ? -0.253 6.324 3.188 1.00 62.90 202 GLY B N 1
ATOM 4014 C CA . GLY B 1 202 ? -1.467 6.490 2.410 1.00 60.16 202 GLY B CA 1
ATOM 4015 C C . GLY B 1 202 ? -1.270 7.488 1.288 1.00 61.03 202 GLY B C 1
ATOM 4016 O O . GLY B 1 202 ? -1.166 8.689 1.527 1.00 63.10 202 GLY B O 1
ATOM 4017 N N . ALA B 1 203 ? -1.198 6.989 0.059 1.00 59.85 203 ALA B N 1
ATOM 4018 C CA . ALA B 1 203 ? -0.923 7.851 -1.080 1.00 58.35 203 ALA B CA 1
ATOM 4019 C C . ALA B 1 203 ? -2.058 8.833 -1.342 1.00 56.78 203 ALA B C 1
ATOM 4020 O O . ALA B 1 203 ? -1.829 9.903 -1.895 1.00 58.81 203 ALA B O 1
ATOM 4022 N N . MET B 1 204 ? -3.282 8.492 -0.954 1.00 58.09 204 MET B N 1
ATOM 4023 C CA . MET B 1 204 ? -4.376 9.423 -1.203 1.00 61.24 204 MET B CA 1
ATOM 4024 C C . MET B 1 204 ? -4.546 10.381 -0.042 1.00 57.71 204 MET B C 1
ATOM 4025 O O . MET B 1 204 ? -5.185 11.423 -0.176 1.00 59.71 204 MET B O 1
ATOM 4030 N N . GLN B 1 205 ? -3.945 10.047 1.090 1.00 55.69 205 GLN B N 1
ATOM 4031 C CA . GLN B 1 205 ? -4.112 10.860 2.282 1.00 54.12 205 GLN B CA 1
ATOM 4032 C C . GLN B 1 205 ? -3.000 11.899 2.429 1.00 55.89 205 GLN B C 1
ATOM 4033 O O . GLN B 1 205 ? -3.168 12.896 3.131 1.00 59.64 205 GLN B O 1
ATOM 4039 N N . ASN B 1 206 ? -1.880 11.676 1.744 1.00 53.29 206 ASN B N 1
ATOM 4040 C CA . ASN B 1 206 ? -0.640 12.376 2.074 1.00 48.59 206 ASN B CA 1
ATOM 4041 C C . ASN B 1 206 ? 0.057 13.123 0.946 1.00 44.69 206 ASN B C 1
ATOM 4042 O O . ASN B 1 206 ? 0.028 12.707 -0.212 1.00 41.52 206 ASN B O 1
ATOM 4047 N N . ILE B 1 207 ? 0.697 14.228 1.319 1.00 45.84 207 ILE B N 1
ATOM 4048 C CA . ILE B 1 207 ? 1.768 14.810 0.524 1.00 46.98 207 ILE B CA 1
ATOM 4049 C C . ILE B 1 207 ? 3.060 14.174 1.011 1.00 48.26 207 ILE B C 1
ATOM 4050 O O . ILE B 1 207 ? 3.433 14.344 2.170 1.00 48.39 207 ILE B O 1
ATOM 4055 N N . ILE B 1 208 ? 3.738 13.440 0.135 1.00 48.99 208 ILE B N 1
ATOM 4056 C CA . ILE B 1 208 ? 4.936 12.707 0.528 1.00 49.39 208 ILE B CA 1
ATOM 4057 C C . ILE B 1 208 ? 6.179 13.314 -0.107 1.00 51.32 208 ILE B C 1
ATOM 4058 O O . ILE B 1 208 ? 6.303 13.331 -1.330 1.00 54.51 208 ILE B O 1
ATOM 4062 N N . PRO B 1 209 ? 7.107 13.813 0.724 1.00 52.06 209 PRO B N 1
ATOM 4063 C CA . PRO B 1 209 ? 8.403 14.300 0.239 1.00 53.20 209 PRO B CA 1
ATOM 4064 C C . PRO B 1 209 ? 9.315 13.147 -0.139 1.00 57.69 209 PRO B C 1
ATOM 4065 O O . PRO B 1 209 ? 9.602 12.309 0.712 1.00 63.79 209 PRO B O 1
ATOM 4069 N N . ALA B 1 210 ? 9.766 13.099 -1.385 1.00 58.25 210 ALA B N 1
ATOM 4070 C CA . ALA B 1 210 ? 10.649 12.022 -1.806 1.00 59.56 210 ALA B CA 1
ATOM 4071 C C . ALA B 1 210 ? 11.870 12.574 -2.526 1.00 63.14 210 ALA B C 1
ATOM 4072 O O . ALA B 1 210 ? 11.767 13.532 -3.291 1.00 63.15 210 ALA B O 1
ATOM 4074 N N . SER B 1 211 ? 13.026 11.971 -2.271 1.00 66.16 211 SER B N 1
ATOM 4075 C CA . SER B 1 211 ? 14.260 12.373 -2.934 1.00 71.46 211 SER B CA 1
ATOM 4076 C C . SER B 1 211 ? 14.281 11.860 -4.372 1.00 78.45 211 SER B C 1
ATOM 4077 O O . SER B 1 211 ? 13.665 10.838 -4.679 1.00 78.77 211 SER B O 1
ATOM 4079 N N . THR B 1 212 ? 14.975 12.578 -5.251 1.00 82.56 212 THR B N 1
ATOM 4080 C CA . THR B 1 212 ? 15.156 12.133 -6.631 1.00 84.12 212 THR B CA 1
ATOM 4081 C C . THR B 1 212 ? 16.427 12.722 -7.241 1.00 88.64 212 THR B C 1
ATOM 4082 O O . THR B 1 212 ? 16.705 13.915 -7.111 1.00 91.69 212 THR B O 1
ATOM 4086 N N . GLY B 1 213 ? 17.205 11.870 -7.899 1.00 89.77 213 GLY B N 1
ATOM 4087 C CA . GLY B 1 213 ? 18.422 12.308 -8.553 1.00 91.49 213 GLY B CA 1
ATOM 4088 C C . GLY B 1 213 ? 18.156 12.736 -9.980 1.00 92.97 213 GLY B C 1
ATOM 4089 O O . GLY B 1 213 ? 19.080 13.084 -10.714 1.00 92.55 213 GLY B O 1
ATOM 4090 N N . ALA B 1 214 ? 16.880 12.719 -10.359 1.00 96.46 214 ALA B N 1
ATOM 4091 C CA . ALA B 1 214 ? 16.458 13.045 -11.718 1.00 100.87 214 ALA B CA 1
ATOM 4092 C C . ALA B 1 214 ? 16.843 14.467 -12.107 1.00 105.02 214 ALA B C 1
ATOM 4093 O O . ALA B 1 214 ? 16.869 14.808 -13.288 1.00 104.11 214 ALA B O 1
ATOM 4095 N N . ALA B 1 215 ? 17.136 15.293 -11.110 1.00 109.16 215 ALA B N 1
ATOM 4096 C CA . ALA B 1 215 ? 17.615 16.646 -11.359 1.00 113.05 215 ALA B CA 1
ATOM 4097 C C . ALA B 1 215 ? 19.139 16.686 -11.304 1.00 114.02 215 ALA B C 1
ATOM 4098 O O . ALA B 1 215 ? 19.773 17.546 -11.917 1.00 115.08 215 ALA B O 1
ATOM 4100 N N . LYS B 1 216 ? 19.725 15.752 -10.564 1.00 108.84 216 LYS B N 1
ATOM 4101 C CA . LYS B 1 216 ? 21.173 15.602 -10.553 1.00 106.07 216 LYS B CA 1
ATOM 4102 C C . LYS B 1 216 ? 21.609 14.888 -11.826 1.00 102.17 216 LYS B C 1
ATOM 4103 O O . LYS B 1 216 ? 22.762 14.991 -12.247 1.00 102.83 216 LYS B O 1
ATOM 4105 N N . ALA B 1 217 ? 20.668 14.175 -12.440 1.00 96.23 217 ALA B N 1
ATOM 4106 C CA . ALA B 1 217 ? 20.939 13.388 -13.638 1.00 92.27 217 ALA B CA 1
ATOM 4107 C C . ALA B 1 217 ? 20.995 14.257 -14.891 1.00 92.97 217 ALA B C 1
ATOM 4108 O O . ALA B 1 217 ? 21.255 13.762 -15.988 1.00 94.42 217 ALA B O 1
ATOM 4110 N N . VAL B 1 218 ? 20.746 15.551 -14.724 1.00 91.76 218 VAL B N 1
ATOM 4111 C CA . VAL B 1 218 ? 20.807 16.491 -15.833 1.00 92.52 218 VAL B CA 1
ATOM 4112 C C . VAL B 1 218 ? 22.232 16.595 -16.357 1.00 93.77 218 VAL B C 1
ATOM 4113 O O . VAL B 1 218 ? 22.460 16.746 -17.559 1.00 95.07 218 VAL B O 1
ATOM 4117 N N . GLY B 1 219 ? 23.192 16.501 -15.443 1.00 91.41 219 GLY B N 1
ATOM 4118 C CA . GLY B 1 219 ? 24.595 16.610 -15.791 1.00 90.43 219 GLY B CA 1
ATOM 4119 C C . GLY B 1 219 ? 25.055 15.555 -16.775 1.00 87.79 219 GLY B C 1
ATOM 4120 O O . GLY B 1 219 ? 26.090 15.706 -17.422 1.00 88.52 219 GLY B O 1
ATOM 4121 N N . LYS B 1 220 ? 24.277 14.485 -16.890 1.00 83.39 220 LYS B N 1
ATOM 4122 C CA . LYS B 1 220 ? 24.606 13.400 -17.798 1.00 81.39 220 LYS B CA 1
ATOM 4123 C C . LYS B 1 220 ? 24.235 13.755 -19.235 1.00 79.53 220 LYS B C 1
ATOM 4124 O O . LYS B 1 220 ? 24.962 13.418 -20.169 1.00 80.61 220 LYS B O 1
ATOM 4126 N N . VAL B 1 221 ? 23.110 14.443 -19.409 1.00 76.76 221 VAL B N 1
ATOM 4127 C CA . VAL B 1 221 ? 22.633 14.789 -20.745 1.00 77.80 221 VAL B CA 1
ATOM 4128 C C . VAL B 1 221 ? 23.106 16.180 -21.159 1.00 81.79 221 VAL B C 1
ATOM 4129 O O . VAL B 1 221 ? 23.252 16.464 -22.347 1.00 85.53 221 VAL B O 1
ATOM 4133 N N . ILE B 1 222 ? 23.340 17.045 -20.181 1.00 80.62 222 ILE B N 1
ATOM 4134 C CA . ILE B 1 222 ? 23.966 18.332 -20.449 1.00 81.18 222 ILE B CA 1
ATOM 4135 C C . ILE B 1 222 ? 25.139 18.493 -19.490 1.00 84.81 222 ILE B C 1
ATOM 4136 O O . ILE B 1 222 ? 24.960 18.908 -18.345 1.00 88.13 222 ILE B O 1
ATOM 4141 N N . PRO B 1 223 ? 26.348 18.138 -19.954 1.00 83.92 223 PRO B N 1
ATOM 4142 C CA . PRO B 1 223 ? 27.574 18.197 -19.150 1.00 83.51 223 PRO B CA 1
ATOM 4143 C C . PRO B 1 223 ? 27.828 19.579 -18.562 1.00 85.34 223 PRO B C 1
ATOM 4144 O O . PRO B 1 223 ? 28.354 19.691 -17.456 1.00 87.75 223 PRO B O 1
ATOM 4148 N N . ALA B 1 224 ? 27.445 20.614 -19.301 1.00 83.78 224 ALA B N 1
ATOM 4149 C CA . ALA B 1 224 ? 27.627 21.989 -18.855 1.00 80.29 224 ALA B CA 1
ATOM 4150 C C . ALA B 1 224 ? 26.891 22.255 -17.541 1.00 78.31 224 ALA B C 1
ATOM 4151 O O . ALA B 1 224 ? 27.254 23.160 -16.790 1.00 77.30 224 ALA B O 1
ATOM 4153 N N . LEU B 1 225 ? 25.866 21.457 -17.258 1.00 78.46 225 LEU B N 1
ATOM 4154 C CA . LEU B 1 225 ? 25.065 21.657 -16.056 1.00 80.18 225 LEU B CA 1
ATOM 4155 C C . LEU B 1 225 ? 25.371 20.638 -14.963 1.00 83.29 225 LEU B C 1
ATOM 4156 O O . LEU B 1 225 ? 24.650 20.563 -13.966 1.00 81.49 225 LEU B O 1
ATOM 4161 N N . ASN B 1 226 ? 26.428 19.853 -15.151 1.00 89.00 226 ASN B N 1
ATOM 4162 C CA . ASN B 1 226 ? 26.871 18.937 -14.106 1.00 90.48 226 ASN B CA 1
ATOM 4163 C C . ASN B 1 226 ? 27.185 19.673 -12.817 1.00 88.01 226 ASN B C 1
ATOM 4164 O O . ASN B 1 226 ? 28.063 20.534 -12.779 1.00 88.26 226 ASN B O 1
ATOM 4169 N N . GLY B 1 227 ? 26.462 19.323 -11.761 1.00 85.22 227 GLY B N 1
ATOM 4170 C CA . GLY B 1 227 ? 26.695 19.912 -10.460 1.00 83.72 227 GLY B CA 1
ATOM 4171 C C . GLY B 1 227 ? 26.060 21.277 -10.306 1.00 83.16 227 GLY B C 1
ATOM 4172 O O . GLY B 1 227 ? 26.129 21.878 -9.236 1.00 82.76 227 GLY B O 1
ATOM 4173 N N . LYS B 1 228 ? 25.445 21.770 -11.377 1.00 82.71 228 LYS B N 1
ATOM 4174 C CA . LYS B 1 228 ? 24.743 23.048 -11.336 1.00 80.02 228 LYS B CA 1
ATOM 4175 C C . LYS B 1 228 ? 23.258 22.814 -11.080 1.00 78.29 228 LYS B C 1
ATOM 4176 O O . LYS B 1 228 ? 22.517 23.741 -10.752 1.00 77.28 228 LYS B O 1
ATOM 4178 N N . LEU B 1 229 ? 22.834 21.564 -11.218 1.00 77.89 229 LEU B N 1
ATOM 4179 C CA . LEU B 1 229 ? 21.433 21.214 -11.041 1.00 77.54 229 LEU B CA 1
ATOM 4180 C C . LEU B 1 229 ? 21.233 20.044 -10.096 1.00 81.31 229 LEU B C 1
ATOM 4181 O O . LEU B 1 229 ? 21.990 19.074 -10.126 1.00 83.06 229 LEU B O 1
ATOM 4186 N N . THR B 1 230 ? 20.201 20.152 -9.266 1.00 83.04 230 THR B N 1
ATOM 4187 C CA . THR B 1 230 ? 19.742 19.057 -8.419 1.00 83.65 230 THR B CA 1
ATOM 4188 C C . THR B 1 230 ? 18.405 19.458 -7.804 1.00 87.46 230 THR B C 1
ATOM 4189 O O . THR B 1 230 ? 18.071 20.642 -7.761 1.00 89.89 230 THR B O 1
ATOM 4193 N N . GLY B 1 231 ? 17.634 18.479 -7.343 1.00 89.97 231 GLY B N 1
ATOM 4194 C CA . GLY B 1 231 ? 16.308 18.759 -6.823 1.00 90.26 231 GLY B CA 1
ATOM 4195 C C . GLY B 1 231 ? 15.614 17.610 -6.118 1.00 91.21 231 GLY B C 1
ATOM 4196 O O . GLY B 1 231 ? 16.208 16.556 -5.891 1.00 94.73 231 GLY B O 1
ATOM 4197 N N . MET B 1 232 ? 14.346 17.819 -5.774 1.00 84.80 232 MET B N 1
ATOM 4198 C CA . MET B 1 232 ? 13.563 16.819 -5.055 1.00 78.10 232 MET B CA 1
ATOM 4199 C C . MET B 1 232 ? 12.201 16.583 -5.695 1.00 70.43 232 MET B C 1
ATOM 4200 O O . MET B 1 232 ? 11.941 17.013 -6.817 1.00 68.84 232 MET B O 1
ATOM 4205 N N . ALA B 1 233 ? 11.327 15.905 -4.959 1.00 67.97 233 ALA B N 1
ATOM 4206 C CA . ALA B 1 233 ? 10.023 15.529 -5.484 1.00 65.56 233 ALA B CA 1
ATOM 4207 C C . ALA B 1 233 ? 8.963 15.475 -4.396 1.00 62.48 233 ALA B C 1
ATOM 4208 O O . ALA B 1 233 ? 9.214 15.003 -3.287 1.00 60.14 233 ALA B O 1
ATOM 4210 N N . PHE B 1 234 ? 7.777 15.970 -4.727 1.00 62.94 234 PHE B N 1
ATOM 4211 C CA . PHE B 1 234 ? 6.606 15.795 -3.884 1.00 62.75 234 PHE B CA 1
ATOM 4212 C C . PHE B 1 234 ? 5.572 14.972 -4.619 1.00 59.97 234 PHE B C 1
ATOM 4213 O O . PHE B 1 234 ? 5.281 15.213 -5.789 1.00 60.90 234 PHE B O 1
ATOM 4221 N N . ARG B 1 235 ? 5.020 13.992 -3.927 1.00 57.78 235 ARG B N 1
ATOM 4222 C CA . ARG B 1 235 ? 3.998 13.164 -4.523 1.00 53.57 235 ARG B CA 1
ATOM 4223 C C . ARG B 1 235 ? 2.667 13.510 -3.881 1.00 51.84 235 ARG B C 1
ATOM 4224 O O . ARG B 1 235 ? 2.558 13.588 -2.658 1.00 51.50 235 ARG B O 1
ATOM 4232 N N . VAL B 1 236 ? 1.666 13.743 -4.722 1.00 50.77 236 VAL B N 1
ATOM 4233 C CA . VAL B 1 236 ? 0.373 14.232 -4.269 1.00 49.55 236 VAL B CA 1
ATOM 4234 C C . VAL B 1 236 ? -0.747 13.293 -4.738 1.00 52.40 236 VAL B C 1
ATOM 4235 O O . VAL B 1 236 ? -0.542 12.475 -5.637 1.00 54.95 236 VAL B O 1
ATOM 4239 N N . PRO B 1 237 ? -1.928 13.378 -4.110 1.00 50.44 237 PRO B N 1
ATOM 4240 C CA . PRO B 1 237 ? -3.012 12.490 -4.544 1.00 48.62 237 PRO B CA 1
ATOM 4241 C C . PRO B 1 237 ? -3.588 12.842 -5.916 1.00 48.47 237 PRO B C 1
ATOM 4242 O O . PRO B 1 237 ? -4.720 13.309 -5.991 1.00 47.90 237 PRO B O 1
ATOM 4246 N N . THR B 1 238 ? -2.814 12.634 -6.976 1.00 49.68 238 THR B N 1
ATOM 4247 C CA . THR B 1 238 ? -3.337 12.705 -8.339 1.00 49.05 238 THR B CA 1
ATOM 4248 C C . THR B 1 238 ? -2.816 11.500 -9.099 1.00 48.12 238 THR B C 1
ATOM 4249 O O . THR B 1 238 ? -1.682 11.082 -8.891 1.00 46.67 238 THR B O 1
ATOM 4253 N N . PRO B 1 239 ? -3.650 10.933 -9.978 1.00 50.50 239 PRO B N 1
ATOM 4254 C CA . PRO B 1 239 ? -3.337 9.680 -10.674 1.00 48.71 239 PRO B CA 1
ATOM 4255 C C . PRO B 1 239 ? -2.273 9.817 -11.759 1.00 48.20 239 PRO B C 1
ATOM 4256 O O . PRO B 1 239 ? -1.574 8.841 -12.035 1.00 46.23 239 PRO B O 1
ATOM 4260 N N . ASP B 1 240 ? -2.159 10.996 -12.364 1.00 49.30 240 ASP B N 1
ATOM 4261 C CA . ASP B 1 240 ? -1.169 11.212 -13.414 1.00 52.64 240 ASP B CA 1
ATOM 4262 C C . ASP B 1 240 ? -0.973 12.692 -13.716 1.00 55.62 240 ASP B C 1
ATOM 4263 O O . ASP B 1 240 ? -1.792 13.519 -13.311 1.00 58.24 240 ASP B O 1
ATOM 4268 N N . VAL B 1 241 ? 0.113 12.988 -14.437 1.00 54.94 241 VAL B N 1
ATOM 4269 C CA . VAL B 1 241 ? 0.566 14.339 -14.797 1.00 53.02 241 VAL B CA 1
ATOM 4270 C C . VAL B 1 241 ? 1.272 14.977 -13.602 1.00 53.17 241 VAL B C 1
ATOM 4271 O O . VAL B 1 241 ? 0.829 14.856 -12.461 1.00 55.64 241 VAL B O 1
ATOM 4275 N N . SER B 1 242 ? 2.388 15.643 -13.877 1.00 51.36 242 SER B N 1
ATOM 4276 C CA . SER B 1 242 ? 3.165 16.300 -12.838 1.00 50.31 242 SER B CA 1
ATOM 4277 C C . SER B 1 242 ? 3.732 17.609 -13.363 1.00 51.54 242 SER B C 1
ATOM 4278 O O . SER B 1 242 ? 3.638 17.906 -14.553 1.00 53.29 242 SER B O 1
ATOM 4281 N N . VAL B 1 243 ? 4.323 18.392 -12.473 1.00 50.66 243 VAL B N 1
ATOM 4282 C CA . VAL B 1 243 ? 4.833 19.695 -12.853 1.00 49.50 243 VAL B CA 1
ATOM 4283 C C . VAL B 1 243 ? 6.235 19.860 -12.298 1.00 50.90 243 VAL B C 1
ATOM 4284 O O . VAL B 1 243 ? 6.535 19.390 -11.206 1.00 53.10 243 VAL B O 1
ATOM 4288 N N . VAL B 1 244 ? 7.097 20.509 -13.072 1.00 55.08 244 VAL B N 1
ATOM 4289 C CA . VAL B 1 244 ? 8.454 20.814 -12.640 1.00 56.83 244 VAL B CA 1
ATOM 4290 C C . VAL B 1 244 ? 8.516 22.250 -12.124 1.00 61.12 244 VAL B C 1
ATOM 4291 O O . VAL B 1 244 ? 7.921 23.155 -12.709 1.00 62.41 244 VAL B O 1
ATOM 4295 N N . ASP B 1 245 ? 9.223 22.446 -11.014 1.00 62.59 245 ASP B N 1
ATOM 4296 C CA . ASP B 1 245 ? 9.344 23.752 -10.375 1.00 65.06 245 ASP B CA 1
ATOM 4297 C C . ASP B 1 245 ? 10.815 24.162 -10.330 1.00 66.08 245 ASP B C 1
ATOM 4298 O O . ASP B 1 245 ? 11.557 23.749 -9.438 1.00 66.61 245 ASP B O 1
ATOM 4303 N N . LEU B 1 246 ? 11.231 24.980 -11.292 1.00 66.20 246 LEU B N 1
ATOM 4304 C CA . LEU B 1 246 ? 12.636 25.339 -11.413 1.00 65.97 246 LEU B CA 1
ATOM 4305 C C . LEU B 1 246 ? 12.932 26.731 -10.878 1.00 69.05 246 LEU B C 1
ATOM 4306 O O . LEU B 1 246 ? 12.446 27.735 -11.398 1.00 70.64 246 LEU B O 1
ATOM 4311 N N . THR B 1 247 ? 13.747 26.773 -9.834 1.00 70.21 247 THR B N 1
ATOM 4312 C CA . THR B 1 247 ? 14.201 28.027 -9.263 1.00 72.90 247 THR B CA 1
ATOM 4313 C C . THR B 1 247 ? 15.697 28.178 -9.527 1.00 76.63 247 THR B C 1
ATOM 4314 O O . THR B 1 247 ? 16.516 27.573 -8.839 1.00 78.52 247 THR B O 1
ATOM 4318 N N . CYS B 1 248 ? 16.054 28.977 -10.527 1.00 78.58 248 CYS B N 1
ATOM 4319 C CA . CYS B 1 248 ? 17.452 29.087 -10.929 1.00 81.30 248 CYS B CA 1
ATOM 4320 C C . CYS B 1 248 ? 17.935 30.530 -11.032 1.00 82.10 248 CYS B C 1
ATOM 4321 O O . CYS B 1 248 ? 17.186 31.421 -11.434 1.00 82.43 248 CYS B O 1
ATOM 4324 N N . ARG B 1 249 ? 19.194 30.746 -10.660 1.00 82.69 249 ARG B N 1
ATOM 4325 C CA . ARG B 1 249 ? 19.831 32.050 -10.798 1.00 83.87 249 ARG B CA 1
ATOM 4326 C C . ARG B 1 249 ? 20.451 32.165 -12.183 1.00 84.82 249 ARG B C 1
ATOM 4327 O O . ARG B 1 249 ? 21.391 31.444 -12.514 1.00 87.00 249 ARG B O 1
ATOM 4329 N N . LEU B 1 250 ? 19.913 33.070 -12.993 1.00 83.75 250 LEU B N 1
ATOM 4330 C CA . LEU B 1 250 ? 20.382 33.239 -14.360 1.00 85.04 250 LEU B CA 1
ATOM 4331 C C . LEU B 1 250 ? 21.533 34.236 -14.431 1.00 88.61 250 LEU B C 1
ATOM 4332 O O . LEU B 1 250 ? 21.482 35.302 -13.818 1.00 92.32 250 LEU B O 1
ATOM 4334 N N . GLY B 1 251 ? 22.574 33.880 -15.175 1.00 87.67 251 GLY B N 1
ATOM 4335 C CA . GLY B 1 251 ? 23.695 34.777 -15.381 1.00 89.77 251 GLY B CA 1
ATOM 4336 C C . GLY B 1 251 ? 23.285 36.007 -16.166 1.00 92.66 251 GLY B C 1
ATOM 4337 O O . GLY B 1 251 ? 23.269 37.118 -15.637 1.00 96.18 251 GLY B O 1
ATOM 4338 N N . LYS B 1 252 ? 22.949 35.808 -17.435 1.00 91.30 252 LYS B N 1
ATOM 4339 C CA . LYS B 1 252 ? 22.465 36.897 -18.271 1.00 91.46 252 LYS B CA 1
ATOM 4340 C C . LYS B 1 252 ? 21.034 37.252 -17.881 1.00 93.93 252 LYS B C 1
ATOM 4341 O O . LYS B 1 252 ? 20.098 36.510 -18.180 1.00 95.09 252 LYS B O 1
ATOM 4347 N N . GLY B 1 253 ? 20.879 38.387 -17.205 1.00 93.90 253 GLY B N 1
ATOM 4348 C CA . GLY B 1 253 ? 19.586 38.825 -16.710 1.00 92.58 253 GLY B CA 1
ATOM 4349 C C . GLY B 1 253 ? 18.497 38.907 -17.763 1.00 93.05 253 GLY B C 1
ATOM 4350 O O . GLY B 1 253 ? 18.779 39.134 -18.941 1.00 92.63 253 GLY B O 1
ATOM 4351 N N . ALA B 1 254 ? 17.253 38.715 -17.333 1.00 91.67 254 ALA B N 1
ATOM 4352 C CA . ALA B 1 254 ? 16.106 38.776 -18.233 1.00 89.55 254 ALA B CA 1
ATOM 4353 C C . ALA B 1 254 ? 14.806 38.989 -17.462 1.00 91.18 254 ALA B C 1
ATOM 4354 O O . ALA B 1 254 ? 14.612 38.428 -16.384 1.00 92.00 254 ALA B O 1
ATOM 4356 N N . SER B 1 255 ? 13.920 39.805 -18.024 1.00 93.02 255 SER B N 1
ATOM 4357 C CA . SER B 1 255 ? 12.615 40.057 -17.424 1.00 93.38 255 SER B CA 1
ATOM 4358 C C . SER B 1 255 ? 11.704 38.861 -17.646 1.00 92.48 255 SER B C 1
ATOM 4359 O O . SER B 1 255 ? 11.943 38.055 -18.544 1.00 92.17 255 SER B O 1
ATOM 4361 N N . TYR B 1 256 ? 10.652 38.759 -16.839 1.00 93.21 256 TYR B N 1
ATOM 4362 C CA . TYR B 1 256 ? 9.753 37.609 -16.890 1.00 92.93 256 TYR B CA 1
ATOM 4363 C C . TYR B 1 256 ? 9.127 37.415 -18.272 1.00 93.55 256 TYR B C 1
ATOM 4364 O O . TYR B 1 256 ? 8.669 36.323 -18.598 1.00 92.48 256 TYR B O 1
ATOM 4366 N N . GLU B 1 257 ? 9.122 38.470 -19.082 1.00 96.45 257 GLU B N 1
ATOM 4367 C CA . GLU B 1 257 ? 8.540 38.406 -20.420 1.00 98.41 257 GLU B CA 1
ATOM 4368 C C . GLU B 1 257 ? 9.575 38.074 -21.498 1.00 97.50 257 GLU B C 1
ATOM 4369 O O . GLU B 1 257 ? 9.236 37.456 -22.508 1.00 93.39 257 GLU B O 1
ATOM 4375 N N . GLU B 1 258 ? 10.826 38.488 -21.296 1.00 100.65 258 GLU B N 1
ATOM 4376 C CA . GLU B 1 258 ? 11.893 38.136 -22.238 1.00 102.34 258 GLU B CA 1
ATOM 4377 C C . GLU B 1 258 ? 12.080 36.631 -22.335 1.00 99.55 258 GLU B C 1
ATOM 4378 O O . GLU B 1 258 ? 12.313 36.095 -23.419 1.00 99.80 258 GLU B O 1
ATOM 4384 N N . ILE B 1 259 ? 11.992 35.955 -21.195 1.00 96.24 259 ILE B N 1
ATOM 4385 C CA . ILE B 1 259 ? 12.230 34.519 -21.132 1.00 91.31 259 ILE B CA 1
ATOM 4386 C C . ILE B 1 259 ? 11.075 33.750 -21.762 1.00 84.43 259 ILE B C 1
ATOM 4387 O O . ILE B 1 259 ? 11.273 32.679 -22.335 1.00 82.65 259 ILE B O 1
ATOM 4392 N N . LYS B 1 260 ? 9.871 34.300 -21.650 1.00 80.94 260 LYS B N 1
ATOM 4393 C CA . LYS B 1 260 ? 8.704 33.711 -22.289 1.00 76.61 260 LYS B CA 1
ATOM 4394 C C . LYS B 1 260 ? 8.934 33.637 -23.793 1.00 77.77 260 LYS B C 1
ATOM 4395 O O . LYS B 1 260 ? 8.635 32.627 -24.430 1.00 76.44 260 LYS B O 1
ATOM 4401 N N . ALA B 1 261 ? 9.493 34.711 -24.341 1.00 79.61 261 ALA B N 1
ATOM 4402 C CA . ALA B 1 261 ? 9.776 34.807 -25.768 1.00 79.08 261 ALA B CA 1
ATOM 4403 C C . ALA B 1 261 ? 10.754 33.728 -26.223 1.00 78.64 261 ALA B C 1
ATOM 4404 O O . ALA B 1 261 ? 10.651 33.215 -27.338 1.00 78.37 261 ALA B O 1
ATOM 4406 N N . ALA B 1 262 ? 11.700 33.392 -25.353 1.00 78.90 262 ALA B N 1
ATOM 4407 C CA . ALA B 1 262 ? 12.693 32.368 -25.650 1.00 80.10 262 ALA B CA 1
ATOM 4408 C C . ALA B 1 262 ? 12.044 30.996 -25.813 1.00 80.41 262 ALA B C 1
ATOM 4409 O O . ALA B 1 262 ? 12.358 30.258 -26.746 1.00 82.40 262 ALA B O 1
ATOM 4411 N N . VAL B 1 263 ? 11.132 30.668 -24.905 1.00 78.63 263 VAL B N 1
ATOM 4412 C CA . VAL B 1 263 ? 10.503 29.353 -24.879 1.00 77.33 263 VAL B CA 1
ATOM 4413 C C . VAL B 1 263 ? 9.489 29.190 -26.015 1.00 80.63 263 VAL B C 1
ATOM 4414 O O . VAL B 1 263 ? 9.330 28.093 -26.556 1.00 82.90 263 VAL B O 1
ATOM 4418 N N . LYS B 1 264 ? 8.798 30.279 -26.352 1.00 81.38 264 LYS B N 1
ATOM 4419 C CA . LYS B 1 264 ? 7.950 30.351 -27.547 1.00 82.96 264 LYS B CA 1
ATOM 4420 C C . LYS B 1 264 ? 8.644 29.742 -28.759 1.00 83.45 264 LYS B C 1
ATOM 4421 O O . LYS B 1 264 ? 8.160 28.780 -29.360 1.00 82.06 264 LYS B O 1
ATOM 4427 N N . ALA B 1 265 ? 9.792 30.320 -29.093 1.00 85.10 265 ALA B N 1
ATOM 4428 C CA . ALA B 1 265 ? 10.538 29.965 -30.291 1.00 85.40 265 ALA B CA 1
ATOM 4429 C C . ALA B 1 265 ? 10.964 28.506 -30.268 1.00 89.43 265 ALA B C 1
ATOM 4430 O O . ALA B 1 265 ? 10.969 27.833 -31.299 1.00 89.69 265 ALA B O 1
ATOM 4432 N N . ALA B 1 266 ? 11.315 28.023 -29.083 1.00 95.14 266 ALA B N 1
ATOM 4433 C CA . ALA B 1 266 ? 11.752 26.645 -28.922 1.00 98.46 266 ALA B CA 1
ATOM 4434 C C . ALA B 1 266 ? 10.604 25.679 -29.175 1.00 102.24 266 ALA B C 1
ATOM 4435 O O . ALA B 1 266 ? 10.818 24.543 -29.592 1.00 109.46 266 ALA B O 1
ATOM 4437 N N . ALA B 1 267 ? 9.383 26.131 -28.922 1.00 96.81 267 ALA B N 1
ATOM 4438 C CA . ALA B 1 267 ? 8.215 25.287 -29.124 1.00 95.99 267 ALA B CA 1
ATOM 4439 C C . ALA B 1 267 ? 7.912 25.128 -30.612 1.00 97.06 267 ALA B C 1
ATOM 4440 O O . ALA B 1 267 ? 7.383 24.099 -31.039 1.00 96.04 267 ALA B O 1
ATOM 4442 N N . SER B 1 268 ? 8.257 26.146 -31.395 1.00 98.53 268 SER B N 1
ATOM 4443 C CA . SER B 1 268 ? 7.992 26.135 -32.830 1.00 97.45 268 SER B CA 1
ATOM 4444 C C . SER B 1 268 ? 9.262 25.871 -33.640 1.00 96.22 268 SER B C 1
ATOM 4445 O O . SER B 1 268 ? 9.235 25.885 -34.871 1.00 95.60 268 SER B O 1
ATOM 4448 N N . GLY B 1 269 ? 10.369 25.626 -32.945 1.00 96.19 269 GLY B N 1
ATOM 4449 C CA . GLY B 1 269 ? 11.630 25.325 -33.600 1.00 97.37 269 GLY B CA 1
ATOM 4450 C C . GLY B 1 269 ? 11.893 23.839 -33.769 1.00 95.54 269 GLY B C 1
ATOM 4451 O O . GLY B 1 269 ? 10.983 23.075 -34.094 1.00 93.48 269 GLY B O 1
ATOM 4452 N N . PRO B 1 270 ? 13.150 23.418 -33.553 1.00 94.32 270 PRO B N 1
ATOM 4453 C CA . PRO B 1 270 ? 13.558 22.011 -33.649 1.00 94.85 270 PRO B CA 1
ATOM 4454 C C . PRO B 1 270 ? 12.904 21.102 -32.605 1.00 93.73 270 PRO B C 1
ATOM 4455 O O . PRO B 1 270 ? 12.822 19.891 -32.816 1.00 93.69 270 PRO B O 1
ATOM 4459 N N . LEU B 1 271 ? 12.447 21.675 -31.497 1.00 92.75 271 LEU B N 1
ATOM 4460 C CA . LEU B 1 271 ? 11.796 20.888 -30.455 1.00 88.42 271 LEU B CA 1
ATOM 4461 C C . LEU B 1 271 ? 10.289 20.875 -30.644 1.00 84.91 271 LEU B C 1
ATOM 4462 O O . LEU B 1 271 ? 9.543 20.575 -29.712 1.00 80.70 271 LEU B O 1
ATOM 4467 N N . LYS B 1 272 ? 9.846 21.220 -31.849 1.00 85.78 272 LYS B N 1
ATOM 4468 C CA . LYS B 1 272 ? 8.435 21.137 -32.186 1.00 87.19 272 LYS B CA 1
ATOM 4469 C C . LYS B 1 272 ? 7.966 19.702 -31.990 1.00 91.78 272 LYS B C 1
ATOM 4470 O O . LYS B 1 272 ? 8.097 18.868 -32.886 1.00 95.99 272 LYS B O 1
ATOM 4472 N N . GLY B 1 273 ? 7.439 19.418 -30.803 1.00 90.35 273 GLY B N 1
ATOM 4473 C CA . GLY B 1 273 ? 6.984 18.083 -30.462 1.00 87.42 273 GLY B CA 1
ATOM 4474 C C . GLY B 1 273 ? 7.585 17.611 -29.154 1.00 84.08 273 GLY B C 1
ATOM 4475 O O . GLY B 1 273 ? 7.127 16.634 -28.558 1.00 80.72 273 GLY B O 1
ATOM 4476 N N . ILE B 1 274 ? 8.621 18.318 -28.714 1.00 83.14 274 ILE B N 1
ATOM 4477 C CA . ILE B 1 274 ? 9.287 18.018 -27.455 1.00 79.53 274 ILE B CA 1
ATOM 4478 C C . ILE B 1 274 ? 8.890 19.040 -26.401 1.00 78.96 274 ILE B C 1
ATOM 4479 O O . ILE B 1 274 ? 8.233 18.705 -25.415 1.00 79.77 274 ILE B O 1
ATOM 4484 N N . LEU B 1 275 ? 9.299 20.287 -26.612 1.00 76.96 275 LEU B N 1
ATOM 4485 C CA . LEU B 1 275 ? 8.966 21.367 -25.692 1.00 71.99 275 LEU B CA 1
ATOM 4486 C C . LEU B 1 275 ? 7.755 22.138 -26.199 1.00 71.40 275 LEU B C 1
ATOM 4487 O O . LEU B 1 275 ? 7.731 22.588 -27.343 1.00 74.97 275 LEU B O 1
ATOM 4492 N N . GLU B 1 276 ? 6.750 22.283 -25.345 1.00 69.02 276 GLU B N 1
ATOM 4493 C CA . GLU B 1 276 ? 5.537 22.995 -25.718 1.00 67.51 276 GLU B CA 1
ATOM 4494 C C . GLU B 1 276 ? 5.408 24.272 -24.899 1.00 69.26 276 GLU B C 1
ATOM 4495 O O . GLU B 1 276 ? 5.938 24.364 -23.792 1.00 69.72 276 GLU B O 1
ATOM 4501 N N . TYR B 1 277 ? 4.711 25.257 -25.454 1.00 70.75 277 TYR B N 1
ATOM 4502 C CA . TYR B 1 277 ? 4.498 26.525 -24.773 1.00 72.33 277 TYR B CA 1
ATOM 4503 C C . TYR B 1 277 ? 3.017 26.890 -24.749 1.00 73.52 277 TYR B C 1
ATOM 4504 O O . TYR B 1 277 ? 2.354 26.924 -25.788 1.00 74.34 277 TYR B O 1
ATOM 4513 N N . THR B 1 278 ? 2.502 27.167 -23.558 1.00 72.52 278 THR B N 1
ATOM 4514 C CA . THR B 1 278 ? 1.121 27.600 -23.429 1.00 71.89 278 THR B CA 1
ATOM 4515 C C . THR B 1 278 ? 1.004 28.817 -22.528 1.00 72.29 278 THR B C 1
ATOM 4516 O O . THR B 1 278 ? 1.926 29.153 -21.781 1.00 71.06 278 THR B O 1
ATOM 4520 N N . GLU B 1 279 ? -0.145 29.476 -22.608 1.00 72.73 279 GLU B N 1
ATOM 4521 C CA . GLU B 1 279 ? -0.422 30.641 -21.787 1.00 72.70 279 GLU B CA 1
ATOM 4522 C C . GLU B 1 279 ? -1.823 30.556 -21.198 1.00 72.92 279 GLU B C 1
ATOM 4523 O O . GLU B 1 279 ? -2.367 31.561 -20.743 1.00 75.62 279 GLU B O 1
ATOM 4529 N N . ASP B 1 280 ? -2.397 29.355 -21.209 1.00 67.61 280 ASP B N 1
ATOM 4530 C CA . ASP B 1 280 ? -3.773 29.152 -20.761 1.00 63.02 280 ASP B CA 1
ATOM 4531 C C . ASP B 1 280 ? -3.860 28.882 -19.267 1.00 60.81 280 ASP B C 1
ATOM 4532 O O . ASP B 1 280 ? -2.885 28.472 -18.644 1.00 63.56 280 ASP B O 1
ATOM 4537 N N . GLU B 1 281 ? -5.039 29.115 -18.700 1.00 60.90 281 GLU B N 1
ATOM 4538 C CA . GLU B 1 281 ? -5.287 28.842 -17.288 1.00 62.25 281 GLU B CA 1
ATOM 4539 C C . GLU B 1 281 ? -5.367 27.335 -17.063 1.00 60.64 281 GLU B C 1
ATOM 4540 O O . GLU B 1 281 ? -6.449 26.791 -16.836 1.00 58.86 281 GLU B O 1
ATOM 4546 N N . VAL B 1 282 ? -4.223 26.663 -17.121 1.00 59.36 282 VAL B N 1
ATOM 4547 C CA . VAL B 1 282 ? -4.210 25.206 -17.127 1.00 56.31 282 VAL B CA 1
ATOM 4548 C C . VAL B 1 282 ? -4.028 24.606 -15.736 1.00 54.60 282 VAL B C 1
ATOM 4549 O O . VAL B 1 282 ? -3.421 25.212 -14.852 1.00 54.47 282 VAL B O 1
ATOM 4553 N N . VAL B 1 283 ? -4.585 23.412 -15.562 1.00 52.90 283 VAL B N 1
ATOM 4554 C CA . VAL B 1 283 ? -4.391 22.597 -14.371 1.00 53.53 283 VAL B CA 1
ATOM 4555 C C . VAL B 1 283 ? -3.914 21.227 -14.842 1.00 56.81 283 VAL B C 1
ATOM 4556 O O . VAL B 1 283 ? -3.844 20.982 -16.047 1.00 58.07 283 VAL B O 1
ATOM 4560 N N . SER B 1 284 ? -3.609 20.333 -13.904 1.00 54.43 284 SER B N 1
ATOM 4561 C CA . SER B 1 284 ? -2.925 19.079 -14.232 1.00 48.95 284 SER B CA 1
ATOM 4562 C C . SER B 1 284 ? -3.691 18.186 -15.206 1.00 47.80 284 SER B C 1
ATOM 4563 O O . SER B 1 284 ? -3.091 17.567 -16.082 1.00 45.91 284 SER B O 1
ATOM 4566 N N . SER B 1 285 ? -5.009 18.127 -15.063 1.00 50.00 285 SER B N 1
ATOM 4567 C CA . SER B 1 285 ? -5.803 17.192 -15.856 1.00 49.94 285 SER B CA 1
ATOM 4568 C C . SER B 1 285 ? -5.943 17.619 -17.311 1.00 54.76 285 SER B C 1
ATOM 4569 O O . SER B 1 285 ? -6.572 16.923 -18.101 1.00 61.06 285 SER B O 1
ATOM 4572 N N . ASP B 1 286 ? -5.363 18.759 -17.670 1.00 55.18 286 ASP B N 1
ATOM 4573 C CA . ASP B 1 286 ? -5.449 19.236 -19.044 1.00 58.57 286 ASP B CA 1
ATOM 4574 C C . ASP B 1 286 ? -4.427 18.537 -19.929 1.00 57.75 286 ASP B C 1
ATOM 4575 O O . ASP B 1 286 ? -4.571 18.498 -21.151 1.00 59.50 286 ASP B O 1
ATOM 4580 N N . PHE B 1 287 ? -3.395 17.983 -19.304 1.00 55.67 287 PHE B N 1
ATOM 4581 C CA . PHE B 1 287 ? -2.291 17.387 -20.042 1.00 56.72 287 PHE B CA 1
ATOM 4582 C C . PHE B 1 287 ? -2.292 15.871 -19.952 1.00 59.26 287 PHE B C 1
ATOM 4583 O O . PHE B 1 287 ? -1.237 15.242 -19.981 1.00 61.91 287 PHE B O 1
ATOM 4591 N N . VAL B 1 288 ? -3.474 15.284 -19.839 1.00 59.15 288 VAL B N 1
ATOM 4592 C CA . VAL B 1 288 ? -3.580 13.836 -19.814 1.00 59.40 288 VAL B CA 1
ATOM 4593 C C . VAL B 1 288 ? -3.586 13.317 -21.244 1.00 63.26 288 VAL B C 1
ATOM 4594 O O . VAL B 1 288 ? -4.422 13.719 -22.052 1.00 67.99 288 VAL B O 1
ATOM 4598 N N . GLY B 1 289 ? -2.648 12.430 -21.557 1.00 61.51 289 GLY B N 1
ATOM 4599 C CA . GLY B 1 289 ? -2.541 11.891 -22.898 1.00 61.10 289 GLY B CA 1
ATOM 4600 C C . GLY B 1 289 ? -1.735 12.803 -23.796 1.00 61.55 289 GLY B C 1
ATOM 4601 O O . GLY B 1 289 ? -1.716 12.646 -25.015 1.00 62.48 289 GLY B O 1
ATOM 4602 N N . SER B 1 290 ? -1.067 13.772 -23.178 1.00 61.03 290 SER B N 1
ATOM 4603 C CA . SER B 1 290 ? -0.224 14.707 -23.908 1.00 59.19 290 SER B CA 1
ATOM 4604 C C . SER B 1 290 ? 1.079 14.044 -24.335 1.00 58.73 290 SER B C 1
ATOM 4605 O O . SER B 1 290 ? 1.634 13.212 -23.618 1.00 58.75 290 SER B O 1
ATOM 4608 N N . THR B 1 291 ? 1.567 14.428 -25.506 1.00 59.47 291 THR B N 1
ATOM 4609 C CA . THR B 1 291 ? 2.728 13.783 -26.094 1.00 58.55 291 THR B CA 1
ATOM 4610 C C . THR B 1 291 ? 3.986 14.616 -25.914 1.00 63.09 291 THR B C 1
ATOM 4611 O O . THR B 1 291 ? 5.093 14.134 -26.149 1.00 68.20 291 THR B O 1
ATOM 4615 N N . SER B 1 292 ? 3.809 15.867 -25.501 1.00 62.80 292 SER B N 1
ATOM 4616 C CA . SER B 1 292 ? 4.938 16.755 -25.248 1.00 62.57 292 SER B CA 1
ATOM 4617 C C . SER B 1 292 ? 5.776 16.225 -24.093 1.00 64.58 292 SER B C 1
ATOM 4618 O O . SER B 1 292 ? 5.318 15.388 -23.318 1.00 66.07 292 SER B O 1
ATOM 4621 N N . SER B 1 293 ? 7.008 16.704 -23.984 1.00 65.61 293 SER B N 1
ATOM 4622 C CA . SER B 1 293 ? 7.850 16.327 -22.859 1.00 63.93 293 SER B CA 1
ATOM 4623 C C . SER B 1 293 ? 7.735 17.359 -21.751 1.00 64.00 293 SER B C 1
ATOM 4624 O O . SER B 1 293 ? 7.847 17.032 -20.573 1.00 65.82 293 SER B O 1
ATOM 4627 N N . SER B 1 294 ? 7.492 18.604 -22.140 1.00 63.79 294 SER B N 1
ATOM 4628 C CA . SER B 1 294 ? 7.531 19.716 -21.205 1.00 64.37 294 SER B CA 1
ATOM 4629 C C . SER B 1 294 ? 6.674 20.869 -21.713 1.00 65.27 294 SER B C 1
ATOM 4630 O O . SER B 1 294 ? 6.950 21.440 -22.766 1.00 66.77 294 SER B O 1
ATOM 4633 N N . ILE B 1 295 ? 5.627 21.205 -20.970 1.00 65.90 295 ILE B N 1
ATOM 4634 C CA . ILE B 1 295 ? 4.766 22.314 -21.352 1.00 68.99 295 ILE B CA 1
ATOM 4635 C C . ILE B 1 295 ? 4.958 23.475 -20.382 1.00 72.50 295 ILE B C 1
ATOM 4636 O O . ILE B 1 295 ? 4.590 23.378 -19.215 1.00 72.15 295 ILE B O 1
ATOM 4638 N N . PHE B 1 296 ? 5.537 24.570 -20.870 1.00 75.59 296 PHE B N 1
ATOM 4639 C CA . PHE B 1 296 ? 5.778 25.752 -20.041 1.00 76.55 296 PHE B CA 1
ATOM 4640 C C . PHE B 1 296 ? 4.520 26.592 -19.836 1.00 75.45 296 PHE B C 1
ATOM 4641 O O . PHE B 1 296 ? 3.811 26.919 -20.790 1.00 76.85 296 PHE B O 1
ATOM 4649 N N . ASP B 1 297 ? 4.265 26.954 -18.583 1.00 73.66 297 ASP B N 1
ATOM 4650 C CA . ASP B 1 297 ? 3.122 27.787 -18.234 1.00 73.42 297 ASP B CA 1
ATOM 4651 C C . ASP B 1 297 ? 3.589 29.195 -17.888 1.00 72.50 297 ASP B C 1
ATOM 4652 O O . ASP B 1 297 ? 4.170 29.422 -16.826 1.00 72.24 297 ASP B O 1
ATOM 4657 N N . ALA B 1 298 ? 3.334 30.136 -18.790 1.00 72.35 298 ALA B N 1
ATOM 4658 C CA . ALA B 1 298 ? 3.805 31.503 -18.611 1.00 74.01 298 ALA B CA 1
ATOM 4659 C C . ALA B 1 298 ? 3.060 32.199 -17.483 1.00 75.65 298 ALA B C 1
ATOM 4660 O O . ALA B 1 298 ? 3.623 33.034 -16.774 1.00 80.39 298 ALA B O 1
ATOM 4662 N N . LYS B 1 299 ? 1.790 31.845 -17.326 1.00 72.17 299 LYS B N 1
ATOM 4663 C CA . LYS B 1 299 ? 0.945 32.460 -16.314 1.00 74.16 299 LYS B CA 1
ATOM 4664 C C . LYS B 1 299 ? 1.328 31.993 -14.915 1.00 75.03 299 LYS B C 1
ATOM 4665 O O . LYS B 1 299 ? 1.153 32.719 -13.938 1.00 78.91 299 LYS B O 1
ATOM 4668 N N . ALA B 1 300 ? 1.857 30.779 -14.821 1.00 73.09 300 ALA B N 1
ATOM 4669 C CA . ALA B 1 300 ? 2.205 30.207 -13.530 1.00 70.45 300 ALA B CA 1
ATOM 4670 C C . ALA B 1 300 ? 3.541 30.744 -13.032 1.00 74.53 300 ALA B C 1
ATOM 4671 O O . ALA B 1 300 ? 3.623 31.303 -11.939 1.00 76.56 300 ALA B O 1
ATOM 4673 N N . GLY B 1 301 ? 4.581 30.570 -13.841 1.00 76.34 301 GLY B N 1
ATOM 4674 C CA . GLY B 1 301 ? 5.923 30.980 -13.466 1.00 79.92 301 GLY B CA 1
ATOM 4675 C C . GLY B 1 301 ? 6.072 32.475 -13.265 1.00 85.98 301 GLY B C 1
ATOM 4676 O O . GLY B 1 301 ? 5.498 33.266 -14.013 1.00 89.72 301 GLY B O 1
ATOM 4677 N N . ILE B 1 302 ? 6.837 32.863 -12.247 1.00 88.13 302 ILE B N 1
ATOM 4678 C CA . ILE B 1 302 ? 7.049 34.276 -11.940 1.00 94.55 302 ILE B CA 1
ATOM 4679 C C . ILE B 1 302 ? 8.527 34.587 -11.741 1.00 96.25 302 ILE B C 1
ATOM 4680 O O . ILE B 1 302 ? 9.341 33.687 -11.533 1.00 96.58 302 ILE B O 1
ATOM 4685 N N . SER B 1 303 ? 8.861 35.873 -11.788 1.00 96.53 303 SER B N 1
ATOM 4686 C CA . SER B 1 303 ? 10.242 36.323 -11.657 1.00 94.75 303 SER B CA 1
ATOM 4687 C C . SER B 1 303 ? 10.402 37.302 -10.501 1.00 94.90 303 SER B C 1
ATOM 4688 O O . SER B 1 303 ? 9.674 38.292 -10.419 1.00 97.77 303 SER B O 1
ATOM 4690 N N . LEU B 1 304 ? 11.355 37.029 -9.613 1.00 91.41 304 LEU B N 1
ATOM 4691 C CA . LEU B 1 304 ? 11.664 37.953 -8.524 1.00 88.66 304 LEU B CA 1
ATOM 4692 C C . LEU B 1 304 ? 12.367 39.190 -9.079 1.00 90.30 304 LEU B C 1
ATOM 4693 O O . LEU B 1 304 ? 11.885 40.312 -8.923 1.00 92.55 304 LEU B O 1
ATOM 4698 N N . ASN B 1 305 ? 13.508 38.979 -9.724 1.00 87.92 305 ASN B N 1
ATOM 4699 C CA . ASN B 1 305 ? 14.171 40.051 -10.455 1.00 88.67 305 ASN B CA 1
ATOM 4700 C C . ASN B 1 305 ? 14.438 39.608 -11.888 1.00 91.62 305 ASN B C 1
ATOM 4701 O O . ASN B 1 305 ? 13.619 38.920 -12.498 1.00 93.84 305 ASN B O 1
ATOM 4709 N N . ASN B 1 306 ? 15.587 40.004 -12.421 1.00 92.20 306 ASN B N 1
ATOM 4710 C CA . ASN B 1 306 ? 15.934 39.677 -13.795 1.00 92.42 306 ASN B CA 1
ATOM 4711 C C . ASN B 1 306 ? 16.918 38.514 -13.857 1.00 89.52 306 ASN B C 1
ATOM 4712 O O . ASN B 1 306 ? 17.145 37.937 -14.918 1.00 88.59 306 ASN B O 1
ATOM 4717 N N . ASN B 1 307 ? 17.494 38.168 -12.712 1.00 88.39 307 ASN B N 1
ATOM 4718 C CA . ASN B 1 307 ? 18.474 37.092 -12.651 1.00 87.60 307 ASN B CA 1
ATOM 4719 C C . ASN B 1 307 ? 17.992 35.955 -11.771 1.00 87.15 307 ASN B C 1
ATOM 4720 O O . ASN B 1 307 ? 18.620 34.899 -11.707 1.00 87.86 307 ASN B O 1
ATOM 4725 N N . PHE B 1 308 ? 16.874 36.176 -11.091 1.00 85.60 308 PHE B N 1
ATOM 4726 C CA . PHE B 1 308 ? 16.333 35.179 -10.182 1.00 83.55 308 PHE B CA 1
ATOM 4727 C C . PHE B 1 308 ? 14.862 34.920 -10.492 1.00 83.52 308 PHE B C 1
ATOM 4728 O O . PHE B 1 308 ? 13.986 35.674 -10.067 1.00 83.63 308 PHE B O 1
ATOM 4736 N N . VAL B 1 309 ? 14.602 33.850 -11.240 1.00 82.96 309 VAL B N 1
ATOM 4737 C CA . VAL B 1 309 ? 13.255 33.559 -11.722 1.00 85.19 309 VAL B CA 1
ATOM 4738 C C . VAL B 1 309 ? 12.809 32.144 -11.371 1.00 84.26 309 VAL B C 1
ATOM 4739 O O . VAL B 1 309 ? 13.629 31.241 -11.190 1.00 84.95 309 VAL B O 1
ATOM 4743 N N . LYS B 1 310 ? 11.496 31.959 -11.286 1.00 81.59 310 LYS B N 1
ATOM 4744 C CA . LYS B 1 310 ? 10.919 30.638 -11.081 1.00 77.68 310 LYS B CA 1
ATOM 4745 C C . LYS B 1 310 ? 10.025 30.266 -12.251 1.00 77.74 310 LYS B C 1
ATOM 4746 O O . LYS B 1 310 ? 9.155 31.039 -12.653 1.00 79.55 310 LYS B O 1
ATOM 4752 N N . LEU B 1 311 ? 10.242 29.073 -12.790 1.00 74.00 311 LEU B N 1
ATOM 4753 C CA . LEU B 1 311 ? 9.492 28.615 -13.947 1.00 69.82 311 LEU B CA 1
ATOM 4754 C C . LEU B 1 311 ? 8.655 27.407 -13.565 1.00 68.01 311 LEU B C 1
ATOM 4755 O O . LEU B 1 311 ? 8.995 26.686 -12.631 1.00 67.85 311 LEU B O 1
ATOM 4760 N N . VAL B 1 312 ? 7.558 27.196 -14.284 1.00 68.10 312 VAL B N 1
ATOM 4761 C CA . VAL B 1 312 ? 6.690 26.050 -14.041 1.00 64.95 312 VAL B CA 1
ATOM 4762 C C . VAL B 1 312 ? 6.402 25.343 -15.359 1.00 66.74 312 VAL B C 1
ATOM 4763 O O . VAL B 1 312 ? 5.990 25.978 -16.327 1.00 68.87 312 VAL B O 1
ATOM 4765 N N . SER B 1 313 ? 6.623 24.033 -15.402 1.00 68.32 313 SER B N 1
ATOM 4766 C CA . SER B 1 313 ? 6.346 23.267 -16.615 1.00 69.97 313 SER B CA 1
ATOM 4767 C C . SER B 1 313 ? 5.678 21.931 -16.327 1.00 66.53 313 SER B C 1
ATOM 4768 O O . SER B 1 313 ? 6.102 21.188 -15.444 1.00 68.04 313 SER B O 1
ATOM 4771 N N . TRP B 1 314 ? 4.643 21.629 -17.100 1.00 62.64 314 TRP B N 1
ATOM 4772 C CA . TRP B 1 314 ? 3.871 20.411 -16.917 1.00 58.99 314 TRP B CA 1
ATOM 4773 C C . TRP B 1 314 ? 4.425 19.252 -17.722 1.00 60.05 314 TRP B C 1
ATOM 4774 O O . TRP B 1 314 ? 5.155 19.452 -18.692 1.00 63.16 314 TRP B O 1
ATOM 4785 N N . TYR B 1 315 ? 4.058 18.041 -17.318 1.00 58.12 315 TYR B N 1
ATOM 4786 C CA . TYR B 1 315 ? 4.381 16.845 -18.085 1.00 57.72 315 TYR B CA 1
ATOM 4787 C C . TYR B 1 315 ? 3.517 15.657 -17.662 1.00 58.14 315 TYR B C 1
ATOM 4788 O O . TYR B 1 315 ? 3.256 15.460 -16.477 1.00 61.27 315 TYR B O 1
ATOM 4797 N N . ASP B 1 316 ? 3.049 14.888 -18.642 1.00 56.77 316 ASP B N 1
ATOM 4798 C CA . ASP B 1 316 ? 2.400 13.606 -18.376 1.00 54.40 316 ASP B CA 1
ATOM 4799 C C . ASP B 1 316 ? 3.488 12.596 -18.028 1.00 55.12 316 ASP B C 1
ATOM 4800 O O . ASP B 1 316 ? 4.183 12.101 -18.915 1.00 56.83 316 ASP B O 1
ATOM 4805 N N . ASN B 1 317 ? 3.633 12.291 -16.741 1.00 44.28 317 ASN B N 1
ATOM 4806 C CA . ASN B 1 317 ? 4.718 11.427 -16.287 1.00 51.65 317 ASN B CA 1
ATOM 4807 C C . ASN B 1 317 ? 4.588 10.004 -16.824 1.00 55.37 317 ASN B C 1
ATOM 4808 O O . ASN B 1 317 ? 5.564 9.256 -16.863 1.00 58.25 317 ASN B O 1
ATOM 4813 N N . GLU B 1 318 ? 3.384 9.642 -17.249 1.00 56.90 318 GLU B N 1
ATOM 4814 C CA . GLU B 1 318 ? 3.137 8.315 -17.798 1.00 58.06 318 GLU B CA 1
ATOM 4815 C C . GLU B 1 318 ? 3.296 8.276 -19.318 1.00 62.48 318 GLU B C 1
ATOM 4816 O O . GLU B 1 318 ? 4.157 7.571 -19.848 1.00 64.58 318 GLU B O 1
ATOM 4822 N N . PHE B 1 319 ? 2.464 9.045 -20.012 1.00 62.32 319 PHE B N 1
ATOM 4823 C CA . PHE B 1 319 ? 2.336 8.932 -21.461 1.00 59.03 319 PHE B CA 1
ATOM 4824 C C . PHE B 1 319 ? 3.410 9.701 -22.224 1.00 57.05 319 PHE B C 1
ATOM 4825 O O . PHE B 1 319 ? 3.968 9.188 -23.197 1.00 56.56 319 PHE B O 1
ATOM 4833 N N . GLY B 1 320 ? 3.680 10.929 -21.789 1.00 54.89 320 GLY B N 1
ATOM 4834 C CA . GLY B 1 320 ? 4.705 11.755 -22.403 1.00 52.01 320 GLY B CA 1
ATOM 4835 C C . GLY B 1 320 ? 6.031 11.030 -22.510 1.00 51.89 320 GLY B C 1
ATOM 4836 O O . GLY B 1 320 ? 6.656 11.007 -23.567 1.00 51.93 320 GLY B O 1
ATOM 4837 N N . TYR B 1 321 ? 6.445 10.415 -21.407 1.00 52.83 321 TYR B N 1
ATOM 4838 C CA . TYR B 1 321 ? 7.674 9.631 -21.366 1.00 58.11 321 TYR B CA 1
ATOM 4839 C C . TYR B 1 321 ? 7.622 8.445 -22.326 1.00 60.10 321 TYR B C 1
ATOM 4840 O O . TYR B 1 321 ? 8.609 8.138 -22.995 1.00 61.76 321 TYR B O 1
ATOM 4849 N N . SER B 1 322 ? 6.470 7.780 -22.381 1.00 59.32 322 SER B N 1
ATOM 4850 C CA . SER B 1 322 ? 6.290 6.625 -23.254 1.00 57.81 322 SER B CA 1
ATOM 4851 C C . SER B 1 322 ? 6.499 7.022 -24.705 1.00 64.42 322 SER B C 1
ATOM 4852 O O . SER B 1 322 ? 7.054 6.260 -25.495 1.00 66.59 322 SER B O 1
ATOM 4855 N N . CYS B 1 323 ? 6.056 8.228 -25.041 1.00 67.43 323 CYS B N 1
ATOM 4856 C CA . CYS B 1 323 ? 6.251 8.780 -26.375 1.00 71.73 323 CYS B CA 1
ATOM 4857 C C . CYS B 1 323 ? 7.727 8.948 -26.708 1.00 73.71 323 CYS B C 1
ATOM 4858 O O . CYS B 1 323 ? 8.144 8.722 -27.843 1.00 76.10 323 CYS B O 1
ATOM 4861 N N . ARG B 1 324 ? 8.512 9.356 -25.717 1.00 72.19 324 ARG B N 1
ATOM 4862 C CA . ARG B 1 324 ? 9.937 9.576 -25.929 1.00 73.18 324 ARG B CA 1
ATOM 4863 C C . ARG B 1 324 ? 10.665 8.252 -26.083 1.00 71.10 324 ARG B C 1
ATOM 4864 O O . ARG B 1 324 ? 11.660 8.161 -26.801 1.00 73.96 324 ARG B O 1
ATOM 4872 N N . VAL B 1 325 ? 10.163 7.227 -25.406 1.00 66.66 325 VAL B N 1
ATOM 4873 C CA . VAL B 1 325 ? 10.724 5.895 -25.541 1.00 65.89 325 VAL B CA 1
ATOM 4874 C C . VAL B 1 325 ? 10.634 5.467 -27.000 1.00 67.48 325 VAL B C 1
ATOM 4875 O O . VAL B 1 325 ? 11.614 4.998 -27.584 1.00 71.49 325 VAL B O 1
ATOM 4879 N N . VAL B 1 326 ? 9.457 5.658 -27.589 1.00 63.88 326 VAL B N 1
ATOM 4880 C CA . VAL B 1 326 ? 9.226 5.315 -28.986 1.00 63.73 326 VAL B CA 1
ATOM 4881 C C . VAL B 1 326 ? 10.144 6.111 -29.896 1.00 65.95 326 VAL B C 1
ATOM 4882 O O . VAL B 1 326 ? 10.803 5.553 -30.772 1.00 68.70 326 VAL B O 1
ATOM 4886 N N . ASP B 1 327 ? 10.176 7.421 -29.680 1.00 64.71 327 ASP B N 1
ATOM 4887 C CA . ASP B 1 327 ? 10.990 8.315 -30.487 1.00 64.70 327 ASP B CA 1
ATOM 4888 C C . ASP B 1 327 ? 12.460 7.913 -30.464 1.00 66.80 327 ASP B C 1
ATOM 4889 O O . ASP B 1 327 ? 13.168 8.051 -31.460 1.00 69.84 327 ASP B O 1
ATOM 4894 N N . LEU B 1 328 ? 12.915 7.405 -29.327 1.00 66.00 328 LEU B N 1
ATOM 4895 C CA . LEU B 1 328 ? 14.311 7.025 -29.195 1.00 69.11 328 LEU B CA 1
ATOM 4896 C C . LEU B 1 328 ? 14.613 5.810 -30.058 1.00 67.80 328 LEU B C 1
ATOM 4897 O O . LEU B 1 328 ? 15.621 5.769 -30.760 1.00 69.38 328 LEU B O 1
ATOM 4902 N N . ILE B 1 329 ? 13.724 4.828 -30.000 1.00 65.52 329 ILE B N 1
ATOM 4903 C CA . ILE B 1 329 ? 13.895 3.594 -30.746 1.00 65.01 329 ILE B CA 1
ATOM 4904 C C . ILE B 1 329 ? 13.916 3.843 -32.245 1.00 70.28 329 ILE B C 1
ATOM 4905 O O . ILE B 1 329 ? 14.835 3.409 -32.936 1.00 76.98 329 ILE B O 1
ATOM 4910 N N . THR B 1 330 ? 12.906 4.546 -32.747 1.00 68.74 330 THR B N 1
ATOM 4911 C CA . THR B 1 330 ? 12.830 4.814 -34.175 1.00 71.31 330 THR B CA 1
ATOM 4912 C C . THR B 1 330 ? 14.072 5.585 -34.623 1.00 73.28 330 THR B C 1
ATOM 4913 O O . THR B 1 330 ? 14.510 5.465 -35.767 1.00 77.32 330 THR B O 1
ATOM 4917 N N . HIS B 1 331 ? 14.654 6.346 -33.700 1.00 71.09 331 HIS B N 1
ATOM 4918 C CA . HIS B 1 331 ? 15.908 7.045 -33.953 1.00 71.20 331 HIS B CA 1
ATOM 4919 C C . HIS B 1 331 ? 17.062 6.047 -34.014 1.00 72.58 331 HIS B C 1
ATOM 4920 O O . HIS B 1 331 ? 17.947 6.160 -34.861 1.00 75.47 331 HIS B O 1
ATOM 4927 N N . MET B 1 332 ? 17.045 5.070 -33.113 1.00 69.29 332 MET B N 1
ATOM 4928 C CA . MET B 1 332 ? 18.058 4.023 -33.112 1.00 69.82 332 MET B CA 1
ATOM 4929 C C . MET B 1 332 ? 17.995 3.200 -34.385 1.00 72.69 332 MET B C 1
ATOM 4930 O O . MET B 1 332 ? 19.024 2.777 -34.911 1.00 76.07 332 MET B O 1
ATOM 4935 N N . HIS B 1 333 ? 16.782 2.965 -34.872 1.00 71.96 333 HIS B N 1
ATOM 4936 C CA . HIS B 1 333 ? 16.608 2.198 -36.093 1.00 73.85 333 HIS B CA 1
ATOM 4937 C C . HIS B 1 333 ? 17.197 2.957 -37.267 1.00 79.78 333 HIS B C 1
ATOM 4938 O O . HIS B 1 333 ? 17.659 2.361 -38.238 1.00 85.10 333 HIS B O 1
ATOM 4945 N N . LYS B 1 334 ? 17.178 4.281 -37.167 1.00 79.04 334 LYS B N 1
ATOM 4946 C CA . LYS B 1 334 ? 17.752 5.124 -38.203 1.00 82.40 334 LYS B CA 1
ATOM 4947 C C . LYS B 1 334 ? 19.255 4.891 -38.307 1.00 83.93 334 LYS B C 1
ATOM 4948 O O . LYS B 1 334 ? 19.785 4.704 -39.399 1.00 87.81 334 LYS B O 1
ATOM 4958 N N . VAL B 1 335 ? 19.928 4.875 -37.162 1.00 83.30 335 VAL B N 1
ATOM 4959 C CA . VAL B 1 335 ? 21.384 4.794 -37.131 1.00 85.67 335 VAL B CA 1
ATOM 4960 C C . VAL B 1 335 ? 21.913 3.399 -37.465 1.00 91.07 335 VAL B C 1
ATOM 4961 O O . VAL B 1 335 ? 22.761 3.253 -38.345 1.00 96.06 335 VAL B O 1
ATOM 4965 N N . ASP B 1 336 ? 21.428 2.383 -36.755 1.00 90.63 336 ASP B N 1
ATOM 4966 C CA . ASP B 1 336 ? 21.870 1.008 -36.983 1.00 91.65 336 ASP B CA 1
ATOM 4967 C C . ASP B 1 336 ? 21.661 0.614 -38.439 1.00 92.55 336 ASP B C 1
ATOM 4968 O O . ASP B 1 336 ? 22.499 -0.055 -39.046 1.00 92.97 336 ASP B O 1
ATOM 4973 N N . HIS B 1 337 ? 20.534 1.047 -38.991 1.00 93.00 337 HIS B N 1
ATOM 4974 C CA . HIS B 1 337 ? 20.200 0.767 -40.377 1.00 95.46 337 HIS B CA 1
ATOM 4975 C C . HIS B 1 337 ? 20.386 2.008 -41.224 1.00 97.00 337 HIS B C 1
ATOM 4976 O O . HIS B 1 337 ? 19.532 2.353 -42.039 1.00 97.59 337 HIS B O 1
ATOM 4983 N N . ALA B 1 338 ? 21.504 2.687 -41.006 1.00 96.97 338 ALA B N 1
ATOM 4984 C CA . ALA B 1 338 ? 21.900 3.790 -41.862 1.00 97.03 338 ALA B CA 1
ATOM 4985 C C . ALA B 1 338 ? 22.935 3.275 -42.841 1.00 99.57 338 ALA B C 1
ATOM 4986 O O . ALA B 1 338 ? 22.835 3.512 -44.044 1.00 100.55 338 ALA B O 1
ATOM 4989 N N . MET C 1 1 ? -4.140 39.776 35.146 1.00 128.24 1 MET C N 1
ATOM 4990 C CA . MET C 1 1 ? -5.102 39.004 35.921 1.00 127.95 1 MET C CA 1
ATOM 4991 C C . MET C 1 1 ? -5.987 38.130 35.015 1.00 126.79 1 MET C C 1
ATOM 4992 O O . MET C 1 1 ? -5.690 36.953 34.793 1.00 124.28 1 MET C O 1
ATOM 4997 N N . SER C 1 2 ? -7.051 38.715 34.475 1.00 128.58 2 SER C N 1
ATOM 4998 C CA . SER C 1 2 ? -8.070 37.979 33.738 1.00 125.64 2 SER C CA 1
ATOM 4999 C C . SER C 1 2 ? -7.584 37.415 32.408 1.00 124.04 2 SER C C 1
ATOM 5000 O O . SER C 1 2 ? -6.505 37.758 31.922 1.00 125.08 2 SER C O 1
ATOM 5003 N N . ARG C 1 3 ? -8.400 36.536 31.836 1.00 121.33 3 ARG C N 1
ATOM 5004 C CA . ARG C 1 3 ? -8.213 36.068 30.470 1.00 119.38 3 ARG C CA 1
ATOM 5005 C C . ARG C 1 3 ? -9.019 36.957 29.528 1.00 117.22 3 ARG C C 1
ATOM 5006 O O . ARG C 1 3 ? -10.075 37.470 29.899 1.00 120.14 3 ARG C O 1
ATOM 5014 N N . ALA C 1 4 ? -8.520 37.143 28.311 1.00 110.29 4 ALA C N 1
ATOM 5015 C CA . ALA C 1 4 ? -9.192 37.994 27.337 1.00 102.78 4 ALA C CA 1
ATOM 5016 C C . ALA C 1 4 ? -10.522 37.393 26.902 1.00 94.70 4 ALA C C 1
ATOM 5017 O O . ALA C 1 4 ? -10.595 36.211 26.573 1.00 92.80 4 ALA C O 1
ATOM 5019 N N . LYS C 1 5 ? -11.572 38.207 26.904 1.00 89.95 5 LYS C N 1
ATOM 5020 C CA . LYS C 1 5 ? -12.875 37.761 26.420 1.00 84.39 5 LYS C CA 1
ATOM 5021 C C . LYS C 1 5 ? -12.981 37.999 24.915 1.00 82.18 5 LYS C C 1
ATOM 5022 O O . LYS C 1 5 ? -12.806 39.126 24.442 1.00 81.91 5 LYS C O 1
ATOM 5025 N N . VAL C 1 6 ? -13.269 36.930 24.173 1.00 78.80 6 VAL C N 1
ATOM 5026 C CA . VAL C 1 6 ? -13.189 36.944 22.713 1.00 77.00 6 VAL C CA 1
ATOM 5027 C C . VAL C 1 6 ? -14.519 36.605 22.032 1.00 75.70 6 VAL C C 1
ATOM 5028 O O . VAL C 1 6 ? -15.296 35.789 22.530 1.00 75.81 6 VAL C O 1
ATOM 5032 N N . GLY C 1 7 ? -14.763 37.235 20.884 1.00 74.45 7 GLY C N 1
ATOM 5033 C CA . GLY C 1 7 ? -15.891 36.899 20.032 1.00 73.61 7 GLY C CA 1
ATOM 5034 C C . GLY C 1 7 ? -15.445 36.544 18.621 1.00 73.79 7 GLY C C 1
ATOM 5035 O O . GLY C 1 7 ? -14.364 36.947 18.192 1.00 74.29 7 GLY C O 1
ATOM 5036 N N . ILE C 1 8 ? -16.268 35.786 17.898 1.00 72.50 8 ILE C N 1
ATOM 5037 C CA . ILE C 1 8 ? -15.914 35.341 16.550 1.00 69.24 8 ILE C CA 1
ATOM 5038 C C . ILE C 1 8 ? -17.028 35.601 15.543 1.00 68.73 8 ILE C C 1
ATOM 5039 O O . ILE C 1 8 ? -18.176 35.218 15.762 1.00 67.49 8 ILE C O 1
ATOM 5044 N N . ASN C 1 9 ? -16.683 36.235 14.427 1.00 69.70 9 ASN C N 1
ATOM 5045 C CA . ASN C 1 9 ? -17.644 36.420 13.348 1.00 72.86 9 ASN C CA 1
ATOM 5046 C C . ASN C 1 9 ? -17.211 35.619 12.127 1.00 71.16 9 ASN C C 1
ATOM 5047 O O . ASN C 1 9 ? -16.047 35.661 11.729 1.00 69.55 9 ASN C O 1
ATOM 5052 N N . GLY C 1 10 ? -18.154 34.890 11.539 1.00 71.51 10 GLY C N 1
ATOM 5053 C CA . GLY C 1 10 ? -17.858 34.042 10.400 1.00 73.50 10 GLY C CA 1
ATOM 5054 C C . GLY C 1 10 ? -17.386 32.665 10.822 1.00 77.26 10 GLY C C 1
ATOM 5055 O O . GLY C 1 10 ? -16.186 32.399 10.895 1.00 79.26 10 GLY C O 1
ATOM 5056 N N . PHE C 1 11 ? -18.336 31.779 11.096 1.00 77.84 11 PHE C N 1
ATOM 5057 C CA . PHE C 1 11 ? -18.012 30.444 11.578 1.00 76.48 11 PHE C CA 1
ATOM 5058 C C . PHE C 1 11 ? -17.498 29.551 10.454 1.00 76.72 11 PHE C C 1
ATOM 5059 O O . PHE C 1 11 ? -17.980 28.434 10.270 1.00 77.14 11 PHE C O 1
ATOM 5067 N N . GLY C 1 12 ? -16.517 30.045 9.708 1.00 77.61 12 GLY C N 1
ATOM 5068 C CA . GLY C 1 12 ? -15.953 29.294 8.604 1.00 75.39 12 GLY C CA 1
ATOM 5069 C C . GLY C 1 12 ? -15.019 28.191 9.054 1.00 71.40 12 GLY C C 1
ATOM 5070 O O . GLY C 1 12 ? -15.053 27.761 10.206 1.00 67.68 12 GLY C O 1
ATOM 5071 N N . ARG C 1 13 ? -14.180 27.728 8.135 1.00 71.30 13 ARG C N 1
ATOM 5072 C CA . ARG C 1 13 ? -13.212 26.688 8.444 1.00 68.79 13 ARG C CA 1
ATOM 5073 C C . ARG C 1 13 ? -12.147 27.254 9.375 1.00 65.61 13 ARG C C 1
ATOM 5074 O O . ARG C 1 13 ? -11.926 26.738 10.465 1.00 62.48 13 ARG C O 1
ATOM 5082 N N . ILE C 1 14 ? -11.512 28.343 8.955 1.00 71.45 14 ILE C N 1
ATOM 5083 C CA . ILE C 1 14 ? -10.469 28.972 9.760 1.00 73.96 14 ILE C CA 1
ATOM 5084 C C . ILE C 1 14 ? -11.062 29.793 10.900 1.00 74.53 14 ILE C C 1
ATOM 5085 O O . ILE C 1 14 ? -10.381 30.642 11.463 1.00 73.38 14 ILE C O 1
ATOM 5087 N N . GLY C 1 15 ? -12.326 29.539 11.231 1.00 74.32 15 GLY C N 1
ATOM 5088 C CA . GLY C 1 15 ? -13.002 30.231 12.315 1.00 73.26 15 GLY C CA 1
ATOM 5089 C C . GLY C 1 15 ? -13.527 29.292 13.387 1.00 71.36 15 GLY C C 1
ATOM 5090 O O . GLY C 1 15 ? -13.475 29.603 14.576 1.00 69.80 15 GLY C O 1
ATOM 5091 N N . ARG C 1 16 ? -14.039 28.141 12.963 1.00 72.23 16 ARG C N 1
ATOM 5092 C CA . ARG C 1 16 ? -14.495 27.113 13.895 1.00 73.24 16 ARG C CA 1
ATOM 5093 C C . ARG C 1 16 ? -13.310 26.483 14.614 1.00 72.63 16 ARG C C 1
ATOM 5094 O O . ARG C 1 16 ? -13.441 25.975 15.727 1.00 74.68 16 ARG C O 1
ATOM 5102 N N . LEU C 1 17 ? -12.154 26.512 13.960 1.00 70.27 17 LEU C N 1
ATOM 5103 C CA . LEU C 1 17 ? -10.952 25.883 14.488 1.00 67.04 17 LEU C CA 1
ATOM 5104 C C . LEU C 1 17 ? -10.246 26.806 15.466 1.00 71.96 17 LEU C C 1
ATOM 5105 O O . LEU C 1 17 ? -9.595 26.350 16.407 1.00 72.37 17 LEU C O 1
ATOM 5110 N N . VAL C 1 18 ? -10.376 28.107 15.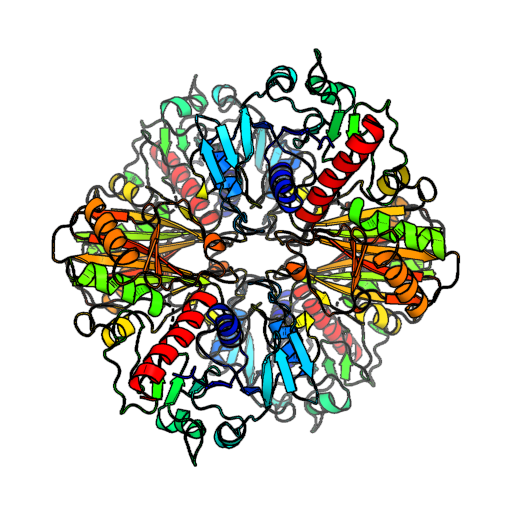232 1.00 74.06 18 VAL C N 1
ATOM 5111 C CA . VAL C 1 18 ? -9.876 29.092 16.174 1.00 75.34 18 VAL C CA 1
ATOM 5112 C C . VAL C 1 18 ? -10.575 28.852 17.497 1.00 78.25 18 VAL C C 1
ATOM 5113 O O . VAL C 1 18 ? -9.948 28.843 18.554 1.00 80.03 18 VAL C O 1
ATOM 5117 N N . LEU C 1 19 ? -11.884 28.643 17.423 1.00 80.00 19 LEU C N 1
ATOM 5118 C CA . LEU C 1 19 ? -12.671 28.290 18.594 1.00 83.43 19 LEU C CA 1
ATOM 5119 C C . LEU C 1 19 ? -12.152 27.008 19.235 1.00 80.96 19 LEU C C 1
ATOM 5120 O O . LEU C 1 19 ? -11.949 26.946 20.448 1.00 81.02 19 LEU C O 1
ATOM 5125 N N . ARG C 1 20 ? -11.933 25.988 18.412 1.00 78.47 20 ARG C N 1
ATOM 5126 C CA . ARG C 1 20 ? -11.447 24.710 18.910 1.00 78.52 20 ARG C CA 1
ATOM 5127 C C . ARG C 1 20 ? -10.085 24.910 19.568 1.00 78.52 20 ARG C C 1
ATOM 5128 O O . ARG C 1 20 ? -9.708 24.176 20.479 1.00 80.80 20 ARG C O 1
ATOM 5136 N N . ALA C 1 21 ? -9.365 25.932 19.117 1.00 77.07 21 ALA C N 1
ATOM 5137 C CA . ALA C 1 21 ? -8.034 26.220 19.634 1.00 77.87 21 ALA C CA 1
ATOM 5138 C C . ALA C 1 21 ? -8.072 26.947 20.980 1.00 79.81 21 ALA C C 1
ATOM 5139 O O . ALA C 1 21 ? -7.066 27.002 21.689 1.00 79.29 21 ALA C O 1
ATOM 5141 N N . ALA C 1 22 ? -9.227 27.503 21.331 1.00 80.41 22 ALA C N 1
ATOM 5142 C CA . ALA C 1 22 ? -9.344 28.290 22.556 1.00 80.85 22 ALA C CA 1
ATOM 5143 C C . ALA C 1 22 ? -9.578 27.408 23.776 1.00 81.10 22 ALA C C 1
ATOM 5144 O O . ALA C 1 22 ? -9.096 27.709 24.866 1.00 81.61 22 ALA C O 1
ATOM 5146 N N . PHE C 1 23 ? -10.321 26.325 23.591 1.00 81.71 23 PHE C N 1
ATOM 5147 C CA . PHE C 1 23 ? -10.620 25.421 24.694 1.00 86.21 23 PHE C CA 1
ATOM 5148 C C . PHE C 1 23 ? -9.455 24.478 24.962 1.00 90.87 23 PHE C C 1
ATOM 5149 O O . PHE C 1 23 ? -9.445 23.753 25.958 1.00 94.84 23 PHE C O 1
ATOM 5157 N N . LEU C 1 24 ? -8.471 24.504 24.071 1.00 89.05 24 LEU C N 1
ATOM 5158 C CA . LEU C 1 24 ? -7.279 23.681 24.218 1.00 85.34 24 LEU C CA 1
ATOM 5159 C C . LEU C 1 24 ? -6.216 24.424 25.022 1.00 83.76 24 LEU C C 1
ATOM 5160 O O . LEU C 1 24 ? -5.749 23.937 26.052 1.00 84.82 24 LEU C O 1
ATOM 5165 N N . LYS C 1 25 ? -5.838 25.605 24.547 1.00 83.17 25 LYS C N 1
ATOM 5166 C CA . LYS C 1 25 ? -4.890 26.442 25.268 1.00 84.48 25 LYS C CA 1
ATOM 5167 C C . LYS C 1 25 ? -5.492 26.939 26.578 1.00 91.61 25 LYS C C 1
ATOM 5168 O O . LYS C 1 25 ? -4.788 27.088 27.578 1.00 94.58 25 LYS C O 1
ATOM 5173 N N . ASN C 1 26 ? -6.800 27.191 26.551 1.00 94.45 26 ASN C N 1
ATOM 5174 C CA . ASN C 1 26 ? -7.546 27.736 27.686 1.00 99.70 26 ASN C CA 1
ATOM 5175 C C . ASN C 1 26 ? -6.900 29.021 28.206 1.00 99.61 26 ASN C C 1
ATOM 5176 O O . ASN C 1 26 ? -6.918 29.305 29.405 1.00 101.74 26 ASN C O 1
ATOM 5181 N N . THR C 1 27 ? -6.336 29.796 27.286 1.00 95.25 27 THR C N 1
ATOM 5182 C CA . THR C 1 27 ? -5.663 31.039 27.630 1.00 92.51 27 THR C CA 1
ATOM 5183 C C . THR C 1 27 ? -6.619 32.223 27.543 1.00 95.90 27 THR C C 1
ATOM 5184 O O . THR C 1 27 ? -6.349 33.287 28.098 1.00 100.47 27 THR C O 1
ATOM 5188 N N . VAL C 1 28 ? -7.737 32.036 26.845 1.00 92.57 28 VAL C N 1
ATOM 5189 C CA . VAL C 1 28 ? -8.732 33.096 26.691 1.00 92.28 28 VAL C CA 1
ATOM 5190 C C . VAL C 1 28 ? -10.159 32.547 26.787 1.00 91.41 28 VAL C C 1
ATOM 5191 O O . VAL C 1 28 ? -10.368 31.347 26.977 1.00 90.46 28 VAL C O 1
ATOM 5195 N N . ASP C 1 29 ? -11.134 33.442 26.645 1.00 90.63 29 ASP C N 1
ATOM 5196 C CA . ASP C 1 29 ? -12.545 33.091 26.771 1.00 87.26 29 ASP C CA 1
ATOM 5197 C C . ASP C 1 29 ? -13.343 33.468 25.535 1.00 83.99 29 ASP C C 1
ATOM 5198 O O . ASP C 1 29 ? -13.428 34.643 25.182 1.00 84.71 29 ASP C O 1
ATOM 5203 N N . VAL C 1 30 ? -13.936 32.473 24.887 1.00 81.28 30 VAL C N 1
ATOM 5204 C CA . VAL C 1 30 ? -14.876 32.732 23.807 1.00 78.77 30 VAL C CA 1
ATOM 5205 C C . VAL C 1 30 ? -16.252 32.931 24.415 1.00 80.03 30 VAL C C 1
ATOM 5206 O O . VAL C 1 30 ? -16.736 32.075 25.154 1.00 80.50 30 VAL C O 1
ATOM 5210 N N . VAL C 1 31 ? -16.882 34.060 24.110 1.00 80.94 31 VAL C N 1
ATOM 5211 C CA . VAL C 1 31 ? -18.167 34.382 24.713 1.00 83.54 31 VAL C CA 1
ATOM 5212 C C . VAL C 1 31 ? -19.267 34.467 23.661 1.00 83.54 31 VAL C C 1
ATOM 5213 O O . VAL C 1 31 ? -20.405 34.072 23.912 1.00 84.17 31 VAL C O 1
ATOM 5217 N N . SER C 1 32 ? -18.933 34.980 22.482 1.00 82.09 32 SER C N 1
ATOM 5218 C CA . SER C 1 32 ? -19.942 35.186 21.450 1.00 81.27 32 SER C CA 1
ATOM 5219 C C . SER C 1 32 ? -19.476 34.720 20.077 1.00 80.36 32 SER C C 1
ATOM 5220 O O . SER C 1 32 ? -18.284 34.753 19.770 1.00 79.92 32 SER C O 1
ATOM 5222 N N . VAL C 1 33 ? -20.432 34.279 19.263 1.00 78.22 33 VAL C N 1
ATOM 5223 C CA . VAL C 1 33 ? -20.176 33.928 17.870 1.00 74.62 33 VAL C CA 1
ATOM 5224 C C . VAL C 1 33 ? -21.297 34.474 16.991 1.00 71.80 33 VAL C C 1
ATOM 5225 O O . VAL C 1 33 ? -22.455 34.533 17.406 1.00 71.55 33 VAL C O 1
ATOM 5229 N N . ASN C 1 34 ? -20.951 34.873 15.774 1.00 69.61 34 ASN C N 1
ATOM 5230 C CA . ASN C 1 34 ? -21.945 35.424 14.867 1.00 70.59 34 ASN C CA 1
ATOM 5231 C C . ASN C 1 34 ? -21.803 34.855 13.462 1.00 73.03 34 ASN C C 1
ATOM 5232 O O . ASN C 1 34 ? -20.739 34.931 12.850 1.00 74.64 34 ASN C O 1
ATOM 5237 N N . ASP C 1 35 ? -22.892 34.285 12.964 1.00 72.74 35 ASP C N 1
ATOM 5238 C CA . ASP C 1 35 ? -22.968 33.813 11.591 1.00 72.68 35 ASP C CA 1
ATOM 5239 C C . ASP C 1 35 ? -24.437 33.653 11.243 1.00 76.90 35 ASP C C 1
ATOM 5240 O O . ASP C 1 35 ? -25.136 32.834 11.838 1.00 80.10 35 ASP C O 1
ATOM 5245 N N . PRO C 1 36 ? -24.917 34.456 10.288 1.00 78.47 36 PRO C N 1
ATOM 5246 C CA . PRO C 1 36 ? -26.327 34.442 9.888 1.00 81.41 36 PRO C CA 1
ATOM 5247 C C . PRO C 1 36 ? -26.756 33.152 9.200 1.00 81.09 36 PRO C C 1
ATOM 5248 O O . PRO C 1 36 ? -27.905 32.734 9.336 1.00 82.52 36 PRO C O 1
ATOM 5252 N N . PHE C 1 37 ? -25.837 32.529 8.473 1.00 79.41 37 PHE C N 1
ATOM 5253 C CA . PHE C 1 37 ? -26.174 31.376 7.647 1.00 81.28 37 PHE C CA 1
ATOM 5254 C C . PHE C 1 37 ? -26.243 30.093 8.466 1.00 79.93 37 PHE C C 1
ATOM 5255 O O . PHE C 1 37 ? -26.988 29.166 8.134 1.00 79.06 37 PHE C O 1
ATOM 5263 N N . ILE C 1 38 ? -25.458 30.049 9.537 1.00 78.26 38 ILE C N 1
ATOM 5264 C CA . ILE C 1 38 ? -25.360 28.864 10.375 1.00 73.52 38 ILE C CA 1
ATOM 5265 C C . ILE C 1 38 ? -26.055 29.121 11.704 1.00 72.66 38 ILE C C 1
ATOM 5266 O O . ILE C 1 38 ? -25.594 29.923 12.514 1.00 73.62 38 ILE C O 1
ATOM 5271 N N . ASP C 1 39 ? -27.174 28.440 11.917 1.00 72.77 39 ASP C N 1
ATOM 5272 C CA . ASP C 1 39 ? -27.957 28.612 13.134 1.00 76.47 39 ASP C CA 1
ATOM 5273 C C . ASP C 1 39 ? -27.303 27.915 14.325 1.00 74.17 39 ASP C C 1
ATOM 5274 O O . ASP C 1 39 ? -26.270 27.265 14.182 1.00 73.81 39 ASP C O 1
ATOM 5279 N N . LEU C 1 40 ? -27.909 28.062 15.499 1.00 75.46 40 LEU C N 1
ATOM 5280 C CA . LEU C 1 40 ? -27.381 27.466 16.724 1.00 77.35 40 LEU C CA 1
ATOM 5281 C C . LEU C 1 40 ? -27.348 25.946 16.634 1.00 81.04 40 LEU C C 1
ATOM 5282 O O . LEU C 1 40 ? -26.340 25.321 16.963 1.00 83.48 40 LEU C O 1
ATOM 5287 N N . GLU C 1 41 ? -28.473 25.373 16.210 1.00 81.96 41 GLU C N 1
ATOM 5288 C CA . GLU C 1 41 ? -28.597 23.946 15.929 1.00 79.91 41 GLU C CA 1
ATOM 5289 C C . GLU C 1 41 ? -27.389 23.476 15.128 1.00 72.44 41 GLU C C 1
ATOM 5290 O O . GLU C 1 41 ? -26.646 22.594 15.554 1.00 70.51 41 GLU C O 1
ATOM 5296 N N . TYR C 1 42 ? -27.191 24.110 13.977 1.00 68.66 42 TYR C N 1
ATOM 5297 C CA . TYR C 1 42 ? -26.109 23.776 13.060 1.00 64.43 42 TYR C CA 1
ATOM 5298 C C . TYR C 1 42 ? -24.728 23.997 13.686 1.00 64.15 42 TYR C C 1
ATOM 5299 O O . TYR C 1 42 ? -23.814 23.202 13.469 1.00 63.99 42 TYR C O 1
ATOM 5308 N N . MET C 1 43 ? -24.582 25.071 14.461 1.00 65.38 43 MET C N 1
ATOM 5309 C CA . MET C 1 43 ? -23.296 25.405 15.080 1.00 66.45 43 MET C CA 1
ATOM 5310 C C . MET C 1 43 ? -22.751 24.261 15.926 1.00 67.22 43 MET C C 1
ATOM 5311 O O . MET C 1 43 ? -21.561 23.964 15.878 1.00 67.49 43 MET C O 1
ATOM 5316 N N . VAL C 1 44 ? -23.629 23.626 16.695 1.00 67.78 44 VAL C N 1
ATOM 5317 C CA . VAL C 1 44 ? -23.261 22.473 17.509 1.00 66.73 44 VAL C CA 1
ATOM 5318 C C . VAL C 1 44 ? -22.701 21.360 16.626 1.00 64.69 44 VAL C C 1
ATOM 5319 O O . VAL C 1 44 ? -21.661 20.773 16.927 1.00 62.72 44 VAL C O 1
ATOM 5323 N N . TYR C 1 45 ? -23.405 21.086 15.533 1.00 63.84 45 TYR C N 1
ATOM 5324 C CA . TYR C 1 45 ? -23.032 20.037 14.594 1.00 63.85 45 TYR C CA 1
ATOM 5325 C C . TYR C 1 45 ? -21.699 20.322 13.928 1.00 65.80 45 TYR C C 1
ATOM 5326 O O . TYR C 1 45 ? -20.856 19.434 13.802 1.00 66.78 45 TYR C O 1
ATOM 5335 N N . MET C 1 46 ? -21.522 21.561 13.487 1.00 65.79 46 MET C N 1
ATOM 5336 C CA . MET C 1 46 ? -20.307 21.944 12.788 1.00 64.26 46 MET C CA 1
ATOM 5337 C C . MET C 1 46 ? -19.111 21.842 13.721 1.00 61.93 46 MET C C 1
ATOM 5338 O O . MET C 1 46 ? -18.014 21.476 13.301 1.00 62.19 46 MET C O 1
ATOM 5343 N N . ILE C 1 47 ? -19.339 22.153 14.992 1.00 61.57 47 ILE C N 1
ATOM 5344 C CA . ILE C 1 47 ? -18.293 22.092 16.001 1.00 61.66 47 ILE C CA 1
ATOM 5345 C C . ILE C 1 47 ? -17.982 20.658 16.383 1.00 62.95 47 ILE C C 1
ATOM 5346 O O . ILE C 1 47 ? -16.822 20.252 16.404 1.00 65.20 47 ILE C O 1
ATOM 5351 N N . LYS C 1 48 ? -19.030 19.902 16.693 1.00 64.50 48 LYS C N 1
ATOM 5352 C CA . LYS C 1 48 ? -18.883 18.542 17.197 1.00 62.87 48 LYS C CA 1
ATOM 5353 C C . LYS C 1 48 ? -18.283 17.599 16.157 1.00 63.81 48 LYS C C 1
ATOM 5354 O O . LYS C 1 48 ? -17.437 16.770 16.483 1.00 63.29 48 LYS C O 1
ATOM 5359 N N . ARG C 1 49 ? -18.727 17.731 14.910 1.00 65.65 49 ARG C N 1
ATOM 5360 C CA . ARG C 1 49 ? -18.299 16.835 13.837 1.00 65.62 49 ARG C CA 1
ATOM 5361 C C . ARG C 1 49 ? -17.350 17.525 12.860 1.00 64.50 49 ARG C C 1
ATOM 5362 O O . ARG C 1 49 ? -17.728 18.490 12.195 1.00 68.48 49 ARG C O 1
ATOM 5370 N N . ASP C 1 50 ? -16.123 17.022 12.765 1.00 60.36 50 ASP C N 1
ATOM 5371 C CA . ASP C 1 50 ? -15.148 17.575 11.830 1.00 62.52 50 ASP C CA 1
ATOM 5372 C C . ASP C 1 50 ? -14.432 16.462 11.071 1.00 59.41 50 ASP C C 1
ATOM 5373 O O . ASP C 1 50 ? -13.874 15.546 11.673 1.00 58.79 50 ASP C O 1
ATOM 5378 N N . SER C 1 51 ? -14.441 16.558 9.745 1.00 57.62 51 SER C N 1
ATOM 5379 C CA . SER C 1 51 ? -13.900 15.508 8.890 1.00 56.79 51 SER C CA 1
ATOM 5380 C C . SER C 1 51 ? -12.381 15.443 8.942 1.00 56.85 51 SER C C 1
ATOM 5381 O O . SER C 1 51 ? -11.784 14.433 8.569 1.00 57.66 51 SER C O 1
ATOM 5384 N N . THR C 1 52 ? -11.760 16.521 9.406 1.00 58.30 52 THR C N 1
ATOM 5385 C CA . THR C 1 52 ? -10.305 16.611 9.435 1.00 56.85 52 THR C CA 1
ATOM 5386 C C . THR C 1 52 ? -9.723 16.382 10.828 1.00 55.21 52 THR C C 1
ATOM 5387 O O . THR C 1 52 ? -8.831 15.555 11.010 1.00 53.97 52 THR C O 1
ATOM 5391 N N . HIS C 1 53 ? -10.230 17.120 11.808 1.00 56.03 53 HIS C N 1
ATOM 5392 C CA . HIS C 1 53 ? -9.636 17.135 13.139 1.00 55.67 53 HIS C CA 1
ATOM 5393 C C . HIS C 1 53 ? -10.375 16.219 14.112 1.00 54.33 53 HIS C C 1
ATOM 5394 O O . HIS C 1 53 ? -9.974 16.058 15.266 1.00 51.28 53 HIS C O 1
ATOM 5401 N N . GLY C 1 54 ? -11.453 15.612 13.628 1.00 56.30 54 GLY C N 1
ATOM 5402 C CA . GLY C 1 54 ? -12.196 14.644 14.411 1.00 59.80 54 GLY C CA 1
ATOM 5403 C C . GLY C 1 54 ? -13.260 15.253 15.297 1.00 64.15 54 GLY C C 1
ATOM 5404 O O . GLY C 1 54 ? -13.449 16.469 15.310 1.00 66.73 54 GLY C O 1
ATOM 5405 N N . THR C 1 55 ? -13.958 14.398 16.038 1.00 66.45 55 THR C N 1
ATOM 5406 C CA . THR C 1 55 ? -15.003 14.843 16.950 1.00 71.24 55 THR C CA 1
ATOM 5407 C C . THR C 1 55 ? -14.394 15.722 18.035 1.00 72.04 55 THR C C 1
ATOM 5408 O O . THR C 1 55 ? -13.279 15.472 18.493 1.00 71.20 55 THR C O 1
ATOM 5412 N N . PHE C 1 56 ? -15.119 16.768 18.419 1.00 74.29 56 PHE C N 1
ATOM 5413 C CA . PHE C 1 56 ? -14.657 17.687 19.450 1.00 75.64 56 PHE C CA 1
ATOM 5414 C C . PHE C 1 56 ? -14.489 16.962 20.778 1.00 81.00 56 PHE C C 1
ATOM 5415 O O . PHE C 1 56 ? -15.422 16.320 21.262 1.00 82.85 56 PHE C O 1
ATOM 5423 N N . PRO C 1 57 ? -13.289 17.057 21.365 1.00 83.87 57 PRO C N 1
ATOM 5424 C CA . PRO C 1 57 ? -13.012 16.478 22.681 1.00 88.81 57 PRO C CA 1
ATOM 5425 C C . PRO C 1 57 ? -13.736 17.234 23.790 1.00 97.01 57 PRO C C 1
ATOM 5426 O O . PRO C 1 57 ? -13.155 18.114 24.426 1.00 100.90 57 PRO C O 1
ATOM 5430 N N . GLY C 1 58 ? -15.002 16.894 24.009 1.00 100.39 58 GLY C N 1
ATOM 5431 C CA . GLY C 1 58 ? -15.797 17.550 25.028 1.00 101.63 58 GLY C CA 1
ATOM 5432 C C . GLY C 1 58 ? -17.285 17.516 24.744 1.00 101.90 58 GLY C C 1
ATOM 5433 O O . GLY C 1 58 ? -17.718 16.997 23.715 1.00 101.79 58 GLY C O 1
ATOM 5434 N N . GLU C 1 59 ? -18.073 18.073 25.658 1.00 99.09 59 GLU C N 1
ATOM 5435 C CA . GLU C 1 59 ? -19.522 18.063 25.512 1.00 95.17 59 GLU C CA 1
ATOM 5436 C C . GLU C 1 59 ? -20.029 19.400 24.981 1.00 94.28 59 GLU C C 1
ATOM 5437 O O . GLU C 1 59 ? -20.093 20.388 25.714 1.00 97.32 59 GLU C O 1
ATOM 5441 N N . VAL C 1 60 ? -20.381 19.425 23.700 1.00 88.83 60 VAL C N 1
ATOM 5442 C CA . VAL C 1 60 ? -20.959 20.616 23.089 1.00 83.14 60 VAL C CA 1
ATOM 5443 C C . VAL C 1 60 ? -22.475 20.504 23.085 1.00 78.87 60 VAL C C 1
ATOM 5444 O O . VAL C 1 60 ? -23.037 19.603 22.463 1.00 75.67 60 VAL C O 1
ATOM 5448 N N . SER C 1 61 ? -23.133 21.423 23.783 1.00 78.50 61 SER C N 1
ATOM 5449 C CA . SER C 1 61 ? -24.587 21.411 23.874 1.00 78.85 61 SER C CA 1
ATOM 5450 C C . SER C 1 61 ? -25.153 22.823 23.869 1.00 79.13 61 SER C C 1
ATOM 5451 O O . SER C 1 61 ? -24.421 23.800 23.725 1.00 78.15 61 SER C O 1
ATOM 5454 N N . THR C 1 62 ? -26.468 22.917 24.028 1.00 80.75 62 THR C N 1
ATOM 5455 C CA . THR C 1 62 ? -27.143 24.201 24.123 1.00 85.13 62 THR C CA 1
ATOM 5456 C C . THR C 1 62 ? -27.808 24.333 25.486 1.00 89.96 62 THR C C 1
ATOM 5457 O O . THR C 1 62 ? -28.090 23.331 26.143 1.00 91.74 62 THR C O 1
ATOM 5461 N N . GLU C 1 63 ? -28.054 25.567 25.912 1.00 91.90 63 GLU C N 1
ATOM 5462 C CA . GLU C 1 63 ? -28.696 25.794 27.199 1.00 95.87 63 GLU C CA 1
ATOM 5463 C C . GLU C 1 63 ? -29.361 27.164 27.267 1.00 99.30 63 GLU C C 1
ATOM 5464 O O . GLU C 1 63 ? -28.712 28.189 27.058 1.00 102.60 63 GLU C O 1
ATOM 5470 N N . ASN C 1 64 ? -30.663 27.160 27.547 1.00 97.52 64 ASN C N 1
ATOM 5471 C CA . ASN C 1 64 ? -31.448 28.380 27.747 1.00 95.42 64 ASN C CA 1
ATOM 5472 C C . ASN C 1 64 ? -31.435 29.310 26.536 1.00 96.00 64 ASN C C 1
ATOM 5473 O O . ASN C 1 64 ? -31.842 30.467 26.634 1.00 99.84 64 ASN C O 1
ATOM 5476 N N . GLY C 1 65 ? -30.976 28.803 25.396 1.00 91.57 65 GLY C N 1
ATOM 5477 C CA . GLY C 1 65 ? -30.952 29.586 24.175 1.00 88.41 65 GLY C CA 1
ATOM 5478 C C . GLY C 1 65 ? -29.561 29.905 23.664 1.00 83.12 65 GLY C C 1
ATOM 5479 O O . GLY C 1 65 ? -29.399 30.378 22.541 1.00 81.39 65 GLY C O 1
ATOM 5480 N N . LYS C 1 66 ? -28.551 29.650 24.488 1.00 80.86 66 LYS C N 1
ATOM 5481 C CA . LYS C 1 66 ? -27.177 29.917 24.085 1.00 78.63 66 LYS C CA 1
ATOM 5482 C C . LYS C 1 66 ? -26.348 28.636 24.066 1.00 79.90 66 LYS C C 1
ATOM 5483 O O . LYS C 1 66 ? -26.741 27.616 24.632 1.00 82.34 66 LYS C O 1
ATOM 5489 N N . LEU C 1 67 ? -25.198 28.709 23.404 1.00 78.20 67 LEU C N 1
ATOM 5490 C CA . LEU C 1 67 ? -24.318 27.562 23.204 1.00 74.29 67 LEU C CA 1
ATOM 5491 C C . LEU C 1 67 ? -23.408 27.300 24.404 1.00 79.35 67 LEU C C 1
ATOM 5492 O O . LEU C 1 67 ? -22.850 28.231 24.975 1.00 85.32 67 LEU C O 1
ATOM 5497 N N . LYS C 1 68 ? -23.249 26.032 24.775 1.00 78.76 68 LYS C N 1
ATOM 5498 C CA . LYS C 1 68 ? -22.393 25.666 25.904 1.00 80.19 68 LYS C CA 1
ATOM 5499 C C . LYS C 1 68 ? -21.318 24.664 25.477 1.00 83.03 68 LYS C C 1
ATOM 5500 O O . LYS C 1 68 ? -21.600 23.730 24.725 1.00 82.45 68 LYS C O 1
ATOM 5506 N N . VAL C 1 69 ? -20.087 24.861 25.948 1.00 87.35 69 VAL C N 1
ATOM 5507 C CA . VAL C 1 69 ? -18.968 23.990 25.575 1.00 89.90 69 VAL C CA 1
ATOM 5508 C C . VAL C 1 69 ? -18.084 23.648 26.778 1.00 93.82 69 VAL C C 1
ATOM 5509 O O . VAL C 1 69 ? -17.237 24.444 27.182 1.00 92.95 69 VAL C O 1
ATOM 5513 N N . ASN C 1 70 ? -18.265 22.445 27.315 1.00 99.76 70 ASN C N 1
ATOM 5514 C CA . ASN C 1 70 ? -17.628 22.027 28.566 1.00 108.38 70 ASN C CA 1
ATOM 5515 C C . ASN C 1 70 ? -17.742 23.087 29.654 1.00 115.80 70 ASN C C 1
ATOM 5516 O O . ASN C 1 70 ? -16.748 23.698 30.048 1.00 117.17 70 ASN C O 1
ATOM 5521 N N . GLY C 1 71 ? -18.965 23.299 30.127 1.00 123.06 71 GLY C N 1
ATOM 5522 C CA . GLY C 1 71 ? -19.206 24.153 31.274 1.00 123.62 71 GLY C CA 1
ATOM 5523 C C . GLY C 1 71 ? -18.987 25.636 31.048 1.00 124.08 71 GLY C C 1
ATOM 5524 O O . GLY C 1 71 ? -18.909 26.407 32.002 1.00 129.00 71 GLY C O 1
ATOM 5525 N N . LYS C 1 72 ? -18.879 26.036 29.786 1.00 122.45 72 LYS C N 1
ATOM 5526 C CA . LYS C 1 72 ? -18.778 27.448 29.444 1.00 117.71 72 LYS C CA 1
ATOM 5527 C C . LYS C 1 72 ? -19.831 27.787 28.395 1.00 113.92 72 LYS C C 1
ATOM 5528 O O . LYS C 1 72 ? -19.941 27.105 27.378 1.00 114.80 72 LYS C O 1
ATOM 5530 N N . LEU C 1 73 ? -20.609 28.834 28.655 1.00 105.24 73 LEU C N 1
ATOM 5531 C CA . LEU C 1 73 ? -21.704 29.222 27.768 1.00 103.15 73 LEU C CA 1
ATOM 5532 C C . LEU C 1 73 ? -21.301 30.329 26.801 1.00 101.10 73 LEU C C 1
ATOM 5533 O O . LEU C 1 73 ? 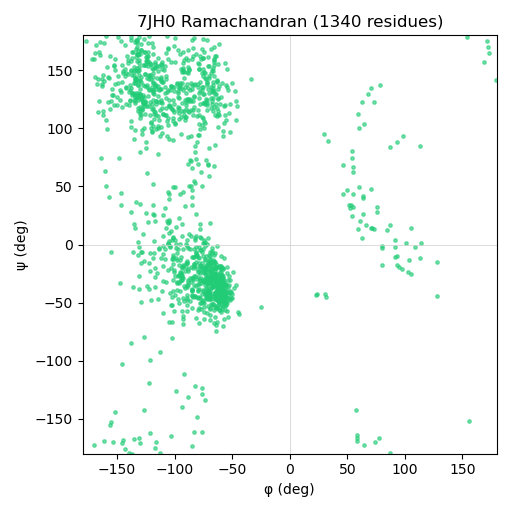-20.724 31.342 27.198 1.00 101.93 73 LEU C O 1
ATOM 5536 N N . ILE C 1 74 ? -21.624 30.128 25.528 1.00 96.05 74 ILE C N 1
ATOM 5537 C CA . ILE C 1 74 ? -21.282 31.080 24.481 1.00 91.27 74 ILE C CA 1
ATOM 5538 C C . ILE C 1 74 ? -22.541 31.670 23.859 1.00 90.11 74 ILE C C 1
ATOM 5539 O O . ILE C 1 74 ? -23.376 30.944 23.321 1.00 90.11 74 ILE C O 1
ATOM 5544 N N . SER C 1 75 ? -22.678 32.990 23.936 1.00 89.39 75 SER C N 1
ATOM 5545 C CA . SER C 1 75 ? -23.791 33.669 23.287 1.00 91.04 75 SER C CA 1
ATOM 5546 C C . SER C 1 75 ? -23.664 33.520 21.774 1.00 89.25 75 SER C C 1
ATOM 5547 O O . SER C 1 75 ? -22.559 33.502 21.238 1.00 88.76 75 SER C O 1
ATOM 5550 N N . VAL C 1 76 ? -24.796 33.404 21.088 1.00 87.74 76 VAL C N 1
ATOM 5551 C CA . VAL C 1 76 ? -24.791 33.181 19.646 1.00 84.30 76 VAL C CA 1
ATOM 5552 C C . VAL C 1 76 ? -25.629 34.231 18.926 1.00 84.26 76 VAL C C 1
ATOM 5553 O O . VAL C 1 76 ? -26.727 34.571 19.368 1.00 85.40 76 VAL C O 1
ATOM 5557 N N . HIS C 1 77 ? -25.107 34.744 17.817 1.00 83.18 77 HIS C N 1
ATOM 5558 C CA . HIS C 1 77 ? -25.840 35.713 17.016 1.00 84.08 77 HIS C CA 1
ATOM 5559 C C . HIS C 1 77 ? -25.802 35.337 15.541 1.00 82.17 77 HIS C C 1
ATOM 5560 O O . HIS C 1 77 ? -24.997 34.507 15.119 1.00 80.61 77 HIS C O 1
ATOM 5567 N N . CYS C 1 78 ? -26.692 35.942 14.764 1.00 82.00 78 CYS C N 1
ATOM 5568 C CA . CYS C 1 78 ? -26.787 35.645 13.342 1.00 79.88 78 CYS C CA 1
ATOM 5569 C C . CYS C 1 78 ? -26.862 36.928 12.532 1.00 75.87 78 CYS C C 1
ATOM 5570 O O . CYS C 1 78 ? -27.567 37.000 11.528 1.00 73.95 78 CYS C O 1
ATOM 5573 N N . GLU C 1 79 ? -26.130 37.945 12.967 1.00 76.00 79 GLU C N 1
ATOM 5574 C CA . GLU C 1 79 ? -26.222 39.241 12.320 1.00 78.10 79 GLU C CA 1
ATOM 5575 C C . GLU C 1 79 ? -25.324 39.305 11.085 1.00 78.73 79 GLU C C 1
ATOM 5576 O O . GLU C 1 79 ? -24.135 38.982 11.139 1.00 76.05 79 GLU C O 1
ATOM 5582 N N . ARG C 1 80 ? -25.923 39.706 9.968 1.00 81.58 80 ARG C N 1
ATOM 5583 C CA . ARG C 1 80 ? -25.218 39.858 8.700 1.00 82.87 80 ARG C CA 1
ATOM 5584 C C . ARG C 1 80 ? -24.516 41.208 8.638 1.00 81.88 80 ARG C C 1
ATOM 5585 O O . ARG C 1 80 ? -23.643 41.433 7.799 1.00 79.47 80 ARG C O 1
ATOM 5593 N N . ASP C 1 81 ? -24.931 42.107 9.523 1.00 83.22 81 ASP C N 1
ATOM 5594 C CA . ASP C 1 81 ? -24.333 43.429 9.635 1.00 82.69 81 ASP C CA 1
ATOM 5595 C C . ASP C 1 81 ? -23.500 43.477 10.908 1.00 81.18 81 ASP C C 1
ATOM 5596 O O . ASP C 1 81 ? -24.046 43.438 12.011 1.00 81.71 81 ASP C O 1
ATOM 5601 N N . PRO C 1 82 ? -22.170 43.559 10.753 1.00 80.00 82 PRO C N 1
ATOM 5602 C CA . PRO C 1 82 ? -21.211 43.537 11.863 1.00 79.79 82 PRO C CA 1
ATOM 5603 C C . PRO C 1 82 ? -21.493 44.649 12.848 1.00 83.25 82 PRO C C 1
ATOM 5604 O O . PRO C 1 82 ? -21.295 44.494 14.052 1.00 84.02 82 PRO C O 1
ATOM 5608 N N . ALA C 1 83 ? -21.960 45.770 12.313 1.00 85.10 83 ALA C N 1
ATOM 5609 C CA . ALA C 1 83 ? -22.308 46.921 13.120 1.00 79.71 83 ALA C CA 1
ATOM 5610 C C . ALA C 1 83 ? -23.434 46.582 14.086 1.00 87.52 83 ALA C C 1
ATOM 5611 O O . ALA C 1 83 ? -23.560 47.202 15.139 1.00 91.93 83 ALA C O 1
ATOM 5613 N N . ASN C 1 84 ? -24.245 45.588 13.740 1.00 84.01 84 ASN C N 1
ATOM 5614 C CA . ASN C 1 84 ? -25.389 45.257 14.574 1.00 86.11 84 ASN C CA 1
ATOM 5615 C C . ASN C 1 84 ? -25.139 44.039 15.456 1.00 85.40 84 ASN C C 1
ATOM 5616 O O . ASN C 1 84 ? -26.044 43.567 16.140 1.00 85.83 84 ASN C O 1
ATOM 5621 N N . ILE C 1 85 ? -23.913 43.530 15.443 1.00 85.40 85 ILE C N 1
ATOM 5622 C CA . ILE C 1 85 ? -23.543 42.493 16.392 1.00 84.07 85 ILE C CA 1
ATOM 5623 C C . ILE C 1 85 ? -23.270 43.169 17.731 1.00 89.71 85 ILE C C 1
ATOM 5624 O O . ILE C 1 85 ? -22.481 44.111 17.803 1.00 92.69 85 ILE C O 1
ATOM 5629 N N . PRO C 1 86 ? -23.943 42.704 18.794 1.00 90.89 86 PRO C N 1
ATOM 5630 C CA . PRO C 1 86 ? -23.845 43.309 20.127 1.00 90.97 86 PRO C CA 1
ATOM 5631 C C . PRO C 1 86 ? -22.718 42.742 20.988 1.00 89.27 86 PRO C C 1
ATOM 5632 O O . PRO C 1 86 ? -22.993 42.063 21.977 1.00 87.09 86 PRO C O 1
ATOM 5636 N N . TRP C 1 87 ? -21.472 43.027 20.621 1.00 92.45 87 TRP C N 1
ATOM 5637 C CA . TRP C 1 87 ? -20.325 42.556 21.390 1.00 96.23 87 TRP C CA 1
ATOM 5638 C C . TRP C 1 87 ? -20.298 43.208 22.768 1.00 101.64 87 TRP C C 1
ATOM 5639 O O . TRP C 1 87 ? -19.899 42.586 23.753 1.00 102.68 87 TRP C O 1
ATOM 5650 N N . ASP C 1 88 ? -20.719 44.469 22.820 1.00 106.16 88 ASP C N 1
ATOM 5651 C CA . ASP C 1 88 ? -20.768 45.229 24.064 1.00 110.56 88 ASP C CA 1
ATOM 5652 C C . ASP C 1 88 ? -21.607 44.513 25.115 1.00 111.94 88 ASP C C 1
ATOM 5653 O O . ASP C 1 88 ? -21.229 44.438 26.284 1.00 112.89 88 ASP C O 1
ATOM 5658 N N . LYS C 1 89 ? -22.742 43.978 24.681 1.00 112.75 89 LYS C N 1
ATOM 5659 C CA . LYS C 1 89 ? -23.637 43.247 25.565 1.00 114.79 89 LYS C CA 1
ATOM 5660 C C . LYS C 1 89 ? -22.999 41.930 25.990 1.00 112.78 89 LYS C C 1
ATOM 5661 O O . LYS C 1 89 ? -22.866 41.652 27.183 1.00 113.49 89 LYS C O 1
ATOM 5667 N N . ASP C 1 90 ? -22.597 41.132 25.003 1.00 110.45 90 ASP C N 1
ATOM 5668 C CA . ASP C 1 90 ? -22.009 39.817 25.247 1.00 109.26 90 ASP C CA 1
ATOM 5669 C C . ASP C 1 90 ? -20.808 39.882 26.175 1.00 108.43 90 ASP C C 1
ATOM 5670 O O . ASP C 1 90 ? -20.613 39.005 27.015 1.00 107.39 90 ASP C O 1
ATOM 5675 N N . GLY C 1 91 ? -20.005 40.928 26.016 1.00 109.36 91 GLY C N 1
ATOM 5676 C CA . GLY C 1 91 ? -18.797 41.088 26.801 1.00 109.63 91 GLY C CA 1
ATOM 5677 C C . GLY C 1 91 ? -17.554 40.796 25.987 1.00 106.56 91 GLY C C 1
ATOM 5678 O O . GLY C 1 91 ? -16.466 40.618 26.534 1.00 106.17 91 GLY C O 1
ATOM 5679 N N . ALA C 1 92 ? -17.716 40.747 24.670 1.00 104.65 92 ALA C N 1
ATOM 5680 C CA . ALA C 1 92 ? -16.600 40.473 23.777 1.00 103.86 92 ALA C CA 1
ATOM 5681 C C . ALA C 1 92 ? -15.745 41.721 23.568 1.00 104.54 92 ALA C C 1
ATOM 5682 O O . ALA C 1 92 ? -16.185 42.692 22.951 1.00 105.81 92 ALA C O 1
ATOM 5684 N N . GLU C 1 93 ? -14.523 41.688 24.092 1.00 103.61 93 GLU C N 1
ATOM 5685 C CA . GLU C 1 93 ? -13.590 42.798 23.938 1.00 103.29 93 GLU C CA 1
ATOM 5686 C C . GLU C 1 93 ? -12.711 42.574 22.712 1.00 101.20 93 GLU C C 1
ATOM 5687 O O . GLU C 1 93 ? -12.252 43.527 22.083 1.00 102.76 93 GLU C O 1
ATOM 5689 N N . TYR C 1 94 ? -12.488 41.307 22.378 1.00 97.03 94 TYR C N 1
ATOM 5690 C CA . TYR C 1 94 ? -11.650 40.943 21.241 1.00 94.09 94 TYR C CA 1
ATOM 5691 C C . TYR C 1 94 ? -12.445 40.177 20.190 1.00 92.09 94 TYR C C 1
ATOM 5692 O O . TYR C 1 94 ? -13.129 39.204 20.506 1.00 91.38 94 TYR C O 1
ATOM 5701 N N . VAL C 1 95 ? -12.345 40.616 18.939 1.00 90.01 95 VAL C N 1
ATOM 5702 C CA . VAL C 1 95 ? -13.122 40.025 17.852 1.00 84.89 95 VAL C CA 1
ATOM 5703 C C . VAL C 1 95 ? -12.210 39.490 16.745 1.00 82.71 95 VAL C C 1
ATOM 5704 O O . VAL C 1 95 ? -11.273 40.168 16.319 1.00 82.12 95 VAL C O 1
ATOM 5708 N N . VAL C 1 96 ? -12.489 38.270 16.291 1.00 80.75 96 VAL C N 1
ATOM 5709 C CA . VAL C 1 96 ? -11.755 37.662 15.183 1.00 77.97 96 VAL C CA 1
ATOM 5710 C C . VAL C 1 96 ? -12.559 37.781 13.891 1.00 78.54 96 VAL C C 1
ATOM 5711 O O . VAL C 1 96 ? -13.683 37.285 13.801 1.00 76.81 96 VAL C O 1
ATOM 5715 N N . GLU C 1 97 ? -11.977 38.438 12.892 1.00 81.88 97 GLU C N 1
ATOM 5716 C CA . GLU C 1 97 ? -12.678 38.678 11.636 1.00 82.99 97 GLU C CA 1
ATOM 5717 C C . GLU C 1 97 ? -12.359 37.609 10.607 1.00 83.90 97 GLU C C 1
ATOM 5718 O O . GLU C 1 97 ? -11.364 37.701 9.888 1.00 82.33 97 GLU C O 1
ATOM 5724 N N . SER C 1 98 ? -13.219 36.603 10.530 1.00 89.73 98 SER C N 1
ATOM 5725 C CA . SER C 1 98 ? -13.007 35.489 9.621 1.00 90.87 98 SER C CA 1
ATOM 5726 C C . SER C 1 98 ? -14.189 35.306 8.680 1.00 93.94 98 SER C C 1
ATOM 5727 O O . SER C 1 98 ? -14.844 34.266 8.686 1.00 99.42 98 SER C O 1
ATOM 5730 N N . THR C 1 99 ? -14.463 36.323 7.873 1.00 89.54 99 THR C N 1
ATOM 5731 C CA . THR C 1 99 ? -15.510 36.223 6.868 1.00 84.99 99 THR C CA 1
ATOM 5732 C C . THR C 1 99 ? -14.903 36.369 5.483 1.00 83.89 99 THR C C 1
ATOM 5733 O O . THR C 1 99 ? -15.419 35.828 4.506 1.00 84.08 99 THR C O 1
ATOM 5737 N N . GLY C 1 100 ? -13.795 37.099 5.413 1.00 82.51 100 GLY C N 1
ATOM 5738 C CA . GLY C 1 100 ? -13.118 37.347 4.155 1.00 81.11 100 GLY C CA 1
ATOM 5739 C C . GLY C 1 100 ? -13.533 38.661 3.527 1.00 83.20 100 GLY C C 1
ATOM 5740 O O . GLY C 1 100 ? -12.834 39.206 2.675 1.00 83.05 100 GLY C O 1
ATOM 5741 N N . VAL C 1 101 ? -14.677 39.180 3.959 1.00 87.42 101 VAL C N 1
ATOM 5742 C CA . VAL C 1 101 ? -15.216 40.402 3.382 1.00 92.52 101 VAL C CA 1
ATOM 5743 C C . VAL C 1 101 ? -14.485 41.633 3.903 1.00 98.55 101 VAL C C 1
ATOM 5744 O O . VAL C 1 101 ? -14.046 42.478 3.125 1.00 99.79 101 VAL C O 1
ATOM 5746 N N . PHE C 1 102 ? -14.348 41.723 5.222 1.00 103.37 102 PHE C N 1
ATOM 5747 C CA . PHE C 1 102 ? -13.866 42.944 5.857 1.00 109.69 102 PHE C CA 1
ATOM 5748 C C . PHE C 1 102 ? -12.360 42.852 6.051 1.00 112.29 102 PHE C C 1
ATOM 5749 O O . PHE C 1 102 ? -11.871 41.940 6.716 1.00 110.19 102 PHE C O 1
ATOM 5757 N N . THR C 1 103 ? -11.624 43.794 5.474 1.00 119.42 103 THR C N 1
ATOM 5758 C CA . THR C 1 103 ? -10.167 43.752 5.520 1.00 119.68 103 THR C CA 1
ATOM 5759 C C . THR C 1 103 ? -9.588 45.129 5.833 1.00 118.53 103 THR C C 1
ATOM 5760 O O . THR C 1 103 ? -8.586 45.251 6.541 1.00 121.25 103 THR C O 1
ATOM 5764 N N . THR C 1 104 ? -10.228 46.168 5.311 1.00 112.74 104 THR C N 1
ATOM 5765 C CA . THR C 1 104 ? -9.793 47.527 5.586 1.00 106.39 104 THR C CA 1
ATOM 5766 C C . THR C 1 104 ? -10.019 47.851 7.054 1.00 98.28 104 THR C C 1
ATOM 5767 O O . THR C 1 104 ? -10.911 47.290 7.691 1.00 96.50 104 THR C O 1
ATOM 5769 N N . ILE C 1 105 ? -9.197 48.746 7.590 1.00 95.49 105 ILE C N 1
ATOM 5770 C CA . ILE C 1 105 ? -9.361 49.206 8.960 1.00 91.73 105 ILE C CA 1
ATOM 5771 C C . ILE C 1 105 ? -10.716 49.883 9.101 1.00 95.56 105 ILE C C 1
ATOM 5772 O O . ILE C 1 105 ? -11.487 49.554 9.998 1.00 97.60 105 ILE C O 1
ATOM 5777 N N . ASP C 1 106 ? -11.014 50.810 8.195 1.00 96.60 106 ASP C N 1
ATOM 5778 C CA . ASP C 1 106 ? -12.300 51.501 8.203 1.00 97.06 106 ASP C CA 1
ATOM 5779 C C . ASP C 1 106 ? -13.451 50.533 7.925 1.00 94.80 106 ASP C C 1
ATOM 5780 O O . ASP C 1 106 ? -14.615 50.857 8.160 1.00 95.56 106 ASP C O 1
ATOM 5782 N N . LYS C 1 107 ? -13.117 49.346 7.423 1.00 92.77 107 LYS C N 1
ATOM 5783 C CA . LYS C 1 107 ? -14.108 48.302 7.181 1.00 92.11 107 LYS C CA 1
ATOM 5784 C C . LYS C 1 107 ? -14.283 47.422 8.412 1.00 92.35 107 LYS C C 1
ATOM 5785 O O . LYS C 1 107 ? -15.404 47.089 8.799 1.00 92.57 107 LYS C O 1
ATOM 5787 N N . ALA C 1 108 ? -13.166 47.051 9.028 1.00 91.55 108 ALA C N 1
ATOM 5788 C CA . ALA C 1 108 ? -13.186 46.192 10.205 1.00 90.72 108 ALA C CA 1
ATOM 5789 C C . ALA C 1 108 ? -13.585 46.968 11.453 1.00 96.42 108 ALA C C 1
ATOM 5790 O O . ALA C 1 108 ? -13.554 46.434 12.561 1.00 99.77 108 ALA C O 1
ATOM 5792 N N . GLN C 1 109 ? -13.963 48.227 11.270 1.00 97.16 109 GLN C N 1
ATOM 5793 C CA . GLN C 1 109 ? -14.203 49.111 12.397 1.00 97.44 109 GLN C CA 1
ATOM 5794 C C . GLN C 1 109 ? -15.693 49.146 12.716 1.00 95.20 109 GLN C C 1
ATOM 5795 O O . GLN C 1 109 ? -16.122 49.759 13.693 1.00 95.65 109 GLN C O 1
ATOM 5801 N N . ALA C 1 110 ? -16.473 48.455 11.888 1.00 92.36 110 ALA C N 1
ATOM 5802 C CA . ALA C 1 110 ? -17.898 48.278 12.133 1.00 90.33 110 ALA C CA 1
ATOM 5803 C C . ALA C 1 110 ? -18.102 47.386 13.349 1.00 90.13 110 ALA C C 1
ATOM 5804 O O . ALA C 1 110 ? -19.197 47.314 13.904 1.00 92.67 110 ALA C O 1
ATOM 5806 N N . HIS C 1 111 ? -17.037 46.699 13.752 1.00 87.86 111 HIS C N 1
ATOM 5807 C CA . HIS C 1 111 ? -17.052 45.921 14.982 1.00 88.35 111 HIS C CA 1
ATOM 5808 C C . HIS C 1 111 ? -16.689 46.787 16.166 1.00 92.22 111 HIS C C 1
ATOM 5809 O O . HIS C 1 111 ? -17.099 46.509 17.276 1.00 93.86 111 HIS C O 1
ATOM 5816 N N . ILE C 1 112 ? -15.894 47.821 15.929 1.00 93.36 112 ILE C N 1
ATOM 5817 C CA . ILE C 1 112 ? -15.342 48.596 17.027 1.00 95.05 112 ILE C CA 1
ATOM 5818 C C . ILE C 1 112 ? -16.323 49.667 17.481 1.00 100.36 112 ILE C C 1
ATOM 5819 O O . ILE C 1 112 ? -16.450 49.917 18.680 1.00 102.62 112 ILE C O 1
ATOM 5824 N N . LYS C 1 113 ? -17.012 50.274 16.511 1.00 102.66 113 LYS C N 1
ATOM 5825 C CA . LYS C 1 113 ? -17.940 51.394 16.724 1.00 105.78 113 LYS C CA 1
ATOM 5826 C C . LYS C 1 113 ? -18.701 51.356 18.035 1.00 110.06 113 LYS C C 1
ATOM 5827 O O . LYS C 1 113 ? -19.070 50.301 18.485 1.00 109.79 113 LYS C O 1
ATOM 5833 N N . ASN C 1 114 ? -18.923 52.505 18.655 1.00 114.64 114 ASN C N 1
ATOM 5834 C CA . ASN C 1 114 ? -20.054 52.631 19.562 1.00 118.86 114 ASN C CA 1
ATOM 5835 C C . ASN C 1 114 ? -20.022 51.660 20.761 1.00 121.09 114 ASN C C 1
ATOM 5836 O O . ASN C 1 114 ? -20.993 50.949 20.984 1.00 122.78 114 ASN C O 1
ATOM 5841 N N . ASN C 1 115 ? -18.888 51.598 21.462 1.00 121.11 115 ASN C N 1
ATOM 5842 C CA . ASN C 1 115 ? -18.696 50.977 22.800 1.00 122.57 115 ASN C CA 1
ATOM 5843 C C . ASN C 1 115 ? -18.637 49.427 22.877 1.00 120.87 115 ASN C C 1
ATOM 5844 O O . ASN C 1 115 ? -18.989 48.833 23.895 1.00 121.08 115 ASN C O 1
ATOM 5849 N N . ARG C 1 116 ? -18.118 48.779 21.839 1.00 120.26 116 ARG C N 1
ATOM 5850 C CA . ARG C 1 116 ? -17.911 47.322 21.863 1.00 117.94 116 ARG C CA 1
ATOM 5851 C C . ARG C 1 116 ? -16.454 46.824 21.647 1.00 117.22 116 ARG C C 1
ATOM 5852 O O . ARG C 1 116 ? -15.672 46.808 22.596 1.00 118.69 116 ARG C O 1
ATOM 5860 N N . ALA C 1 117 ? -16.092 46.400 20.437 1.00 115.39 117 ALA C N 1
ATOM 5861 C CA . ALA C 1 117 ? -14.804 45.743 20.198 1.00 114.79 117 ALA C CA 1
ATOM 5862 C C . ALA C 1 117 ? -13.615 46.685 20.359 1.00 116.61 117 ALA C C 1
ATOM 5863 O O . ALA C 1 117 ? -13.476 47.655 19.616 1.00 117.86 117 ALA C O 1
ATOM 5865 N N . LYS C 1 118 ? -12.753 46.380 21.324 1.00 118.00 118 LYS C N 1
ATOM 5866 C CA . LYS C 1 118 ? -11.550 47.169 21.560 1.00 120.78 118 LYS C CA 1
ATOM 5867 C C . LYS C 1 118 ? -10.607 47.078 20.368 1.00 120.96 118 LYS C C 1
ATOM 5868 O O . LYS C 1 118 ? -10.323 48.078 19.709 1.00 124.03 118 LYS C O 1
ATOM 5870 N N . LYS C 1 119 ? -10.132 45.870 20.088 1.00 117.56 119 LYS C N 1
ATOM 5871 C CA . LYS C 1 119 ? -9.183 45.671 19.005 1.00 114.02 119 LYS C CA 1
ATOM 5872 C C . LYS C 1 119 ? -9.803 44.731 17.968 1.00 108.79 119 LYS C C 1
ATOM 5873 O O . LYS C 1 119 ? -10.472 43.760 18.326 1.00 106.12 119 LYS C O 1
ATOM 5879 N N . VAL C 1 120 ? -9.597 45.023 16.688 1.00 106.04 120 VAL C N 1
ATOM 5880 C CA . VAL C 1 120 ? -10.140 44.184 15.624 1.00 100.35 120 VAL C CA 1
ATOM 5881 C C . VAL C 1 120 ? -9.045 43.288 15.056 1.00 94.16 120 VAL C C 1
ATOM 5882 O O . VAL C 1 120 ? -8.005 43.769 14.611 1.00 94.23 120 VAL C O 1
ATOM 5884 N N . ILE C 1 121 ? -9.286 41.981 15.069 1.00 89.37 121 ILE C N 1
ATOM 5885 C CA . ILE C 1 121 ? -8.279 41.018 14.638 1.00 83.70 121 ILE C CA 1
ATOM 5886 C C . ILE C 1 121 ? -8.707 40.280 13.375 1.00 80.33 121 ILE C C 1
ATOM 5887 O O . ILE C 1 121 ? -9.515 39.351 13.428 1.00 76.25 121 ILE C O 1
ATOM 5892 N N . ILE C 1 122 ? -8.146 40.693 12.244 1.00 81.59 122 ILE C N 1
ATOM 5893 C CA . ILE C 1 122 ? -8.487 40.110 10.953 1.00 78.75 122 ILE C CA 1
ATOM 5894 C C . ILE C 1 122 ? -7.645 38.871 10.689 1.00 77.57 122 ILE C C 1
ATOM 5895 O O . ILE C 1 122 ? -6.425 38.955 10.554 1.00 79.69 122 ILE C O 1
ATOM 5900 N N . SER C 1 123 ? -8.308 37.723 10.606 1.00 74.96 123 SER C N 1
ATOM 5901 C CA . SER C 1 123 ? -7.627 36.454 10.369 1.00 72.04 123 SER C CA 1
ATOM 5902 C C . SER C 1 123 ? -7.362 36.229 8.881 1.00 70.76 123 SER C C 1
ATOM 5903 O O . SER C 1 123 ? -7.735 35.198 8.317 1.00 66.59 123 SER C O 1
ATOM 5906 N N . ALA C 1 124 ? -6.704 37.200 8.259 1.00 74.50 124 ALA C N 1
ATOM 5907 C CA . ALA C 1 124 ? -6.399 37.161 6.837 1.00 75.41 124 ALA C CA 1
ATOM 5908 C C . ALA C 1 124 ? -5.471 38.322 6.521 1.00 75.95 124 ALA C C 1
ATOM 5909 O O . ALA C 1 124 ? -5.399 39.279 7.291 1.00 64.48 124 ALA C O 1
ATOM 5911 N N . PRO C 1 125 ? -4.739 38.238 5.402 1.00 74.37 125 PRO C N 1
ATOM 5912 C CA . PRO C 1 125 ? -3.897 39.378 5.032 1.00 77.38 125 PRO C CA 1
ATOM 5913 C C . PRO C 1 125 ? -4.701 40.659 4.838 1.00 83.54 125 PRO C C 1
ATOM 5914 O O . PRO C 1 125 ? -5.806 40.633 4.288 1.00 81.65 125 PRO C O 1
ATOM 5918 N N . SER C 1 126 ? -4.145 41.765 5.319 1.00 89.56 126 SER C N 1
ATOM 5919 C CA . SER C 1 126 ? -4.742 43.080 5.139 1.00 90.82 126 SER C CA 1
ATOM 5920 C C . SER C 1 126 ? -3.708 44.054 4.597 1.00 92.14 126 SER C C 1
ATOM 5921 O O . SER C 1 126 ? -2.639 44.229 5.181 1.00 94.45 126 SER C O 1
ATOM 5924 N N . ALA C 1 127 ? -4.037 44.693 3.481 1.00 93.16 127 ALA C N 1
ATOM 5925 C CA . ALA C 1 127 ? -3.084 45.555 2.796 1.00 96.12 127 ALA C CA 1
ATOM 5926 C C . ALA C 1 127 ? -3.024 46.950 3.406 1.00 98.86 127 ALA C C 1
ATOM 5927 O O . ALA C 1 127 ? -2.349 47.828 2.873 1.00 103.29 127 ALA C O 1
ATOM 5929 N N . ASP C 1 128 ? -3.730 47.162 4.513 1.00 96.40 128 ASP C N 1
ATOM 5930 C CA . ASP C 1 128 ? -3.620 48.430 5.228 1.00 95.04 128 ASP C CA 1
ATOM 5931 C C . ASP C 1 128 ? -3.398 48.192 6.719 1.00 92.91 128 ASP C C 1
ATOM 5932 O O . ASP C 1 128 ? -2.623 48.905 7.356 1.00 92.62 128 ASP C O 1
ATOM 5937 N N . ALA C 1 129 ? -4.063 47.181 7.269 1.00 92.65 129 ALA C N 1
ATOM 5938 C CA . ALA C 1 129 ? -3.888 46.845 8.674 1.00 94.37 129 ALA C CA 1
ATOM 5939 C C . ALA C 1 129 ? -2.512 46.233 8.884 1.00 95.81 129 ALA C C 1
ATOM 5940 O O . ALA C 1 129 ? -2.085 45.365 8.118 1.00 92.53 129 ALA C O 1
ATOM 5942 N N . PRO C 1 130 ? -1.807 46.700 9.922 1.00 100.02 130 PRO C N 1
ATOM 5943 C CA . PRO C 1 130 ? -0.473 46.188 10.238 1.00 102.05 130 PRO C CA 1
ATOM 5944 C C . PRO C 1 130 ? -0.497 44.686 10.472 1.00 101.45 130 PRO C C 1
ATOM 5945 O O . PRO C 1 130 ? -0.968 44.229 11.512 1.00 101.22 130 PRO C O 1
ATOM 5949 N N . MET C 1 131 ? -0.015 43.927 9.495 1.00 100.91 131 MET C N 1
ATOM 5950 C CA . MET C 1 131 ? 0.066 42.484 9.646 1.00 99.44 131 MET C CA 1
ATOM 5951 C C . MET C 1 131 ? 1.195 42.125 10.599 1.00 101.69 131 MET C C 1
ATOM 5952 O O . MET C 1 131 ? 2.239 42.776 10.609 1.00 106.16 131 MET C O 1
ATOM 5957 N N . PHE C 1 132 ? 0.977 41.095 11.408 1.00 98.67 132 PHE C N 1
ATOM 5958 C CA . PHE C 1 132 ? 1.975 40.669 12.380 1.00 96.96 132 PHE C CA 1
ATOM 5959 C C . PHE C 1 132 ? 1.999 39.151 12.503 1.00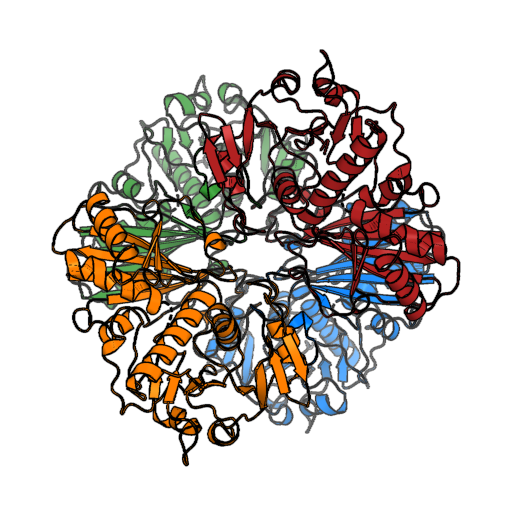 94.35 132 PHE C C 1
ATOM 5960 O O . PHE C 1 132 ? 0.950 38.506 12.566 1.00 94.00 132 PHE C O 1
ATOM 5962 N N . VAL C 1 133 ? 3.203 38.587 12.533 1.00 91.60 133 VAL C N 1
ATOM 5963 C CA . VAL C 1 133 ? 3.385 37.144 12.653 1.00 83.29 133 VAL C CA 1
ATOM 5964 C C . VAL C 1 133 ? 4.055 36.795 13.978 1.00 81.73 133 VAL C C 1
ATOM 5965 O O . VAL C 1 133 ? 5.237 37.085 14.182 1.00 82.73 133 VAL C O 1
ATOM 5969 N N . VAL C 1 134 ? 3.291 36.168 14.870 1.00 78.35 134 VAL C N 1
ATOM 5970 C CA . VAL C 1 134 ? 3.751 35.865 16.220 1.00 78.14 134 VAL C CA 1
ATOM 5971 C C . VAL C 1 134 ? 5.066 35.099 16.180 1.00 81.14 134 VAL C C 1
ATOM 5972 O O . VAL C 1 134 ? 5.214 34.149 15.416 1.00 82.80 134 VAL C O 1
ATOM 5976 N N . GLY C 1 135 ? 6.025 35.526 16.992 1.00 83.08 135 GLY C N 1
ATOM 5977 C CA . GLY C 1 135 ? 7.340 34.913 16.985 1.00 84.80 135 GLY C CA 1
ATOM 5978 C C . GLY C 1 135 ? 8.323 35.705 16.150 1.00 87.84 135 GLY C C 1
ATOM 5979 O O . GLY C 1 135 ? 9.537 35.580 16.310 1.00 88.70 135 GLY C O 1
ATOM 5980 N N . VAL C 1 136 ? 7.791 36.525 15.249 1.00 89.49 136 VAL C N 1
ATOM 5981 C CA . VAL C 1 136 ? 8.616 37.419 14.452 1.00 92.69 136 VAL C CA 1
ATOM 5982 C C . VAL C 1 136 ? 8.327 38.860 14.857 1.00 96.25 136 VAL C C 1
ATOM 5983 O O . VAL C 1 136 ? 8.932 39.387 15.793 1.00 100.97 136 VAL C O 1
ATOM 5987 N N . ASN C 1 137 ? 7.389 39.486 14.152 1.00 95.47 137 ASN C N 1
ATOM 5988 C CA . ASN C 1 137 ? 6.965 40.845 14.459 1.00 94.82 137 ASN C CA 1
ATOM 5989 C C . ASN C 1 137 ? 5.896 40.834 15.545 1.00 94.55 137 ASN C C 1
ATOM 5990 O O . ASN C 1 137 ? 4.920 41.577 15.474 1.00 97.47 137 ASN C O 1
ATOM 5992 N N . GLU C 1 138 ? 6.089 39.980 16.545 1.00 91.35 138 GLU C N 1
ATOM 5993 C CA . GLU C 1 138 ? 5.152 39.852 17.653 1.00 90.04 138 GLU C CA 1
ATOM 5994 C C . GLU C 1 138 ? 5.162 41.095 18.543 1.00 94.23 138 GLU C C 1
ATOM 5995 O O . GLU C 1 138 ? 4.167 41.816 18.632 1.00 95.08 138 GLU C O 1
ATOM 6001 N N . ASN C 1 139 ? 6.293 41.341 19.198 1.00 93.64 139 ASN C N 1
ATOM 6002 C CA . ASN C 1 139 ? 6.412 42.463 20.122 1.00 91.20 139 ASN C CA 1
ATOM 6003 C C . ASN C 1 139 ? 6.410 43.796 19.388 1.00 91.41 139 ASN C C 1
ATOM 6004 O O . ASN C 1 139 ? 6.241 44.848 20.001 1.00 92.40 139 ASN C O 1
ATOM 6012 N N . SER C 1 140 ? 6.583 43.742 18.071 1.00 89.93 140 SER C N 1
ATOM 6013 C CA . SER C 1 140 ? 6.567 44.937 17.233 1.00 90.55 140 SER C CA 1
ATOM 6014 C C . SER C 1 140 ? 5.180 45.570 17.172 1.00 90.06 140 SER C C 1
ATOM 6015 O O . SER C 1 140 ? 4.986 46.617 16.556 1.00 91.47 140 SER C O 1
ATOM 6018 N N . TYR C 1 141 ? 4.217 44.926 17.815 1.00 89.66 141 TYR C N 1
ATOM 6019 C CA . TYR C 1 141 ? 2.846 45.395 17.802 1.00 89.41 141 TYR C CA 1
ATOM 6020 C C . TYR C 1 141 ? 2.619 46.538 18.788 1.00 91.02 141 TYR C C 1
ATOM 6021 O O . TYR C 1 141 ? 3.106 46.496 19.917 1.00 90.78 141 TYR C O 1
ATOM 6030 N N . GLU C 1 142 ? 1.858 47.545 18.368 1.00 94.63 142 GLU C N 1
ATOM 6031 C CA . GLU C 1 142 ? 1.620 48.722 19.204 1.00 100.47 142 GLU C CA 1
ATOM 6032 C C . GLU C 1 142 ? 0.183 48.869 19.703 1.00 100.13 142 GLU C C 1
ATOM 6033 O O . GLU C 1 142 ? -0.779 48.595 18.984 1.00 97.91 142 GLU C O 1
ATOM 6039 N N . LYS C 1 143 ? 0.065 49.333 20.946 1.00 103.02 143 LYS C N 1
ATOM 6040 C CA . LYS C 1 143 ? -1.212 49.476 21.643 1.00 104.25 143 LYS C CA 1
ATOM 6041 C C . LYS C 1 143 ? -2.111 50.527 20.990 1.00 101.72 143 LYS C C 1
ATOM 6042 O O . LYS C 1 143 ? -3.284 50.657 21.339 1.00 99.21 143 LYS C O 1
ATOM 6048 N N . SER C 1 144 ? -1.555 51.271 20.039 1.00 101.78 144 SER C N 1
ATOM 6049 C CA . SER C 1 144 ? -2.296 52.320 19.346 1.00 101.40 144 SER C CA 1
ATOM 6050 C C . SER C 1 144 ? -2.881 51.829 18.023 1.00 102.74 144 SER C C 1
ATOM 6051 O O . SER C 1 144 ? -3.158 52.627 17.126 1.00 105.14 144 SER C O 1
ATOM 6054 N N . MET C 1 145 ? -3.070 50.520 17.905 1.00 99.47 145 MET C N 1
ATOM 6055 C CA . MET C 1 145 ? -3.539 49.927 16.657 1.00 94.30 145 MET C CA 1
ATOM 6056 C C . MET C 1 145 ? -4.906 49.277 16.825 1.00 95.86 145 MET C C 1
ATOM 6057 O O . MET C 1 145 ? -5.034 48.264 17.506 1.00 93.53 145 MET C O 1
ATOM 6062 N N . SER C 1 146 ? -5.923 49.862 16.201 1.00 100.94 146 SER C N 1
ATOM 6063 C CA . SER C 1 146 ? -7.300 49.409 16.375 1.00 104.22 146 SER C CA 1
ATOM 6064 C C . SER C 1 146 ? -7.606 48.139 15.587 1.00 109.35 146 SER C C 1
ATOM 6065 O O . SER C 1 146 ? -8.468 47.350 15.976 1.00 108.91 146 SER C O 1
ATOM 6068 N N . VAL C 1 147 ? -6.904 47.954 14.474 1.00 113.70 147 VAL C N 1
ATOM 6069 C CA . VAL C 1 147 ? -7.093 46.776 13.638 1.00 113.52 147 VAL C CA 1
ATOM 6070 C C . VAL C 1 147 ? -5.740 46.205 13.229 1.00 114.63 147 VAL C C 1
ATOM 6071 O O . VAL C 1 147 ? -4.869 46.926 12.742 1.00 119.13 147 VAL C O 1
ATOM 6073 N N . VAL C 1 148 ? -5.567 44.905 13.438 1.00 107.69 148 VAL C N 1
ATOM 6074 C CA . VAL C 1 148 ? -4.343 44.227 13.043 1.00 99.51 148 VAL C CA 1
ATOM 6075 C C . VAL C 1 148 ? -4.699 43.027 12.179 1.00 90.41 148 VAL C C 1
ATOM 6076 O O . VAL C 1 148 ? -5.856 42.612 12.126 1.00 86.57 148 VAL C O 1
ATOM 6078 N N . SER C 1 149 ? -3.704 42.478 11.494 1.00 85.47 149 SER C N 1
ATOM 6079 C CA . SER C 1 149 ? -3.906 41.277 10.697 1.00 78.86 149 SER C CA 1
ATOM 6080 C C . SER C 1 149 ? -2.830 40.245 11.001 1.00 78.57 149 SER C C 1
ATOM 6081 O O . SER C 1 149 ? -1.720 40.586 11.405 1.00 79.65 149 SER C O 1
ATOM 6084 N N . ASN C 1 150 ? -3.169 38.977 10.807 1.00 78.87 150 ASN C N 1
ATOM 6085 C CA . ASN C 1 150 ? -2.254 37.883 11.093 1.00 78.87 150 ASN C CA 1
ATOM 6086 C C . ASN C 1 150 ? -1.686 37.345 9.784 1.00 79.27 150 ASN C C 1
ATOM 6087 O O . ASN C 1 150 ? -0.869 36.425 9.779 1.00 78.52 150 ASN C O 1
ATOM 6092 N N . ALA C 1 151 ? -2.136 37.939 8.680 1.00 83.96 151 ALA C N 1
ATOM 6093 C CA . ALA C 1 151 ? -1.758 37.531 7.328 1.00 83.62 151 ALA C CA 1
ATOM 6094 C C . ALA C 1 151 ? -2.126 36.068 7.066 1.00 83.62 151 ALA C C 1
ATOM 6095 O O . ALA C 1 151 ? -2.896 35.482 7.817 1.00 84.30 151 ALA C O 1
ATOM 6097 N N . SER C 1 152 ? -1.593 35.485 5.997 1.00 82.32 152 SER C N 1
ATOM 6098 C CA . SER C 1 152 ? -2.006 34.145 5.587 1.00 78.57 152 SER C CA 1
ATOM 6099 C C . SER C 1 152 ? -1.397 33.053 6.458 1.00 78.14 152 SER C C 1
ATOM 6100 O O . SER C 1 152 ? -0.489 33.300 7.239 1.00 77.72 152 SER C O 1
ATOM 6113 N N . THR C 1 154 ? 0.162 30.508 5.295 1.00 70.48 154 THR C N 1
ATOM 6114 C CA . THR C 1 154 ? 1.407 30.145 4.644 1.00 69.21 154 THR C CA 1
ATOM 6115 C C . THR C 1 154 ? 2.524 31.056 5.099 1.00 67.85 154 THR C C 1
ATOM 6116 O O . THR C 1 154 ? 3.622 30.607 5.424 1.00 65.11 154 THR C O 1
ATOM 6120 N N . THR C 1 155 ? 2.221 32.347 5.130 1.00 69.62 155 THR C N 1
ATOM 6121 C CA . THR C 1 155 ? 3.199 33.353 5.503 1.00 72.39 155 THR C CA 1
ATOM 6122 C C . THR C 1 155 ? 3.560 33.203 6.982 1.00 74.13 155 THR C C 1
ATOM 6123 O O . THR C 1 155 ? 4.624 33.639 7.419 1.00 76.20 155 THR C O 1
ATOM 6127 N N . ASN C 1 156 ? 2.676 32.560 7.742 1.00 74.07 156 ASN C N 1
ATOM 6128 C CA . ASN C 1 156 ? 2.944 32.251 9.142 1.00 73.80 156 ASN C CA 1
ATOM 6129 C C . ASN C 1 156 ? 3.868 31.051 9.266 1.00 74.38 156 ASN C C 1
ATOM 6130 O O . ASN C 1 156 ? 4.272 30.676 10.366 1.00 75.97 156 ASN C O 1
ATOM 6135 N N . CYS C 1 157 ? 4.192 30.445 8.132 1.00 72.09 157 CYS C N 1
ATOM 6136 C CA . CYS C 1 157 ? 5.085 29.301 8.116 1.00 68.89 157 CYS C CA 1
ATOM 6137 C C . CYS C 1 157 ? 6.468 29.710 7.612 1.00 68.46 157 CYS C C 1
ATOM 6138 O O . CYS C 1 157 ? 7.485 29.288 8.156 1.00 70.64 157 CYS C O 1
ATOM 6141 N N . LEU C 1 158 ? 6.504 30.547 6.582 1.00 67.65 158 LEU C N 1
ATOM 6142 C CA . LEU C 1 158 ? 7.771 30.948 5.981 1.00 70.36 158 LEU C CA 1
ATOM 6143 C C . LEU C 1 158 ? 8.554 31.920 6.859 1.00 76.45 158 LEU C C 1
ATOM 6144 O O . LEU C 1 158 ? 9.767 31.777 7.024 1.00 80.51 158 LEU C O 1
ATOM 6149 N N . ALA C 1 159 ? 7.858 32.907 7.411 1.00 76.58 159 ALA C N 1
ATOM 6150 C CA . ALA C 1 159 ? 8.506 33.969 8.175 1.00 80.05 159 ALA C CA 1
ATOM 6151 C C . ALA C 1 159 ? 9.316 33.453 9.372 1.00 81.27 159 ALA C C 1
ATOM 6152 O O . ALA C 1 159 ? 10.465 33.865 9.547 1.00 84.17 159 ALA C O 1
ATOM 6154 N N . PRO C 1 160 ? 8.739 32.555 10.200 1.00 78.40 160 PRO C N 1
ATOM 6155 C CA . PRO C 1 160 ? 9.582 32.056 11.294 1.00 76.11 160 PRO C CA 1
ATOM 6156 C C . PRO C 1 160 ? 10.781 31.257 10.805 1.00 73.56 160 PRO C C 1
ATOM 6157 O O . PRO C 1 160 ? 11.744 31.090 11.547 1.00 77.06 160 PRO C O 1
ATOM 6161 N N . LEU C 1 161 ? 10.724 30.768 9.574 1.00 69.22 161 LEU C N 1
ATOM 6162 C CA . LEU C 1 161 ? 11.872 30.084 9.008 1.00 67.52 161 LEU C CA 1
ATOM 6163 C C . LEU C 1 161 ? 12.808 31.117 8.412 1.00 67.39 161 LEU C C 1
ATOM 6164 O O . LEU C 1 161 ? 14.024 31.057 8.599 1.00 68.47 161 LEU C O 1
ATOM 6169 N N . ALA C 1 162 ? 12.218 32.075 7.705 1.00 67.07 162 ALA C N 1
ATOM 6170 C CA . ALA C 1 162 ? 12.973 33.140 7.060 1.00 71.30 162 ALA C CA 1
ATOM 6171 C C . ALA C 1 162 ? 13.834 33.896 8.064 1.00 74.15 162 ALA C C 1
ATOM 6172 O O . ALA C 1 162 ? 15.004 34.170 7.806 1.00 76.72 162 ALA C O 1
ATOM 6174 N N . LYS C 1 163 ? 13.242 34.225 9.207 1.00 73.89 163 LYS C N 1
ATOM 6175 C CA . LYS C 1 163 ? 13.942 34.955 10.253 1.00 75.56 163 LYS C CA 1
ATOM 6176 C C . LYS C 1 163 ? 15.213 34.226 10.661 1.00 73.22 163 LYS C C 1
ATOM 6177 O O . LYS C 1 163 ? 16.295 34.807 10.662 1.00 75.15 163 LYS C O 1
ATOM 6181 N N . VAL C 1 164 ? 15.068 32.945 10.984 1.00 70.79 164 VAL C N 1
ATOM 6182 C CA . VAL C 1 164 ? 16.181 32.126 11.447 1.00 71.62 164 VAL C CA 1
ATOM 6183 C C . VAL C 1 164 ? 17.324 32.123 10.443 1.00 75.92 164 VAL C C 1
ATOM 6184 O O . VAL C 1 164 ? 18.468 32.413 10.789 1.00 80.08 164 VAL C O 1
ATOM 6188 N N . ILE C 1 165 ? 17.004 31.805 9.195 1.00 76.03 165 ILE C N 1
ATOM 6189 C CA . ILE C 1 165 ? 18.005 31.745 8.142 1.00 76.60 165 ILE C CA 1
ATOM 6190 C C . ILE C 1 165 ? 18.632 33.112 7.910 1.00 68.82 165 ILE C C 1
ATOM 6191 O O . ILE C 1 165 ? 19.844 33.230 7.732 1.00 83.04 165 ILE C O 1
ATOM 6196 N N . HIS C 1 166 ? 17.796 34.142 7.914 1.00 72.48 166 HIS C N 1
ATOM 6197 C CA . HIS C 1 166 ? 18.269 35.506 7.743 1.00 77.61 166 HIS C CA 1
ATOM 6198 C C . HIS C 1 166 ? 19.162 35.913 8.910 1.00 80.21 166 HIS C C 1
ATOM 6199 O O . HIS C 1 166 ? 20.300 36.332 8.716 1.00 79.23 166 HIS C O 1
ATOM 6206 N N . ASP C 1 167 ? 18.650 35.757 10.127 1.00 84.50 167 ASP C N 1
ATOM 6207 C CA . ASP C 1 167 ? 19.373 36.169 11.330 1.00 90.84 167 ASP C CA 1
ATOM 6208 C C . ASP C 1 167 ? 20.598 35.308 11.629 1.00 93.87 167 ASP C C 1
ATOM 6209 O O . ASP C 1 167 ? 21.097 35.308 12.754 1.00 95.03 167 ASP C O 1
ATOM 6214 N N . LYS C 1 168 ? 21.085 34.574 10.635 1.00 94.65 168 LYS C N 1
ATOM 6215 C CA . LYS C 1 168 ? 22.289 33.785 10.836 1.00 94.56 168 LYS C CA 1
ATOM 6216 C C . LYS C 1 168 ? 23.130 33.670 9.565 1.00 91.90 168 LYS C C 1
ATOM 6217 O O . LYS C 1 168 ? 24.356 33.611 9.642 1.00 91.70 168 LYS C O 1
ATOM 6223 N N . PHE C 1 169 ? 22.485 33.643 8.401 1.00 89.61 169 PHE C N 1
ATOM 6224 C CA . PHE C 1 169 ? 23.231 33.561 7.147 1.00 86.86 169 PHE C CA 1
ATOM 6225 C C . PHE C 1 169 ? 22.794 34.657 6.188 1.00 84.60 169 PHE C C 1
ATOM 6226 O O . PHE C 1 169 ? 23.376 34.808 5.115 1.00 84.94 169 PHE C O 1
ATOM 6234 N N . GLU C 1 170 ? 21.756 35.394 6.576 1.00 81.78 170 GLU C N 1
ATOM 6235 C CA . GLU C 1 170 ? 21.216 36.493 5.775 1.00 82.73 170 GLU C CA 1
ATOM 6236 C C . GLU C 1 170 ? 20.728 36.029 4.408 1.00 82.86 170 GLU C C 1
ATOM 6237 O O . GLU C 1 170 ? 21.521 35.840 3.487 1.00 84.92 170 GLU C O 1
ATOM 6239 N N . ILE C 1 171 ? 19.417 35.853 4.277 1.00 80.09 171 ILE C N 1
ATOM 6240 C CA . ILE C 1 171 ? 18.839 35.454 3.002 1.00 75.97 171 ILE C CA 1
ATOM 6241 C C . ILE C 1 171 ? 19.030 36.577 1.991 1.00 76.31 171 ILE C C 1
ATOM 6242 O O . ILE C 1 171 ? 18.485 37.669 2.152 1.00 75.29 171 ILE C O 1
ATOM 6244 N N . VAL C 1 172 ? 19.825 36.306 0.962 1.00 78.24 172 VAL C N 1
ATOM 6245 C CA . VAL C 1 172 ? 20.039 37.263 -0.113 1.00 82.88 172 VAL C CA 1
ATOM 6246 C C . VAL C 1 172 ? 18.725 37.498 -0.839 1.00 85.62 172 VAL C C 1
ATOM 6247 O O . VAL C 1 172 ? 18.088 38.538 -0.681 1.00 86.87 172 VAL C O 1
ATOM 6251 N N . GLU C 1 173 ? 18.327 36.508 -1.628 1.00 88.40 173 GLU C N 1
ATOM 6252 C CA . GLU C 1 173 ? 17.071 36.540 -2.360 1.00 91.87 173 GLU C CA 1
ATOM 6253 C C . GLU C 1 173 ? 16.509 35.126 -2.398 1.00 99.35 173 GLU C C 1
ATOM 6254 O O . GLU C 1 173 ? 17.267 34.156 -2.395 1.00 101.42 173 GLU C O 1
ATOM 6260 N N . GLY C 1 174 ? 15.186 35.005 -2.425 1.00 105.03 174 GLY C N 1
ATOM 6261 C CA . GLY C 1 174 ? 14.561 33.697 -2.386 1.00 104.55 174 GLY C CA 1
ATOM 6262 C C . GLY C 1 174 ? 13.156 33.615 -2.949 1.00 104.83 174 GLY C C 1
ATOM 6263 O O . GLY C 1 174 ? 12.352 34.535 -2.794 1.00 107.23 174 GLY C O 1
ATOM 6264 N N . LEU C 1 175 ? 12.866 32.495 -3.605 1.00 98.09 175 LEU C N 1
ATOM 6265 C CA . LEU C 1 175 ? 11.541 32.227 -4.150 1.00 90.70 175 LEU C CA 1
ATOM 6266 C C . LEU C 1 175 ? 10.900 31.045 -3.425 1.00 88.42 175 LEU C C 1
ATOM 6267 O O . LEU C 1 175 ? 11.553 30.032 -3.173 1.00 88.65 175 LEU C O 1
ATOM 6272 N N . MET C 1 176 ? 9.621 31.178 -3.092 1.00 85.89 176 MET C N 1
ATOM 6273 C CA . MET C 1 176 ? 8.927 30.157 -2.315 1.00 81.54 176 MET C CA 1
ATOM 6274 C C . MET C 1 176 ? 7.772 29.521 -3.071 1.00 77.50 176 MET C C 1
ATOM 6275 O O . MET C 1 176 ? 7.006 30.207 -3.740 1.00 76.25 176 MET C O 1
ATOM 6280 N N . THR C 1 177 ? 7.644 28.205 -2.955 1.00 76.61 177 THR C N 1
ATOM 6281 C CA . THR C 1 177 ? 6.470 27.507 -3.459 1.00 76.02 177 THR C CA 1
ATOM 6282 C C . THR C 1 177 ? 5.809 26.759 -2.316 1.00 74.11 177 THR C C 1
ATOM 6283 O O . THR C 1 177 ? 6.484 26.085 -1.546 1.00 76.52 177 THR C O 1
ATOM 6287 N N . THR C 1 178 ? 4.495 26.882 -2.188 1.00 68.87 178 THR C N 1
ATOM 6288 C CA . THR C 1 178 ? 3.803 26.127 -1.158 1.00 65.16 178 THR C CA 1
ATOM 6289 C C . THR C 1 178 ? 2.798 25.165 -1.770 1.00 67.16 178 THR C C 1
ATOM 6290 O O . THR C 1 178 ? 1.828 25.572 -2.410 1.00 69.93 178 THR C O 1
ATOM 6294 N N . VAL C 1 179 ? 3.057 23.879 -1.584 1.00 63.97 179 VAL C N 1
ATOM 6295 C CA . VAL C 1 179 ? 2.100 22.860 -1.967 1.00 59.24 179 VAL C CA 1
ATOM 6296 C C . VAL C 1 179 ? 1.002 22.884 -0.920 1.00 62.08 179 VAL C C 1
ATOM 6297 O O . VAL C 1 179 ? 1.213 22.488 0.226 1.00 65.03 179 VAL C O 1
ATOM 6301 N N . HIS C 1 180 ? -0.165 23.371 -1.321 1.00 60.30 180 HIS C N 1
ATOM 6302 C CA . HIS C 1 180 ? -1.232 23.662 -0.379 1.00 61.38 180 HIS C CA 1
ATOM 6303 C C . HIS C 1 180 ? -2.391 22.689 -0.542 1.00 59.62 180 HIS C C 1
ATOM 6304 O O . HIS C 1 180 ? -2.747 22.319 -1.658 1.00 59.36 180 HIS C O 1
ATOM 6311 N N . SER C 1 181 ? -2.966 22.266 0.577 1.00 59.24 181 SER C N 1
ATOM 6312 C CA . SER C 1 181 ? -4.199 21.492 0.554 1.00 56.13 181 SER C CA 1
ATOM 6313 C C . SER C 1 181 ? -5.308 22.380 0.026 1.00 56.84 181 SER C C 1
ATOM 6314 O O . SER C 1 181 ? -5.204 23.600 0.102 1.00 62.32 181 SER C O 1
ATOM 6317 N N . PHE C 1 182 ? -6.370 21.793 -0.513 1.00 55.53 182 PHE C N 1
ATOM 6318 C CA . PHE C 1 182 ? -7.424 22.633 -1.061 1.00 60.50 182 PHE C CA 1
ATOM 6319 C C . PHE C 1 182 ? -8.197 23.328 0.056 1.00 66.33 182 PHE C C 1
ATOM 6320 O O . PHE C 1 182 ? -8.136 22.921 1.216 1.00 69.94 182 PHE C O 1
ATOM 6328 N N . THR C 1 183 ? -8.907 24.393 -0.301 1.00 66.38 183 THR C N 1
ATOM 6329 C CA . THR C 1 183 ? -9.661 25.171 0.672 1.00 65.03 183 THR C CA 1
ATOM 6330 C C . THR C 1 183 ? -11.097 25.366 0.212 1.00 63.20 183 THR C C 1
ATOM 6331 O O . THR C 1 183 ? -11.422 25.128 -0.949 1.00 61.73 183 THR C O 1
ATOM 6335 N N . ALA C 1 184 ? -11.941 25.826 1.129 1.00 62.28 184 ALA C N 1
ATOM 6336 C CA . ALA C 1 184 ? -13.365 26.024 0.868 1.00 61.43 184 ALA C CA 1
ATOM 6337 C C . ALA C 1 184 ? -13.634 26.908 -0.346 1.00 62.73 184 ALA C C 1
ATOM 6338 O O . ALA C 1 184 ? -14.728 26.885 -0.909 1.00 66.15 184 ALA C O 1
ATOM 6340 N N . THR C 1 185 ? -12.633 27.683 -0.748 1.00 60.96 185 THR C N 1
ATOM 6341 C CA . THR C 1 185 ? -12.784 28.619 -1.852 1.00 58.07 185 THR C CA 1
ATOM 6342 C C . THR C 1 185 ? -12.843 27.912 -3.201 1.00 57.34 185 THR C C 1
ATOM 6343 O O . THR C 1 185 ? -13.148 28.531 -4.218 1.00 58.10 185 THR C O 1
ATOM 6347 N N . GLN C 1 186 ? -12.557 26.616 -3.211 1.00 56.89 186 GLN C N 1
ATOM 6348 C CA . GLN C 1 186 ? -12.503 25.882 -4.466 1.00 55.89 186 GLN C CA 1
ATOM 6349 C C . GLN C 1 186 ? -13.761 25.074 -4.761 1.00 59.58 186 GLN C C 1
ATOM 6350 O O . GLN C 1 186 ? -14.703 25.034 -3.969 1.00 60.22 186 GLN C O 1
ATOM 6356 N N . LYS C 1 187 ? -13.745 24.432 -5.923 1.00 61.56 187 LYS C N 1
ATOM 6357 C CA . LYS C 1 187 ? -14.859 23.637 -6.419 1.00 61.16 187 LYS C CA 1
ATOM 6358 C C . LYS C 1 187 ? -14.556 22.145 -6.468 1.00 59.09 187 LYS C C 1
ATOM 6359 O O . LYS C 1 187 ? -13.455 21.734 -6.825 1.00 58.05 187 LYS C O 1
ATOM 6365 N N . VAL C 1 188 ? -15.547 21.335 -6.114 1.00 58.72 188 VAL C N 1
ATOM 6366 C CA . VAL C 1 188 ? -15.377 19.893 -6.146 1.00 59.98 188 VAL C CA 1
ATOM 6367 C C . VAL C 1 188 ? -15.317 19.422 -7.601 1.00 64.07 188 VAL C C 1
ATOM 6368 O O . VAL C 1 188 ? -14.626 18.456 -7.917 1.00 67.42 188 VAL C O 1
ATOM 6372 N N . VAL C 1 189 ? -16.033 20.115 -8.482 1.00 62.05 189 VAL C N 1
ATOM 6373 C CA . VAL C 1 189 ? -16.006 19.814 -9.909 1.00 56.84 189 VAL C CA 1
ATOM 6374 C C . VAL C 1 189 ? -15.823 21.129 -10.651 1.00 56.12 189 VAL C C 1
ATOM 6375 O O . VAL C 1 189 ? -15.905 22.191 -10.043 1.00 58.83 189 VAL C O 1
ATOM 6379 N N . ASP C 1 190 ? -15.566 21.059 -11.954 1.00 53.39 190 ASP C N 1
ATOM 6380 C CA . ASP C 1 190 ? -15.345 22.265 -12.750 1.00 53.16 190 ASP C CA 1
ATOM 6381 C C . ASP C 1 190 ? -16.476 23.270 -12.581 1.00 55.17 190 ASP C C 1
ATOM 6382 O O . ASP C 1 190 ? -17.608 23.022 -12.993 1.00 55.30 190 ASP C O 1
ATOM 6387 N N . GLY C 1 191 ? -16.158 24.404 -11.967 1.00 55.64 191 GLY C N 1
ATOM 6388 C CA . GLY C 1 191 ? -17.166 25.396 -11.648 1.00 58.49 191 GLY C CA 1
ATOM 6389 C C . GLY C 1 191 ? -16.738 26.824 -11.914 1.00 66.06 191 GLY C C 1
ATOM 6390 O O . GLY C 1 191 ? -15.608 27.066 -12.337 1.00 71.51 191 GLY C O 1
ATOM 6391 N N . PRO C 1 192 ? -17.650 27.777 -11.663 1.00 67.11 192 PRO C N 1
ATOM 6392 C CA . PRO C 1 192 ? -17.460 29.208 -11.930 1.00 67.14 192 PRO C CA 1
ATOM 6393 C C . PRO C 1 192 ? -16.489 29.910 -10.985 1.00 67.71 192 PRO C C 1
ATOM 6394 O O . PRO C 1 192 ? -16.703 29.951 -9.775 1.00 67.59 192 PRO C O 1
ATOM 6398 N N . SER C 1 193 ? -15.428 30.464 -11.562 1.00 70.06 193 SER C N 1
ATOM 6399 C CA . SER C 1 193 ? -14.491 31.312 -10.837 1.00 69.76 193 SER C CA 1
ATOM 6400 C C . SER C 1 193 ? -13.939 32.354 -11.798 1.00 69.78 193 SER C C 1
ATOM 6401 O O . SER C 1 193 ? -12.791 32.265 -12.236 1.00 67.31 193 SER C O 1
ATOM 6404 N N . SER C 1 194 ? -14.779 33.336 -12.114 1.00 72.70 194 SER C N 1
ATOM 6405 C CA . SER C 1 194 ? -14.519 34.307 -13.172 1.00 73.59 194 SER C CA 1
ATOM 6406 C C . SER C 1 194 ? -13.179 35.012 -13.021 1.00 77.96 194 SER C C 1
ATOM 6407 O O . SER C 1 194 ? -12.507 35.296 -14.010 1.00 80.89 194 SER C O 1
ATOM 6409 N N . LYS C 1 195 ? -12.795 35.293 -11.782 1.00 80.00 195 LYS C N 1
ATOM 6410 C CA . LYS C 1 195 ? -11.519 35.942 -11.520 1.00 79.89 195 LYS C CA 1
ATOM 6411 C C . LYS C 1 195 ? -10.381 34.948 -11.713 1.00 82.43 195 LYS C C 1
ATOM 6412 O O . LYS C 1 195 ? -9.547 35.107 -12.605 1.00 84.70 195 LYS C O 1
ATOM 6415 N N . LEU C 1 196 ? -10.362 33.917 -10.876 1.00 81.84 196 LEU C N 1
ATOM 6416 C CA . LEU C 1 196 ? -9.304 32.918 -10.920 1.00 82.02 196 LEU C CA 1
ATOM 6417 C C . LEU C 1 196 ? -9.806 31.629 -11.543 1.00 78.78 196 LEU C C 1
ATOM 6418 O O . LEU C 1 196 ? -10.304 30.744 -10.851 1.00 79.18 196 LEU C O 1
ATOM 6423 N N . TRP C 1 197 ? -9.654 31.533 -12.855 1.00 71.65 197 TRP C N 1
ATOM 6424 C CA . TRP C 1 197 ? -10.232 30.441 -13.617 1.00 65.86 197 TRP C CA 1
ATOM 6425 C C . TRP C 1 197 ? -9.757 29.083 -13.141 1.00 70.65 197 TRP C C 1
ATOM 6426 O O . TRP C 1 197 ? -10.550 28.147 -13.031 1.00 74.92 197 TRP C O 1
ATOM 6437 N N . ARG C 1 198 ? -8.468 28.985 -12.839 1.00 69.73 198 ARG C N 1
ATOM 6438 C CA . ARG C 1 198 ? -7.880 27.716 -12.439 1.00 64.65 198 ARG C CA 1
ATOM 6439 C C . ARG C 1 198 ? -8.475 27.216 -11.123 1.00 65.78 198 ARG C C 1
ATOM 6440 O O . ARG C 1 198 ? -8.634 26.013 -10.941 1.00 66.67 198 ARG C O 1
ATOM 6448 N N . ASP C 1 199 ? -8.825 28.124 -10.212 1.00 67.52 199 ASP C N 1
ATOM 6449 C CA . ASP C 1 199 ? -9.515 27.701 -8.989 1.00 70.44 199 ASP C CA 1
ATOM 6450 C C . ASP C 1 199 ? -11.006 27.411 -9.202 1.00 71.76 199 ASP C C 1
ATOM 6451 O O . ASP C 1 199 ? -11.757 27.290 -8.234 1.00 72.79 199 ASP C O 1
ATOM 6456 N N . GLY C 1 200 ? -11.438 27.293 -10.453 1.00 71.19 200 GLY C N 1
ATOM 6457 C CA . GLY C 1 200 ? -12.802 26.881 -10.738 1.00 68.63 200 GLY C CA 1
ATOM 6458 C C . GLY C 1 200 ? -12.882 25.416 -11.127 1.00 63.19 200 GLY C C 1
ATOM 6459 O O . GLY C 1 200 ? -13.961 24.835 -11.237 1.00 62.71 200 GLY C O 1
ATOM 6460 N N . ARG C 1 201 ? -11.716 24.818 -11.327 1.00 60.15 201 ARG C N 1
ATOM 6461 C CA . ARG C 1 201 ? -11.620 23.440 -11.780 1.00 59.61 201 ARG C CA 1
ATOM 6462 C C . ARG C 1 201 ? -11.916 22.462 -10.657 1.00 65.20 201 ARG C C 1
ATOM 6463 O O . ARG C 1 201 ? -11.982 22.847 -9.490 1.00 70.08 201 ARG C O 1
ATOM 6471 N N . GLY C 1 202 ? -12.095 21.196 -11.020 1.00 63.19 202 GLY C N 1
ATOM 6472 C CA . GLY C 1 202 ? -12.288 20.143 -10.042 1.00 61.28 202 GLY C CA 1
ATOM 6473 C C . GLY C 1 202 ? -11.066 20.004 -9.159 1.00 61.08 202 GLY C C 1
ATOM 6474 O O . GLY C 1 202 ? -10.004 19.584 -9.612 1.00 61.31 202 GLY C O 1
ATOM 6475 N N . ALA C 1 203 ? -11.226 20.352 -7.888 1.00 61.06 203 ALA C N 1
ATOM 6476 C CA . ALA C 1 203 ? -10.102 20.467 -6.965 1.00 60.96 203 ALA C CA 1
ATOM 6477 C C . ALA C 1 203 ? -9.472 19.127 -6.613 1.00 63.36 203 ALA C C 1
ATOM 6478 O O . ALA C 1 203 ? -8.399 19.075 -6.013 1.00 64.73 203 ALA C O 1
ATOM 6480 N N . MET C 1 204 ? -10.129 18.043 -7.000 1.00 64.03 204 MET C N 1
ATOM 6481 C CA . MET C 1 204 ? -9.822 16.750 -6.417 1.00 64.09 204 MET C CA 1
ATOM 6482 C C . MET C 1 204 ? -9.104 15.863 -7.436 1.00 57.95 204 MET C C 1
ATOM 6483 O O . MET C 1 204 ? -8.523 14.832 -7.089 1.00 56.81 204 MET C O 1
ATOM 6488 N N . GLN C 1 205 ? -9.123 16.300 -8.691 1.00 54.41 205 GLN C N 1
ATOM 6489 C CA . GLN C 1 205 ? -8.446 15.595 -9.771 1.00 53.58 205 GLN C CA 1
ATOM 6490 C C . GLN C 1 205 ? -7.356 16.454 -10.399 1.00 55.47 205 GLN C C 1
ATOM 6491 O O . GLN C 1 205 ? -6.709 16.041 -11.361 1.00 58.36 205 GLN C O 1
ATOM 6497 N N . ASN C 1 206 ? -7.155 17.643 -9.843 1.00 54.45 206 ASN C N 1
ATOM 6498 C CA . ASN C 1 206 ? -6.239 18.613 -10.428 1.00 52.90 206 ASN C CA 1
ATOM 6499 C C . ASN C 1 206 ? -5.154 19.076 -9.470 1.00 58.32 206 ASN C C 1
ATOM 6500 O O . ASN C 1 206 ? -5.389 19.232 -8.272 1.00 59.19 206 ASN C O 1
ATOM 6505 N N . ILE C 1 207 ? -3.962 19.287 -10.016 1.00 60.05 207 ILE C N 1
ATOM 6506 C CA . ILE C 1 207 ? -2.946 20.099 -9.363 1.00 58.93 207 ILE C CA 1
ATOM 6507 C C . ILE C 1 207 ? -3.160 21.507 -9.881 1.00 60.35 207 ILE C C 1
ATOM 6508 O O . ILE C 1 207 ? -2.863 21.791 -11.038 1.00 62.99 207 ILE C O 1
ATOM 6513 N N . ILE C 1 208 ? -3.693 22.382 -9.038 1.00 60.34 208 ILE C N 1
ATOM 6514 C CA . ILE C 1 208 ? -4.091 23.708 -9.490 1.00 58.81 208 ILE C CA 1
ATOM 6515 C C . ILE C 1 208 ? -3.054 24.752 -9.112 1.00 60.28 208 ILE C C 1
ATOM 6516 O O . ILE C 1 208 ? -2.836 25.020 -7.932 1.00 62.47 208 ILE C O 1
ATOM 6521 N N . PRO C 1 209 ? -2.402 25.343 -10.122 1.00 59.58 209 PRO C N 1
ATOM 6522 C CA . PRO C 1 209 ? -1.467 26.439 -9.860 1.00 59.99 209 PRO C CA 1
ATOM 6523 C C . PRO C 1 209 ? -2.204 27.675 -9.363 1.00 63.64 209 PRO C C 1
ATOM 6524 O O . PRO C 1 209 ? -3.205 28.080 -9.954 1.00 66.78 209 PRO C O 1
ATOM 6528 N N . ALA C 1 210 ? -1.718 28.258 -8.278 1.00 62.80 210 ALA C N 1
ATOM 6529 C CA . ALA C 1 210 ? -2.334 29.452 -7.732 1.00 62.74 210 ALA C CA 1
ATOM 6530 C C . ALA C 1 210 ? -1.314 30.572 -7.694 1.00 71.64 210 ALA C C 1
ATOM 6531 O O . ALA C 1 210 ? -0.295 30.529 -8.380 1.00 75.76 210 ALA C O 1
ATOM 6533 N N . SER C 1 211 ? -1.608 31.583 -6.894 1.00 73.48 211 SER C N 1
ATOM 6534 C CA . SER C 1 211 ? -0.650 32.629 -6.594 1.00 76.88 211 SER C CA 1
ATOM 6535 C C . SER C 1 211 ? -1.049 33.201 -5.252 1.00 79.44 211 SER C C 1
ATOM 6536 O O . SER C 1 211 ? -2.211 33.535 -5.038 1.00 79.24 211 SER C O 1
ATOM 6539 N N . THR C 1 212 ? -0.094 33.289 -4.337 1.00 85.48 212 THR C N 1
ATOM 6540 C CA . THR C 1 212 ? -0.409 33.697 -2.978 1.00 91.98 212 THR C CA 1
ATOM 6541 C C . THR C 1 212 ? 0.276 35.003 -2.594 1.00 101.55 212 THR C C 1
ATOM 6542 O O . THR C 1 212 ? 1.337 35.345 -3.118 1.00 102.07 212 THR C O 1
ATOM 6546 N N . GLY C 1 213 ? -0.353 35.732 -1.681 1.00 109.55 213 GLY C N 1
ATOM 6547 C CA . GLY C 1 213 ? 0.234 36.935 -1.129 1.00 113.65 213 GLY C CA 1
ATOM 6548 C C . GLY C 1 213 ? 0.842 36.634 0.223 1.00 116.77 213 GLY C C 1
ATOM 6549 O O . GLY C 1 213 ? 0.595 37.336 1.203 1.00 123.81 213 GLY C O 1
ATOM 6550 N N . ALA C 1 214 ? 1.637 35.572 0.273 1.00 121.28 214 ALA C N 1
ATOM 6551 C CA . ALA C 1 214 ? 2.225 35.125 1.525 1.00 121.26 214 ALA C CA 1
ATOM 6552 C C . ALA C 1 214 ? 3.716 35.431 1.579 1.00 122.16 214 ALA C C 1
ATOM 6553 O O . ALA C 1 214 ? 4.259 35.715 2.644 1.00 124.97 214 ALA C O 1
ATOM 6555 N N . ALA C 1 215 ? 4.373 35.389 0.424 1.00 115.32 215 ALA C N 1
ATOM 6556 C CA . ALA C 1 215 ? 5.830 35.477 0.376 1.00 118.32 215 ALA C CA 1
ATOM 6557 C C . ALA C 1 215 ? 6.364 36.905 0.506 1.00 118.22 215 ALA C C 1
ATOM 6558 O O . ALA C 1 215 ? 7.304 37.146 1.263 1.00 118.26 215 ALA C O 1
ATOM 6560 N N . LYS C 1 216 ? 5.783 37.851 -0.227 1.00 111.64 216 LYS C N 1
ATOM 6561 C CA . LYS C 1 216 ? 6.255 39.231 -0.143 1.00 106.96 216 LYS C CA 1
ATOM 6562 C C . LYS C 1 216 ? 5.796 39.837 1.175 1.00 101.63 216 LYS C C 1
ATOM 6563 O O . LYS C 1 216 ? 6.400 40.784 1.680 1.00 103.13 216 LYS C O 1
ATOM 6569 N N . ALA C 1 217 ? 4.727 39.274 1.730 1.00 97.84 217 ALA C N 1
ATOM 6570 C CA . ALA C 1 217 ? 4.197 39.713 3.015 1.00 97.35 217 ALA C CA 1
ATOM 6571 C C . ALA C 1 217 ? 5.187 39.437 4.145 1.00 100.25 217 ALA C C 1
ATOM 6572 O O . ALA C 1 217 ? 5.057 39.985 5.238 1.00 103.63 217 ALA C O 1
ATOM 6574 N N . VAL C 1 218 ? 6.170 38.581 3.879 1.00 97.33 218 VAL C N 1
ATOM 6575 C CA . VAL C 1 218 ? 7.246 38.337 4.832 1.00 96.68 218 VAL C CA 1
ATOM 6576 C C . VAL C 1 218 ? 8.108 39.587 4.922 1.00 97.84 218 VAL C C 1
ATOM 6577 O O . VAL C 1 218 ? 8.711 39.868 5.956 1.00 100.72 218 VAL C O 1
ATOM 6579 N N . GLY C 1 219 ? 8.159 40.337 3.828 1.00 93.97 219 GLY C N 1
ATOM 6580 C CA . GLY C 1 219 ? 8.810 41.630 3.838 1.00 94.67 219 GLY C CA 1
ATOM 6581 C C . GLY C 1 219 ? 8.078 42.598 4.746 1.00 93.91 219 GLY C C 1
ATOM 6582 O O . GLY C 1 219 ? 8.672 43.531 5.281 1.00 97.83 219 GLY C O 1
ATOM 6583 N N . LYS C 1 220 ? 6.780 42.363 4.924 1.00 87.74 220 LYS C N 1
ATOM 6584 C CA . LYS C 1 220 ? 5.945 43.211 5.769 1.00 83.95 220 LYS C CA 1
ATOM 6585 C C . LYS C 1 220 ? 6.134 42.858 7.243 1.00 81.65 220 LYS C C 1
ATOM 6586 O O . LYS C 1 220 ? 5.894 43.678 8.127 1.00 75.22 220 LYS C O 1
ATOM 6589 N N . VAL C 1 221 ? 6.572 41.632 7.505 1.00 72.21 221 VAL C N 1
ATOM 6590 C CA . VAL C 1 221 ? 6.814 41.200 8.873 1.00 85.51 221 VAL C CA 1
ATOM 6591 C C . VAL C 1 221 ? 8.309 41.256 9.173 1.00 84.93 221 VAL C C 1
ATOM 6592 O O . VAL C 1 221 ? 8.714 41.476 10.315 1.00 87.30 221 VAL C O 1
ATOM 6594 N N . ILE C 1 222 ? 9.125 41.049 8.144 1.00 82.38 222 ILE C N 1
ATOM 6595 C CA . ILE C 1 222 ? 10.575 41.148 8.275 1.00 83.70 222 ILE C CA 1
ATOM 6596 C C . ILE C 1 222 ? 11.094 42.141 7.257 1.00 87.07 222 ILE C C 1
ATOM 6597 O O . ILE C 1 222 ? 11.457 41.761 6.143 1.00 88.79 222 ILE C O 1
ATOM 6602 N N . PRO C 1 223 ? 11.129 43.423 7.641 1.00 88.50 223 PRO C N 1
ATOM 6603 C CA . PRO C 1 223 ? 11.511 44.529 6.760 1.00 89.86 223 PRO C CA 1
ATOM 6604 C C . PRO C 1 223 ? 12.852 44.304 6.069 1.00 88.51 223 PRO C C 1
ATOM 6605 O O . PRO C 1 223 ? 13.020 44.706 4.920 1.00 88.97 223 PRO C O 1
ATOM 6609 N N . ALA C 1 224 ? 13.784 43.656 6.760 1.00 87.58 224 ALA C N 1
ATOM 6610 C CA . ALA C 1 224 ? 15.103 43.385 6.200 1.00 88.76 224 ALA C CA 1
ATOM 6611 C C . ALA C 1 224 ? 15.003 42.584 4.902 1.00 89.08 224 ALA C C 1
ATOM 6612 O O . ALA C 1 224 ? 15.856 42.698 4.023 1.00 88.47 224 ALA C O 1
ATOM 6614 N N . LEU C 1 225 ? 13.945 41.788 4.786 1.00 89.76 225 LEU C N 1
ATOM 6615 C CA . LEU C 1 225 ? 13.741 40.937 3.620 1.00 89.44 225 LEU C CA 1
ATOM 6616 C C . LEU C 1 225 ? 12.629 41.463 2.723 1.00 89.50 225 LEU C C 1
ATOM 6617 O O . LEU C 1 225 ? 12.064 40.723 1.918 1.00 86.15 225 LEU C O 1
ATOM 6622 N N . ASN C 1 226 ? 12.322 42.747 2.868 1.00 94.26 226 ASN C N 1
ATOM 6623 C CA . ASN C 1 226 ? 11.299 43.388 2.053 1.00 96.89 226 ASN C CA 1
ATOM 6624 C C . ASN C 1 226 ? 11.721 43.400 0.590 1.00 96.19 226 ASN C C 1
ATOM 6625 O O . ASN C 1 226 ? 12.769 43.943 0.242 1.00 96.37 226 ASN C O 1
ATOM 6630 N N . GLY C 1 227 ? 10.903 42.790 -0.262 1.00 95.01 227 GLY C N 1
ATOM 6631 C CA . GLY C 1 227 ? 11.156 42.781 -1.691 1.00 93.29 227 GLY C CA 1
ATOM 6632 C C . GLY C 1 227 ? 12.176 41.748 -2.122 1.00 89.53 227 GLY C C 1
ATOM 6633 O O . GLY C 1 227 ? 12.477 41.614 -3.309 1.00 87.04 227 GLY C O 1
ATOM 6634 N N . LYS C 1 228 ? 12.712 41.019 -1.151 1.00 88.93 228 LYS C N 1
ATOM 6635 C CA . LYS C 1 228 ? 13.668 39.960 -1.435 1.00 90.67 228 LYS C CA 1
ATOM 6636 C C . LYS C 1 228 ? 12.954 38.621 -1.578 1.00 91.60 228 LYS C C 1
ATOM 6637 O O . LYS C 1 228 ? 13.578 37.608 -1.894 1.00 92.31 228 LYS C O 1
ATOM 6639 N N . LEU C 1 229 ? 11.642 38.626 -1.353 1.00 90.01 229 LEU C N 1
ATOM 6640 C CA . LEU C 1 229 ? 10.849 37.398 -1.355 1.00 84.66 229 LEU C CA 1
ATOM 6641 C C . LEU C 1 229 ? 9.580 37.494 -2.188 1.00 81.43 229 LEU C C 1
ATOM 6642 O O . LEU C 1 229 ? 8.861 38.491 -2.134 1.00 82.97 229 LEU C O 1
ATOM 6647 N N . THR C 1 230 ? 9.308 36.434 -2.943 1.00 78.83 230 THR C N 1
ATOM 6648 C CA . THR C 1 230 ? 8.036 36.268 -3.633 1.00 77.28 230 THR C CA 1
ATOM 6649 C C . THR C 1 230 ? 7.903 34.812 -4.086 1.00 73.22 230 THR C C 1
ATOM 6650 O O . THR C 1 230 ? 8.883 34.070 -4.108 1.00 68.80 230 THR C O 1
ATOM 6654 N N . GLY C 1 231 ? 6.688 34.394 -4.425 1.00 73.53 231 GLY C N 1
ATOM 6655 C CA . GLY C 1 231 ? 6.475 33.033 -4.880 1.00 72.36 231 GLY C CA 1
ATOM 6656 C C . GLY C 1 231 ? 5.024 32.608 -4.979 1.00 72.28 231 GLY C C 1
ATOM 6657 O O . GLY C 1 231 ? 4.156 33.170 -4.316 1.00 74.04 231 GLY C O 1
ATOM 6658 N N . MET C 1 232 ? 4.759 31.603 -5.808 1.00 73.29 232 MET C N 1
ATOM 6659 C CA . MET C 1 232 ? 3.388 31.159 -6.029 1.00 74.32 232 MET C CA 1
ATOM 6660 C C . MET C 1 232 ? 3.096 29.830 -5.343 1.00 73.39 232 MET C C 1
ATOM 6661 O O . MET C 1 232 ? 3.971 29.249 -4.703 1.00 73.60 232 MET C O 1
ATOM 6666 N N . ALA C 1 233 ? 1.861 29.357 -5.487 1.00 71.65 233 ALA C N 1
ATOM 6667 C CA . ALA C 1 233 ? 1.393 28.182 -4.758 1.00 67.15 233 ALA C CA 1
ATOM 6668 C C . ALA C 1 233 ? 0.859 27.092 -5.676 1.00 61.64 233 ALA C C 1
ATOM 6669 O O . ALA C 1 233 ? 0.537 27.342 -6.837 1.00 60.36 233 ALA C O 1
ATOM 6671 N N . PHE C 1 234 ? 0.770 25.880 -5.133 1.00 59.49 234 PHE C N 1
ATOM 6672 C CA . PHE C 1 234 ? 0.132 24.752 -5.804 1.00 58.97 234 PHE C CA 1
ATOM 6673 C C . PHE C 1 234 ? -0.911 24.114 -4.901 1.00 59.90 234 PHE C C 1
ATOM 6674 O O . PHE C 1 234 ? -0.598 23.682 -3.792 1.00 61.85 234 PHE C O 1
ATOM 6682 N N . ARG C 1 235 ? -2.148 24.045 -5.378 1.00 59.70 235 ARG C N 1
ATOM 6683 C CA . ARG C 1 235 ? -3.208 23.409 -4.610 1.00 57.97 235 ARG C CA 1
ATOM 6684 C C . ARG C 1 235 ? -3.382 21.964 -5.068 1.00 53.78 235 ARG C C 1
ATOM 6685 O O . ARG C 1 235 ? -3.546 21.702 -6.258 1.00 56.01 235 ARG C O 1
ATOM 6693 N N . VAL C 1 236 ? -3.314 21.035 -4.115 1.00 50.85 236 VAL C N 1
ATOM 6694 C CA . VAL C 1 236 ? -3.362 19.601 -4.408 1.00 48.97 236 VAL C CA 1
ATOM 6695 C C . VAL C 1 236 ? -4.496 18.915 -3.636 1.00 51.13 236 VAL C C 1
ATOM 6696 O O . VAL C 1 236 ? -4.978 19.443 -2.633 1.00 54.26 236 VAL C O 1
ATOM 6700 N N . PRO C 1 237 ? -4.929 17.733 -4.107 1.00 47.27 237 PRO C N 1
ATOM 6701 C CA . PRO C 1 237 ? -6.068 17.045 -3.485 1.00 45.48 237 PRO C CA 1
ATOM 6702 C C . PRO C 1 237 ? -5.836 16.462 -2.083 1.00 45.07 237 PRO C C 1
ATOM 6703 O O . PRO C 1 237 ? -6.009 15.258 -1.896 1.00 45.22 237 PRO C O 1
ATOM 6707 N N . THR C 1 238 ? -5.467 17.293 -1.114 1.00 44.51 238 THR C N 1
ATOM 6708 C CA . THR C 1 238 ? -5.521 16.877 0.286 1.00 45.00 238 THR C CA 1
ATOM 6709 C C . THR C 1 238 ? -6.413 17.843 1.060 1.00 46.43 238 THR C C 1
ATOM 6710 O O . THR C 1 238 ? -6.471 19.028 0.742 1.00 46.06 238 THR C O 1
ATOM 6714 N N . PRO C 1 239 ? -7.137 17.327 2.062 1.00 47.04 239 PRO C N 1
ATOM 6715 C CA . PRO C 1 239 ? -8.083 18.132 2.846 1.00 49.54 239 PRO C CA 1
ATOM 6716 C C . PRO C 1 239 ? -7.455 19.124 3.829 1.00 53.10 239 PRO C C 1
ATOM 6717 O O . PRO C 1 239 ? -8.152 20.038 4.267 1.00 57.66 239 PRO C O 1
ATOM 6721 N N . ASP C 1 240 ? -6.181 18.953 4.169 1.00 52.72 240 ASP C N 1
ATOM 6722 C CA . ASP C 1 240 ? -5.532 19.828 5.146 1.00 54.16 240 ASP C CA 1
ATOM 6723 C C . ASP C 1 240 ? -4.023 19.606 5.152 1.00 52.83 240 ASP C C 1
ATOM 6724 O O . ASP C 1 240 ? -3.529 18.682 4.506 1.00 54.88 240 ASP C O 1
ATOM 6729 N N . VAL C 1 241 ? -3.312 20.470 5.877 1.00 50.66 241 VAL C N 1
ATOM 6730 C CA . VAL C 1 241 ? -1.852 20.453 6.003 1.00 52.24 241 VAL C CA 1
ATOM 6731 C C . VAL C 1 241 ? -1.177 20.821 4.691 1.00 56.51 241 VAL C C 1
ATOM 6732 O O . VAL C 1 241 ? -1.477 20.260 3.637 1.00 57.38 241 VAL C O 1
ATOM 6736 N N . SER C 1 242 ? -0.255 21.773 4.773 1.00 54.66 242 SER C N 1
ATOM 6737 C CA . SER C 1 242 ? 0.492 22.223 3.609 1.00 53.45 242 SER C CA 1
ATOM 6738 C C . SER C 1 242 ? 1.985 22.320 3.921 1.00 56.36 242 SER C C 1
ATOM 6739 O O . SER C 1 242 ? 2.398 22.248 5.079 1.00 58.86 242 SER C O 1
ATOM 6742 N N . VAL C 1 243 ? 2.794 22.480 2.884 1.00 54.66 243 VAL C N 1
ATOM 6743 C CA . VAL C 1 243 ? 4.233 22.507 3.066 1.00 54.97 243 VAL C CA 1
ATOM 6744 C C . VAL C 1 243 ? 4.837 23.655 2.274 1.00 58.64 243 VAL C C 1
ATOM 6745 O O . VAL C 1 243 ? 4.428 23.930 1.147 1.00 57.83 243 VAL C O 1
ATOM 6749 N N . VAL C 1 244 ? 5.801 24.334 2.883 1.00 61.75 244 VAL C N 1
ATOM 6750 C CA . VAL C 1 244 ? 6.528 25.401 2.216 1.00 62.46 244 VAL C CA 1
ATOM 6751 C C . VAL C 1 244 ? 7.790 24.835 1.571 1.00 64.41 244 VAL C C 1
ATOM 6752 O O . VAL C 1 244 ? 8.526 24.073 2.197 1.00 62.95 244 VAL C O 1
ATOM 6756 N N . ASP C 1 245 ? 8.016 25.199 0.311 1.00 67.63 245 ASP C N 1
ATOM 6757 C CA . ASP C 1 245 ? 9.236 24.842 -0.410 1.00 66.67 245 ASP C CA 1
ATOM 6758 C C . ASP C 1 245 ? 10.022 26.115 -0.711 1.00 63.81 245 ASP C C 1
ATOM 6759 O O . ASP C 1 245 ? 9.719 26.844 -1.657 1.00 61.29 245 ASP C O 1
ATOM 6764 N N . LEU C 1 246 ? 11.035 26.373 0.105 1.00 65.19 246 LEU C N 1
ATOM 6765 C CA . LEU C 1 246 ? 11.778 27.619 0.023 1.00 67.78 246 LEU C CA 1
ATOM 6766 C C . LEU C 1 246 ? 13.124 27.447 -0.656 1.00 71.63 246 LEU C C 1
ATOM 6767 O O . LEU C 1 246 ? 13.987 26.724 -0.167 1.00 74.58 246 LEU C O 1
ATOM 6772 N N . THR C 1 247 ? 13.300 28.128 -1.781 1.00 72.46 247 THR C N 1
ATOM 6773 C CA . THR C 1 247 ? 14.575 28.124 -2.477 1.00 74.41 247 THR C CA 1
ATOM 6774 C C . THR C 1 247 ? 15.194 29.508 -2.385 1.00 77.70 247 THR C C 1
ATOM 6775 O O . THR C 1 247 ? 14.579 30.492 -2.793 1.00 78.43 247 THR C O 1
ATOM 6779 N N . CYS C 1 248 ? 16.406 29.595 -1.848 1.00 79.65 248 CYS C N 1
ATOM 6780 C CA . CYS C 1 248 ? 17.017 30.902 -1.636 1.00 82.23 248 CYS C CA 1
ATOM 6781 C C . CYS C 1 248 ? 18.539 30.886 -1.663 1.00 80.77 248 CYS C C 1
ATOM 6782 O O . CYS C 1 248 ? 19.176 29.871 -1.385 1.00 78.64 248 CYS C O 1
ATOM 6785 N N . ARG C 1 249 ? 19.116 32.034 -1.997 1.00 83.08 249 ARG C N 1
ATOM 6786 C CA . ARG C 1 249 ? 20.555 32.205 -1.933 1.00 88.79 249 ARG C CA 1
ATOM 6787 C C . ARG C 1 249 ? 20.937 32.780 -0.578 1.00 90.66 249 ARG C C 1
ATOM 6788 O O . ARG C 1 249 ? 20.170 33.527 0.032 1.00 91.32 249 ARG C O 1
ATOM 6796 N N . LEU C 1 250 ? 22.124 32.422 -0.106 1.00 92.28 250 LEU C N 1
ATOM 6797 C CA . LEU C 1 250 ? 22.601 32.899 1.182 1.00 92.87 250 LEU C CA 1
ATOM 6798 C C . LEU C 1 250 ? 23.761 33.862 1.009 1.00 95.11 250 LEU C C 1
ATOM 6799 O O . LEU C 1 250 ? 24.451 33.840 -0.011 1.00 94.90 250 LEU C O 1
ATOM 6804 N N . GLY C 1 251 ? 23.968 34.707 2.015 1.00 98.26 251 GLY C N 1
ATOM 6805 C CA . GLY C 1 251 ? 25.081 35.637 2.025 1.00 101.03 251 GLY C CA 1
ATOM 6806 C C . GLY C 1 251 ? 26.323 35.039 2.656 1.00 100.33 251 GLY C C 1
ATOM 6807 O O . GLY C 1 251 ? 27.442 35.303 2.219 1.00 101.11 251 GLY C O 1
ATOM 6808 N N . LYS C 1 252 ? 26.120 34.228 3.689 1.00 97.86 252 LYS C N 1
ATOM 6809 C CA . LYS C 1 252 ? 27.218 33.536 4.352 1.00 96.97 252 LYS C CA 1
ATOM 6810 C C . LYS C 1 252 ? 27.260 32.072 3.935 1.00 93.75 252 LYS C C 1
ATOM 6811 O O . LYS C 1 252 ? 26.252 31.512 3.505 1.00 92.31 252 LYS C O 1
ATOM 6817 N N . GLY C 1 253 ? 28.432 31.457 4.063 1.00 93.09 253 GLY C N 1
ATOM 6818 C CA . GLY C 1 253 ? 28.583 30.047 3.762 1.00 89.67 253 GLY C CA 1
ATOM 6819 C C . GLY C 1 253 ? 27.807 29.199 4.747 1.00 87.09 253 GLY C C 1
ATOM 6820 O O . GLY C 1 253 ? 27.637 29.586 5.904 1.00 87.42 253 GLY C O 1
ATOM 6821 N N . ALA C 1 254 ? 27.328 28.048 4.289 1.00 83.86 254 ALA C N 1
ATOM 6822 C CA . ALA C 1 254 ? 26.549 27.163 5.143 1.00 80.26 254 ALA C CA 1
ATOM 6823 C C . ALA C 1 254 ? 26.717 25.708 4.750 1.00 79.61 254 ALA C C 1
ATOM 6824 O O . ALA C 1 254 ? 26.537 25.343 3.590 1.00 79.98 254 ALA C O 1
ATOM 6826 N N . SER C 1 255 ? 27.077 24.883 5.722 1.00 80.54 255 SER C N 1
ATOM 6827 C CA . SER C 1 255 ? 26.925 23.450 5.569 1.00 82.37 255 SER C CA 1
ATOM 6828 C C . SER C 1 255 ? 25.500 23.151 5.992 1.00 84.85 255 SER C C 1
ATOM 6829 O O . SER C 1 255 ? 25.016 23.732 6.964 1.00 87.42 255 SER C O 1
ATOM 6831 N N . TYR C 1 256 ? 24.815 22.273 5.264 1.00 84.92 256 TYR C N 1
ATOM 6832 C CA . TYR C 1 256 ? 23.428 21.957 5.593 1.00 84.24 256 TYR C CA 1
ATOM 6833 C C . TYR C 1 256 ? 23.353 21.427 7.021 1.00 84.38 256 TYR C C 1
ATOM 6834 O O . TYR C 1 256 ? 22.331 21.568 7.692 1.00 84.18 256 TYR C O 1
ATOM 6843 N N . GLU C 1 257 ? 24.451 20.837 7.484 1.00 83.81 257 GLU C N 1
ATOM 6844 C CA . GLU C 1 257 ? 24.556 20.390 8.863 1.00 80.97 257 GLU C CA 1
ATOM 6845 C C . GLU C 1 257 ? 24.433 21.582 9.812 1.00 79.13 257 GLU C C 1
ATOM 6846 O O . GLU C 1 257 ? 23.751 21.497 10.834 1.00 76.10 257 GLU C O 1
ATOM 6852 N N . GLU C 1 258 ? 25.081 22.696 9.465 1.00 81.44 258 GLU C N 1
ATOM 6853 C CA . GLU C 1 258 ? 24.953 23.923 10.254 1.00 83.50 258 GLU C CA 1
ATOM 6854 C C . GLU C 1 258 ? 23.530 24.462 10.269 1.00 83.57 258 GLU C C 1
ATOM 6855 O O . GLU C 1 258 ? 23.014 24.812 11.329 1.00 85.45 258 GLU C O 1
ATOM 6861 N N . ILE C 1 259 ? 22.910 24.545 9.094 1.00 81.64 259 ILE C N 1
ATOM 6862 C CA . ILE C 1 259 ? 21.558 25.080 8.988 1.00 78.08 259 ILE C CA 1
ATOM 6863 C C . ILE C 1 259 ? 20.606 24.252 9.840 1.00 77.88 259 ILE C C 1
ATOM 6864 O O . ILE C 1 259 ? 19.723 24.800 10.496 1.00 78.51 259 ILE C O 1
ATOM 6869 N N . LYS C 1 260 ? 20.797 22.933 9.832 1.00 76.13 260 LYS C N 1
ATOM 6870 C CA . LYS C 1 260 ? 20.045 22.030 10.702 1.00 72.81 260 LYS C CA 1
ATOM 6871 C C . LYS C 1 260 ? 20.162 22.460 12.157 1.00 70.73 260 LYS C C 1
ATOM 6872 O O . LYS C 1 260 ? 19.170 22.807 12.796 1.00 68.75 260 LYS C O 1
ATOM 6878 N N . ALA C 1 261 ? 21.389 22.442 12.668 1.00 72.69 261 ALA C N 1
ATOM 6879 C CA . ALA C 1 261 ? 21.659 22.768 14.064 1.00 77.49 261 ALA C CA 1
ATOM 6880 C C . ALA C 1 261 ? 21.307 24.216 14.392 1.00 80.60 261 ALA C C 1
ATOM 6881 O O . ALA C 1 261 ? 21.121 24.570 15.556 1.00 80.80 261 ALA C O 1
ATOM 6883 N N . ALA C 1 262 ? 21.227 25.051 13.363 1.00 81.54 262 ALA C N 1
ATOM 6884 C CA . ALA C 1 262 ? 20.793 26.430 13.536 1.00 78.77 262 ALA C CA 1
ATOM 6885 C C . ALA C 1 262 ? 19.290 26.470 13.780 1.00 75.16 262 ALA C C 1
ATOM 6886 O O . ALA C 1 262 ? 18.809 27.213 14.633 1.00 75.00 262 ALA C O 1
ATOM 6888 N N . VAL C 1 263 ? 18.554 25.659 13.027 1.00 72.67 263 VAL C N 1
ATOM 6889 C CA . VAL C 1 263 ? 17.104 25.598 13.159 1.00 70.92 263 VAL C CA 1
ATOM 6890 C C . VAL C 1 263 ? 16.723 24.902 14.463 1.00 71.85 263 VAL C C 1
ATOM 6891 O O . VAL C 1 263 ? 15.814 25.342 15.168 1.00 72.95 263 VAL C O 1
ATOM 6895 N N . LYS C 1 264 ? 17.424 23.816 14.778 1.00 71.58 264 LYS C N 1
ATOM 6896 C CA . LYS C 1 264 ? 17.161 23.046 15.991 1.00 70.55 264 LYS C CA 1
ATOM 6897 C C . LYS C 1 264 ? 17.337 23.906 17.237 1.00 73.27 264 LYS C C 1
ATOM 6898 O O . LYS C 1 264 ? 16.610 23.755 18.221 1.00 73.43 264 LYS C O 1
ATOM 6904 N N . ALA C 1 265 ? 18.305 24.813 17.179 1.00 75.50 265 ALA C N 1
ATOM 6905 C CA . ALA C 1 265 ? 18.600 25.696 18.297 1.00 75.79 265 ALA C CA 1
ATOM 6906 C C . ALA C 1 265 ? 17.575 26.817 18.363 1.00 80.13 265 ALA C C 1
ATOM 6907 O O . ALA C 1 265 ? 17.418 27.471 19.393 1.00 83.68 265 ALA C O 1
ATOM 6909 N N . ALA C 1 266 ? 16.877 27.032 17.252 1.00 79.61 266 ALA C N 1
ATOM 6910 C CA . ALA C 1 266 ? 15.855 28.066 17.179 1.00 77.56 266 ALA C CA 1
ATOM 6911 C C . ALA C 1 266 ? 14.478 27.479 17.454 1.00 75.88 266 ALA C C 1
ATOM 6912 O O . ALA C 1 266 ? 13.563 28.190 17.858 1.00 74.37 266 ALA C O 1
ATOM 6914 N N . ALA C 1 267 ? 14.340 26.176 17.234 1.00 76.63 267 ALA C N 1
ATOM 6915 C CA . ALA C 1 267 ? 13.074 25.489 17.456 1.00 77.99 267 ALA C CA 1
ATOM 6916 C C . ALA C 1 267 ? 12.851 25.236 18.939 1.00 81.61 267 ALA C C 1
ATOM 6917 O O . ALA C 1 267 ? 11.791 25.544 19.476 1.00 81.78 267 ALA C O 1
ATOM 6919 N N . SER C 1 268 ? 13.856 24.664 19.593 1.00 85.19 268 SER C N 1
ATOM 6920 C CA . SER C 1 268 ? 13.771 24.379 21.019 1.00 87.42 268 SER C CA 1
ATOM 6921 C C . SER C 1 268 ? 14.077 25.632 21.834 1.00 88.36 268 SER C C 1
ATOM 6922 O O . SER C 1 268 ? 13.787 25.695 23.029 1.00 89.10 268 SER C O 1
ATOM 6925 N N . GLY C 1 269 ? 14.653 26.633 21.175 1.00 88.38 269 GLY C N 1
ATOM 6926 C CA . GLY C 1 269 ? 15.024 27.869 21.838 1.00 88.88 269 GLY C CA 1
ATOM 6927 C C . GLY C 1 269 ? 13.886 28.859 21.991 1.00 87.80 269 GLY C C 1
ATOM 6928 O O . GLY C 1 269 ? 12.860 28.544 22.595 1.00 88.03 269 GLY C O 1
ATOM 6929 N N . PRO C 1 270 ? 14.061 30.068 21.438 1.00 86.49 270 PRO C N 1
ATOM 6930 C CA . PRO C 1 270 ? 13.090 31.160 21.568 1.00 87.77 270 PRO C CA 1
ATOM 6931 C C . PRO C 1 270 ? 11.784 30.911 20.819 1.00 88.37 270 PRO C C 1
ATOM 6932 O O . PRO C 1 270 ? 10.735 31.382 21.256 1.00 90.65 270 PRO C O 1
ATOM 6936 N N . LEU C 1 271 ? 11.848 30.186 19.709 1.00 86.53 271 LEU C N 1
ATOM 6937 C CA . LEU C 1 271 ? 10.658 29.920 18.909 1.00 82.65 271 LEU C CA 1
ATOM 6938 C C . LEU C 1 271 ? 9.978 28.634 19.330 1.00 82.37 271 LEU C C 1
ATOM 6939 O O . LEU C 1 271 ? 9.404 27.933 18.499 1.00 83.20 271 LEU C O 1
ATOM 6944 N N . LYS C 1 272 ? 10.039 28.317 20.616 1.00 85.32 272 LYS C N 1
ATOM 6945 C CA . LYS C 1 272 ? 9.534 27.030 21.053 1.00 88.88 272 LYS C CA 1
ATOM 6946 C C . LYS C 1 272 ? 8.015 27.024 20.971 1.00 91.49 272 LYS C C 1
ATOM 6947 O O . LYS C 1 272 ? 7.340 27.785 21.664 1.00 95.90 272 LYS C O 1
ATOM 6953 N N . GLY C 1 273 ? 7.485 26.172 20.100 1.00 88.95 273 GLY C N 1
ATOM 6954 C CA . GLY C 1 273 ? 6.053 26.101 19.882 1.00 85.52 273 GLY C CA 1
ATOM 6955 C C . GLY C 1 273 ? 5.630 26.795 18.604 1.00 83.11 273 GLY C C 1
ATOM 6956 O O . GLY C 1 273 ? 4.578 26.493 18.043 1.00 84.71 273 GLY C O 1
ATOM 6957 N N . ILE C 1 274 ? 6.451 27.735 18.147 1.00 76.06 274 ILE C N 1
ATOM 6958 C CA . ILE C 1 274 ? 6.206 28.410 16.881 1.00 72.56 274 ILE C CA 1
ATOM 6959 C C . ILE C 1 274 ? 6.943 27.671 15.782 1.00 71.16 274 ILE C C 1
ATOM 6960 O O . ILE C 1 274 ? 6.331 27.121 14.866 1.00 71.15 274 ILE C O 1
ATOM 6965 N N . LEU C 1 275 ? 8.267 27.669 15.878 1.00 69.23 275 LEU C N 1
ATOM 6966 C CA . LEU C 1 275 ? 9.089 26.894 14.962 1.00 66.93 275 LEU C CA 1
ATOM 6967 C C . LEU C 1 275 ? 9.449 25.556 15.594 1.00 66.35 275 LEU C C 1
ATOM 6968 O O . LEU C 1 275 ? 9.817 25.487 16.770 1.00 66.78 275 LEU C O 1
ATOM 6973 N N . GLU C 1 276 ? 9.327 24.490 14.814 1.00 63.48 276 GLU C N 1
ATOM 6974 C CA . GLU C 1 276 ? 9.701 23.171 15.291 1.00 67.01 276 GLU C CA 1
ATOM 6975 C C . GLU C 1 276 ? 10.747 22.550 14.378 1.00 65.31 276 GLU C C 1
ATOM 6976 O O . GLU C 1 276 ? 10.832 22.867 13.192 1.00 62.61 276 GLU C O 1
ATOM 6982 N N . TYR C 1 277 ? 11.549 21.664 14.948 1.00 66.38 277 TYR C N 1
ATOM 6983 C CA . TYR C 1 277 ? 12.562 20.961 14.189 1.00 67.53 277 TYR C CA 1
ATOM 6984 C C . TYR C 1 277 ? 12.291 19.462 14.222 1.00 66.34 277 TYR C C 1
ATOM 6985 O O . TYR C 1 277 ? 11.916 18.912 15.257 1.00 68.45 277 TYR C O 1
ATOM 6994 N N . THR C 1 278 ? 12.470 18.805 13.082 1.00 63.56 278 THR C N 1
ATOM 6995 C CA . THR C 1 278 ? 12.271 17.365 13.003 1.00 62.18 278 THR C CA 1
ATOM 6996 C C . THR C 1 278 ? 13.244 16.736 12.015 1.00 59.96 278 THR C C 1
ATOM 6997 O O . THR C 1 278 ? 13.722 17.395 11.092 1.00 59.85 278 THR C O 1
ATOM 7001 N N . GLU C 1 279 ? 13.542 15.460 12.224 1.00 58.29 279 GLU C N 1
ATOM 7002 C CA . GLU C 1 279 ? 14.356 14.707 11.283 1.00 61.58 279 GLU C CA 1
ATOM 7003 C C . GLU C 1 279 ? 13.586 13.494 10.772 1.00 64.56 279 GLU C C 1
ATOM 7004 O O . GLU C 1 279 ? 14.032 12.804 9.859 1.00 67.90 279 GLU C O 1
ATOM 7010 N N . ASP C 1 280 ? 12.416 13.255 11.355 1.00 63.48 280 ASP C N 1
ATOM 7011 C CA . ASP C 1 280 ? 11.658 12.036 11.094 1.00 62.21 280 ASP C CA 1
ATOM 7012 C C . ASP C 1 280 ? 11.146 11.940 9.660 1.00 60.45 280 ASP C C 1
ATOM 7013 O O . ASP C 1 280 ? 11.224 12.900 8.891 1.00 57.72 280 ASP C O 1
ATOM 7018 N N . GLU C 1 281 ? 10.634 10.760 9.316 1.00 60.00 281 GLU C N 1
ATOM 7019 C CA . GLU C 1 281 ? 10.083 10.486 7.993 1.00 58.42 281 GLU C CA 1
ATOM 7020 C C . GLU C 1 281 ? 8.631 10.916 7.930 1.00 58.43 281 GLU C C 1
ATOM 7021 O O . GLU C 1 281 ? 7.720 10.089 7.880 1.00 56.16 281 GLU C O 1
ATOM 7027 N N . VAL C 1 282 ? 8.425 12.223 7.920 1.00 57.64 282 VAL C N 1
ATOM 7028 C CA . VAL C 1 282 ? 7.096 12.782 8.046 1.00 55.86 282 VAL C CA 1
ATOM 7029 C C . VAL C 1 282 ? 6.389 12.909 6.699 1.00 54.28 282 VAL C C 1
ATOM 7030 O O . VAL C 1 282 ? 7.024 13.058 5.653 1.00 53.96 282 VAL C O 1
ATOM 7034 N N . VAL C 1 283 ? 5.064 12.828 6.747 1.00 51.28 283 VAL C N 1
ATOM 7035 C CA . VAL C 1 283 ? 4.208 13.092 5.600 1.00 45.23 283 VAL C CA 1
ATOM 7036 C C . VAL C 1 283 ? 3.104 14.020 6.091 1.00 43.11 283 VAL C C 1
ATOM 7037 O O . VAL C 1 283 ? 3.033 14.315 7.282 1.00 44.00 283 VAL C O 1
ATOM 7041 N N . SER C 1 284 ? 2.248 14.482 5.186 1.00 43.92 284 SER C N 1
ATOM 7042 C CA . SER C 1 284 ? 1.328 15.568 5.517 1.00 47.83 284 SER C CA 1
ATOM 7043 C C . SER C 1 284 ? 0.417 15.229 6.696 1.00 53.74 284 SER C C 1
ATOM 7044 O O . SER C 1 284 ? 0.151 16.083 7.540 1.00 58.39 284 SER C O 1
ATOM 7047 N N . SER C 1 285 ? -0.035 13.981 6.774 1.00 53.91 285 SER C N 1
ATOM 7048 C CA . SER C 1 285 ? -0.972 13.589 7.825 1.00 54.85 285 SER C CA 1
ATOM 7049 C C . SER C 1 285 ? -0.324 13.614 9.202 1.00 58.85 285 SER C C 1
ATOM 7050 O O . SER C 1 285 ? -1.015 13.624 10.219 1.00 64.69 285 SER C O 1
ATOM 7053 N N . ASP C 1 286 ? 1.003 13.634 9.235 1.00 55.46 286 ASP C N 1
ATOM 7054 C CA . ASP C 1 286 ? 1.720 13.616 10.501 1.00 53.87 286 ASP C CA 1
ATOM 7055 C C . ASP C 1 286 ? 1.650 14.969 11.200 1.00 54.51 286 ASP C C 1
ATOM 7056 O O . ASP C 1 286 ? 2.208 15.141 12.283 1.00 56.31 286 ASP C O 1
ATOM 7061 N N . PHE C 1 287 ? 0.948 15.919 10.590 1.00 53.78 287 PHE C N 1
ATOM 7062 C CA . PHE C 1 287 ? 0.879 17.275 11.123 1.00 49.91 287 PHE C CA 1
ATOM 7063 C C . PHE C 1 287 ? -0.549 17.793 11.292 1.00 52.11 287 PHE C C 1
ATOM 7064 O O . PHE C 1 287 ? -0.750 18.973 11.576 1.00 51.78 287 PHE C O 1
ATOM 7072 N N . VAL C 1 288 ? -1.535 16.917 11.121 1.00 53.86 288 VAL C N 1
ATOM 7073 C CA . VAL C 1 288 ? -2.928 17.292 11.354 1.00 53.82 288 VAL C CA 1
ATOM 7074 C C . VAL C 1 288 ? -3.146 17.553 12.840 1.00 59.91 288 VAL C C 1
ATOM 7075 O O . VAL C 1 288 ? -2.931 16.673 13.675 1.00 62.28 288 VAL C O 1
ATOM 7079 N N . GLY C 1 289 ? -3.569 18.770 13.165 1.00 60.72 289 GLY C N 1
ATOM 7080 C CA . GLY C 1 289 ? -3.799 19.150 14.545 1.00 60.26 289 GLY C CA 1
ATOM 7081 C C . GLY C 1 289 ? -2.581 19.773 15.197 1.00 62.46 289 GLY C C 1
ATOM 7082 O O . GLY C 1 289 ? -2.598 20.083 16.387 1.00 65.13 289 GLY C O 1
ATOM 7083 N N . SER C 1 290 ? -1.521 19.959 14.416 1.00 60.60 290 SER C N 1
ATOM 7084 C CA . SER C 1 290 ? -0.286 20.527 14.945 1.00 60.77 290 SER C CA 1
ATOM 7085 C C . SER C 1 290 ? -0.464 21.999 15.284 1.00 62.89 290 SER C C 1
ATOM 7086 O O . SER C 1 290 ? -1.154 22.728 14.575 1.00 65.29 290 SER C O 1
ATOM 7089 N N . THR C 1 291 ? 0.171 22.430 16.367 1.00 61.30 291 THR C N 1
ATOM 7090 C CA . THR C 1 291 ? 0.050 23.806 16.828 1.00 60.32 291 THR C CA 1
ATOM 7091 C C . THR C 1 291 ? 1.225 24.664 16.375 1.00 65.41 291 THR C C 1
ATOM 7092 O O . THR C 1 291 ? 1.181 25.890 16.480 1.00 70.53 291 THR C O 1
ATOM 7096 N N . SER C 1 292 ? 2.280 24.017 15.889 1.00 63.07 292 SER C N 1
ATOM 7097 C CA . SER C 1 292 ? 3.433 24.742 15.371 1.00 63.37 292 SER C CA 1
ATOM 7098 C C . SER C 1 292 ? 3.017 25.588 14.175 1.00 67.69 292 SER C C 1
ATOM 7099 O O . SER C 1 292 ? 2.027 25.289 13.509 1.00 69.95 292 SER C O 1
ATOM 7102 N N . SER C 1 293 ? 3.766 26.651 13.913 1.00 69.72 293 SER C N 1
ATOM 7103 C CA . SER C 1 293 ? 3.505 27.494 12.754 1.00 70.92 293 SER C CA 1
ATOM 7104 C C . SER C 1 293 ? 4.350 27.029 11.578 1.00 70.33 293 SER C C 1
ATOM 7105 O O . SER C 1 293 ? 3.991 27.227 10.417 1.00 68.32 293 SER C O 1
ATOM 7108 N N . SER C 1 294 ? 5.479 26.409 11.900 1.00 72.66 294 SER C N 1
ATOM 7109 C CA . SER C 1 294 ? 6.419 25.936 10.897 1.00 71.34 294 SER C CA 1
ATOM 7110 C C . SER C 1 294 ? 7.257 24.792 11.454 1.00 71.59 294 SER C C 1
ATOM 7111 O O . SER C 1 294 ? 7.907 24.940 12.489 1.00 71.95 294 SER C O 1
ATOM 7114 N N . ILE C 1 295 ? 7.234 23.650 10.773 1.00 70.77 295 ILE C N 1
ATOM 7115 C CA . ILE C 1 295 ? 8.028 22.503 11.196 1.00 72.65 295 ILE C CA 1
ATOM 7116 C C . ILE C 1 295 ? 9.062 22.167 10.136 1.00 73.36 295 ILE C C 1
ATOM 7117 O O . ILE C 1 295 ? 8.754 21.520 9.136 1.00 71.22 295 ILE C O 1
ATOM 7122 N N . PHE C 1 296 ? 10.289 22.612 10.372 1.00 76.31 296 PHE C N 1
ATOM 7123 C CA . PHE C 1 296 ? 11.395 22.387 9.452 1.00 77.04 296 PHE C CA 1
ATOM 7124 C C . PHE C 1 296 ? 11.689 20.898 9.279 1.00 76.97 296 PHE C C 1
ATOM 7125 O O . PHE C 1 296 ? 11.902 20.179 10.255 1.00 78.84 296 PHE C O 1
ATOM 7133 N N . ASP C 1 297 ? 11.695 20.442 8.030 1.00 73.85 297 ASP C N 1
ATOM 7134 C CA . ASP C 1 297 ? 11.986 19.048 7.714 1.00 71.16 297 ASP C CA 1
ATOM 7135 C C . ASP C 1 297 ? 13.457 18.892 7.323 1.00 69.09 297 ASP C C 1
ATOM 7136 O O . ASP C 1 297 ? 13.901 19.436 6.312 1.00 71.37 297 ASP C O 1
ATOM 7141 N N . ALA C 1 298 ? 14.206 18.147 8.130 1.00 65.58 298 ALA C N 1
ATOM 7142 C CA . ALA C 1 298 ? 15.649 18.027 7.944 1.00 64.36 298 ALA C CA 1
ATOM 7143 C C . ALA C 1 298 ? 16.017 17.246 6.683 1.00 67.26 298 ALA C C 1
ATOM 7144 O O . ALA C 1 298 ? 16.683 17.777 5.796 1.00 69.70 298 ALA C O 1
ATOM 7146 N N . LYS C 1 299 ? 15.592 15.989 6.605 1.00 65.67 299 LYS C N 1
ATOM 7147 C CA . LYS C 1 299 ? 15.951 15.144 5.466 1.00 66.39 299 LYS C CA 1
ATOM 7148 C C . LYS C 1 299 ? 15.355 15.567 4.124 1.00 67.51 299 LYS C C 1
ATOM 7149 O O . LYS C 1 299 ? 15.926 15.265 3.076 1.00 68.27 299 LYS C O 1
ATOM 7155 N N . ALA C 1 300 ? 14.225 16.264 4.144 1.00 69.19 300 ALA C N 1
ATOM 7156 C CA . ALA C 1 300 ? 13.561 16.637 2.898 1.00 70.37 300 ALA C CA 1
ATOM 7157 C C . ALA C 1 300 ? 14.145 17.907 2.279 1.00 76.65 300 ALA C C 1
ATOM 7158 O O . ALA C 1 300 ? 13.832 18.248 1.139 1.00 78.64 300 ALA C O 1
ATOM 7160 N N . GLY C 1 301 ? 14.983 18.611 3.033 1.00 78.95 301 GLY C N 1
ATOM 7161 C CA . GLY C 1 301 ? 15.623 19.808 2.519 1.00 80.66 301 GLY C CA 1
ATOM 7162 C C . GLY C 1 301 ? 16.837 19.456 1.686 1.00 83.73 301 GLY C C 1
ATOM 7163 O O . GLY C 1 301 ? 17.606 18.568 2.053 1.00 84.99 301 GLY C O 1
ATOM 7164 N N . ILE C 1 302 ? 17.006 20.141 0.559 1.00 84.52 302 ILE C N 1
ATOM 7165 C CA . ILE C 1 302 ? 18.121 19.860 -0.338 1.00 82.84 302 ILE C CA 1
ATOM 7166 C C . ILE C 1 302 ? 19.026 21.085 -0.441 1.00 80.59 302 ILE C C 1
ATOM 7167 O O . ILE C 1 302 ? 18.584 22.221 -0.262 1.00 79.63 302 ILE C O 1
ATOM 7172 N N . SER C 1 303 ? 20.300 20.835 -0.722 1.00 80.56 303 SER C N 1
ATOM 7173 C CA . SER C 1 303 ? 21.318 21.873 -0.730 1.00 78.52 303 SER C CA 1
ATOM 7174 C C . SER C 1 303 ? 22.280 21.672 -1.897 1.00 76.26 303 SER C C 1
ATOM 7175 O O . SER C 1 303 ? 22.937 20.636 -1.998 1.00 73.74 303 SER C O 1
ATOM 7178 N N . LEU C 1 304 ? 22.356 22.665 -2.778 1.00 77.43 304 LEU C N 1
ATOM 7179 C CA . LEU C 1 304 ? 23.198 22.573 -3.969 1.00 78.96 304 LEU C CA 1
ATOM 7180 C C . LEU C 1 304 ? 24.662 22.827 -3.636 1.00 80.84 304 LEU C C 1
ATOM 7181 O O . LEU C 1 304 ? 25.533 22.018 -3.959 1.00 79.74 304 LEU C O 1
ATOM 7186 N N . ASN C 1 305 ? 24.925 23.964 -3.002 1.00 84.64 305 ASN C N 1
ATOM 7187 C CA . ASN C 1 305 ? 26.268 24.301 -2.551 1.00 89.08 305 ASN C CA 1
ATOM 7188 C C . ASN C 1 305 ? 26.208 25.058 -1.230 1.00 94.36 305 ASN C C 1
ATOM 7189 O O . ASN C 1 305 ? 25.157 25.130 -0.593 1.00 93.85 305 ASN C O 1
ATOM 7194 N N . ASN C 1 306 ? 27.335 25.635 -0.830 1.00 100.57 306 ASN C N 1
ATOM 7195 C CA . ASN C 1 306 ? 27.449 26.284 0.472 1.00 105.66 306 ASN C CA 1
ATOM 7196 C C . ASN C 1 306 ? 26.603 27.552 0.609 1.00 107.01 306 ASN C C 1
ATOM 7197 O O . ASN C 1 306 ? 26.502 28.112 1.700 1.00 108.19 306 ASN C O 1
ATOM 7202 N N . ASN C 1 307 ? 25.990 28.001 -0.483 1.00 104.84 307 ASN C N 1
ATOM 7203 C CA . ASN C 1 307 ? 25.302 29.291 -0.481 1.00 103.52 307 ASN C CA 1
ATOM 7204 C C . ASN C 1 307 ? 23.889 29.270 -1.056 1.00 99.09 307 ASN C C 1
ATOM 7205 O O . ASN C 1 307 ? 23.164 30.259 -0.955 1.00 100.79 307 ASN C O 1
ATOM 7210 N N . PHE C 1 308 ? 23.499 28.156 -1.660 1.00 92.72 308 PHE C N 1
ATOM 7211 C CA . PHE C 1 308 ? 22.236 28.097 -2.385 1.00 83.37 308 PHE C CA 1
ATOM 7212 C C . PHE C 1 308 ? 21.491 26.820 -2.027 1.00 74.60 308 PHE C C 1
ATOM 7213 O O . PHE C 1 308 ? 21.772 25.751 -2.563 1.00 74.07 308 PHE C O 1
ATOM 7221 N N . VAL C 1 309 ? 20.540 26.942 -1.108 1.00 69.02 309 VAL C N 1
ATOM 7222 C CA . VAL C 1 309 ? 19.885 25.775 -0.539 1.00 67.06 309 VAL C CA 1
ATOM 7223 C C . VAL C 1 309 ? 18.386 25.768 -0.815 1.00 66.53 309 VAL C C 1
ATOM 7224 O O . VAL C 1 309 ? 17.821 26.755 -1.287 1.00 67.84 309 VAL C O 1
ATOM 7228 N N . LYS C 1 310 ? 17.753 24.637 -0.518 1.00 64.22 310 LYS C N 1
ATOM 7229 C CA . LYS C 1 310 ? 16.299 24.529 -0.561 1.00 63.42 310 LYS C CA 1
ATOM 7230 C C . LYS C 1 310 ? 15.769 23.919 0.728 1.00 62.02 310 LYS C C 1
ATOM 7231 O O . LYS C 1 310 ? 16.001 22.744 1.013 1.00 60.74 310 LYS C O 1
ATOM 7237 N N . LEU C 1 311 ? 15.055 24.725 1.502 1.00 63.26 311 LEU C N 1
ATOM 7238 C CA . LEU C 1 311 ? 14.492 24.265 2.761 1.00 67.06 311 LEU C CA 1
ATOM 7239 C C . LEU C 1 311 ? 13.049 23.818 2.581 1.00 68.50 311 LEU C C 1
ATOM 7240 O O . LEU C 1 311 ? 12.414 24.135 1.576 1.00 69.25 311 LEU C O 1
ATOM 7245 N N . VAL C 1 312 ? 12.539 23.082 3.564 1.00 68.93 312 VAL C N 1
ATOM 7246 C CA . VAL C 1 312 ? 11.181 22.553 3.515 1.00 66.85 312 VAL C CA 1
ATOM 7247 C C . VAL C 1 312 ? 10.527 22.610 4.893 1.00 63.55 312 VAL C C 1
ATOM 7248 O O . VAL C 1 312 ? 11.021 22.021 5.857 1.00 58.99 312 VAL C O 1
ATOM 7252 N N . SER C 1 313 ? 9.410 23.320 4.988 1.00 65.86 313 SER C N 1
ATOM 7253 C CA . SER C 1 313 ? 8.730 23.451 6.268 1.00 65.18 313 SER C CA 1
ATOM 7254 C C . SER C 1 313 ? 7.239 23.183 6.153 1.00 63.49 313 SER C C 1
ATOM 7255 O O . SER C 1 313 ? 6.530 23.807 5.364 1.00 62.58 313 SER C O 1
ATOM 7258 N N . TRP C 1 314 ? 6.778 22.243 6.965 1.00 61.86 314 TRP C N 1
ATOM 7259 C CA . TRP C 1 314 ? 5.382 21.855 6.989 1.00 59.18 314 TRP C CA 1
ATOM 7260 C C . TRP C 1 314 ? 4.541 22.801 7.821 1.00 61.31 314 TRP C C 1
ATOM 7261 O O . TRP C 1 314 ? 5.073 23.562 8.627 1.00 64.39 314 TRP C O 1
ATOM 7272 N N . TYR C 1 315 ? 3.226 22.728 7.633 1.00 60.17 315 TYR C N 1
ATOM 7273 C CA . TYR C 1 315 ? 2.276 23.422 8.497 1.00 61.04 315 TYR C CA 1
ATOM 7274 C C . TYR C 1 315 ? 0.836 22.973 8.241 1.00 62.84 315 TYR C C 1
ATOM 7275 O O . TYR C 1 315 ? 0.452 22.673 7.110 1.00 65.68 315 TYR C O 1
ATOM 7284 N N . ASP C 1 316 ? 0.056 22.907 9.314 1.00 61.17 316 ASP C N 1
ATOM 7285 C CA . ASP C 1 316 ? -1.384 22.725 9.219 1.00 58.55 316 ASP C CA 1
ATOM 7286 C C . ASP C 1 316 ? -1.996 24.080 8.870 1.00 62.92 316 ASP C C 1
ATOM 7287 O O . ASP C 1 316 ? -2.102 24.957 9.725 1.00 68.94 316 ASP C O 1
ATOM 7292 N N . ASN C 1 317 ? -2.387 24.250 7.610 1.00 61.57 317 ASN C N 1
ATOM 7293 C CA . ASN C 1 317 ? -2.898 25.532 7.134 1.00 60.83 317 ASN C CA 1
ATOM 7294 C C . ASN C 1 317 ? -4.156 25.959 7.884 1.00 63.64 317 ASN C C 1
ATOM 7295 O O . ASN C 1 317 ? -4.479 27.145 7.951 1.00 65.99 317 ASN C O 1
ATOM 7300 N N . GLU C 1 318 ? -4.853 24.985 8.456 1.00 64.48 318 GLU C N 1
ATOM 7301 C CA . GLU C 1 318 ? -6.086 25.254 9.178 1.00 66.27 318 GLU C CA 1
ATOM 7302 C C . GLU C 1 318 ? -5.852 25.457 10.673 1.00 68.08 318 GLU C C 1
ATOM 7303 O O . GLU C 1 318 ? -6.206 26.497 11.226 1.00 70.23 318 GLU C O 1
ATOM 7309 N N . PHE C 1 319 ? -5.248 24.467 11.323 1.00 68.29 319 PHE C N 1
ATOM 7310 C CA . PHE C 1 319 ? -5.157 24.470 12.780 1.00 69.84 319 PHE C CA 1
ATOM 7311 C C . PHE C 1 319 ? -3.925 25.193 13.320 1.00 70.10 319 PHE C C 1
ATOM 7312 O O . PHE C 1 319 ? -3.984 25.810 14.381 1.00 71.18 319 PHE C O 1
ATOM 7320 N N . GLY C 1 320 ? -2.808 25.108 12.606 1.00 69.17 320 GLY C N 1
ATOM 7321 C CA . GLY C 1 320 ? -1.601 25.788 13.039 1.00 68.76 320 GLY C CA 1
ATOM 7322 C C . GLY C 1 320 ? -1.808 27.287 13.037 1.00 69.68 320 GLY C C 1
ATOM 7323 O O . GLY C 1 320 ? -1.426 27.994 13.967 1.00 71.25 320 GLY C O 1
ATOM 7324 N N . TYR C 1 321 ? -2.443 27.764 11.977 1.00 68.24 321 TYR C N 1
ATOM 7325 C CA . TYR C 1 321 ? -2.739 29.177 11.817 1.00 66.23 321 TYR C CA 1
ATOM 7326 C C . TYR C 1 321 ? -3.770 29.679 12.835 1.00 64.05 321 TYR C C 1
ATOM 7327 O O . TYR C 1 321 ? -3.674 30.805 13.321 1.00 64.85 321 TYR C O 1
ATOM 7336 N N . SER C 1 322 ? -4.750 28.837 13.156 1.00 63.10 322 SER C N 1
ATOM 7337 C CA . SER C 1 322 ? -5.794 29.189 14.118 1.00 61.35 322 SER C CA 1
ATOM 7338 C C . SER C 1 322 ? -5.237 29.338 15.526 1.00 64.05 322 SER C C 1
ATOM 7339 O O . SER C 1 322 ? -5.860 29.959 16.383 1.00 66.58 322 SER C O 1
ATOM 7342 N N . CYS C 1 323 ? -4.072 28.747 15.765 1.00 64.98 323 CYS C N 1
ATOM 7343 C CA . CYS C 1 323 ? -3.422 28.852 17.063 1.00 68.72 323 CYS C CA 1
ATOM 7344 C C . CYS C 1 323 ? -2.788 30.227 17.224 1.00 73.18 323 CYS C C 1
ATOM 7345 O O . CYS C 1 323 ? -2.846 30.828 18.297 1.00 75.50 323 CYS C O 1
ATOM 7348 N N . ARG C 1 324 ? -2.189 30.720 16.146 1.00 73.72 324 ARG C N 1
ATOM 7349 C CA . ARG C 1 324 ? -1.508 32.008 16.170 1.00 73.72 324 ARG C CA 1
ATOM 7350 C C . ARG C 1 324 ? -2.505 33.150 16.273 1.00 76.56 324 ARG C C 1
ATOM 7351 O O . ARG C 1 324 ? -2.143 34.278 16.606 1.00 77.72 324 ARG C O 1
ATOM 7359 N N . VAL C 1 325 ? -3.763 32.851 15.978 1.00 75.39 325 VAL C N 1
ATOM 7360 C CA . VAL C 1 325 ? -4.829 33.799 16.224 1.00 74.24 325 VAL C CA 1
ATOM 7361 C C . VAL C 1 325 ? -4.998 33.922 17.731 1.00 77.21 325 VAL C C 1
ATOM 7362 O O . VAL C 1 325 ? -5.139 35.021 18.260 1.00 82.47 325 VAL C O 1
ATOM 7366 N N . VAL C 1 326 ? -4.960 32.785 18.420 1.00 74.66 326 VAL C N 1
ATOM 7367 C CA . VAL C 1 326 ? -5.185 32.758 19.862 1.00 75.29 326 VAL C CA 1
ATOM 7368 C C . VAL C 1 326 ? -4.024 33.390 20.615 1.00 77.69 326 VAL C C 1
ATOM 7369 O O . VAL C 1 326 ? -4.222 34.202 21.519 1.00 84.20 326 VAL C O 1
ATOM 7373 N N . ASP C 1 327 ? -2.811 33.006 20.237 1.00 74.62 327 ASP C N 1
ATOM 7374 C CA . ASP C 1 327 ? -1.614 33.500 20.895 1.00 74.26 327 ASP C CA 1
ATOM 7375 C C . ASP C 1 327 ? -1.496 35.011 20.783 1.00 74.33 327 ASP C C 1
ATOM 7376 O O . ASP C 1 327 ? -1.082 35.677 21.730 1.00 75.06 327 ASP C O 1
ATOM 7381 N N . LEU C 1 328 ? -1.875 35.546 19.627 1.00 76.54 328 LEU C N 1
ATOM 7382 C CA . LEU C 1 328 ? -1.807 36.981 19.385 1.00 83.92 328 LEU C CA 1
ATOM 7383 C C . LEU C 1 328 ? -2.641 37.756 20.405 1.00 95.15 328 LEU C C 1
ATOM 7384 O O . LEU C 1 328 ? -2.258 38.846 20.831 1.00 99.45 328 LEU C O 1
ATOM 7389 N N . ILE C 1 329 ? -3.771 37.182 20.809 1.00 100.37 329 ILE C N 1
ATOM 7390 C CA . ILE C 1 329 ? -4.662 37.835 21.761 1.00 104.27 329 ILE C CA 1
ATOM 7391 C C . ILE C 1 329 ? -4.034 37.876 23.149 1.00 105.61 329 ILE C C 1
ATOM 7392 O O . ILE C 1 329 ? -4.130 38.885 23.851 1.00 109.25 329 ILE C O 1
ATOM 7397 N N . THR C 1 330 ? -3.391 36.780 23.539 1.00 98.35 330 THR C N 1
ATOM 7398 C CA . THR C 1 330 ? -2.668 36.728 24.804 1.00 93.46 330 THR C CA 1
ATOM 7399 C C . THR C 1 330 ? -1.612 37.832 24.848 1.00 88.28 330 THR C C 1
ATOM 7400 O O . THR C 1 330 ? -1.314 38.381 25.909 1.00 89.48 330 THR C O 1
ATOM 7402 N N . HIS C 1 331 ? -1.062 38.155 23.681 1.00 82.19 331 HIS C N 1
ATOM 7403 C CA . HIS C 1 331 ? -0.080 39.223 23.550 1.00 80.87 331 HIS C CA 1
ATOM 7404 C C . HIS C 1 331 ? -0.745 40.589 23.606 1.00 86.14 331 HIS C C 1
ATOM 7405 O O . HIS C 1 331 ? -0.292 41.481 24.324 1.00 89.44 331 HIS C O 1
ATOM 7412 N N . MET C 1 332 ? -1.810 40.749 22.825 1.00 88.95 332 MET C N 1
ATOM 7413 C CA . MET C 1 332 ? -2.589 41.977 22.846 1.00 92.36 332 MET C CA 1
ATOM 7414 C C . MET C 1 332 ? -3.081 42.231 24.260 1.00 96.00 332 MET C C 1
ATOM 7415 O O . MET C 1 332 ? -2.659 43.188 24.877 1.00 103.88 332 MET C O 1
ATOM 7420 N N . HIS C 1 333 ? -3.925 41.349 24.789 1.00 93.64 333 HIS C N 1
ATOM 7421 C CA . HIS C 1 333 ? -4.447 41.514 26.148 1.00 96.19 333 HIS C CA 1
ATOM 7422 C C . HIS C 1 333 ? -3.355 41.854 27.159 1.00 96.45 333 HIS C C 1
ATOM 7423 O O . HIS C 1 333 ? -3.582 42.618 28.098 1.00 98.58 333 HIS C O 1
ATOM 7430 N N . LYS C 1 334 ? -2.169 41.293 26.953 1.00 93.43 334 LYS C N 1
ATOM 7431 C CA . LYS C 1 334 ? -1.017 41.653 27.759 1.00 94.35 334 LYS C CA 1
ATOM 7432 C C . LYS C 1 334 ? -0.733 43.134 27.550 1.00 94.79 334 LYS C C 1
ATOM 7433 O O . LYS C 1 334 ? -0.720 43.922 28.494 1.00 92.56 334 LYS C O 1
ATOM 7439 N N . VAL C 1 335 ? -0.541 43.501 26.288 1.00 97.95 335 VAL C N 1
ATOM 7440 C CA . VAL C 1 335 ? -0.190 44.861 25.911 1.00 102.63 335 VAL C CA 1
ATOM 7441 C C . VAL C 1 335 ? -1.424 45.754 25.776 1.00 110.04 335 VAL C C 1
ATOM 7442 O O . VAL C 1 335 ? -1.406 46.904 26.194 1.00 110.70 335 VAL C O 1
ATOM 7446 N N . ASP C 1 336 ? -2.498 45.220 25.203 1.00 115.15 336 ASP C N 1
ATOM 7447 C CA . ASP C 1 336 ? -3.626 46.050 24.775 1.00 123.89 336 ASP C CA 1
ATOM 7448 C C . ASP C 1 336 ? -4.766 46.133 25.773 1.00 131.30 336 ASP C C 1
ATOM 7449 O O . ASP C 1 336 ? -5.624 47.004 25.654 1.00 136.72 336 ASP C O 1
ATOM 7454 N N . HIS C 1 337 ? -4.815 45.216 26.731 1.00 129.66 337 HIS C N 1
ATOM 7455 C CA . HIS C 1 337 ? -5.670 45.444 27.884 1.00 128.84 337 HIS C CA 1
ATOM 7456 C C . HIS C 1 337 ? -4.872 45.490 29.180 1.00 125.75 337 HIS C C 1
ATOM 7457 O O . HIS C 1 337 ? -5.289 44.859 30.150 1.00 124.65 337 HIS C O 1
ATOM 7464 N N . ALA C 1 338 ? -3.821 46.318 29.214 1.00 125.55 338 ALA C N 1
ATOM 7465 C CA . ALA C 1 338 ? -2.871 46.441 30.342 1.00 127.09 338 ALA C CA 1
ATOM 7466 C C . ALA C 1 338 ? -1.502 46.919 29.874 1.00 129.21 338 ALA C C 1
ATOM 7467 O O . ALA C 1 338 ? -0.523 46.807 30.612 1.00 129.60 338 ALA C O 1
ATOM 7470 N N . MET D 2 1 ? -33.202 17.764 -43.500 1.00 131.52 1 MET D N 1
ATOM 7471 C CA . MET D 2 1 ? -33.354 19.185 -43.209 1.00 131.76 1 MET D CA 1
ATOM 7472 C C . MET D 2 1 ? -34.204 19.404 -41.962 1.00 131.35 1 MET D C 1
ATOM 7473 O O . MET D 2 1 ? -34.650 18.446 -41.329 1.00 131.89 1 MET D O 1
ATOM 7475 N N . SER D 2 2 ? -34.415 20.674 -41.623 1.00 129.15 2 SER D N 1
ATOM 7476 C CA . SER D 2 2 ? -35.216 21.076 -40.466 1.00 124.80 2 SER D CA 1
ATOM 7477 C C . SER D 2 2 ? -34.744 20.419 -39.172 1.00 119.04 2 SER D C 1
ATOM 7478 O O . SER D 2 2 ? -35.321 19.430 -38.722 1.00 120.06 2 SER D O 1
ATOM 7481 N N . ARG D 2 3 ? -33.692 20.975 -38.581 1.00 112.65 3 ARG D N 1
ATOM 7482 C CA . ARG D 2 3 ? -33.181 20.497 -37.303 1.00 109.10 3 ARG D CA 1
ATOM 7483 C C . ARG D 2 3 ? -33.703 21.403 -36.193 1.00 105.45 3 ARG D C 1
ATOM 7484 O O . ARG D 2 3 ? -34.072 22.549 -36.449 1.00 108.62 3 ARG D O 1
ATOM 7492 N N . ALA D 2 4 ? -33.746 20.897 -34.966 1.00 99.86 4 ALA D N 1
ATOM 7493 C CA . ALA D 2 4 ? -34.282 21.679 -33.858 1.00 95.44 4 ALA D CA 1
ATOM 7494 C C . ALA D 2 4 ? -33.269 22.706 -33.356 1.00 92.32 4 ALA D C 1
ATOM 7495 O O . ALA D 2 4 ? -32.111 22.374 -33.103 1.00 94.19 4 ALA D O 1
ATOM 7497 N N . LYS D 2 5 ? -33.711 23.954 -33.222 1.00 87.99 5 LYS D N 1
ATOM 7498 C CA . LYS D 2 5 ? -32.872 25.019 -32.673 1.00 83.47 5 LYS D CA 1
ATOM 7499 C C . LYS D 2 5 ? -33.014 25.068 -31.156 1.00 81.99 5 LYS D C 1
ATOM 7500 O O . LYS D 2 5 ? -34.125 25.181 -30.636 1.00 82.53 5 LYS D O 1
ATOM 7505 N N . VAL D 2 6 ? -31.888 24.989 -30.452 1.00 80.97 6 VAL D N 1
ATOM 7506 C CA . VAL D 2 6 ? -31.902 24.830 -29.000 1.00 79.38 6 VAL D CA 1
ATOM 7507 C C . VAL D 2 6 ? -31.154 25.950 -28.275 1.00 85.11 6 VAL D C 1
ATOM 7508 O O . VAL D 2 6 ? -30.138 26.454 -28.759 1.00 88.17 6 VAL D O 1
ATOM 7512 N N . GLY D 2 7 ? -31.668 26.325 -27.106 1.00 85.65 7 GLY D N 1
ATOM 7513 C CA . GLY D 2 7 ? -31.019 27.297 -26.243 1.00 85.72 7 GLY D CA 1
ATOM 7514 C C . GLY D 2 7 ? -30.803 26.760 -24.839 1.00 84.87 7 GLY D C 1
ATOM 7515 O O . GLY D 2 7 ? -31.529 25.871 -24.391 1.00 85.36 7 GLY D O 1
ATOM 7516 N N . ILE D 2 8 ? -29.803 27.298 -24.145 1.00 83.22 8 ILE D N 1
ATOM 7517 C CA . ILE D 2 8 ? -29.439 26.815 -22.815 1.00 79.15 8 ILE D CA 1
ATOM 7518 C C . ILE D 2 8 ? -29.414 27.941 -21.790 1.00 84.79 8 ILE D C 1
ATOM 7519 O O . ILE D 2 8 ? -28.750 28.956 -21.988 1.00 86.39 8 ILE D O 1
ATOM 7524 N N . ASN D 2 9 ? -30.130 27.750 -20.687 1.00 89.01 9 ASN D N 1
ATOM 7525 C CA . ASN D 2 9 ? -30.081 28.685 -19.569 1.00 94.35 9 ASN D CA 1
ATOM 7526 C C . ASN D 2 9 ? -29.536 27.982 -18.327 1.00 94.21 9 ASN D C 1
ATOM 7527 O O . ASN D 2 9 ? -30.213 27.147 -17.729 1.00 94.84 9 ASN D O 1
ATOM 7532 N N . GLY D 2 10 ? -28.307 28.319 -17.949 1.00 90.61 10 GLY D N 1
ATOM 7533 C CA . GLY D 2 10 ? -27.648 27.674 -16.827 1.00 87.03 10 GLY D CA 1
ATOM 7534 C C . GLY D 2 10 ? -26.456 26.842 -17.261 1.00 83.91 10 GLY D C 1
ATOM 7535 O O . GLY D 2 10 ? -26.561 25.632 -17.455 1.00 83.87 10 GLY D O 1
ATOM 7536 N N . PHE D 2 11 ? -25.310 27.497 -17.406 1.00 81.25 11 PHE D N 1
ATOM 7537 C CA . PHE D 2 11 ? -24.121 26.851 -17.947 1.00 77.38 11 PHE D CA 1
ATOM 7538 C C . PHE D 2 11 ? -23.322 26.130 -16.864 1.00 75.11 11 PHE D C 1
ATOM 7539 O O . PHE D 2 11 ? -22.114 26.325 -16.742 1.00 74.86 11 PHE D O 1
ATOM 7547 N N . GLY D 2 12 ? -23.996 25.298 -16.078 1.00 74.44 12 GLY D N 1
ATOM 7548 C CA . GLY D 2 12 ? -23.329 24.541 -15.035 1.00 73.52 12 GLY D CA 1
ATOM 7549 C C . GLY D 2 12 ? -22.696 23.272 -15.566 1.00 72.45 12 GLY D C 1
ATOM 7550 O O . GLY D 2 12 ? -22.466 23.145 -16.767 1.00 71.00 12 GLY D O 1
ATOM 7551 N N . ARG D 2 13 ? -22.406 22.334 -14.671 1.00 72.57 13 ARG D N 1
ATOM 7552 C CA . ARG D 2 13 ? -21.898 21.027 -15.070 1.00 72.20 13 ARG D CA 1
ATOM 7553 C C . ARG D 2 13 ? -22.852 20.350 -16.041 1.00 74.54 13 ARG D C 1
ATOM 7554 O O . ARG D 2 13 ? -22.478 19.990 -17.158 1.00 73.48 13 ARG D O 1
ATOM 7562 N N . ILE D 2 14 ? -24.098 20.197 -15.610 1.00 76.61 14 ILE D N 1
ATOM 7563 C CA . ILE D 2 14 ? -25.093 19.495 -16.401 1.00 78.30 14 ILE D CA 1
ATOM 7564 C C . ILE D 2 14 ? -25.682 20.405 -17.472 1.00 80.88 14 ILE D C 1
ATOM 7565 O O . ILE D 2 14 ? -26.810 20.198 -17.907 1.00 86.25 14 ILE D O 1
ATOM 7567 N N . GLY D 2 15 ? -24.920 21.410 -17.894 1.00 77.58 15 GLY D N 1
ATOM 7568 C CA . GLY D 2 15 ? -25.373 22.338 -18.915 1.00 74.14 15 GLY D CA 1
ATOM 7569 C C . GLY D 2 15 ? -24.352 22.544 -20.018 1.00 69.84 15 GLY D C 1
ATOM 7570 O O . GLY D 2 15 ? -24.699 22.869 -21.154 1.00 67.71 15 GLY D O 1
ATOM 7571 N N . ARG D 2 16 ? -23.084 22.358 -19.674 1.00 66.33 16 ARG D N 1
ATOM 7572 C CA . ARG D 2 16 ? -22.003 22.451 -20.643 1.00 62.65 16 ARG D CA 1
ATOM 7573 C C . ARG D 2 16 ? -21.816 21.109 -21.344 1.00 59.84 16 ARG D C 1
ATOM 7574 O O . ARG D 2 16 ? -21.436 21.055 -22.511 1.00 60.39 16 ARG D O 1
ATOM 7582 N N . LEU D 2 17 ? -22.085 20.028 -20.618 1.00 58.55 17 LEU D N 1
ATOM 7583 C CA . LEU D 2 17 ? -21.894 18.674 -21.134 1.00 60.02 17 LEU D CA 1
ATOM 7584 C C . LEU D 2 17 ? -23.041 18.289 -22.047 1.00 63.87 17 LEU D C 1
ATOM 7585 O O . LEU D 2 17 ? -22.924 17.394 -22.887 1.00 62.80 17 LEU D O 1
ATOM 7590 N N . VAL D 2 18 ? -24.160 18.969 -21.855 1.00 66.78 18 VAL D N 1
ATOM 7591 C CA . VAL D 2 18 ? -25.297 18.817 -22.735 1.00 69.82 18 VAL D CA 1
ATOM 7592 C C . VAL D 2 18 ? -24.920 19.430 -24.075 1.00 73.95 18 VAL D C 1
ATOM 7593 O O . VAL D 2 18 ? -25.230 18.882 -25.131 1.00 75.24 18 VAL D O 1
ATOM 7597 N N . LEU D 2 19 ? -24.216 20.556 -24.020 1.00 75.36 19 LEU D N 1
ATOM 7598 C CA . LEU D 2 19 ? -23.739 21.225 -25.224 1.00 72.86 19 LEU D CA 1
ATOM 7599 C C . LEU D 2 19 ? -22.769 20.340 -26.014 1.00 70.24 19 LEU D C 1
ATOM 7600 O O . LEU D 2 19 ? -22.811 20.325 -27.242 1.00 70.04 19 LEU D O 1
ATOM 7605 N N . ARG D 2 20 ? -21.899 19.615 -25.306 1.00 71.17 20 ARG D N 1
ATOM 7606 C CA . ARG D 2 20 ? -20.957 18.672 -25.926 1.00 76.01 20 ARG D CA 1
ATOM 7607 C C . ARG D 2 20 ? -21.731 17.600 -26.692 1.00 74.80 20 ARG D C 1
ATOM 7608 O O . ARG D 2 20 ? -21.436 17.307 -27.854 1.00 74.10 20 ARG D O 1
ATOM 7616 N N . ALA D 2 21 ? -22.733 17.030 -26.029 1.00 73.90 21 ALA D N 1
ATOM 7617 C CA . ALA D 2 21 ? -23.530 15.944 -26.589 1.00 73.76 21 ALA D CA 1
ATOM 7618 C C . ALA D 2 21 ? -24.231 16.352 -27.886 1.00 77.17 21 ALA D C 1
ATOM 7619 O O . ALA D 2 21 ? -24.477 15.518 -28.758 1.00 78.31 21 ALA D O 1
ATOM 7621 N N . ALA D 2 22 ? -24.543 17.638 -28.006 1.00 76.71 22 ALA D N 1
ATOM 7622 C CA . ALA D 2 22 ? -25.224 18.167 -29.183 1.00 74.64 22 ALA D CA 1
ATOM 7623 C C . ALA D 2 22 ? -24.354 18.084 -30.430 1.00 75.11 22 ALA D C 1
ATOM 7624 O O . ALA D 2 22 ? -24.788 17.587 -31.468 1.00 77.10 22 ALA D O 1
ATOM 7626 N N . PHE D 2 23 ? -23.126 18.579 -30.327 1.00 75.13 23 PHE D N 1
ATOM 7627 C CA . PHE D 2 23 ? -22.219 18.584 -31.467 1.00 77.89 23 PHE D CA 1
ATOM 7628 C C . PHE D 2 23 ? -21.696 17.184 -31.770 1.00 76.24 23 PHE D C 1
ATOM 7629 O O . PHE D 2 23 ? -21.127 16.939 -32.833 1.00 78.54 23 PHE D O 1
ATOM 7637 N N . LEU D 2 24 ? -21.896 16.265 -30.836 1.00 71.87 24 LEU D N 1
ATOM 7638 C CA . LEU D 2 24 ? -21.540 14.876 -31.070 1.00 69.47 24 LEU D CA 1
ATOM 7639 C C . LEU D 2 24 ? -22.640 14.174 -31.860 1.00 68.72 24 LEU D C 1
ATOM 7640 O O . LEU D 2 24 ? -22.424 13.731 -32.989 1.00 71.51 24 LEU D O 1
ATOM 7645 N N . LYS D 2 25 ? -23.821 14.091 -31.259 1.00 64.76 25 LYS D N 1
ATOM 7646 C CA . LYS D 2 25 ? -24.958 13.405 -31.860 1.00 60.45 25 LYS D CA 1
ATOM 7647 C C . LYS D 2 25 ? -25.421 14.085 -33.143 1.00 62.79 25 LYS D C 1
ATOM 7648 O O . LYS D 2 25 ? -25.941 13.431 -34.046 1.00 66.27 25 LYS D O 1
ATOM 7654 N N . ASN D 2 26 ? -25.229 15.402 -33.200 1.00 63.07 26 ASN D N 1
ATOM 7655 C CA . ASN D 2 26 ? -25.622 16.231 -34.340 1.00 62.43 26 ASN D CA 1
ATOM 7656 C C . ASN D 2 26 ? -27.097 16.069 -34.692 1.00 64.70 26 ASN D C 1
ATOM 7657 O O . ASN D 2 26 ? -27.475 16.169 -35.858 1.00 68.32 26 ASN D O 1
ATOM 7659 N N . THR D 2 27 ? -27.929 15.825 -33.683 1.00 64.53 27 THR D N 1
ATOM 7660 C CA . THR D 2 27 ? -29.359 15.664 -33.919 1.00 66.31 27 THR D CA 1
ATOM 7661 C C . THR D 2 27 ? -30.102 16.993 -33.769 1.00 70.76 27 THR D C 1
ATOM 7662 O O . THR D 2 27 ? -31.229 17.136 -34.243 1.00 75.28 27 THR D O 1
ATOM 7666 N N . VAL D 2 28 ? -29.471 17.961 -33.107 1.00 69.56 28 VAL D N 1
ATOM 7667 C CA . VAL D 2 28 ? -30.041 19.303 -32.984 1.00 70.08 28 VAL D CA 1
ATOM 7668 C C . VAL D 2 28 ? -28.967 20.364 -33.175 1.00 70.39 28 VAL D C 1
ATOM 7669 O O . VAL D 2 28 ? -27.783 20.054 -33.307 1.00 69.03 28 VAL D O 1
ATOM 7673 N N . ASP D 2 29 ? -29.387 21.623 -33.172 1.00 71.79 29 ASP D N 1
ATOM 7674 C CA . ASP D 2 29 ? -28.456 22.723 -33.348 1.00 73.90 29 ASP D CA 1
ATOM 7675 C C . ASP D 2 29 ? -28.609 23.753 -32.245 1.00 75.96 29 ASP D C 1
ATOM 7676 O O . ASP D 2 29 ? -29.655 24.384 -32.108 1.00 78.26 29 ASP D O 1
ATOM 7681 N N . VAL D 2 30 ? -27.556 23.909 -31.454 1.00 76.35 30 VAL D N 1
ATOM 7682 C CA . VAL D 2 30 ? -27.529 24.921 -30.412 1.00 77.90 30 VAL D CA 1
ATOM 7683 C C . VAL D 2 30 ? -27.310 26.283 -31.043 1.00 80.84 30 VAL D C 1
ATOM 7684 O O . VAL D 2 30 ? -26.456 26.444 -31.918 1.00 80.65 30 VAL D O 1
ATOM 7688 N N . VAL D 2 31 ? -28.078 27.267 -30.594 1.00 83.11 31 VAL D N 1
ATOM 7689 C CA . VAL D 2 31 ? -28.017 28.590 -31.188 1.00 87.68 31 VAL D CA 1
ATOM 7690 C C . VAL D 2 31 ? -27.828 29.676 -30.133 1.00 90.88 31 VAL D C 1
ATOM 7691 O O . VAL D 2 31 ? -27.462 30.803 -30.461 1.00 93.91 31 VAL D O 1
ATOM 7695 N N . SER D 2 32 ? -28.063 29.341 -28.866 1.00 90.88 32 SER D N 1
ATOM 7696 C CA . SER D 2 32 ? -28.046 30.351 -27.808 1.00 91.90 32 SER D CA 1
ATOM 7697 C C . SER D 2 32 ? -27.597 29.800 -26.449 1.00 87.07 32 SER D C 1
ATOM 7698 O O . SER D 2 32 ? -27.885 28.652 -26.112 1.00 84.40 32 SER D O 1
ATOM 7701 N N . VAL D 2 33 ? -26.887 30.630 -25.682 1.00 86.89 33 VAL D N 1
ATOM 7702 C CA . VAL D 2 33 ? -26.479 30.304 -24.310 1.00 84.04 33 VAL D CA 1
ATOM 7703 C C . VAL D 2 33 ? -26.567 31.547 -23.411 1.00 84.90 33 VAL D C 1
ATOM 7704 O O . VAL D 2 33 ? -26.119 32.629 -23.793 1.00 85.16 33 VAL D O 1
ATOM 7708 N N . ASN D 2 34 ? -27.142 31.385 -22.219 1.00 83.68 34 ASN D N 1
ATOM 7709 C CA . ASN D 2 34 ? -27.282 32.481 -21.257 1.00 81.91 34 ASN D CA 1
ATOM 7710 C C . ASN D 2 34 ? -26.821 32.081 -19.855 1.00 79.30 34 ASN D C 1
ATOM 7711 O O . ASN D 2 34 ? -27.262 31.067 -19.316 1.00 79.17 34 ASN D O 1
ATOM 7716 N N . ASP D 2 35 ? -25.940 32.887 -19.269 1.00 77.84 35 ASP D N 1
ATOM 7717 C CA . ASP D 2 35 ? -25.486 32.672 -17.898 1.00 77.28 35 ASP D CA 1
ATOM 7718 C C . ASP D 2 35 ? -24.849 33.946 -17.360 1.00 80.29 35 ASP D C 1
ATOM 7719 O O . ASP D 2 35 ? -23.775 34.346 -17.804 1.00 80.44 35 ASP D O 1
ATOM 7724 N N . PRO D 2 36 ? -25.516 34.585 -16.391 1.00 85.78 36 PRO D N 1
ATOM 7725 C CA . PRO D 2 36 ? -25.077 35.866 -15.832 1.00 93.46 36 PRO D CA 1
ATOM 7726 C C . PRO D 2 36 ? -23.859 35.733 -14.933 1.00 100.49 36 PRO D C 1
ATOM 7727 O O . PRO D 2 36 ? -23.123 36.701 -14.743 1.00 100.32 36 PRO D O 1
ATOM 7731 N N . PHE D 2 37 ? -23.658 34.541 -14.383 1.00 107.12 37 PHE D N 1
ATOM 7732 C CA . PHE D 2 37 ? -22.563 34.299 -13.454 1.00 111.94 37 PHE D CA 1
ATOM 7733 C C . PHE D 2 37 ? -21.304 33.854 -14.185 1.00 111.09 37 PHE D C 1
ATOM 7734 O O . PHE D 2 37 ? -20.273 33.600 -13.562 1.00 111.27 37 PHE D O 1
ATOM 7742 N N . ILE D 2 38 ? -21.394 33.767 -15.509 1.00 113.03 38 ILE D N 1
ATOM 7743 C CA . ILE D 2 38 ? -20.256 33.374 -16.330 1.00 111.15 38 ILE D CA 1
ATOM 7744 C C . ILE D 2 38 ? -20.050 34.363 -17.475 1.00 111.86 38 ILE D C 1
ATOM 7745 O O . ILE D 2 38 ? -20.989 34.686 -18.204 1.00 113.48 38 ILE D O 1
ATOM 7747 N N . ASP D 2 39 ? -18.816 34.840 -17.624 1.00 107.14 39 ASP D N 1
ATOM 7748 C CA . ASP D 2 39 ? -18.458 35.745 -18.713 1.00 104.92 39 ASP D CA 1
ATOM 7749 C C . ASP D 2 39 ? -18.313 34.971 -20.020 1.00 101.03 39 ASP D C 1
ATOM 7750 O O . ASP D 2 39 ? -18.114 33.756 -20.010 1.00 101.76 39 ASP D O 1
ATOM 7752 N N . LEU D 2 40 ? -18.411 35.678 -21.142 1.00 93.24 40 LEU D N 1
ATOM 7753 C CA . LEU D 2 40 ? -18.386 35.041 -22.455 1.00 85.31 40 LEU D CA 1
ATOM 7754 C C . LEU D 2 40 ? -17.040 34.388 -22.724 1.00 81.73 40 LEU D C 1
ATOM 7755 O O . LEU D 2 40 ? -16.972 33.251 -23.187 1.00 80.51 40 LEU D O 1
ATOM 7760 N N . GLU D 2 41 ? -15.973 35.126 -22.447 1.00 79.64 41 GLU D N 1
ATOM 7761 C CA . GLU D 2 41 ? -14.621 34.628 -22.650 1.00 76.28 41 GLU D CA 1
ATOM 7762 C C . GLU D 2 41 ? -14.378 33.406 -21.768 1.00 75.60 41 GLU D C 1
ATOM 7763 O O . GLU D 2 41 ? -13.701 32.456 -22.173 1.00 74.40 41 GLU D O 1
ATOM 7766 N N . TYR D 2 42 ? -14.948 33.439 -20.566 1.00 75.04 42 TYR D N 1
ATOM 7767 C CA . TYR D 2 42 ? -14.851 32.326 -19.630 1.00 70.43 42 TYR D CA 1
ATOM 7768 C C . TYR D 2 42 ? -15.484 31.090 -20.250 1.00 71.82 42 TYR D C 1
ATOM 7769 O O . TYR D 2 42 ? -14.972 29.982 -20.103 1.00 73.30 42 TYR D O 1
ATOM 7778 N N . MET D 2 43 ? -16.592 31.297 -20.957 1.00 70.64 43 MET D N 1
ATOM 7779 C CA . MET D 2 43 ? -17.357 30.197 -21.537 1.00 65.89 43 MET D CA 1
ATOM 7780 C C . MET D 2 43 ? -16.521 29.329 -22.466 1.00 64.77 43 MET D C 1
ATOM 7781 O O . MET D 2 43 ? -16.658 28.108 -22.470 1.00 64.94 43 MET D O 1
ATOM 7786 N N . VAL D 2 44 ? -15.656 29.959 -23.252 1.00 64.17 44 VAL D N 1
ATOM 7787 C CA . VAL D 2 44 ? -14.788 29.220 -24.156 1.00 62.75 44 VAL D CA 1
ATOM 7788 C C . VAL D 2 44 ? -13.871 28.312 -23.354 1.00 59.25 44 VAL D C 1
ATOM 7789 O O . VAL D 2 44 ? -13.638 27.161 -23.725 1.00 56.42 44 VAL D O 1
ATOM 7793 N N . TYR D 2 45 ? -13.365 28.841 -22.246 1.00 61.03 45 TYR D N 1
ATOM 7794 C CA . TYR D 2 45 ? -12.484 28.092 -21.360 1.00 61.29 45 TYR D CA 1
ATOM 7795 C C . TYR D 2 45 ? -13.160 26.826 -20.840 1.00 62.78 45 TYR D C 1
ATOM 7796 O O . TYR D 2 45 ? -12.640 25.722 -21.014 1.00 62.89 45 TYR D O 1
ATOM 7805 N N . MET D 2 46 ? -14.326 26.989 -20.218 1.00 62.27 46 MET D N 1
ATOM 7806 C CA . MET D 2 46 ? -15.032 25.872 -19.589 1.00 60.27 46 MET D CA 1
ATOM 7807 C C . MET D 2 46 ? -15.488 24.813 -20.579 1.00 62.13 46 MET D C 1
ATOM 7808 O O . MET D 2 46 ? -15.791 23.681 -20.200 1.00 61.11 46 MET D O 1
ATOM 7813 N N . ILE D 2 47 ? -15.553 25.189 -21.848 1.00 62.95 47 ILE D N 1
ATOM 7814 C CA . ILE D 2 47 ? -15.934 24.256 -22.888 1.00 60.79 47 ILE D CA 1
ATOM 7815 C C . ILE D 2 47 ? -14.701 23.517 -23.362 1.00 59.07 47 ILE D C 1
ATOM 7816 O O . ILE D 2 47 ? -14.696 22.291 -23.469 1.00 56.70 47 ILE D O 1
ATOM 7820 N N . LYS D 2 48 ? -13.651 24.280 -23.636 1.00 62.14 48 LYS D N 1
ATOM 7821 C CA . LYS D 2 48 ? -12.422 23.722 -24.172 1.00 63.78 48 LYS D CA 1
ATOM 7822 C C . LYS D 2 48 ? -11.747 22.829 -23.142 1.00 61.59 48 LYS D C 1
ATOM 7823 O O . LYS D 2 48 ? -11.159 21.817 -23.491 1.00 58.85 48 LYS D O 1
ATOM 7826 N N . ARG D 2 49 ? -11.840 23.203 -21.871 1.00 63.57 49 ARG D N 1
ATOM 7827 C CA . ARG D 2 49 ? -11.189 22.440 -20.814 1.00 65.10 49 ARG D CA 1
ATOM 7828 C C . ARG D 2 49 ? -12.213 21.763 -19.913 1.00 67.52 49 ARG D C 1
ATOM 7829 O O . ARG D 2 49 ? -13.190 22.385 -19.492 1.00 70.49 49 ARG D O 1
ATOM 7837 N N . ASP D 2 50 ? -11.984 20.488 -19.618 1.00 65.87 50 ASP D N 1
ATOM 7838 C CA . ASP D 2 50 ? -12.833 19.768 -18.679 1.00 63.40 50 ASP D CA 1
ATOM 7839 C C . ASP D 2 50 ? -12.067 18.638 -18.006 1.00 61.85 50 ASP D C 1
ATOM 7840 O O . ASP D 2 50 ? -11.585 17.720 -18.668 1.00 61.87 50 ASP D O 1
ATOM 7845 N N . SER D 2 51 ? -11.982 18.709 -16.683 1.00 59.25 51 SER D N 1
ATOM 7846 C CA . SER D 2 51 ? -11.180 17.780 -15.895 1.00 56.32 51 SER D CA 1
ATOM 7847 C C . SER D 2 51 ? -11.716 16.344 -15.919 1.00 56.67 51 SER D C 1
ATOM 7848 O O . SER D 2 51 ? -11.009 15.408 -15.545 1.00 58.48 51 SER D O 1
ATOM 7851 N N . THR D 2 52 ? -12.959 16.167 -16.357 1.00 54.69 52 THR D N 1
ATOM 7852 C CA . THR D 2 52 ? -13.572 14.841 -16.382 1.00 50.89 52 THR D CA 1
ATOM 7853 C C . THR D 2 52 ? -13.577 14.253 -17.791 1.00 51.76 52 THR D C 1
ATOM 7854 O O . THR D 2 52 ? -13.230 13.088 -17.998 1.00 49.13 52 THR D O 1
ATOM 7858 N N . HIS D 2 53 ? -13.952 15.084 -18.757 1.00 54.46 53 HIS D N 1
ATOM 7859 C CA . HIS D 2 53 ? -14.230 14.630 -20.112 1.00 53.06 53 HIS D CA 1
ATOM 7860 C C . HIS D 2 53 ? -13.185 15.097 -21.117 1.00 54.38 53 HIS D C 1
ATOM 7861 O O . HIS D 2 53 ? -13.343 14.917 -22.323 1.00 57.12 53 HIS D O 1
ATOM 7868 N N . GLY D 2 54 ? -12.115 15.698 -20.613 1.00 55.05 54 GLY D N 1
ATOM 7869 C CA . GLY D 2 54 ? -11.038 16.143 -21.472 1.00 59.44 54 GLY D CA 1
ATOM 7870 C C . GLY D 2 54 ? -11.382 17.379 -22.270 1.00 61.63 54 GLY D C 1
ATOM 7871 O O . GLY D 2 54 ? -12.401 18.029 -22.035 1.00 60.79 54 GLY D O 1
ATOM 7872 N N . THR D 2 55 ? -10.520 17.710 -23.222 1.00 64.76 55 THR D N 1
ATOM 7873 C CA . THR D 2 55 ? -10.736 18.890 -24.034 1.00 70.95 55 THR D CA 1
ATOM 7874 C C . THR D 2 55 ? -11.758 18.585 -25.117 1.00 72.09 55 THR D C 1
ATOM 7875 O O . THR D 2 55 ? -11.967 17.428 -25.479 1.00 71.98 55 THR D O 1
ATOM 7879 N N . PHE D 2 56 ? -12.413 19.626 -25.614 1.00 75.95 56 PHE D N 1
ATOM 7880 C CA . PHE D 2 56 ? -13.390 19.458 -26.678 1.00 79.17 56 PHE D CA 1
ATOM 7881 C C . PHE D 2 56 ? -12.696 18.978 -27.948 1.00 83.09 56 PHE D C 1
ATOM 7882 O O . PHE D 2 56 ? -11.665 19.519 -28.339 1.00 84.70 56 PHE D O 1
ATOM 7884 N N . PRO D 2 57 ? -13.253 17.941 -28.587 1.00 85.14 57 PRO D N 1
ATOM 7885 C CA . PRO D 2 57 ? -12.679 17.385 -29.815 1.00 89.29 57 PRO D CA 1
ATOM 7886 C C . PRO D 2 57 ? -13.179 18.083 -31.080 1.00 95.50 57 PRO D C 1
ATOM 7887 O O . PRO D 2 57 ? -13.610 17.420 -32.023 1.00 95.73 57 PRO D O 1
ATOM 7891 N N . GLY D 2 58 ? -13.115 19.410 -31.094 1.00 102.50 58 GLY D N 1
ATOM 7892 C CA . GLY D 2 58 ? -13.534 20.184 -32.248 1.00 110.69 58 GLY D CA 1
ATOM 7893 C C . GLY D 2 58 ? -12.788 21.499 -32.340 1.00 117.42 58 GLY D C 1
ATOM 7894 O O . GLY D 2 58 ? -11.607 21.571 -32.002 1.00 119.78 58 GLY D O 1
ATOM 7895 N N . GLU D 2 59 ? -13.474 22.542 -32.796 1.00 120.82 59 GLU D N 1
ATOM 7896 C CA . GLU D 2 59 ? -12.879 23.872 -32.874 1.00 121.09 59 GLU D CA 1
ATOM 7897 C C . GLU D 2 59 ? -13.740 24.894 -32.135 1.00 119.50 59 GLU D C 1
ATOM 7898 O O . GLU D 2 59 ? -14.918 25.064 -32.448 1.00 121.20 59 GLU D O 1
ATOM 7900 N N . VAL D 2 60 ? -13.145 25.566 -31.152 1.00 110.86 60 VAL D N 1
ATOM 7901 C CA . VAL D 2 60 ? -13.860 26.540 -30.330 1.00 100.40 60 VAL D CA 1
ATOM 7902 C C . VAL D 2 60 ? -13.118 27.871 -30.276 1.00 94.44 60 VAL D C 1
ATOM 7903 O O . VAL D 2 60 ? -11.954 27.927 -29.887 1.00 93.23 60 VAL D O 1
ATOM 7907 N N . SER D 2 61 ? -13.802 28.943 -30.659 1.00 91.60 61 SER D N 1
ATOM 7908 C CA . SER D 2 61 ? -13.219 30.278 -30.621 1.00 91.78 61 SER D CA 1
ATOM 7909 C C . SER D 2 61 ? -14.317 31.330 -30.513 1.00 92.07 61 SER D C 1
ATOM 7910 O O . SER D 2 61 ? -15.398 31.053 -29.991 1.00 90.54 61 SER D O 1
ATOM 7913 N N . THR D 2 62 ? -14.042 32.534 -31.008 1.00 93.82 62 THR D N 1
ATOM 7914 C CA . THR D 2 62 ? -15.034 33.605 -30.966 1.00 94.46 62 THR D CA 1
ATOM 7915 C C . THR D 2 62 ? -15.086 34.425 -32.248 1.00 94.59 62 THR D C 1
ATOM 7916 O O . THR D 2 62 ? -14.082 34.982 -32.694 1.00 94.09 62 THR D O 1
ATOM 7920 N N . GLU D 2 63 ? -16.279 34.494 -32.826 1.00 95.97 63 GLU D N 1
ATOM 7921 C CA . GLU D 2 63 ? -16.531 35.311 -34.000 1.00 96.99 63 GLU D CA 1
ATOM 7922 C C . GLU D 2 63 ? -17.335 36.536 -33.627 1.00 97.45 63 GLU D C 1
ATOM 7923 O O . GLU D 2 63 ? -18.562 36.470 -33.574 1.00 96.75 63 GLU D O 1
ATOM 7929 N N . ASN D 2 64 ? -16.652 37.637 -33.338 1.00 98.71 64 ASN D N 1
ATOM 7930 C CA . ASN D 2 64 ? -17.300 38.938 -33.376 1.00 102.65 64 ASN D CA 1
ATOM 7931 C C . ASN D 2 64 ? -18.413 39.052 -32.333 1.00 99.77 64 ASN D C 1
ATOM 7932 O O . ASN D 2 64 ? -19.492 39.575 -32.618 1.00 98.97 64 ASN D O 1
ATOM 7937 N N . GLY D 2 65 ? -18.152 38.543 -31.134 1.00 97.74 65 GLY D N 1
ATOM 7938 C CA . GLY D 2 65 ? -19.146 38.549 -30.076 1.00 96.68 65 GLY D CA 1
ATOM 7939 C C . GLY D 2 65 ? -19.995 37.292 -30.039 1.00 94.85 65 GLY D C 1
ATOM 7940 O O . GLY D 2 65 ? -20.865 37.140 -29.180 1.00 94.22 65 GLY D O 1
ATOM 7941 N N . LYS D 2 66 ? -19.749 36.388 -30.980 1.00 93.60 66 LYS D N 1
ATOM 7942 C CA . LYS D 2 66 ? -20.459 35.118 -31.013 1.00 91.63 66 LYS D CA 1
ATOM 7943 C C . LYS D 2 66 ? -19.482 33.970 -30.811 1.00 88.53 66 LYS D C 1
ATOM 7944 O O . LYS D 2 66 ? -18.395 33.958 -31.387 1.00 88.45 66 LYS D O 1
ATOM 7946 N N . LEU D 2 67 ? -19.871 33.010 -29.980 1.00 85.17 67 LEU D N 1
ATOM 7947 C CA . LEU D 2 67 ? -19.042 31.838 -29.739 1.00 82.82 67 LEU D CA 1
ATOM 7948 C C . LEU D 2 67 ? -19.126 30.876 -30.919 1.00 83.73 67 LEU D C 1
ATOM 7949 O O . LEU D 2 67 ? -20.164 30.256 -31.148 1.00 85.29 67 LEU D O 1
ATOM 7951 N N . LYS D 2 68 ? -18.038 30.763 -31.675 1.00 83.02 68 LYS D N 1
ATOM 7952 C CA . LYS D 2 68 ? -17.996 29.821 -32.785 1.00 82.48 68 LYS D CA 1
ATOM 7953 C C . LYS D 2 68 ? -17.525 28.465 -32.286 1.00 78.40 68 LYS D C 1
ATOM 7954 O O . LYS D 2 68 ? -16.460 28.352 -31.683 1.00 78.69 68 LYS D O 1
ATOM 7960 N N . VAL D 2 69 ? -18.333 27.439 -32.525 1.00 75.73 69 VAL D N 1
ATOM 7961 C CA . VAL D 2 69 ? -18.023 26.100 -32.043 1.00 72.02 69 VAL D CA 1
ATOM 7962 C C . VAL D 2 69 ? -18.149 25.095 -33.170 1.00 75.90 69 VAL D C 1
ATOM 7963 O O . VAL D 2 69 ? -19.235 24.913 -33.721 1.00 78.97 69 VAL D O 1
ATOM 7967 N N . ASN D 2 70 ? -17.036 24.440 -33.493 1.00 75.05 70 ASN D N 1
ATOM 7968 C CA . ASN D 2 70 ? -16.977 23.494 -34.599 1.00 76.63 70 ASN D CA 1
ATOM 7969 C C . ASN D 2 70 ? -17.642 24.093 -35.830 1.00 78.49 70 ASN D C 1
ATOM 7970 O O . ASN D 2 70 ? -18.424 23.433 -36.513 1.00 80.37 70 ASN D O 1
ATOM 7975 N N . GLY D 2 71 ? -17.343 25.362 -36.083 1.00 77.54 71 GLY D N 1
ATOM 7976 C CA . GLY D 2 71 ? -17.922 26.076 -37.203 1.00 78.11 71 GLY D CA 1
ATOM 7977 C C . GLY D 2 71 ? -19.398 26.377 -37.035 1.00 79.39 71 GLY D C 1
ATOM 7978 O O . GLY D 2 71 ? -20.190 26.142 -37.944 1.00 82.18 71 GLY D O 1
ATOM 7979 N N . LYS D 2 72 ? -19.771 26.895 -35.870 1.00 78.72 72 LYS D N 1
ATOM 7980 C CA . LYS D 2 72 ? -21.151 27.303 -35.628 1.00 78.71 72 LYS D CA 1
ATOM 7981 C C . LYS D 2 72 ? -21.202 28.458 -34.636 1.00 81.28 72 LYS D C 1
ATOM 7982 O O . LYS D 2 72 ? -20.747 28.330 -33.502 1.00 80.44 72 LYS D O 1
ATOM 7984 N N . LEU D 2 73 ? -21.752 29.587 -35.072 1.00 85.38 73 LEU D N 1
ATOM 7985 C CA . LEU D 2 73 ? -21.857 30.765 -34.216 1.00 90.44 73 LEU D CA 1
ATOM 7986 C C . LEU D 2 73 ? -23.035 30.648 -33.256 1.00 95.79 73 LEU D C 1
ATOM 7987 O O . LEU D 2 73 ? -24.129 30.245 -33.650 1.00 97.07 73 LEU D O 1
ATOM 7992 N N . ILE D 2 74 ? -22.803 31.000 -31.996 1.00 100.46 74 ILE D N 1
ATOM 7993 C CA . ILE D 2 74 ? -23.860 30.999 -30.991 1.00 100.61 74 ILE D CA 1
ATOM 7994 C C . ILE D 2 74 ? -23.822 32.298 -30.190 1.00 99.26 74 ILE D C 1
ATOM 7995 O O . ILE D 2 74 ? -22.775 32.692 -29.673 1.00 98.96 74 ILE D O 1
ATOM 8000 N N . SER D 2 75 ? -24.970 32.963 -30.097 1.00 95.12 75 SER D N 1
ATOM 8001 C CA . SER D 2 75 ? -25.082 34.197 -29.329 1.00 92.11 75 SER D CA 1
ATOM 8002 C C . SER D 2 75 ? -25.061 33.895 -27.835 1.00 86.19 75 SER D C 1
ATOM 8003 O O . SER D 2 75 ? -25.537 32.848 -27.398 1.00 84.09 75 SER D O 1
ATOM 8005 N N . VAL D 2 76 ? -24.505 34.816 -27.057 1.00 82.86 76 VAL D N 1
ATOM 8006 C CA . VAL D 2 76 ? -24.365 34.622 -25.620 1.00 78.87 76 VAL D CA 1
ATOM 8007 C C . VAL D 2 76 ? -25.111 35.720 -24.865 1.00 81.27 76 VAL D C 1
ATOM 8008 O O . VAL D 2 76 ? -25.123 36.876 -25.288 1.00 83.74 76 VAL D O 1
ATOM 8012 N N . HIS D 2 77 ? -25.739 35.350 -23.752 1.00 80.96 77 HIS D N 1
ATOM 8013 C CA . HIS D 2 77 ? -26.461 36.306 -22.919 1.00 84.43 77 HIS D CA 1
ATOM 8014 C C . HIS D 2 77 ? -26.030 36.190 -21.457 1.00 86.88 77 HIS D C 1
ATOM 8015 O O . HIS D 2 77 ? -25.279 35.284 -21.096 1.00 86.94 77 HIS D O 1
ATOM 8022 N N . CYS D 2 78 ? -26.503 37.110 -20.620 1.00 90.19 78 CYS D N 1
ATOM 8023 C CA . CYS D 2 78 ? -26.101 37.145 -19.216 1.00 92.05 78 CYS D CA 1
ATOM 8024 C C . CYS D 2 78 ? -27.122 37.867 -18.337 1.00 93.67 78 CYS D C 1
ATOM 8025 O O . CYS D 2 78 ? -26.752 38.630 -17.443 1.00 92.31 78 CYS D O 1
ATOM 8028 N N . GLU D 2 79 ? -28.404 37.622 -18.590 1.00 96.76 79 GLU D N 1
ATOM 8029 C CA . GLU D 2 79 ? -29.462 38.248 -17.804 1.00 98.61 79 GLU D CA 1
ATOM 8030 C C . GLU D 2 79 ? -29.723 37.480 -16.518 1.00 96.69 79 GLU D C 1
ATOM 8031 O O . GLU D 2 79 ? -29.949 36.269 -16.542 1.00 91.71 79 GLU D O 1
ATOM 8037 N N . ARG D 2 80 ? -29.684 38.200 -15.401 1.00 99.78 80 ARG D N 1
ATOM 8038 C CA . ARG D 2 80 ? -29.975 37.629 -14.092 1.00 101.56 80 ARG D CA 1
ATOM 8039 C C . ARG D 2 80 ? -31.351 36.979 -14.114 1.00 99.95 80 ARG D C 1
ATOM 8040 O O . ARG D 2 80 ? -31.559 35.900 -13.560 1.00 96.77 80 ARG D O 1
ATOM 8048 N N . ASP D 2 81 ? -32.283 37.654 -14.775 1.00 102.85 81 ASP D N 1
ATOM 8049 C CA . ASP D 2 81 ? -33.654 37.182 -14.899 1.00 104.42 81 ASP D CA 1
ATOM 8050 C C . ASP D 2 81 ? -33.811 36.341 -16.167 1.00 107.95 81 ASP D C 1
ATOM 8051 O O . ASP D 2 81 ? -33.313 36.720 -17.227 1.00 110.40 81 ASP D O 1
ATOM 8056 N N . PRO D 2 82 ? -34.502 35.192 -16.061 1.00 108.10 82 PRO D N 1
ATOM 8057 C CA . PRO D 2 82 ? -34.636 34.266 -17.194 1.00 106.59 82 PRO D CA 1
ATOM 8058 C C . PRO D 2 82 ? -35.612 34.759 -18.258 1.00 107.46 82 PRO D C 1
ATOM 8059 O O . PRO D 2 82 ? -35.535 34.336 -19.413 1.00 105.66 82 PRO D O 1
ATOM 8063 N N . ALA D 2 83 ? -36.514 35.653 -17.866 1.00 109.87 83 ALA D N 1
ATOM 8064 C CA . ALA D 2 83 ? -37.489 36.215 -18.791 1.00 110.93 83 ALA D CA 1
ATOM 8065 C C . ALA D 2 83 ? -36.934 37.442 -19.510 1.00 110.76 83 ALA D C 1
ATOM 8066 O O . ALA D 2 83 ? -37.663 38.144 -20.207 1.00 111.98 83 ALA D O 1
ATOM 8068 N N . ASN D 2 84 ? -35.641 37.698 -19.337 1.00 109.60 84 ASN D N 1
ATOM 8069 C CA . ASN D 2 84 ? -34.997 38.828 -19.996 1.00 110.83 84 ASN D CA 1
ATOM 8070 C C . ASN D 2 84 ? -34.088 38.359 -21.126 1.00 107.52 84 ASN D C 1
ATOM 8071 O O . ASN D 2 84 ? -33.266 39.123 -21.630 1.00 108.09 84 ASN D O 1
ATOM 8076 N N . ILE D 2 85 ? -34.241 37.099 -21.519 1.00 102.68 85 ILE D N 1
ATOM 8077 C CA . ILE D 2 85 ? -33.446 36.540 -22.603 1.00 99.69 85 ILE D CA 1
ATOM 8078 C C . ILE D 2 85 ? -34.286 36.428 -23.867 1.00 102.22 85 ILE D C 1
ATOM 8079 O O . ILE D 2 85 ? -35.295 35.728 -23.883 1.00 105.98 85 ILE D O 1
ATOM 8084 N N . PRO D 2 86 ? -33.871 37.128 -24.934 1.00 100.56 86 PRO D N 1
ATOM 8085 C CA . PRO D 2 86 ? -34.580 37.113 -26.219 1.00 100.32 86 PRO D CA 1
ATOM 8086 C C . PRO D 2 86 ? -34.232 35.903 -27.093 1.00 98.26 86 PRO D C 1
ATOM 8087 O O . PRO D 2 86 ? -33.366 35.999 -27.962 1.00 98.16 86 PRO D O 1
ATOM 8091 N N . TRP D 2 87 ? -34.915 34.784 -26.865 1.00 98.04 87 TRP D N 1
ATOM 8092 C CA . TRP D 2 87 ? -34.642 33.543 -27.589 1.00 96.63 87 TRP D CA 1
ATOM 8093 C C . TRP D 2 87 ? -35.036 33.645 -29.057 1.00 97.60 87 TRP D C 1
ATOM 8094 O O . TRP D 2 87 ? -34.431 33.013 -29.924 1.00 96.32 87 TRP D O 1
ATOM 8105 N N . ASP D 2 88 ? -36.067 34.439 -29.314 1.00 102.48 88 ASP D N 1
ATOM 8106 C CA . ASP D 2 88 ? -36.607 34.641 -30.652 1.00 105.62 88 ASP D CA 1
ATOM 8107 C C . ASP D 2 88 ? -35.555 35.124 -31.644 1.00 104.85 88 ASP D C 1
ATOM 8108 O O . ASP D 2 88 ? -35.461 34.623 -32.767 1.00 104.27 88 ASP D O 1
ATOM 8113 N N . LYS D 2 89 ? -34.763 36.098 -31.214 1.00 104.36 89 LYS D N 1
ATOM 8114 C CA . LYS D 2 89 ? -33.778 36.731 -32.078 1.00 102.07 89 LYS D CA 1
ATOM 8115 C C . LYS D 2 89 ? -32.633 35.772 -32.397 1.00 98.74 89 LYS D C 1
ATOM 8116 O O . LYS D 2 89 ? -31.922 35.942 -33.387 1.00 98.47 89 LYS D O 1
ATOM 8120 N N . ASP D 2 90 ? -32.466 34.758 -31.556 1.00 95.43 90 ASP D N 1
ATOM 8121 C CA . ASP D 2 90 ? -31.469 33.726 -31.801 1.00 90.97 90 ASP D CA 1
ATOM 8122 C C . ASP D 2 90 ? -32.076 32.617 -32.647 1.00 86.48 90 ASP D C 1
ATOM 8123 O O . ASP D 2 90 ? -31.364 31.852 -33.298 1.00 82.77 90 ASP D O 1
ATOM 8128 N N . GLY D 2 91 ? -33.402 32.545 -32.637 1.00 86.56 91 GLY D N 1
ATOM 8129 C CA . GLY D 2 91 ? -34.116 31.541 -33.398 1.00 88.36 91 GLY D CA 1
ATOM 8130 C C . GLY D 2 91 ? -34.288 30.237 -32.645 1.00 90.46 91 GLY D C 1
ATOM 8131 O O . GLY D 2 91 ? -34.591 29.206 -33.242 1.00 91.24 91 GLY D O 1
ATOM 8132 N N . ALA D 2 92 ? -34.099 30.282 -31.329 1.00 92.15 92 ALA D N 1
ATOM 8133 C CA . ALA D 2 92 ? -34.225 29.088 -30.501 1.00 94.80 92 ALA D CA 1
ATOM 8134 C C . ALA D 2 92 ? -35.688 28.717 -30.277 1.00 100.53 92 ALA D C 1
ATOM 8135 O O . ALA D 2 92 ? -36.517 29.581 -29.989 1.00 105.07 92 ALA D O 1
ATOM 8137 N N . GLU D 2 93 ? -35.998 27.429 -30.411 1.00 100.77 93 GLU D N 1
ATOM 8138 C CA . GLU D 2 93 ? -37.352 26.929 -30.177 1.00 100.52 93 GLU D CA 1
ATOM 8139 C C . GLU D 2 93 ? -37.463 26.299 -28.790 1.00 96.19 93 GLU D C 1
ATOM 8140 O O . GLU D 2 93 ? -38.431 26.538 -28.066 1.00 97.63 93 GLU D O 1
ATOM 8146 N N . TYR D 2 94 ? -36.462 25.505 -28.424 1.00 89.81 94 TYR D N 1
ATOM 8147 C CA . TYR D 2 94 ? -36.490 24.754 -27.173 1.00 82.87 94 TYR D CA 1
ATOM 8148 C C . TYR D 2 94 ? -35.376 25.186 -26.214 1.00 77.55 94 TYR D C 1
ATOM 8149 O O . TYR D 2 94 ? -34.198 25.138 -26.565 1.00 78.02 94 TYR D O 1
ATOM 8158 N N . VAL D 2 95 ? -35.760 25.601 -25.006 1.00 73.52 95 VAL D N 1
ATOM 8159 C CA . VAL D 2 95 ? -34.809 26.069 -23.992 1.00 70.86 95 VAL D CA 1
ATOM 8160 C C . VAL D 2 95 ? -34.554 25.004 -22.926 1.00 70.31 95 VAL D C 1
ATOM 8161 O O . VAL D 2 95 ? -35.485 24.365 -22.433 1.00 69.61 95 VAL D O 1
ATOM 8165 N N . VAL D 2 96 ? -33.284 24.830 -22.571 1.00 68.65 96 VAL D N 1
ATOM 8166 C CA . VAL D 2 96 ? -32.882 23.863 -21.560 1.00 64.33 96 VAL D CA 1
ATOM 8167 C C . VAL D 2 96 ? -32.641 24.543 -20.219 1.00 65.14 96 VAL D C 1
ATOM 8168 O O . VAL D 2 96 ? -31.623 25.202 -20.025 1.00 63.60 96 VAL D O 1
ATOM 8172 N N . GLU D 2 97 ? -33.579 24.373 -19.293 1.00 69.04 97 GLU D N 1
ATOM 8173 C CA . GLU D 2 97 ? -33.460 24.969 -17.967 1.00 71.94 97 GLU D CA 1
ATOM 8174 C C . GLU D 2 97 ? -32.549 24.124 -17.077 1.00 71.34 97 GLU D C 1
ATOM 8175 O O . GLU D 2 97 ? -33.001 23.231 -16.357 1.00 72.18 97 GLU D O 1
ATOM 8181 N N . SER D 2 98 ? -31.255 24.418 -17.142 1.00 72.25 98 SER D N 1
ATOM 8182 C CA . SER D 2 98 ? -30.251 23.634 -16.437 1.00 73.43 98 SER D CA 1
ATOM 8183 C C . SER D 2 98 ? -29.711 24.374 -15.221 1.00 74.47 98 SER D C 1
ATOM 8184 O O . SER D 2 98 ? -28.829 23.875 -14.522 1.00 75.01 98 SER D O 1
ATOM 8187 N N . THR D 2 99 ? -30.242 25.567 -14.976 1.00 73.74 99 THR D N 1
ATOM 8188 C CA . THR D 2 99 ? -29.899 26.316 -13.777 1.00 72.49 99 THR D CA 1
ATOM 8189 C C . THR D 2 99 ? -30.441 25.584 -12.556 1.00 74.38 99 THR D C 1
ATOM 8190 O O . THR D 2 99 ? -29.929 25.738 -11.450 1.00 76.90 99 THR D O 1
ATOM 8192 N N . GLY D 2 100 ? -31.477 24.778 -12.768 1.00 74.42 100 GLY D N 1
ATOM 8193 C CA . GLY D 2 100 ? -32.070 24.003 -11.696 1.00 74.45 100 GLY D CA 1
ATOM 8194 C C . GLY D 2 100 ? -32.696 24.855 -10.611 1.00 76.74 100 GLY D C 1
ATOM 8195 O O . GLY D 2 100 ? -32.796 24.431 -9.462 1.00 75.71 100 GLY D O 1
ATOM 8196 N N . VAL D 2 101 ? -33.114 26.064 -10.970 1.00 79.95 101 VAL D N 1
ATOM 8197 C CA . VAL D 2 101 ? -33.766 26.951 -10.014 1.00 83.58 101 VAL D CA 1
ATOM 8198 C C . VAL D 2 101 ? -35.195 27.237 -10.457 1.00 87.00 101 VAL D C 1
ATOM 8199 O O . VAL D 2 101 ? -36.035 27.644 -9.655 1.00 89.77 101 VAL D O 1
ATOM 8203 N N . PHE D 2 102 ? -35.468 27.020 -11.737 1.00 87.53 102 PHE D N 1
ATOM 8204 C CA . PHE D 2 102 ? -36.817 27.185 -12.260 1.00 88.83 102 PHE D CA 1
ATOM 8205 C C . PHE D 2 102 ? -37.339 25.830 -12.704 1.00 85.08 102 PHE D C 1
ATOM 8206 O O . PHE D 2 102 ? -37.360 25.514 -13.892 1.00 85.12 102 PHE D O 1
ATOM 8214 N N . THR D 2 103 ? -37.756 25.031 -11.730 1.00 81.52 103 THR D N 1
ATOM 8215 C CA . THR D 2 103 ? -38.163 23.657 -11.980 1.00 79.19 103 THR D CA 1
ATOM 8216 C C . THR D 2 103 ? -39.684 23.480 -11.973 1.00 80.27 103 THR D C 1
ATOM 8217 O O . THR D 2 103 ? -40.183 22.353 -11.955 1.00 80.75 103 THR D O 1
ATOM 8221 N N . THR D 2 104 ? -40.416 24.590 -11.994 1.00 79.21 104 THR D N 1
ATOM 8222 C CA . THR D 2 104 ? -41.877 24.543 -12.029 1.00 76.67 104 THR D CA 1
ATOM 8223 C C . THR D 2 104 ? -42.419 25.158 -13.312 1.00 74.96 104 THR D C 1
ATOM 8224 O O . THR D 2 104 ? -41.769 26.001 -13.931 1.00 73.70 104 THR D O 1
ATOM 8228 N N . ILE D 2 105 ? -43.618 24.739 -13.701 1.00 74.72 105 ILE D N 1
ATOM 8229 C CA . ILE D 2 105 ? -44.237 25.220 -14.927 1.00 78.04 105 ILE D CA 1
ATOM 8230 C C . ILE D 2 105 ? -44.491 26.721 -14.844 1.00 84.77 105 ILE D C 1
ATOM 8231 O O . ILE D 2 105 ? -44.537 27.407 -15.865 1.00 88.84 105 ILE D O 1
ATOM 8233 N N . ASP D 2 106 ? -44.650 27.232 -13.628 1.00 84.33 106 ASP D N 1
ATOM 8234 C CA . ASP D 2 106 ? -44.886 28.656 -13.432 1.00 82.37 106 ASP D CA 1
ATOM 8235 C C . ASP D 2 106 ? -43.597 29.451 -13.616 1.00 80.24 106 ASP D C 1
ATOM 8236 O O . ASP D 2 106 ? -43.599 30.509 -14.241 1.00 81.93 106 ASP D O 1
ATOM 8238 N N . LYS D 2 107 ? -42.499 28.934 -13.072 1.00 78.76 107 LYS D N 1
ATOM 8239 C CA . LYS D 2 107 ? -41.207 29.610 -13.166 1.00 78.51 107 LYS D CA 1
ATOM 8240 C C . LYS D 2 107 ? -40.596 29.464 -14.555 1.00 76.70 107 LYS D C 1
ATOM 8241 O O . LYS D 2 107 ? -39.993 30.400 -15.076 1.00 76.22 107 LYS D O 1
ATOM 8244 N N . ALA D 2 108 ? -40.751 28.286 -15.149 1.00 75.39 108 ALA D N 1
ATOM 8245 C CA . ALA D 2 108 ? -40.157 28.009 -16.452 1.00 75.03 108 ALA D CA 1
ATOM 8246 C C . ALA D 2 108 ? -40.941 28.675 -17.579 1.00 75.43 108 ALA D C 1
ATOM 8247 O O . ALA D 2 108 ? -40.445 28.810 -18.700 1.00 74.49 108 ALA D O 1
ATOM 8249 N N . GLN D 2 109 ? -42.163 29.103 -17.274 1.00 76.19 109 GLN D N 1
ATOM 8250 C CA . GLN D 2 109 ? -42.994 29.798 -18.248 1.00 78.23 109 GLN D CA 1
ATOM 8251 C C . GLN D 2 109 ? -42.363 31.146 -18.590 1.00 82.98 109 GLN D C 1
ATOM 8252 O O . GLN D 2 109 ? -42.746 31.797 -19.563 1.00 86.93 109 GLN D O 1
ATOM 8255 N N . ALA D 2 110 ? -41.386 31.549 -17.783 1.00 81.65 110 ALA D N 1
ATOM 8256 C CA . ALA D 2 110 ? -40.644 32.780 -18.012 1.00 82.06 110 ALA D CA 1
ATOM 8257 C C . ALA D 2 110 ? -39.842 32.718 -19.309 1.00 83.88 110 ALA D C 1
ATOM 8258 O O . ALA D 2 110 ? -39.409 33.745 -19.811 1.00 89.15 110 ALA D O 1
ATOM 8260 N N . HIS D 2 111 ? -39.638 31.519 -19.847 1.00 81.13 111 HIS D N 1
ATOM 8261 C CA . HIS D 2 111 ? -38.934 31.375 -21.119 1.00 79.13 111 HIS D CA 1
ATOM 8262 C C . HIS D 2 111 ? -39.892 31.458 -22.303 1.00 79.87 111 HIS D C 1
ATOM 8263 O O . HIS D 2 111 ? -39.487 31.768 -23.422 1.00 78.40 111 HIS D O 1
ATOM 8270 N N . ILE D 2 112 ? -41.163 31.177 -22.045 1.00 82.96 112 ILE D N 1
ATOM 8271 C CA . ILE D 2 112 ? -42.129 30.930 -23.109 1.00 85.84 112 ILE D CA 1
ATOM 8272 C C . ILE D 2 112 ? -42.926 32.176 -23.501 1.00 93.83 112 ILE D C 1
ATOM 8273 O O . ILE D 2 112 ? -43.309 32.331 -24.662 1.00 96.26 112 ILE D O 1
ATOM 8277 N N . LYS D 2 113 ? -43.163 33.064 -22.540 1.00 97.30 113 LYS D N 1
ATOM 8278 C CA . LYS D 2 113 ? -44.008 34.240 -22.760 1.00 102.17 113 LYS D CA 1
ATOM 8279 C C . LYS D 2 113 ? -43.466 35.175 -23.841 1.00 110.86 113 LYS D C 1
ATOM 8280 O O . LYS D 2 113 ? -42.357 34.982 -24.340 1.00 108.28 113 LYS D O 1
ATOM 8282 N N . ASN D 2 114 ? -44.265 36.185 -24.191 1.00 122.96 114 ASN D N 1
ATOM 8283 C CA . ASN D 2 114 ? -43.920 37.161 -25.228 1.00 132.02 114 ASN D CA 1
ATOM 8284 C C . ASN D 2 114 ? -43.515 36.476 -26.531 1.00 149.14 114 ASN D C 1
ATOM 8285 O O . ASN D 2 114 ? -42.708 37.013 -27.289 1.00 151.11 114 ASN D O 1
ATOM 8290 N N . ASN D 2 115 ? -44.110 35.307 -26.778 1.00 161.54 115 ASN D N 1
ATOM 8291 C CA . ASN D 2 115 ? -43.714 34.384 -27.851 1.00 162.56 115 ASN D CA 1
ATOM 8292 C C . ASN D 2 115 ? -42.220 34.386 -28.137 1.00 160.56 115 ASN D C 1
ATOM 8293 O O . ASN D 2 115 ? -41.723 35.127 -28.986 1.00 161.07 115 ASN D O 1
ATOM 8298 N N . ARG D 2 116 ? -41.522 33.518 -27.421 1.00 144.05 116 ARG D N 1
ATOM 8299 C CA . ARG D 2 116 ? -40.075 33.444 -27.455 1.00 126.58 116 ARG D CA 1
ATOM 8300 C C . ARG D 2 116 ? -39.633 32.029 -27.767 1.00 116.34 116 ARG D C 1
ATOM 8301 O O . ARG D 2 116 ? -39.291 31.706 -28.904 1.00 114.05 116 ARG D O 1
ATOM 8309 N N . ALA D 2 117 ? -39.657 31.181 -26.748 1.00 110.49 117 ALA D N 1
ATOM 8310 C CA . ALA D 2 117 ? -39.328 29.780 -26.929 1.00 105.89 117 ALA D CA 1
ATOM 8311 C C . ALA D 2 117 ? -40.556 28.934 -26.647 1.00 103.46 117 ALA D C 1
ATOM 8312 O O . ALA D 2 117 ? -41.340 29.242 -25.752 1.00 104.52 117 ALA D O 1
ATOM 8314 N N . LYS D 2 118 ? -40.709 27.861 -27.414 1.00 100.21 118 LYS D N 1
ATOM 8315 C CA . LYS D 2 118 ? -41.928 27.066 -27.390 1.00 99.32 118 LYS D CA 1
ATOM 8316 C C . LYS D 2 118 ? -41.977 26.118 -26.190 1.00 99.18 118 LYS D C 1
ATOM 8317 O O . LYS D 2 118 ? -42.799 26.291 -25.290 1.00 100.87 118 LYS D O 1
ATOM 8323 N N . LYS D 2 119 ? -41.095 25.125 -26.169 1.00 96.67 119 LYS D N 1
ATOM 8324 C CA . LYS D 2 119 ? -41.065 24.176 -25.061 1.00 92.42 119 LYS D CA 1
ATOM 8325 C C . LYS D 2 119 ? -39.851 24.402 -24.165 1.00 87.14 119 LYS D C 1
ATOM 8326 O O . LYS D 2 119 ? -38.767 24.730 -24.645 1.00 85.80 119 LYS D O 1
ATOM 8328 N N . VAL D 2 120 ? -40.041 24.229 -22.861 1.00 82.45 120 VAL D N 1
ATOM 8329 C CA . VAL D 2 120 ? -38.941 24.336 -21.911 1.00 77.17 120 VAL D CA 1
ATOM 8330 C C . VAL D 2 120 ? -38.654 22.973 -21.295 1.00 76.00 120 VAL D C 1
ATOM 8331 O O . VAL D 2 120 ? -39.567 22.256 -20.882 1.00 78.42 120 VAL D O 1
ATOM 8335 N N . ILE D 2 121 ? -37.374 22.622 -21.243 1.00 71.54 121 ILE D N 1
ATOM 8336 C CA . ILE D 2 121 ? -36.951 21.303 -20.795 1.00 67.95 121 ILE D CA 1
ATOM 8337 C C . ILE D 2 121 ? -36.114 21.429 -19.523 1.00 68.70 121 ILE D C 1
ATOM 8338 O O . ILE D 2 121 ? -35.016 21.985 -19.550 1.00 69.44 121 ILE D O 1
ATOM 8343 N N . ILE D 2 122 ? -36.631 20.913 -18.411 1.00 67.57 122 ILE D N 1
ATOM 8344 C CA . ILE D 2 122 ? -35.921 20.998 -17.138 1.00 65.55 122 ILE D CA 1
ATOM 8345 C C . ILE D 2 122 ? -35.036 19.780 -16.925 1.00 65.47 122 ILE D C 1
ATOM 8346 O O . ILE D 2 122 ? -35.512 18.645 -16.942 1.00 66.87 122 ILE D O 1
ATOM 8351 N N . SER D 2 123 ? -33.751 20.026 -16.693 1.00 64.66 123 SER D N 1
ATOM 8352 C CA . SER D 2 123 ? -32.780 18.954 -16.516 1.00 62.30 123 SER D CA 1
ATOM 8353 C C . SER D 2 123 ? -32.747 18.459 -15.077 1.00 61.05 123 SER D C 1
ATOM 8354 O O . SER D 2 123 ? -31.697 18.080 -14.562 1.00 60.82 123 SER D O 1
ATOM 8357 N N . ALA D 2 124 ? -33.905 18.467 -14.433 1.00 63.44 124 ALA D N 1
ATOM 8358 C CA . ALA D 2 124 ? -34.031 17.971 -13.073 1.00 63.00 124 ALA D CA 1
ATOM 8359 C C . ALA D 2 124 ? -35.449 17.460 -12.876 1.00 64.41 124 ALA D C 1
ATOM 8360 O O . ALA D 2 124 ? -36.344 17.816 -13.642 1.00 64.46 124 ALA D O 1
ATOM 8362 N N . PRO D 2 125 ? -35.662 16.602 -11.868 1.00 66.03 125 PRO D N 1
ATOM 8363 C CA . PRO D 2 125 ? -37.043 16.214 -11.574 1.00 68.70 125 PRO D CA 1
ATOM 8364 C C . PRO D 2 125 ? -37.886 17.414 -11.149 1.00 73.45 125 PRO D C 1
ATOM 8365 O O . PRO D 2 125 ? -37.448 18.232 -10.338 1.00 74.43 125 PRO D O 1
ATOM 8369 N N . SER D 2 126 ? -39.080 17.517 -11.720 1.00 76.09 126 SER D N 1
ATOM 8370 C CA . SER D 2 126 ? -39.983 18.622 -11.438 1.00 75.93 126 SER D CA 1
ATOM 8371 C C . SER D 2 126 ? -41.209 18.136 -10.678 1.00 80.60 126 SER D C 1
ATOM 8372 O O . SER D 2 126 ? -41.583 16.966 -10.763 1.00 82.74 126 SER D O 1
ATOM 8375 N N . ALA D 2 127 ? -41.838 19.042 -9.938 1.00 82.00 127 ALA D N 1
ATOM 8376 C CA . ALA D 2 127 ? -42.998 18.685 -9.134 1.00 85.92 127 ALA D CA 1
ATOM 8377 C C . ALA D 2 127 ? -44.301 18.820 -9.921 1.00 91.58 127 ALA D C 1
ATOM 8378 O O . ALA D 2 127 ? -45.234 18.039 -9.729 1.00 94.43 127 ALA D O 1
ATOM 8380 N N . ASP D 2 128 ? -44.362 19.813 -10.805 1.00 91.27 128 ASP D N 1
ATOM 8381 C CA . ASP D 2 128 ? -45.571 20.076 -11.580 1.00 89.32 128 ASP D CA 1
ATOM 8382 C C . ASP D 2 128 ? -45.383 19.718 -13.049 1.00 84.03 128 ASP D C 1
ATOM 8383 O O . ASP D 2 128 ? -46.329 19.325 -13.727 1.00 84.11 128 ASP D O 1
ATOM 8388 N N . ALA D 2 129 ? -44.158 19.869 -13.539 1.00 80.58 129 ALA D N 1
ATOM 8389 C CA . ALA D 2 129 ? -43.868 19.564 -14.931 1.00 78.57 129 ALA D CA 1
ATOM 8390 C C . ALA D 2 129 ? -43.778 18.057 -15.129 1.00 76.85 129 ALA D C 1
ATOM 8391 O O . ALA D 2 129 ? -43.126 17.358 -14.348 1.00 76.17 129 ALA D O 1
ATOM 8393 N N . PRO D 2 130 ? -44.449 17.552 -16.173 1.00 75.39 130 PRO D N 1
ATOM 8394 C CA . PRO D 2 130 ? -44.424 16.126 -16.507 1.00 73.21 130 PRO D CA 1
ATOM 8395 C C . PRO D 2 130 ? -43.015 15.650 -16.823 1.00 70.43 130 PRO D C 1
ATOM 8396 O O . PRO D 2 130 ? -42.370 16.162 -17.736 1.00 70.07 130 PRO D O 1
ATOM 8400 N N . MET D 2 131 ? -42.539 14.679 -16.056 1.00 69.50 131 MET D N 1
ATOM 8401 C CA . MET D 2 131 ? -41.193 14.168 -16.246 1.00 69.36 131 MET D CA 1
ATOM 8402 C C . MET D 2 131 ? -41.188 13.021 -17.252 1.00 67.17 131 MET D C 1
ATOM 8403 O O . MET D 2 131 ? -42.163 12.274 -17.362 1.00 65.49 131 MET D O 1
ATOM 8408 N N . PHE D 2 132 ? -40.086 12.894 -17.987 1.00 67.01 132 PHE D N 1
ATOM 8409 C CA . PHE D 2 132 ? -39.960 11.869 -19.020 1.00 68.17 132 PHE D CA 1
ATOM 8410 C C . PHE D 2 132 ? -38.614 11.153 -18.971 1.00 70.73 132 PHE D C 1
ATOM 8411 O O . PHE D 2 132 ? -37.588 11.746 -18.635 1.00 73.14 132 PHE D O 1
ATOM 8419 N N . VAL D 2 133 ? -38.636 9.869 -19.310 1.00 70.26 133 VAL D N 1
ATOM 8420 C CA . VAL D 2 133 ? -37.420 9.080 -19.441 1.00 68.29 133 VAL D CA 1
ATOM 8421 C C . VAL D 2 133 ? -37.426 8.425 -20.813 1.00 70.39 133 VAL D C 1
ATOM 8422 O O . VAL D 2 133 ? -38.336 7.662 -21.138 1.00 73.91 133 VAL D O 1
ATOM 8426 N N . VAL D 2 134 ? -36.403 8.733 -21.606 1.00 69.62 134 VAL D N 1
ATOM 8427 C CA . VAL D 2 134 ? -36.339 8.342 -23.011 1.00 71.54 134 VAL D CA 1
ATOM 8428 C C . VAL D 2 134 ? -36.536 6.843 -23.209 1.00 77.92 134 VAL D C 1
ATOM 8429 O O . VAL D 2 134 ? -37.059 6.404 -24.232 1.00 82.90 134 VAL D O 1
ATOM 8433 N N . GLY D 2 135 ? -36.124 6.053 -22.226 1.00 78.89 135 GLY D N 1
ATOM 8434 C CA . GLY D 2 135 ? -36.292 4.617 -22.317 1.00 79.43 135 GLY D CA 1
ATOM 8435 C C . GLY D 2 135 ? -37.734 4.159 -22.211 1.00 79.00 135 GLY D C 1
ATOM 8436 O O . GLY D 2 135 ? -38.166 3.274 -22.947 1.00 80.78 135 GLY D O 1
ATOM 8437 N N . VAL D 2 136 ? -38.484 4.770 -21.299 1.00 77.52 136 VAL D N 1
ATOM 8438 C CA . VAL D 2 136 ? -39.827 4.298 -20.989 1.00 78.30 136 VAL D CA 1
ATOM 8439 C C . VAL D 2 136 ? -40.910 5.152 -21.637 1.00 79.43 136 VAL D C 1
ATOM 8440 O O . VAL D 2 136 ? -41.465 4.785 -22.671 1.00 82.37 136 VAL D O 1
ATOM 8444 N N . ASN D 2 137 ? -41.211 6.291 -21.022 1.00 78.66 137 ASN D N 1
ATOM 8445 C CA . ASN D 2 137 ? -42.369 7.080 -21.420 1.00 78.56 137 ASN D CA 1
ATOM 8446 C C . ASN D 2 137 ? -41.997 8.326 -22.212 1.00 82.86 137 ASN D C 1
ATOM 8447 O O . ASN D 2 137 ? -42.547 9.400 -21.979 1.00 84.98 137 ASN D O 1
ATOM 8452 N N . GLU D 2 138 ? -41.066 8.184 -23.149 1.00 84.67 138 GLU D N 1
ATOM 8453 C CA . GLU D 2 138 ? -40.722 9.290 -24.035 1.00 87.26 138 GLU D CA 1
ATOM 8454 C C . GLU D 2 138 ? -41.896 9.566 -24.970 1.00 92.34 138 GLU D C 1
ATOM 8455 O O . GLU D 2 138 ? -42.071 10.685 -25.455 1.00 94.79 138 GLU D O 1
ATOM 8461 N N . ASN D 2 139 ? -42.709 8.538 -25.195 1.00 93.03 139 ASN D N 1
ATOM 8462 C CA . ASN D 2 139 ? -43.829 8.612 -26.126 1.00 93.53 139 ASN D CA 1
ATOM 8463 C C . ASN D 2 139 ? -45.083 9.203 -25.483 1.00 96.56 139 ASN D C 1
ATOM 8464 O O . ASN D 2 139 ? -46.053 9.516 -26.175 1.00 99.43 139 ASN D O 1
ATOM 8469 N N . SER D 2 140 ? -45.061 9.354 -24.160 1.00 93.45 140 SER D N 1
ATOM 8470 C CA . SER D 2 140 ? -46.200 9.913 -23.435 1.00 89.13 140 SER D CA 1
ATOM 8471 C C . SER D 2 140 ? -46.245 11.422 -23.604 1.00 84.82 140 SER D C 1
ATOM 8472 O O . SER D 2 140 ? -47.170 12.085 -23.135 1.00 83.52 140 SER D O 1
ATOM 8475 N N . TYR D 2 141 ? -45.233 11.958 -24.274 1.00 83.11 141 TYR D N 1
ATOM 8476 C CA . TYR D 2 141 ? -45.174 13.383 -24.539 1.00 85.42 141 TYR D CA 1
ATOM 8477 C C . TYR D 2 141 ? -46.323 13.818 -25.452 1.00 87.50 141 TYR D C 1
ATOM 8478 O O . TYR D 2 141 ? -46.378 13.453 -26.627 1.00 85.30 141 TYR D O 1
ATOM 8487 N N . GLU D 2 142 ? -47.246 14.591 -24.890 1.00 90.34 142 GLU D N 1
ATOM 8488 C CA . GLU D 2 142 ? -48.334 15.190 -25.649 1.00 92.75 142 GLU D CA 1
ATOM 8489 C C . GLU D 2 142 ? -47.934 16.594 -26.081 1.00 89.37 142 GLU D C 1
ATOM 8490 O O . GLU D 2 142 ? -47.198 17.278 -25.374 1.00 87.48 142 GLU D O 1
ATOM 8496 N N . LYS D 2 143 ? -48.429 17.027 -27.234 1.00 88.01 143 LYS D N 1
ATOM 8497 C CA . LYS D 2 143 ? -47.989 18.285 -27.830 1.00 86.35 143 LYS D CA 1
ATOM 8498 C C . LYS D 2 143 ? -48.445 19.523 -27.054 1.00 82.82 143 LYS D C 1
ATOM 8499 O O . LYS D 2 143 ? -47.891 20.607 -27.236 1.00 81.23 143 LYS D O 1
ATOM 8505 N N . SER D 2 144 ? -49.446 19.364 -26.191 1.00 81.60 144 SER D N 1
ATOM 8506 C CA . SER D 2 144 ? -50.050 20.501 -25.492 1.00 78.51 144 SER D CA 1
ATOM 8507 C C . SER D 2 144 ? -49.261 20.935 -24.259 1.00 80.60 144 SER D C 1
ATOM 8508 O O . SER D 2 144 ? -49.686 21.835 -23.529 1.00 80.94 144 SER D O 1
ATOM 8511 N N . MET D 2 145 ? -48.122 20.290 -24.029 1.00 78.85 145 MET D N 1
ATOM 8512 C CA . MET D 2 145 ? -47.305 20.558 -22.852 1.00 77.28 145 MET D CA 1
ATOM 8513 C C . MET D 2 145 ? -46.091 21.398 -23.224 1.00 78.02 145 MET D C 1
ATOM 8514 O O . MET D 2 145 ? -45.402 21.111 -24.203 1.00 76.78 145 MET D O 1
ATOM 8519 N N . SER D 2 146 ? -45.833 22.436 -22.437 1.00 80.67 146 SER D N 1
ATOM 8520 C CA . SER D 2 146 ? -44.746 23.362 -22.730 1.00 84.10 146 SER D CA 1
ATOM 8521 C C . SER D 2 146 ? -43.510 23.069 -21.883 1.00 86.18 146 SER D C 1
ATOM 8522 O O . SER D 2 146 ? -42.424 22.834 -22.413 1.00 86.36 146 SER D O 1
ATOM 8525 N N . VAL D 2 147 ? -43.680 23.083 -20.565 1.00 87.95 147 VAL D N 1
ATOM 8526 C CA . VAL D 2 147 ? -42.577 22.824 -19.650 1.00 87.36 147 VAL D CA 1
ATOM 8527 C C . VAL D 2 147 ? -42.550 21.358 -19.254 1.00 84.10 147 VAL D C 1
ATOM 8528 O O . VAL D 2 147 ? -43.419 20.887 -18.523 1.00 84.77 147 VAL D O 1
ATOM 8532 N N . VAL D 2 148 ? -41.545 20.639 -19.734 1.00 80.74 148 VAL D N 1
ATOM 8533 C CA . VAL D 2 148 ? -41.416 19.224 -19.426 1.00 76.93 148 VAL D CA 1
ATOM 8534 C C . VAL D 2 148 ? -40.348 19.009 -18.366 1.00 70.06 148 VAL D C 1
ATOM 8535 O O . VAL D 2 148 ? -39.929 19.945 -17.690 1.00 68.36 148 VAL D O 1
ATOM 8539 N N . SER D 2 149 ? -39.919 17.761 -18.226 1.00 66.60 149 SER D N 1
ATOM 8540 C CA . SER D 2 149 ? -38.827 17.412 -17.333 1.00 65.51 149 SER D CA 1
ATOM 8541 C C . SER D 2 149 ? -38.233 16.090 -17.786 1.00 64.10 149 SER D C 1
ATOM 8542 O O . SER D 2 149 ? -38.949 15.215 -18.266 1.00 66.61 149 SER D O 1
ATOM 8544 N N . ASN D 2 150 ? -36.922 15.949 -17.649 1.00 60.98 150 ASN D N 1
ATOM 8545 C CA . ASN D 2 150 ? -36.251 14.730 -18.078 1.00 60.49 150 ASN D CA 1
ATOM 8546 C C . ASN D 2 150 ? -35.876 13.897 -16.860 1.00 61.67 150 ASN D C 1
ATOM 8547 O O . ASN D 2 150 ? -35.017 13.020 -16.930 1.00 63.56 150 ASN D O 1
ATOM 8552 N N . ALA D 2 151 ? -36.536 14.189 -15.742 1.00 61.84 151 ALA D N 1
ATOM 8553 C CA . ALA D 2 151 ? -36.278 13.520 -14.470 1.00 60.30 151 ALA D CA 1
ATOM 8554 C C . ALA D 2 151 ? -34.825 13.675 -14.026 1.00 64.73 151 ALA D C 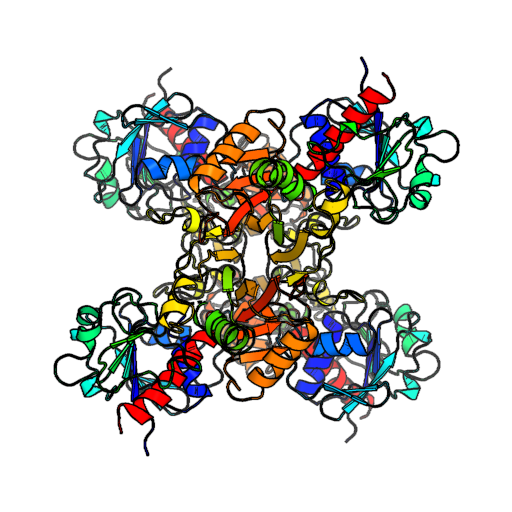1
ATOM 8555 O O . ALA D 2 151 ? -34.062 14.470 -14.580 1.00 65.46 151 ALA D O 1
ATOM 8557 N N . SER D 2 152 ? -34.459 12.915 -13.005 1.00 65.86 152 SER D N 1
ATOM 8558 C CA . SER D 2 152 ? -33.086 12.943 -12.546 1.00 64.04 152 SER D CA 1
ATOM 8559 C C . SER D 2 152 ? -32.318 11.929 -13.325 1.00 63.23 152 SER D C 1
ATOM 8560 O O . SER D 2 152 ? -32.857 10.978 -13.888 1.00 64.06 152 SER D O 1
ATOM 8571 N N . THR D 2 154 ? -30.316 9.669 -11.853 1.00 65.67 154 THR D N 1
ATOM 8572 C CA . THR D 2 154 ? -30.445 8.356 -11.265 1.00 64.83 154 THR D CA 1
ATOM 8573 C C . THR D 2 154 ? -31.707 7.734 -11.876 1.00 65.15 154 THR D C 1
ATOM 8574 O O . THR D 2 154 ? -31.669 6.590 -12.325 1.00 67.63 154 THR D O 1
ATOM 8578 N N . THR D 2 155 ? -32.787 8.509 -11.983 1.00 64.15 155 THR D N 1
ATOM 8579 C CA . THR D 2 155 ? -34.034 8.004 -12.569 1.00 64.66 155 THR D CA 1
ATOM 8580 C C . THR D 2 155 ? -33.825 7.486 -13.994 1.00 62.08 155 THR D C 1
ATOM 8581 O O . THR D 2 155 ? -34.365 6.445 -14.376 1.00 62.04 155 THR D O 1
ATOM 8585 N N . ASN D 2 156 ? -33.020 8.203 -14.769 1.00 59.55 156 ASN D N 1
ATOM 8586 C CA . ASN D 2 156 ? -32.733 7.807 -16.140 1.00 60.08 156 ASN D CA 1
ATOM 8587 C C . ASN D 2 156 ? -31.946 6.508 -16.198 1.00 61.82 156 ASN D C 1
ATOM 8588 O O . ASN D 2 156 ? -31.867 5.875 -17.246 1.00 64.02 156 ASN D O 1
ATOM 8593 N N . CYS D 2 157 ? -31.365 6.114 -15.071 1.00 61.18 157 CYS D N 1
ATOM 8594 C CA . CYS D 2 157 ? -30.646 4.849 -14.998 1.00 57.60 157 CYS D CA 1
ATOM 8595 C C . CYS D 2 157 ? -31.556 3.718 -14.520 1.00 55.94 157 CYS D C 1
ATOM 8596 O O . CYS D 2 157 ? -31.571 2.632 -15.097 1.00 53.99 157 CYS D O 1
ATOM 8599 N N . LEU D 2 158 ? -32.323 3.979 -13.469 1.00 57.69 158 LEU D N 1
ATOM 8600 C CA . LEU D 2 158 ? -33.129 2.937 -12.851 1.00 58.19 158 LEU D CA 1
ATOM 8601 C C . LEU D 2 158 ? -34.362 2.591 -13.671 1.00 64.77 158 LEU D C 1
ATOM 8602 O O . LEU D 2 158 ? -34.655 1.418 -13.896 1.00 68.62 158 LEU D O 1
ATOM 8607 N N . ALA D 2 159 ? -35.084 3.619 -14.107 1.00 68.17 159 ALA D N 1
ATOM 8608 C CA . ALA D 2 159 ? -36.346 3.422 -14.813 1.00 72.83 159 ALA D CA 1
ATOM 8609 C C . ALA D 2 159 ? -36.226 2.490 -16.028 1.00 73.92 159 ALA D C 1
ATOM 8610 O O . ALA D 2 159 ? -37.055 1.593 -16.184 1.00 77.29 159 ALA D O 1
ATOM 8612 N N . PRO D 2 160 ? -35.203 2.685 -16.888 1.00 70.91 160 PRO D N 1
ATOM 8613 C CA . PRO D 2 160 ? -35.115 1.740 -18.007 1.00 67.55 160 PRO D CA 1
ATOM 8614 C C . PRO D 2 160 ? -34.839 0.307 -17.559 1.00 66.48 160 PRO D C 1
ATOM 8615 O O . PRO D 2 160 ? -35.320 -0.625 -18.199 1.00 68.47 160 PRO D O 1
ATOM 8619 N N . LEU D 2 161 ? -34.083 0.138 -16.479 1.00 63.87 161 LEU D N 1
ATOM 8620 C CA . LEU D 2 161 ? -33.787 -1.195 -15.964 1.00 62.03 161 LEU D CA 1
ATOM 8621 C C . LEU D 2 161 ? -35.023 -1.796 -15.319 1.00 63.03 161 LEU D C 1
ATOM 8622 O O . LEU D 2 161 ? -35.289 -2.991 -15.444 1.00 66.18 161 LEU D O 1
ATOM 8627 N N . ALA D 2 162 ? -35.774 -0.951 -14.624 1.00 62.44 162 ALA D N 1
ATOM 8628 C CA . ALA D 2 162 ? -36.991 -1.382 -13.957 1.00 64.43 162 ALA D CA 1
ATOM 8629 C C . ALA D 2 162 ? -38.003 -1.910 -14.962 1.00 65.08 162 ALA D C 1
ATOM 8630 O O . ALA D 2 162 ? -38.690 -2.896 -14.705 1.00 66.60 162 ALA D O 1
ATOM 8632 N N . LYS D 2 163 ? -38.083 -1.244 -16.109 1.00 64.17 163 LYS D N 1
ATOM 8633 C CA . LYS D 2 163 ? -39.049 -1.609 -17.136 1.00 65.59 163 LYS D CA 1
ATOM 8634 C C . LYS D 2 163 ? -38.841 -3.040 -17.617 1.00 67.00 163 LYS D C 1
ATOM 8635 O O . LYS D 2 163 ? -39.792 -3.804 -17.718 1.00 70.77 163 LYS D O 1
ATOM 8641 N N . VAL D 2 164 ? -37.593 -3.401 -17.898 1.00 64.96 164 VAL D N 1
ATOM 8642 C CA . VAL D 2 164 ? -37.269 -4.733 -18.401 1.00 66.51 164 VAL D CA 1
ATOM 8643 C C . VAL D 2 164 ? -37.676 -5.822 -17.412 1.00 67.75 164 VAL D C 1
ATOM 8644 O O . VAL D 2 164 ? -38.443 -6.725 -17.749 1.00 68.82 164 VAL D O 1
ATOM 8648 N N . ILE D 2 165 ? -37.159 -5.725 -16.193 1.00 66.22 165 ILE D N 1
ATOM 8649 C CA . ILE D 2 165 ? -37.431 -6.706 -15.152 1.00 64.34 165 ILE D CA 1
ATOM 8650 C C . ILE D 2 165 ? -38.922 -6.828 -14.871 1.00 68.87 165 ILE D C 1
ATOM 8651 O O . ILE D 2 165 ? -39.466 -7.931 -14.825 1.00 72.57 165 ILE D O 1
ATOM 8656 N N . HIS D 2 166 ? -39.575 -5.688 -14.681 1.00 70.15 166 HIS D N 1
ATOM 8657 C CA . HIS D 2 166 ? -41.003 -5.657 -14.399 1.00 73.78 166 HIS D CA 1
ATOM 8658 C C . HIS D 2 166 ? -41.806 -6.243 -15.553 1.00 74.40 166 HIS D C 1
ATOM 8659 O O . HIS D 2 166 ? -42.686 -7.073 -15.349 1.00 73.95 166 HIS D O 1
ATOM 8666 N N . ASP D 2 167 ? -41.494 -5.820 -16.771 1.00 76.86 167 ASP D N 1
ATOM 8667 C CA . ASP D 2 167 ? -42.242 -6.287 -17.933 1.00 81.22 167 ASP D CA 1
ATOM 8668 C C . ASP D 2 167 ? -41.975 -7.758 -18.234 1.00 82.15 167 ASP D C 1
ATOM 8669 O O . ASP D 2 167 ? -42.687 -8.365 -19.030 1.00 84.86 167 ASP D O 1
ATOM 8674 N N . LYS D 2 168 ? -40.959 -8.336 -17.601 1.00 81.35 168 LYS D N 1
ATOM 8675 C CA . LYS D 2 168 ? -40.565 -9.701 -17.929 1.00 79.73 168 LYS D CA 1
ATOM 8676 C C . LYS D 2 168 ? -40.625 -10.640 -16.725 1.00 76.91 168 LYS D C 1
ATOM 8677 O O . LYS D 2 168 ? -40.738 -11.852 -16.889 1.00 76.57 168 LYS D O 1
ATOM 8683 N N . PHE D 2 169 ? -40.552 -10.088 -15.519 1.00 75.59 169 PHE D N 1
ATOM 8684 C CA . PHE D 2 169 ? -40.592 -10.915 -14.318 1.00 75.16 169 PHE D CA 1
ATOM 8685 C C . PHE D 2 169 ? -41.503 -10.320 -13.265 1.00 79.69 169 PHE D C 1
ATOM 8686 O O . PHE D 2 169 ? -41.745 -10.941 -12.232 1.00 82.00 169 PHE D O 1
ATOM 8694 N N . GLU D 2 170 ? -41.991 -9.113 -13.535 1.00 80.96 170 GLU D N 1
ATOM 8695 C CA . GLU D 2 170 ? -42.930 -8.418 -12.660 1.00 83.37 170 GLU D CA 1
ATOM 8696 C C . GLU D 2 170 ? -42.302 -8.093 -11.310 1.00 81.11 170 GLU D C 1
ATOM 8697 O O . GLU D 2 170 ? -42.146 -8.960 -10.455 1.00 83.02 170 GLU D O 1
ATOM 8703 N N . ILE D 2 171 ? -41.945 -6.827 -11.132 1.00 77.29 171 ILE D N 1
ATOM 8704 C CA . ILE D 2 171 ? -41.343 -6.361 -9.891 1.00 72.98 171 ILE D CA 1
ATOM 8705 C C . ILE D 2 171 ? -42.414 -6.113 -8.837 1.00 73.93 171 ILE D C 1
ATOM 8706 O O . ILE D 2 171 ? -43.206 -5.177 -8.949 1.00 74.87 171 ILE D O 1
ATOM 8711 N N . VAL D 2 172 ? -42.437 -6.961 -7.813 1.00 73.61 172 VAL D N 1
ATOM 8712 C CA . VAL D 2 172 ? -43.424 -6.843 -6.749 1.00 74.11 172 VAL D CA 1
ATOM 8713 C C . VAL D 2 172 ? -43.118 -5.615 -5.908 1.00 71.30 172 VAL D C 1
ATOM 8714 O O . VAL D 2 172 ? -43.978 -4.760 -5.691 1.00 71.12 172 VAL D O 1
ATOM 8716 N N . GLU D 2 173 ? -41.879 -5.536 -5.441 1.00 69.92 173 GLU D N 1
ATOM 8717 C CA . GLU D 2 173 ? -41.431 -4.420 -4.623 1.00 70.87 173 GLU D CA 1
ATOM 8718 C C . GLU D 2 173 ? -39.914 -4.392 -4.613 1.00 69.28 173 GLU D C 1
ATOM 8719 O O . GLU D 2 173 ? -39.272 -5.441 -4.655 1.00 68.38 173 GLU D O 1
ATOM 8725 N N . GLY D 2 174 ? -39.343 -3.195 -4.558 1.00 69.56 174 GLY D N 1
ATOM 8726 C CA . GLY D 2 174 ? -37.901 -3.052 -4.589 1.00 67.48 174 GLY D CA 1
ATOM 8727 C C . GLY D 2 174 ? -37.364 -1.811 -3.909 1.00 67.12 174 GLY D C 1
ATOM 8728 O O . GLY D 2 174 ? -38.057 -0.801 -3.799 1.00 67.32 174 GLY D O 1
ATOM 8729 N N . LEU D 2 175 ? -36.119 -1.900 -3.449 1.00 66.77 175 LEU D N 1
ATOM 8730 C CA . LEU D 2 175 ? -35.421 -0.770 -2.841 1.00 66.89 175 LEU D CA 1
ATOM 8731 C C . LEU D 2 175 ? -34.106 -0.506 -3.570 1.00 66.21 175 LEU D C 1
ATOM 8732 O O . LEU D 2 175 ? -33.352 -1.436 -3.865 1.00 66.70 175 LEU D O 1
ATOM 8737 N N . MET D 2 176 ? -33.831 0.764 -3.850 1.00 64.92 176 MET D N 1
ATOM 8738 C CA . MET D 2 176 ? -32.663 1.142 -4.639 1.00 62.74 176 MET D CA 1
ATOM 8739 C C . MET D 2 176 ? -31.604 1.869 -3.811 1.00 59.13 176 MET D C 1
ATOM 8740 O O . MET D 2 176 ? -31.916 2.533 -2.826 1.00 59.43 176 MET D O 1
ATOM 8745 N N . THR D 2 177 ? -30.346 1.729 -4.211 1.00 56.51 177 THR D N 1
ATOM 8746 C CA . THR D 2 177 ? -29.279 2.553 -3.663 1.00 54.53 177 THR D CA 1
ATOM 8747 C C . THR D 2 177 ? -28.358 3.000 -4.783 1.00 54.03 177 THR D C 1
ATOM 8748 O O . THR D 2 177 ? -27.917 2.188 -5.591 1.00 55.56 177 THR D O 1
ATOM 8752 N N . THR D 2 178 ? -28.073 4.294 -4.840 1.00 52.16 178 THR D N 1
ATOM 8753 C CA . THR D 2 178 ? -27.135 4.789 -5.832 1.00 51.66 178 THR D CA 1
ATOM 8754 C C . THR D 2 178 ? -25.846 5.257 -5.168 1.00 54.63 178 THR D C 1
ATOM 8755 O O . THR D 2 178 ? -25.848 6.121 -4.290 1.00 56.29 178 THR D O 1
ATOM 8759 N N . VAL D 2 179 ? -24.742 4.649 -5.576 1.00 53.57 179 VAL D N 1
ATOM 8760 C CA . VAL D 2 179 ? -23.431 5.119 -5.179 1.00 52.14 179 VAL D CA 1
ATOM 8761 C C . VAL D 2 179 ? -23.048 6.199 -6.185 1.00 52.66 179 VAL D C 1
ATOM 8762 O O . VAL D 2 179 ? -22.514 5.905 -7.254 1.00 52.88 179 VAL D O 1
ATOM 8766 N N . HIS D 2 180 ? -23.359 7.444 -5.826 1.00 53.89 180 HIS D N 1
ATOM 8767 C CA . HIS D 2 180 ? -23.304 8.607 -6.715 1.00 55.27 180 HIS D CA 1
ATOM 8768 C C . HIS D 2 180 ? -21.962 9.318 -6.533 1.00 54.67 180 HIS D C 1
ATOM 8769 O O . HIS D 2 180 ? -21.465 9.437 -5.414 1.00 54.11 180 HIS D O 1
ATOM 8776 N N . SER D 2 181 ? -21.368 9.766 -7.632 1.00 53.30 181 SER D N 1
ATOM 8777 C CA . SER D 2 181 ? -20.198 10.629 -7.562 1.00 49.74 181 SER D CA 1
ATOM 8778 C C . SER D 2 181 ? -20.610 11.947 -6.935 1.00 52.65 181 SER D C 1
ATOM 8779 O O . SER D 2 181 ? -21.793 12.273 -6.929 1.00 57.43 181 SER D O 1
ATOM 8782 N N . PHE D 2 182 ? -19.661 12.713 -6.406 1.00 52.91 182 PHE D N 1
ATOM 8783 C CA . PHE D 2 182 ? -20.044 13.999 -5.838 1.00 53.82 182 PHE D CA 1
ATOM 8784 C C . PHE D 2 182 ? -20.442 14.958 -6.959 1.00 55.58 182 PHE D C 1
ATOM 8785 O O . PHE D 2 182 ? -20.017 14.807 -8.106 1.00 55.11 182 PHE D O 1
ATOM 8793 N N . THR D 2 183 ? -21.289 15.922 -6.620 1.00 55.98 183 THR D N 1
ATOM 8794 C CA . THR D 2 183 ? -21.794 16.878 -7.593 1.00 55.66 183 THR D CA 1
ATOM 8795 C C . THR D 2 183 ? -21.394 18.281 -7.185 1.00 55.18 183 THR D C 1
ATOM 8796 O O . THR D 2 183 ? -20.859 18.483 -6.096 1.00 53.93 183 THR D O 1
ATOM 8800 N N . ALA D 2 184 ? -21.671 19.245 -8.057 1.00 56.72 184 ALA D N 1
ATOM 8801 C CA . ALA D 2 184 ? -21.319 20.642 -7.819 1.00 56.66 184 ALA D CA 1
ATOM 8802 C C . ALA D 2 184 ? -21.824 21.139 -6.471 1.00 59.13 184 ALA D C 1
ATOM 8803 O O . ALA D 2 184 ? -21.235 22.034 -5.868 1.00 62.85 184 ALA D O 1
ATOM 8805 N N . THR D 2 185 ? -22.904 20.531 -5.994 1.00 58.40 185 THR D N 1
ATOM 8806 C CA . THR D 2 185 ? -23.572 20.973 -4.777 1.00 59.83 185 THR D CA 1
ATOM 8807 C C . THR D 2 185 ? -22.819 20.634 -3.485 1.00 58.27 185 THR D C 1
ATOM 8808 O O . THR D 2 185 ? -23.306 20.926 -2.394 1.00 59.22 185 THR D O 1
ATOM 8812 N N . GLN D 2 186 ? -21.639 20.032 -3.594 1.00 55.94 186 GLN D N 1
ATOM 8813 C CA . GLN D 2 186 ? -20.902 19.633 -2.396 1.00 57.07 186 GLN D CA 1
ATOM 8814 C C . GLN D 2 186 ? -19.695 20.523 -2.092 1.00 59.36 186 GLN D C 1
ATOM 8815 O O . GLN D 2 186 ? -19.279 21.339 -2.917 1.00 61.90 186 GLN D O 1
ATOM 8821 N N . LYS D 2 187 ? -19.134 20.346 -0.900 1.00 57.10 187 LYS D N 1
ATOM 8822 C CA . LYS D 2 187 ? -18.031 21.175 -0.428 1.00 56.75 187 LYS D CA 1
ATOM 8823 C C . LYS D 2 187 ? -16.709 20.410 -0.419 1.00 56.82 187 LYS D C 1
ATOM 8824 O O . LYS D 2 187 ? -16.679 19.215 -0.136 1.00 57.64 187 LYS D O 1
ATOM 8830 N N . VAL D 2 188 ? -15.616 21.104 -0.719 1.00 55.06 188 VAL D N 1
ATOM 8831 C CA . VAL D 2 188 ? -14.294 20.490 -0.673 1.00 51.69 188 VAL D CA 1
ATOM 8832 C C . VAL D 2 188 ? -13.868 20.249 0.775 1.00 53.56 188 VAL D C 1
ATOM 8833 O O . VAL D 2 188 ? -13.149 19.295 1.065 1.00 55.05 188 VAL D O 1
ATOM 8837 N N . VAL D 2 189 ? -14.304 21.115 1.683 1.00 53.70 189 VAL D N 1
ATOM 8838 C CA . VAL D 2 189 ? -14.055 20.905 3.105 1.00 54.28 189 VAL D CA 1
ATOM 8839 C C . VAL D 2 189 ? -15.352 21.112 3.858 1.00 53.08 189 VAL D C 1
ATOM 8840 O O . VAL D 2 189 ? -16.316 21.629 3.300 1.00 53.50 189 VAL D O 1
ATOM 8844 N N . ASP D 2 190 ? -15.374 20.702 5.121 1.00 52.41 190 ASP D N 1
ATOM 8845 C CA . ASP D 2 190 ? -16.566 20.831 5.946 1.00 52.51 190 ASP D CA 1
ATOM 8846 C C . ASP D 2 190 ? -17.093 22.262 5.917 1.00 53.30 190 ASP D C 1
ATOM 8847 O O . ASP D 2 190 ? -16.614 23.131 6.644 1.00 54.38 190 ASP D O 1
ATOM 8852 N N . GLY D 2 191 ? -18.073 22.493 5.048 1.00 54.58 191 GLY D N 1
ATOM 8853 C CA . GLY D 2 191 ? -18.624 23.819 4.843 1.00 57.36 191 GLY D CA 1
ATOM 8854 C C . GLY D 2 191 ? -20.090 23.946 5.213 1.00 61.80 191 GLY D C 1
ATOM 8855 O O . GLY D 2 191 ? -20.690 22.993 5.715 1.00 61.68 191 GLY D O 1
ATOM 8856 N N . PRO D 2 192 ? -20.677 25.128 4.955 1.00 65.93 192 PRO D N 1
ATOM 8857 C CA . PRO D 2 192 ? -22.053 25.460 5.338 1.00 65.93 192 PRO D CA 1
ATOM 8858 C C . PRO D 2 192 ? -23.102 24.739 4.509 1.00 65.51 192 PRO D C 1
ATOM 8859 O O . PRO D 2 192 ? -22.974 24.632 3.290 1.00 63.53 192 PRO D O 1
ATOM 8863 N N . SER D 2 193 ? -24.137 24.257 5.187 1.00 69.11 193 SER D N 1
ATOM 8864 C CA . SER D 2 193 ? -25.267 23.603 4.543 1.00 70.29 193 SER D CA 1
ATOM 8865 C C . SER D 2 193 ? -26.431 23.536 5.526 1.00 75.52 193 SER D C 1
ATOM 8866 O O . SER D 2 193 ? -26.725 22.473 6.073 1.00 75.72 193 SER D O 1
ATOM 8869 N N . SER D 2 194 ? -27.086 24.676 5.746 1.00 79.70 194 SER D N 1
ATOM 8870 C CA . SER D 2 194 ? -28.093 24.819 6.801 1.00 81.30 194 SER D CA 1
ATOM 8871 C C . SER D 2 194 ? -29.279 23.870 6.629 1.00 80.99 194 SER D C 1
ATOM 8872 O O . SER D 2 194 ? -30.009 23.595 7.583 1.00 80.33 194 SER D O 1
ATOM 8874 N N . LYS D 2 195 ? -29.463 23.370 5.413 1.00 81.53 195 LYS D N 1
ATOM 8875 C CA . LYS D 2 195 ? -30.536 22.426 5.128 1.00 82.33 195 LYS D CA 1
ATOM 8876 C C . LYS D 2 195 ? -30.060 20.976 5.267 1.00 84.54 195 LYS D C 1
ATOM 8877 O O . LYS D 2 195 ? -30.478 20.265 6.182 1.00 90.95 195 LYS D O 1
ATOM 8879 N N . LEU D 2 196 ? -29.185 20.546 4.361 1.00 78.69 196 LEU D N 1
ATOM 8880 C CA . LEU D 2 196 ? -28.673 19.176 4.365 1.00 72.41 196 LEU D CA 1
ATOM 8881 C C . LEU D 2 196 ? -27.267 19.106 4.957 1.00 67.82 196 LEU D C 1
ATOM 8882 O O . LEU D 2 196 ? -26.278 19.208 4.232 1.00 66.14 196 LEU D O 1
ATOM 8887 N N . TRP D 2 197 ? -27.191 18.918 6.272 1.00 65.91 197 TRP D N 1
ATOM 8888 C CA . TRP D 2 197 ? -25.927 19.003 7.005 1.00 62.89 197 TRP D CA 1
ATOM 8889 C C . TRP D 2 197 ? -24.870 18.054 6.474 1.00 62.72 197 TRP D C 1
ATOM 8890 O O . TRP D 2 197 ? -23.701 18.423 6.346 1.00 63.57 197 TRP D O 1
ATOM 8901 N N . ARG D 2 198 ? -25.289 16.827 6.188 1.00 60.32 198 ARG D N 1
ATOM 8902 C CA . ARG D 2 198 ? -24.384 15.815 5.670 1.00 54.70 198 ARG D CA 1
ATOM 8903 C C . ARG D 2 198 ? -23.759 16.285 4.364 1.00 55.95 198 ARG D C 1
ATOM 8904 O O . ARG D 2 198 ? -22.578 16.055 4.113 1.00 60.11 198 ARG D O 1
ATOM 8912 N N . ASP D 2 199 ? -24.553 16.972 3.549 1.00 54.96 199 ASP D N 1
ATOM 8913 C CA . ASP D 2 199 ? -24.101 17.442 2.244 1.00 56.57 199 ASP D CA 1
ATOM 8914 C C . ASP D 2 199 ? -23.097 18.598 2.332 1.00 56.14 199 ASP D C 1
ATOM 8915 O O . ASP D 2 199 ? -22.638 19.107 1.307 1.00 53.52 199 ASP D O 1
ATOM 8920 N N . GLY D 2 200 ? -22.756 19.008 3.549 1.00 55.81 200 GLY D N 1
ATOM 8921 C CA . GLY D 2 200 ? -21.793 20.077 3.744 1.00 55.25 200 GLY D CA 1
ATOM 8922 C C . GLY D 2 200 ? -20.420 19.559 4.118 1.00 54.29 200 GLY D C 1
ATOM 8923 O O . GLY D 2 200 ? -19.420 20.271 4.016 1.00 54.73 200 GLY D O 1
ATOM 8924 N N . ARG D 2 201 ? -20.375 18.305 4.553 1.00 52.41 201 ARG D N 1
ATOM 8925 C CA . ARG D 2 201 ? -19.130 17.693 4.991 1.00 52.34 201 ARG D CA 1
ATOM 8926 C C . ARG D 2 201 ? -18.178 17.516 3.817 1.00 53.57 201 ARG D C 1
ATOM 8927 O O . ARG D 2 201 ? -18.619 17.352 2.679 1.00 52.42 201 ARG D O 1
ATOM 8935 N N . GLY D 2 202 ? -16.879 17.564 4.104 1.00 54.35 202 GLY D N 1
ATOM 8936 C CA . GLY D 2 202 ? -15.844 17.443 3.090 1.00 55.35 202 GLY D CA 1
ATOM 8937 C C . GLY D 2 202 ? -16.064 16.295 2.123 1.00 58.19 202 GLY D C 1
ATOM 8938 O O . GLY D 2 202 ? -16.192 15.141 2.531 1.00 57.74 202 GLY D O 1
ATOM 8939 N N . ALA D 2 203 ? -16.103 16.618 0.834 1.00 59.47 203 ALA D N 1
ATOM 8940 C CA . ALA D 2 203 ? -16.504 15.662 -0.192 1.00 57.40 203 ALA D CA 1
ATOM 8941 C C . ALA D 2 203 ? -15.489 14.540 -0.434 1.00 58.05 203 ALA D C 1
ATOM 8942 O O . ALA D 2 203 ? -15.876 13.424 -0.783 1.00 57.63 203 ALA D O 1
ATOM 8944 N N . MET D 2 204 ? -14.202 14.829 -0.259 1.00 58.06 204 MET D N 1
ATOM 8945 C CA . MET D 2 204 ? -13.154 13.855 -0.572 1.00 59.31 204 MET D CA 1
ATOM 8946 C C . MET D 2 204 ? -12.927 12.851 0.551 1.00 57.61 204 MET D C 1
ATOM 8947 O O . MET D 2 204 ? -12.489 11.725 0.313 1.00 60.34 204 MET D O 1
ATOM 8952 N N . GLN D 2 205 ? -13.220 13.258 1.777 1.00 55.15 205 GLN D N 1
ATOM 8953 C CA . GLN D 2 205 ? -12.870 12.439 2.927 1.00 54.54 205 GLN D CA 1
ATOM 8954 C C . GLN D 2 205 ? -14.058 11.680 3.503 1.00 54.96 205 GLN D C 1
ATOM 8955 O O . GLN D 2 205 ? -13.923 10.986 4.508 1.00 58.87 205 GLN D O 1
ATOM 8961 N N . ASN D 2 206 ? -15.212 11.788 2.852 1.00 50.26 206 ASN D N 1
ATOM 8962 C CA . ASN D 2 206 ? -16.441 11.257 3.427 1.00 48.41 206 ASN D CA 1
ATOM 8963 C C . ASN D 2 206 ? -17.249 10.376 2.484 1.00 50.43 206 ASN D C 1
ATOM 8964 O O . ASN D 2 206 ? -17.340 10.639 1.285 1.00 51.71 206 ASN D O 1
ATOM 8969 N N . ILE D 2 207 ? -17.830 9.321 3.044 1.00 48.69 207 ILE D N 1
ATOM 8970 C CA . ILE D 2 207 ? -18.976 8.668 2.437 1.00 49.55 207 ILE D CA 1
ATOM 8971 C C . ILE D 2 207 ? -20.183 9.387 3.015 1.00 55.59 207 ILE D C 1
ATOM 8972 O O . ILE D 2 207 ? -20.360 9.412 4.233 1.00 60.98 207 ILE D O 1
ATOM 8977 N N . ILE D 2 208 ? -21.003 9.988 2.161 1.00 53.83 208 ILE D N 1
ATOM 8978 C CA . ILE D 2 208 ? -22.108 10.808 2.645 1.00 53.68 208 ILE D CA 1
ATOM 8979 C C . ILE D 2 208 ? -23.450 10.179 2.298 1.00 55.06 208 ILE D C 1
ATOM 8980 O O . ILE D 2 208 ? -23.856 10.175 1.137 1.00 56.23 208 ILE D O 1
ATOM 8985 N N . PRO D 2 209 ? -24.142 9.635 3.309 1.00 53.69 209 PRO D N 1
ATOM 8986 C CA . PRO D 2 209 ? -25.490 9.085 3.132 1.00 57.30 209 PRO D CA 1
ATOM 8987 C C . PRO D 2 209 ? -26.506 10.159 2.746 1.00 63.67 209 PRO D C 1
ATOM 8988 O O . PRO D 2 209 ? -27.182 10.722 3.607 1.00 69.14 209 PRO D O 1
ATOM 8992 N N . ALA D 2 210 ? -26.604 10.438 1.450 1.00 62.98 210 ALA D N 1
ATOM 8993 C CA . ALA D 2 210 ? -27.548 11.430 0.957 1.00 64.30 210 ALA D CA 1
ATOM 8994 C C . ALA D 2 210 ? -28.911 10.792 0.760 1.00 66.92 210 ALA D C 1
ATOM 8995 O O . ALA D 2 210 ? -29.127 9.637 1.119 1.00 69.01 210 ALA D O 1
ATOM 8997 N N . SER D 2 211 ? -29.833 11.553 0.192 1.00 68.61 211 SER D N 1
ATOM 8998 C CA . SER D 2 211 ? -31.147 11.021 -0.113 1.00 74.06 211 SER D CA 1
ATOM 8999 C C . SER D 2 211 ? -31.480 11.341 -1.557 1.00 74.06 211 SER D C 1
ATOM 9000 O O . SER D 2 211 ? -30.798 12.142 -2.197 1.00 72.83 211 SER D O 1
ATOM 9003 N N . THR D 2 212 ? -32.521 10.700 -2.070 1.00 76.10 212 THR D N 1
ATOM 9004 C CA . THR D 2 212 ? -32.951 10.917 -3.442 1.00 78.35 212 THR D CA 1
ATOM 9005 C C . THR D 2 212 ? -34.370 10.387 -3.631 1.00 80.07 212 THR D C 1
ATOM 9006 O O . THR D 2 212 ? -34.758 9.373 -3.050 1.00 80.44 212 THR D O 1
ATOM 9010 N N . GLY D 2 213 ? -35.156 11.103 -4.423 1.00 80.72 213 GLY D N 1
ATOM 9011 C CA . GLY D 2 213 ? -36.497 10.662 -4.743 1.00 80.92 213 GLY D CA 1
ATOM 9012 C C . GLY D 2 213 ? -36.515 10.052 -6.124 1.00 80.36 213 GLY D C 1
ATOM 9013 O O . GLY D 2 213 ? -37.574 9.714 -6.650 1.00 82.24 213 GLY D O 1
ATOM 9014 N N . ALA D 2 214 ? -35.327 9.919 -6.708 1.00 78.46 214 ALA D N 1
ATOM 9015 C CA . ALA D 2 214 ? -35.171 9.380 -8.052 1.00 75.07 214 ALA D CA 1
ATOM 9016 C C . ALA D 2 214 ? -35.816 8.011 -8.163 1.00 73.54 214 ALA D C 1
ATOM 9017 O O . ALA D 2 214 ? -36.536 7.734 -9.117 1.00 73.22 214 ALA D O 1
ATOM 9019 N N . ALA D 2 215 ? -35.564 7.163 -7.173 1.00 75.14 215 ALA D N 1
ATOM 9020 C CA . ALA D 2 215 ? -36.138 5.826 -7.154 1.00 80.31 215 ALA D CA 1
ATOM 9021 C C . ALA D 2 215 ? -37.633 5.900 -6.870 1.00 85.25 215 ALA D C 1
ATOM 9022 O O . ALA D 2 215 ? -38.418 5.100 -7.382 1.00 85.47 215 ALA D O 1
ATOM 9024 N N . LYS D 2 216 ? -38.016 6.873 -6.053 1.00 89.18 216 LYS D N 1
ATOM 9025 C CA . LYS D 2 216 ? -39.415 7.105 -5.730 1.00 91.73 216 LYS D CA 1
ATOM 9026 C C . LYS D 2 216 ? -40.134 7.774 -6.905 1.00 91.35 216 LYS D C 1
ATOM 9027 O O . LYS D 2 216 ? -41.353 7.663 -7.044 1.00 94.24 216 LYS D O 1
ATOM 9033 N N . ALA D 2 217 ? -39.372 8.458 -7.755 1.00 87.12 217 ALA D N 1
ATOM 9034 C CA . ALA D 2 217 ? -39.941 9.121 -8.925 1.00 84.32 217 ALA D CA 1
ATOM 9035 C C . ALA D 2 217 ? -39.995 8.187 -10.128 1.00 83.37 217 ALA D C 1
ATOM 9036 O O . ALA D 2 217 ? -40.487 8.569 -11.189 1.00 85.35 217 ALA D O 1
ATOM 9038 N N . VAL D 2 218 ? -39.485 6.968 -9.968 1.00 79.39 218 VAL D N 1
ATOM 9039 C CA . VAL D 2 218 ? -39.598 5.962 -11.018 1.00 75.67 218 VAL D CA 1
ATOM 9040 C C . VAL D 2 218 ? -41.071 5.617 -11.187 1.00 76.75 218 VAL D C 1
ATOM 9041 O O . VAL D 2 218 ? -41.505 5.192 -12.258 1.00 78.65 218 VAL D O 1
ATOM 9045 N N . GLY D 2 219 ? -41.838 5.813 -10.119 1.00 75.70 219 GLY D N 1
ATOM 9046 C CA . GLY D 2 219 ? -43.270 5.600 -10.161 1.00 76.61 219 GLY D CA 1
ATOM 9047 C C . GLY D 2 219 ? -43.960 6.534 -11.134 1.00 76.86 219 GLY D C 1
ATOM 9048 O O . GLY D 2 219 ? -44.960 6.171 -11.752 1.00 78.62 219 GLY D O 1
ATOM 9049 N N . LYS D 2 220 ? -43.418 7.740 -11.276 1.00 75.27 220 LYS D N 1
ATOM 9050 C CA . LYS D 2 220 ? -43.978 8.724 -12.196 1.00 75.69 220 LYS D CA 1
ATOM 9051 C C . LYS D 2 220 ? -43.592 8.413 -13.642 1.00 75.67 220 LYS D C 1
ATOM 9052 O O . LYS D 2 220 ? -44.343 8.711 -14.571 1.00 77.19 220 LYS D O 1
ATOM 9055 N N . VAL D 2 221 ? -42.420 7.811 -13.829 1.00 73.99 221 VAL D N 1
ATOM 9056 C CA . VAL D 2 221 ? -41.990 7.369 -15.152 1.00 72.86 221 VAL D CA 1
ATOM 9057 C C . VAL D 2 221 ? -42.675 6.052 -15.505 1.00 72.74 221 VAL D C 1
ATOM 9058 O O . VAL D 2 221 ? -43.166 5.877 -16.619 1.00 73.18 221 VAL D O 1
ATOM 9060 N N . ILE D 2 222 ? -42.696 5.129 -14.548 1.00 72.49 222 ILE D N 1
ATOM 9061 C CA . ILE D 2 222 ? -43.378 3.851 -14.711 1.00 70.51 222 ILE D CA 1
ATOM 9062 C C . ILE D 2 222 ? -44.470 3.719 -13.655 1.00 71.05 222 ILE D C 1
ATOM 9063 O O . ILE D 2 222 ? -44.194 3.342 -12.516 1.00 69.75 222 ILE D O 1
ATOM 9068 N N . PRO D 2 223 ? -45.714 4.048 -14.034 1.00 73.75 223 PRO D N 1
ATOM 9069 C CA . PRO D 2 223 ? -46.916 4.003 -13.188 1.00 76.91 223 PRO D CA 1
ATOM 9070 C C . PRO D 2 223 ? -47.254 2.620 -12.622 1.00 78.08 223 PRO D C 1
ATOM 9071 O O . PRO D 2 223 ? -47.769 2.534 -11.507 1.00 76.50 223 PRO D O 1
ATOM 9075 N N . ALA D 2 224 ? -46.975 1.558 -13.373 1.00 81.33 224 ALA D N 1
ATOM 9076 C CA . ALA D 2 224 ? -47.191 0.199 -12.881 1.00 83.71 224 ALA D CA 1
ATOM 9077 C C . ALA D 2 224 ? -46.282 -0.108 -11.687 1.00 85.54 224 ALA D C 1
ATOM 9078 O O . ALA D 2 224 ? -46.551 -1.017 -10.902 1.00 85.73 224 ALA D O 1
ATOM 9080 N N . LEU D 2 225 ? -45.205 0.659 -11.558 1.00 88.26 225 LEU D N 1
ATOM 9081 C CA . LEU D 2 225 ? -44.248 0.475 -10.474 1.00 91.71 225 LEU D CA 1
ATOM 9082 C C . LEU D 2 225 ? -44.314 1.621 -9.477 1.00 94.58 225 LEU D C 1
ATOM 9083 O O . LEU D 2 225 ? -43.339 1.913 -8.786 1.00 93.52 225 LEU D O 1
ATOM 9088 N N . ASN D 2 226 ? -45.466 2.276 -9.408 1.00 99.25 226 ASN D N 1
ATOM 9089 C CA . ASN D 2 226 ? -45.625 3.401 -8.505 1.00 99.78 226 ASN D CA 1
ATOM 9090 C C . ASN D 2 226 ? -45.685 2.864 -7.079 1.00 97.68 226 ASN D C 1
ATOM 9091 O O . ASN D 2 226 ? -46.299 1.829 -6.827 1.00 98.27 226 ASN D O 1
ATOM 9096 N N . GLY D 2 227 ? -45.020 3.551 -6.155 1.00 94.49 227 GLY D N 1
ATOM 9097 C CA . GLY D 2 227 ? -45.052 3.169 -4.754 1.00 91.63 227 GLY D CA 1
ATOM 9098 C C . GLY D 2 227 ? -44.468 1.803 -4.449 1.00 86.18 227 GLY D C 1
ATOM 9099 O O . GLY D 2 227 ? -44.534 1.329 -3.316 1.00 84.55 227 GLY D O 1
ATOM 9100 N N . LYS D 2 228 ? -43.899 1.165 -5.466 1.00 81.99 228 LYS D N 1
ATOM 9101 C CA . LYS D 2 228 ? -43.254 -0.128 -5.297 1.00 77.34 228 LYS D CA 1
ATOM 9102 C C . LYS D 2 228 ? -41.750 0.056 -5.299 1.00 72.88 228 LYS D C 1
ATOM 9103 O O . LYS D 2 228 ? -40.996 -0.902 -5.132 1.00 70.17 228 LYS D O 1
ATOM 9107 N N . LEU D 2 229 ? -41.328 1.302 -5.491 1.00 73.09 229 LEU D N 1
ATOM 9108 C CA . LEU D 2 229 ? -39.915 1.641 -5.559 1.00 72.39 229 LEU D CA 1
ATOM 9109 C C . LEU D 2 229 ? -39.581 2.924 -4.819 1.00 76.80 229 LEU D C 1
ATOM 9110 O O . LEU D 2 229 ? -40.305 3.916 -4.906 1.00 78.74 229 LEU D O 1
ATOM 9115 N N . THR D 2 230 ? -38.473 2.882 -4.089 1.00 80.21 230 THR D N 1
ATOM 9116 C CA . THR D 2 230 ? -37.847 4.073 -3.532 1.00 82.50 230 THR D CA 1
ATOM 9117 C C . THR D 2 230 ? -36.412 3.722 -3.174 1.00 85.60 230 THR D C 1
ATOM 9118 O O . THR D 2 230 ? -36.009 2.564 -3.272 1.00 84.12 230 THR D O 1
ATOM 9122 N N . GLY D 2 231 ? -35.636 4.720 -2.774 1.00 91.81 231 GLY D N 1
ATOM 9123 C CA . GLY D 2 231 ? -34.251 4.481 -2.427 1.00 89.40 231 GLY D CA 1
ATOM 9124 C C . GLY D 2 231 ? -33.440 5.727 -2.157 1.00 88.83 231 GLY D C 1
ATOM 9125 O O . GLY D 2 231 ? -33.839 6.833 -2.509 1.00 93.47 231 GLY D O 1
ATOM 9126 N N . MET D 2 232 ? -32.283 5.538 -1.536 1.00 81.32 232 MET D N 1
ATOM 9127 C CA . MET D 2 232 ? -31.437 6.647 -1.127 1.00 75.71 232 MET D CA 1
ATOM 9128 C C . MET D 2 232 ? -30.110 6.613 -1.861 1.00 70.09 232 MET D C 1
ATOM 9129 O O . MET D 2 232 ? -29.923 5.830 -2.789 1.00 70.01 232 MET D O 1
ATOM 9134 N N . ALA D 2 233 ? -29.183 7.456 -1.424 1.00 65.45 233 ALA D N 1
ATOM 9135 C CA . ALA D 2 233 ? -27.929 7.635 -2.137 1.00 61.08 233 ALA D CA 1
ATOM 9136 C C . ALA D 2 233 ? -26.725 7.587 -1.209 1.00 55.73 233 ALA D C 1
ATOM 9137 O O . ALA D 2 233 ? -26.820 7.916 -0.028 1.00 55.82 233 ALA D O 1
ATOM 9139 N N . PHE D 2 234 ? -25.594 7.162 -1.758 1.00 51.50 234 PHE D N 1
ATOM 9140 C CA . PHE D 2 234 ? -24.310 7.344 -1.101 1.00 49.07 234 PHE D CA 1
ATOM 9141 C C . PHE D 2 234 ? -23.410 8.125 -2.037 1.00 50.90 234 PHE D C 1
ATOM 9142 O O . PHE D 2 234 ? -23.137 7.692 -3.155 1.00 52.50 234 PHE D O 1
ATOM 9150 N N . ARG D 2 235 ? -22.972 9.291 -1.581 1.00 52.47 235 ARG D N 1
ATOM 9151 C CA . ARG D 2 235 ? -22.109 10.145 -2.380 1.00 52.06 235 ARG D CA 1
ATOM 9152 C C . ARG D 2 235 ? -20.661 9.925 -1.983 1.00 48.22 235 ARG D C 1
ATOM 9153 O O . ARG D 2 235 ? -20.275 10.163 -0.842 1.00 47.00 235 ARG D O 1
ATOM 9161 N N . VAL D 2 236 ? -19.870 9.457 -2.942 1.00 49.41 236 VAL D N 1
ATOM 9162 C CA . VAL D 2 236 ? -18.521 8.979 -2.671 1.00 50.18 236 VAL D CA 1
ATOM 9163 C C . VAL D 2 236 ? -17.474 9.775 -3.459 1.00 53.87 236 VAL D C 1
ATOM 9164 O O . VAL D 2 236 ? -17.789 10.360 -4.495 1.00 57.11 236 VAL D O 1
ATOM 9168 N N . PRO D 2 237 ? -16.224 9.806 -2.960 1.00 53.40 237 PRO D N 1
ATOM 9169 C CA . PRO D 2 237 ? -15.149 10.600 -3.573 1.00 50.63 237 PRO D CA 1
ATOM 9170 C C . PRO D 2 237 ? -14.714 10.163 -4.978 1.00 48.88 237 PRO D C 1
ATOM 9171 O O . PRO D 2 237 ? -13.592 9.692 -5.159 1.00 47.20 237 PRO D O 1
ATOM 9175 N N . THR D 2 238 ? -15.596 10.336 -5.958 1.00 50.44 238 THR D N 1
ATOM 9176 C CA . THR D 2 238 ? -15.243 10.171 -7.367 1.00 50.80 238 THR D CA 1
ATOM 9177 C C . THR D 2 238 ? -15.832 11.330 -8.168 1.00 53.54 238 THR D C 1
ATOM 9178 O O . THR D 2 238 ? -16.961 11.742 -7.918 1.00 55.63 238 THR D O 1
ATOM 9182 N N . PRO D 2 239 ? -15.063 11.869 -9.124 1.00 52.94 239 PRO D N 1
ATOM 9183 C CA . PRO D 2 239 ? -15.488 13.051 -9.887 1.00 54.37 239 PRO D CA 1
ATOM 9184 C C . PRO D 2 239 ? -16.723 12.831 -10.763 1.00 54.51 239 PRO D C 1
ATOM 9185 O O . PRO D 2 239 ? -17.465 13.783 -11.015 1.00 54.99 239 PRO D O 1
ATOM 9189 N N . ASP D 2 240 ? -16.944 11.600 -11.213 1.00 54.22 240 ASP D N 1
ATOM 9190 C CA . ASP D 2 240 ? -18.059 11.316 -12.110 1.00 53.23 240 ASP D CA 1
ATOM 9191 C C . ASP D 2 240 ? -18.336 9.816 -12.192 1.00 54.30 240 ASP D C 1
ATOM 9192 O O . ASP D 2 240 ? -17.587 9.013 -11.632 1.00 53.64 240 ASP D O 1
ATOM 9197 N N . VAL D 2 241 ? -19.421 9.473 -12.891 1.00 55.69 241 VAL D N 1
ATOM 9198 C CA . VAL D 2 241 ? -19.942 8.110 -13.059 1.00 53.43 241 VAL D CA 1
ATOM 9199 C C . VAL D 2 241 ? -20.542 7.605 -11.752 1.00 53.45 241 VAL D C 1
ATOM 9200 O O . VAL D 2 241 ? -19.965 7.772 -10.679 1.00 53.65 241 VAL D O 1
ATOM 9204 N N . SER D 2 242 ? -21.721 7.002 -11.847 1.00 52.89 242 SER D N 1
ATOM 9205 C CA . SER D 2 242 ? -22.398 6.474 -10.675 1.00 52.72 242 SER D CA 1
ATOM 9206 C C . SER D 2 242 ? -22.973 5.093 -10.969 1.00 53.16 242 SER D C 1
ATOM 9207 O O . SER D 2 242 ? -23.059 4.679 -12.125 1.00 53.94 242 SER D O 1
ATOM 9210 N N . VAL D 2 243 ? -23.360 4.374 -9.923 1.00 50.81 243 VAL D N 1
ATOM 9211 C CA . VAL D 2 243 ? -23.933 3.051 -10.108 1.00 49.60 243 VAL D CA 1
ATOM 9212 C C . VAL D 2 243 ? -25.224 2.918 -9.307 1.00 51.98 243 VAL D C 1
ATOM 9213 O O . VAL D 2 243 ? -25.368 3.492 -8.228 1.00 52.57 243 VAL D O 1
ATOM 9217 N N . VAL D 2 244 ? -26.171 2.170 -9.861 1.00 54.19 244 VAL D N 1
ATOM 9218 C CA . VAL D 2 244 ? -27.424 1.879 -9.182 1.00 55.47 244 VAL D CA 1
ATOM 9219 C C . VAL D 2 244 ? -27.377 0.471 -8.582 1.00 55.22 244 VAL D C 1
ATOM 9220 O O . VAL D 2 244 ? -26.978 -0.485 -9.248 1.00 52.18 244 VAL D O 1
ATOM 9224 N N . ASP D 2 245 ? -27.768 0.357 -7.315 1.00 57.35 245 ASP D N 1
ATOM 9225 C CA . ASP D 2 245 ? -27.832 -0.931 -6.626 1.00 57.04 245 ASP D CA 1
ATOM 9226 C C . ASP D 2 245 ? -29.289 -1.281 -6.336 1.00 57.65 245 ASP D C 1
ATOM 9227 O O . ASP D 2 245 ? -29.847 -0.872 -5.318 1.00 60.16 245 ASP D O 1
ATOM 9232 N N . LEU D 2 246 ? -29.906 -2.037 -7.237 1.00 58.03 246 LEU D N 1
ATOM 9233 C CA . LEU D 2 246 ? -31.316 -2.368 -7.089 1.00 60.36 246 LEU D CA 1
ATOM 9234 C C . LEU D 2 246 ? -31.514 -3.735 -6.465 1.00 59.80 246 LEU D C 1
ATOM 9235 O O . LEU D 2 246 ? -30.929 -4.724 -6.898 1.00 59.69 246 LEU D O 1
ATOM 9240 N N . THR D 2 247 ? -32.353 -3.781 -5.441 1.00 60.59 247 THR D N 1
ATOM 9241 C CA . THR D 2 247 ? -32.727 -5.039 -4.826 1.00 64.75 247 THR D CA 1
ATOM 9242 C C . THR D 2 247 ? -34.248 -5.116 -4.781 1.00 65.88 247 THR D C 1
ATOM 9243 O O . THR D 2 247 ? -34.903 -4.236 -4.221 1.00 66.07 247 THR D O 1
ATOM 9247 N N . CYS D 2 248 ? -34.811 -6.157 -5.385 1.00 66.85 248 CYS D N 1
ATOM 9248 C CA . CYS D 2 248 ? -36.260 -6.239 -5.528 1.00 69.18 248 CYS D CA 1
ATOM 9249 C C . CYS D 2 248 ? -36.787 -7.667 -5.522 1.00 67.70 248 CYS D C 1
ATOM 9250 O O . CYS D 2 248 ? -36.025 -8.627 -5.423 1.00 65.23 248 CYS D O 1
ATOM 9253 N N . ARG D 2 249 ? -38.105 -7.789 -5.627 1.00 70.49 249 ARG D N 1
ATOM 9254 C CA . ARG D 2 249 ? -38.754 -9.088 -5.706 1.00 73.47 249 ARG D CA 1
ATOM 9255 C C . ARG D 2 249 ? -39.518 -9.222 -7.010 1.00 75.97 249 ARG D C 1
ATOM 9256 O O . ARG D 2 249 ? -40.419 -8.436 -7.303 1.00 74.92 249 ARG D O 1
ATOM 9264 N N . LEU D 2 250 ? -39.149 -10.230 -7.788 1.00 80.11 250 LEU D N 1
ATOM 9265 C CA . LEU D 2 250 ? -39.783 -10.477 -9.071 1.00 84.69 250 LEU D CA 1
ATOM 9266 C C . LEU D 2 250 ? -41.001 -11.365 -8.866 1.00 90.13 250 LEU D C 1
ATOM 9267 O O . LEU D 2 250 ? -41.037 -12.171 -7.936 1.00 91.04 250 LEU D O 1
ATOM 9272 N N . GLY D 2 251 ? -42.001 -11.212 -9.727 1.00 92.34 251 GLY D N 1
ATOM 9273 C CA . GLY D 2 251 ? -43.188 -12.044 -9.660 1.00 95.13 251 GLY D CA 1
ATOM 9274 C C . GLY D 2 251 ? -42.940 -13.443 -10.191 1.00 97.88 251 GLY D C 1
ATOM 9275 O O . GLY D 2 251 ? -43.280 -14.434 -9.543 1.00 98.19 251 GLY D O 1
ATOM 9276 N N . LYS D 2 252 ? -42.347 -13.524 -11.377 1.00 98.24 252 LYS D N 1
ATOM 9277 C CA . LYS D 2 252 ? -42.013 -14.810 -11.973 1.00 99.63 252 LYS D CA 1
ATOM 9278 C C . LYS D 2 252 ? -40.677 -15.320 -11.460 1.00 105.73 252 LYS D C 1
ATOM 9279 O O . LYS D 2 252 ? -39.697 -14.578 -11.416 1.00 104.88 252 LYS D O 1
ATOM 9285 N N . GLY D 2 253 ? -40.643 -16.593 -11.081 1.00 113.42 253 GLY D N 1
ATOM 9286 C CA . GLY D 2 253 ? -39.403 -17.230 -10.683 1.00 113.61 253 GLY D CA 1
ATOM 9287 C C . GLY D 2 253 ? -38.399 -17.262 -11.818 1.00 113.52 253 GLY D C 1
ATOM 9288 O O . GLY D 2 253 ? -38.626 -17.906 -12.844 1.00 118.67 253 GLY D O 1
ATOM 9289 N N . ALA D 2 254 ? -37.288 -16.557 -11.639 1.00 105.74 254 ALA D N 1
ATOM 9290 C CA . ALA D 2 254 ? -36.261 -16.493 -12.668 1.00 95.99 254 ALA D CA 1
ATOM 9291 C C . ALA D 2 254 ? -34.862 -16.577 -12.076 1.00 86.33 254 ALA D C 1
ATOM 9292 O O . ALA D 2 254 ? -34.546 -15.888 -11.108 1.00 83.03 254 ALA D O 1
ATOM 9294 N N . SER D 2 255 ? -34.032 -17.429 -12.667 1.00 81.03 255 SER D N 1
ATOM 9295 C CA . SER D 2 255 ? -32.628 -17.524 -12.292 1.00 75.72 255 SER D CA 1
ATOM 9296 C C . SER D 2 255 ? -31.874 -16.321 -12.841 1.00 71.98 255 SER D C 1
ATOM 9297 O O . SER D 2 255 ? -32.387 -15.600 -13.697 1.00 70.83 255 SER D O 1
ATOM 9300 N N . TYR D 2 256 ? -30.659 -16.101 -12.351 1.00 70.63 256 TYR D N 1
ATOM 9301 C CA . TYR D 2 256 ? -29.893 -14.934 -12.768 1.00 70.81 256 TYR D CA 1
ATOM 9302 C C . TYR D 2 256 ? -29.576 -15.013 -14.256 1.00 74.35 256 TYR D C 1
ATOM 9303 O O . TYR D 2 256 ? -29.646 -14.011 -14.967 1.00 76.18 256 TYR D O 1
ATOM 9312 N N . GLU D 2 257 ? -29.247 -16.209 -14.726 1.00 75.83 257 GLU D N 1
ATOM 9313 C CA . GLU D 2 257 ? -28.942 -16.404 -16.136 1.00 75.85 257 GLU D CA 1
ATOM 9314 C C . GLU D 2 257 ? -30.145 -16.053 -17.007 1.00 75.90 257 GLU D C 1
ATOM 9315 O O . GLU D 2 257 ? -29.984 -15.596 -18.137 1.00 76.15 257 GLU D O 1
ATOM 9321 N N . GLU D 2 258 ? -31.347 -16.254 -16.472 1.00 77.31 258 GLU D N 1
ATOM 9322 C CA . GLU D 2 258 ? -32.569 -15.900 -17.190 1.00 78.69 258 GLU D CA 1
ATOM 9323 C C . GLU D 2 258 ? -32.689 -14.386 -17.297 1.00 73.60 258 GLU D C 1
ATOM 9324 O O . GLU D 2 258 ? -32.998 -13.844 -18.361 1.00 72.28 258 GLU D O 1
ATOM 9330 N N . ILE D 2 259 ? -32.447 -13.717 -16.175 1.00 70.09 259 ILE D N 1
ATOM 9331 C CA . ILE D 2 259 ? -32.490 -12.264 -16.098 1.00 68.79 259 ILE D CA 1
ATOM 9332 C C . ILE D 2 259 ? -31.546 -11.649 -17.121 1.00 72.37 259 ILE D C 1
ATOM 9333 O O . ILE D 2 259 ? -31.923 -10.758 -17.883 1.00 75.37 259 ILE D O 1
ATOM 9338 N N . LYS D 2 260 ? -30.318 -12.153 -17.123 1.00 70.37 260 LYS D N 1
ATOM 9339 C CA . LYS D 2 260 ? -29.273 -11.746 -18.052 1.00 66.86 260 LYS D CA 1
ATOM 9340 C C . LYS D 2 260 ? -29.739 -11.791 -19.508 1.00 69.30 260 LYS D C 1
ATOM 9341 O O . LYS D 2 260 ? -29.512 -10.853 -20.272 1.00 69.25 260 LYS D O 1
ATOM 9347 N N . ALA D 2 261 ? -30.400 -12.885 -19.878 1.00 74.68 261 ALA D N 1
ATOM 9348 C CA . ALA D 2 261 ? -30.872 -13.092 -21.245 1.00 78.54 261 ALA D CA 1
ATOM 9349 C C . ALA D 2 261 ? -31.896 -12.041 -21.664 1.00 80.46 261 ALA D C 1
ATOM 9350 O O . ALA D 2 261 ? -31.883 -11.568 -22.801 1.00 80.23 261 ALA D O 1
ATOM 9352 N N . ALA D 2 262 ? -32.785 -11.687 -20.741 1.00 80.01 262 ALA D N 1
ATOM 9353 C CA . ALA D 2 262 ? -33.820 -10.699 -21.015 1.00 78.26 262 ALA D CA 1
ATOM 9354 C C . ALA D 2 262 ? -33.201 -9.328 -21.222 1.00 78.38 262 ALA D C 1
ATOM 9355 O O . ALA D 2 262 ? -33.532 -8.623 -22.175 1.00 81.57 262 ALA D O 1
ATOM 9357 N N . VAL D 2 263 ? -32.297 -8.960 -20.319 1.00 75.91 263 VAL D N 1
ATOM 9358 C CA . VAL D 2 263 ? -31.628 -7.666 -20.373 1.00 72.20 263 VAL D CA 1
ATOM 9359 C C . VAL D 2 263 ? -30.774 -7.552 -21.628 1.00 72.69 263 VAL D C 1
ATOM 9360 O O . VAL D 2 263 ? -30.824 -6.540 -22.330 1.00 73.80 263 VAL D O 1
ATOM 9364 N N . LYS D 2 264 ? -29.991 -8.592 -21.899 1.00 71.58 264 LYS D N 1
ATOM 9365 C CA . LYS D 2 264 ? -29.182 -8.651 -23.109 1.00 71.54 264 LYS D CA 1
ATOM 9366 C C . LYS D 2 264 ? -30.071 -8.469 -24.333 1.00 74.01 264 LYS D C 1
ATOM 9367 O O . LYS D 2 264 ? -29.669 -7.858 -25.323 1.00 76.97 264 LYS D O 1
ATOM 9373 N N . ALA D 2 265 ? -31.290 -8.993 -24.245 1.00 73.65 265 ALA D N 1
ATOM 9374 C CA . ALA D 2 265 ? -32.248 -8.915 -25.340 1.00 74.87 265 ALA D CA 1
ATOM 9375 C C . ALA D 2 265 ? -32.826 -7.511 -25.469 1.00 75.74 265 ALA D C 1
ATOM 9376 O O . ALA D 2 265 ? -33.145 -7.060 -26.569 1.00 77.28 265 ALA D O 1
ATOM 9378 N N . ALA D 2 266 ? -32.963 -6.823 -24.342 1.00 73.82 266 ALA D N 1
ATOM 9379 C CA . ALA D 2 266 ? -33.511 -5.474 -24.341 1.00 72.54 266 ALA D CA 1
ATOM 9380 C C . ALA D 2 266 ? -32.476 -4.459 -24.806 1.00 69.79 266 ALA D C 1
ATOM 9381 O O . ALA D 2 266 ? -32.772 -3.594 -25.627 1.00 71.36 266 ALA D O 1
ATOM 9383 N N . ALA D 2 267 ? -31.261 -4.575 -24.279 1.00 67.74 267 ALA D N 1
ATOM 9384 C CA . ALA D 2 267 ? -30.190 -3.639 -24.599 1.00 66.87 267 ALA D CA 1
ATOM 9385 C C . ALA D 2 267 ? -29.796 -3.731 -26.067 1.00 69.19 267 ALA D C 1
ATOM 9386 O O . ALA D 2 267 ? -29.200 -2.807 -26.616 1.00 71.34 267 ALA D O 1
ATOM 9388 N N . SER D 2 268 ? -30.130 -4.853 -26.696 1.00 69.52 268 SER D N 1
ATOM 9389 C CA . SER D 2 268 ? -29.838 -5.057 -28.109 1.00 71.95 268 SER D CA 1
ATOM 9390 C C . SER D 2 268 ? -31.011 -4.608 -28.970 1.00 73.42 268 SER D C 1
ATOM 9391 O O . SER D 2 268 ? -30.828 -4.084 -30.069 1.00 75.10 268 SER D O 1
ATOM 9394 N N . GLY D 2 269 ? -32.218 -4.818 -28.458 1.00 72.55 269 GLY D N 1
ATOM 9395 C CA . GLY D 2 269 ? -33.423 -4.527 -29.209 1.00 72.85 269 GLY D CA 1
ATOM 9396 C C . GLY D 2 269 ? -33.978 -3.133 -29.004 1.00 74.66 269 GLY D C 1
ATOM 9397 O O . GLY D 2 269 ? -33.364 -2.150 -29.419 1.00 78.43 269 GLY D O 1
ATOM 9398 N N . PRO D 2 270 ? -35.145 -3.043 -28.349 1.00 72.18 270 PRO D N 1
ATOM 9399 C CA . PRO D 2 270 ? -35.916 -1.804 -28.193 1.00 71.50 270 PRO D CA 1
ATOM 9400 C C . PRO D 2 270 ? -35.221 -0.745 -27.345 1.00 70.84 270 PRO D C 1
ATOM 9401 O O . PRO D 2 270 ? -35.635 0.413 -27.355 1.00 73.28 270 PRO D O 1
ATOM 9405 N N . LEU D 2 271 ? -34.183 -1.135 -26.618 1.00 67.23 271 LEU D N 1
ATOM 9406 C CA . LEU D 2 271 ? -33.478 -0.194 -25.764 1.00 63.23 271 LEU D CA 1
ATOM 9407 C C . LEU D 2 271 ? -32.041 -0.027 -26.226 1.00 63.60 271 LEU D C 1
ATOM 9408 O O . LEU D 2 271 ? -31.180 0.407 -25.464 1.00 65.41 271 LEU D O 1
ATOM 9413 N N . LYS D 2 272 ? -31.792 -0.378 -27.483 1.00 64.94 272 LYS D N 1
ATOM 9414 C CA . LYS D 2 272 ? -30.474 -0.204 -28.071 1.00 64.89 272 LYS D CA 1
ATOM 9415 C C . LYS D 2 272 ? -30.083 1.261 -28.000 1.00 67.39 272 LYS D C 1
ATOM 9416 O O . LYS D 2 272 ? -30.505 2.061 -28.829 1.00 69.72 272 LYS D O 1
ATOM 9422 N N . GLY D 2 273 ? -29.293 1.612 -26.991 1.00 72.11 273 GLY D N 1
ATOM 9423 C CA . GLY D 2 273 ? -28.831 2.978 -26.830 1.00 73.00 273 GLY D CA 1
ATOM 9424 C C . GLY D 2 273 ? -29.088 3.546 -25.449 1.00 72.90 273 GLY D C 1
ATOM 9425 O O . GLY D 2 273 ? -28.221 4.197 -24.868 1.00 75.81 273 GLY D O 1
ATOM 9426 N N . ILE D 2 274 ? -30.289 3.311 -24.931 1.00 67.95 274 ILE D N 1
ATOM 9427 C CA . ILE D 2 274 ? -30.626 3.717 -23.575 1.00 61.73 274 ILE D CA 1
ATOM 9428 C C . ILE D 2 274 ? -29.994 2.725 -22.616 1.00 58.25 274 ILE D C 1
ATOM 9429 O O . ILE D 2 274 ? -29.233 3.098 -21.724 1.00 56.26 274 ILE D O 1
ATOM 9434 N N . LEU D 2 275 ? -30.308 1.452 -22.821 1.00 56.97 275 LEU D N 1
ATOM 9435 C CA . LEU D 2 275 ? -29.796 0.387 -21.974 1.00 56.98 275 LEU D CA 1
ATOM 9436 C C . LEU D 2 275 ? -28.664 -0.359 -22.674 1.00 61.12 275 LEU D C 1
ATOM 9437 O O . LEU D 2 275 ? -28.744 -0.654 -23.868 1.00 62.46 275 LEU D O 1
ATOM 9442 N N . GLU D 2 276 ? -27.602 -0.642 -21.927 1.00 61.31 276 GLU D N 1
ATOM 9443 C CA . GLU D 2 276 ? -26.466 -1.386 -22.457 1.00 61.70 276 GLU D CA 1
ATOM 9444 C C . GLU D 2 276 ? -26.201 -2.595 -21.570 1.00 60.78 276 GLU D C 1
ATOM 9445 O O . GLU D 2 276 ? -26.603 -2.622 -20.407 1.00 60.46 276 GLU D O 1
ATOM 9451 N N . TYR D 2 277 ? -25.530 -3.596 -22.128 1.00 60.01 277 TYR D N 1
ATOM 9452 C CA . TYR D 2 277 ? -25.253 -4.833 -21.414 1.00 60.80 277 TYR D CA 1
ATOM 9453 C C . TYR D 2 277 ? -23.797 -5.245 -21.588 1.00 64.47 277 TYR D C 1
ATOM 9454 O O . TYR D 2 277 ? -23.302 -5.331 -22.712 1.00 67.62 277 TYR D O 1
ATOM 9463 N N . THR D 2 278 ? -23.107 -5.490 -20.478 1.00 64.22 278 THR D N 1
ATOM 9464 C CA . THR D 2 278 ? -21.747 -6.018 -20.538 1.00 66.15 278 THR D CA 1
ATOM 9465 C C . THR D 2 278 ? -21.538 -7.096 -19.493 1.00 63.09 278 THR D C 1
ATOM 9466 O O . THR D 2 278 ? -22.246 -7.157 -18.487 1.00 59.84 278 THR D O 1
ATOM 9470 N N . GLU D 2 279 ? -20.543 -7.936 -19.741 1.00 66.79 279 GLU D N 1
ATOM 9471 C CA . GLU D 2 279 ? -20.146 -8.961 -18.793 1.00 69.26 279 GLU D CA 1
ATOM 9472 C C . GLU D 2 279 ? -18.660 -8.820 -18.469 1.00 68.62 279 GLU D C 1
ATOM 9473 O O . GLU D 2 279 ? -17.998 -9.793 -18.115 1.00 71.17 279 GLU D O 1
ATOM 9479 N N . ASP D 2 280 ? -18.136 -7.604 -18.590 1.00 64.59 280 ASP D N 1
ATOM 9480 C CA . ASP D 2 280 ? -16.708 -7.379 -18.396 1.00 62.14 280 ASP D CA 1
ATOM 9481 C C . ASP D 2 280 ? -16.413 -6.898 -16.981 1.00 58.45 280 ASP D C 1
ATOM 9482 O O . ASP D 2 280 ? -17.324 -6.527 -16.244 1.00 59.23 280 ASP D O 1
ATOM 9487 N N . GLU D 2 281 ? -15.137 -6.918 -16.610 1.00 55.59 281 GLU D N 1
ATOM 9488 C CA . GLU D 2 281 ? -14.714 -6.526 -15.270 1.00 56.11 281 GLU D CA 1
ATOM 9489 C C . GLU D 2 281 ? -14.536 -5.013 -15.175 1.00 54.67 281 GLU D C 1
ATOM 9490 O O . GLU D 2 281 ? -13.426 -4.523 -14.971 1.00 52.98 281 GLU D O 1
ATOM 9496 N N . VAL D 2 282 ? -15.639 -4.282 -15.308 1.00 54.07 282 VAL D N 1
ATOM 9497 C CA . VAL D 2 282 ? -15.605 -2.824 -15.389 1.00 51.77 282 VAL D CA 1
ATOM 9498 C C . VAL D 2 282 ? -15.585 -2.148 -14.021 1.00 54.23 282 VAL D C 1
ATOM 9499 O O . VAL D 2 282 ? -15.962 -2.739 -13.008 1.00 54.99 282 VAL D O 1
ATOM 9503 N N . VAL D 2 283 ? -15.139 -0.894 -14.017 1.00 55.37 283 VAL D N 1
ATOM 9504 C CA . VAL D 2 283 ? -15.178 -0.034 -12.840 1.00 55.71 283 VAL D CA 1
ATOM 9505 C C . VAL D 2 283 ? -15.636 1.349 -13.291 1.00 55.75 283 VAL D C 1
ATOM 9506 O O . VAL D 2 283 ? -15.885 1.566 -14.474 1.00 56.45 283 VAL D O 1
ATOM 9510 N N . SER D 2 284 ? -15.736 2.288 -12.358 1.00 58.34 284 SER D N 1
ATOM 9511 C CA . SER D 2 284 ? -16.366 3.573 -12.650 1.00 60.59 284 SER D CA 1
ATOM 9512 C C . SER D 2 284 ? -15.432 4.561 -13.327 1.00 64.16 284 SER D C 1
ATOM 9513 O O . SER D 2 284 ? -15.268 5.685 -12.861 1.00 70.33 284 SER D O 1
ATOM 9516 N N . SER D 2 285 ? -14.818 4.142 -14.422 1.00 60.96 285 SER D N 1
ATOM 9517 C CA . SER D 2 285 ? -13.992 5.044 -15.208 1.00 58.84 285 SER D CA 1
ATOM 9518 C C . SER D 2 285 ? -13.967 4.502 -16.614 1.00 57.50 285 SER D C 1
ATOM 9519 O O . SER D 2 285 ? -13.434 5.116 -17.535 1.00 58.39 285 SER D O 1
ATOM 9522 N N . ASP D 2 286 ? -14.555 3.324 -16.758 1.00 55.35 286 ASP D N 1
ATOM 9523 C CA . ASP D 2 286 ? -14.723 2.710 -18.055 1.00 55.09 286 ASP D CA 1
ATOM 9524 C C . ASP D 2 286 ? -15.972 3.292 -18.709 1.00 58.76 286 ASP D C 1
ATOM 9525 O O . ASP D 2 286 ? -16.276 3.006 -19.866 1.00 62.70 286 ASP D O 1
ATOM 9530 N N . PHE D 2 287 ? -16.672 4.142 -17.963 1.00 58.24 287 PHE D N 1
ATOM 9531 C CA . PHE D 2 287 ? -17.932 4.707 -18.427 1.00 59.03 287 PHE D CA 1
ATOM 9532 C C . PHE D 2 287 ? -17.862 6.208 -18.672 1.00 60.96 287 PHE D C 1
ATOM 9533 O O . PHE D 2 287 ? -18.835 6.805 -19.131 1.00 63.66 287 PHE D O 1
ATOM 9541 N N . VAL D 2 288 ? -16.720 6.820 -18.369 1.00 61.43 288 VAL D N 1
ATOM 9542 C CA . VAL D 2 288 ? -16.589 8.255 -18.575 1.00 64.30 288 VAL D CA 1
ATOM 9543 C C . VAL D 2 288 ? -16.757 8.546 -20.061 1.00 65.13 288 VAL D C 1
ATOM 9544 O O . VAL D 2 288 ? -15.854 8.336 -20.869 1.00 66.79 288 VAL D O 1
ATOM 9548 N N . GLY D 2 289 ? -17.949 9.007 -20.414 1.00 65.58 289 GLY D N 1
ATOM 9549 C CA . GLY D 2 289 ? -18.248 9.358 -21.786 1.00 65.52 289 GLY D CA 1
ATOM 9550 C C . GLY D 2 289 ? -19.296 8.460 -22.401 1.00 65.69 289 GLY D C 1
ATOM 9551 O O . GLY D 2 289 ? -19.636 8.612 -23.571 1.00 67.57 289 GLY D O 1
ATOM 9552 N N . SER D 2 290 ? -19.808 7.521 -21.611 1.00 64.11 290 SER D N 1
ATOM 9553 C CA . SER D 2 290 ? -20.833 6.600 -22.088 1.00 59.76 290 SER D CA 1
ATOM 9554 C C . SER D 2 290 ? -22.163 7.307 -22.306 1.00 59.93 290 SER D C 1
ATOM 9555 O O . SER D 2 290 ? -22.659 8.021 -21.434 1.00 60.27 290 SER D O 1
ATOM 9558 N N . THR D 2 291 ? -22.739 7.090 -23.480 1.00 58.74 291 THR D N 1
ATOM 9559 C CA . THR D 2 291 ? -23.978 7.747 -23.854 1.00 56.86 291 THR D CA 1
ATOM 9560 C C . THR D 2 291 ? -25.183 7.011 -23.294 1.00 59.65 291 THR D C 1
ATOM 9561 O O . THR D 2 291 ? -26.282 7.559 -23.241 1.00 63.44 291 THR D O 1
ATOM 9565 N N . SER D 2 292 ? -24.970 5.766 -22.882 1.00 59.51 292 SER D N 1
ATOM 9566 C CA . SER D 2 292 ? -26.050 4.935 -22.366 1.00 59.56 292 SER D CA 1
ATOM 9567 C C . SER D 2 292 ? -26.594 5.493 -21.058 1.00 59.64 292 SER D C 1
ATOM 9568 O O . SER D 2 292 ? -25.920 6.266 -20.379 1.00 59.25 292 SER D O 1
ATOM 9571 N N . SER D 2 293 ? -27.819 5.104 -20.714 1.00 61.38 293 SER D N 1
ATOM 9572 C CA . SER D 2 293 ? -28.460 5.555 -19.481 1.00 58.90 293 SER D CA 1
ATOM 9573 C C . SER D 2 293 ? -28.250 4.551 -18.351 1.00 59.15 293 SER D C 1
ATOM 9574 O O . SER D 2 293 ? -28.252 4.915 -17.175 1.00 57.59 293 SER D O 1
ATOM 9577 N N . SER D 2 294 ? -28.086 3.285 -18.726 1.00 59.79 294 SER D N 1
ATOM 9578 C CA . SER D 2 294 ? -27.845 2.200 -17.781 1.00 61.01 294 SER D CA 1
ATOM 9579 C C . SER D 2 294 ? -26.943 1.161 -18.419 1.00 62.57 294 SER D C 1
ATOM 9580 O O . SER D 2 294 ? -27.195 0.725 -19.540 1.00 66.26 294 SER D O 1
ATOM 9583 N N . ILE D 2 295 ? -25.895 0.759 -17.712 1.00 61.35 295 ILE D N 1
ATOM 9584 C CA . ILE D 2 295 ? -25.077 -0.346 -18.182 1.00 60.26 295 ILE D CA 1
ATOM 9585 C C . ILE D 2 295 ? -25.143 -1.455 -17.162 1.00 58.08 295 ILE D C 1
ATOM 9586 O O . ILE D 2 295 ? -24.494 -1.401 -16.120 1.00 58.04 295 ILE D O 1
ATOM 9591 N N . PHE D 2 296 ? -25.942 -2.462 -17.473 1.00 59.36 296 PHE D N 1
ATOM 9592 C CA . PHE D 2 296 ? -26.112 -3.598 -16.594 1.00 60.24 296 PHE D CA 1
ATOM 9593 C C . PHE D 2 296 ? -24.795 -4.354 -16.411 1.00 63.47 296 PHE D C 1
ATOM 9594 O O . PHE D 2 296 ? -24.224 -4.868 -17.372 1.00 67.06 296 PHE D O 1
ATOM 9602 N N . ASP D 2 297 ? -24.308 -4.394 -15.174 1.00 61.81 297 ASP D N 1
ATOM 9603 C CA . ASP D 2 297 ? -23.123 -5.175 -14.835 1.00 59.99 297 ASP D CA 1
ATOM 9604 C C . ASP D 2 297 ? -23.556 -6.587 -14.460 1.00 61.84 297 ASP D C 1
ATOM 9605 O O . ASP D 2 297 ? -23.879 -6.859 -13.304 1.00 64.47 297 ASP D O 1
ATOM 9610 N N . ALA D 2 298 ? -23.569 -7.477 -15.447 1.00 61.50 298 ALA D N 1
ATOM 9611 C CA . ALA D 2 298 ? -24.004 -8.854 -15.239 1.00 62.78 298 ALA D CA 1
ATOM 9612 C C . ALA D 2 298 ? -23.161 -9.559 -14.181 1.00 62.82 298 ALA D C 1
ATOM 9613 O O . ALA D 2 298 ? -23.681 -10.298 -13.346 1.00 61.17 298 ALA D O 1
ATOM 9615 N N . LYS D 2 299 ? -21.857 -9.315 -14.221 1.00 63.13 299 LYS D N 1
ATOM 9616 C CA . LYS D 2 299 ? -20.915 -9.992 -13.341 1.00 62.24 299 LYS D CA 1
ATOM 9617 C C . LYS D 2 299 ? -21.125 -9.646 -11.871 1.00 63.60 299 LYS D C 1
ATOM 9618 O O . LYS D 2 299 ? -21.091 -10.526 -11.011 1.00 68.00 299 LYS D O 1
ATOM 9624 N N . ALA D 2 300 ? -21.340 -8.365 -11.589 1.00 60.89 300 ALA D N 1
ATOM 9625 C CA . ALA D 2 300 ? -21.403 -7.887 -10.212 1.00 60.55 300 ALA D CA 1
ATOM 9626 C C . ALA D 2 300 ? -22.767 -8.131 -9.594 1.00 64.26 300 ALA D C 1
ATOM 9627 O O . ALA D 2 300 ? -22.949 -7.954 -8.391 1.00 69.11 300 ALA D O 1
ATOM 9629 N N . GLY D 2 301 ? -23.727 -8.529 -10.419 1.00 63.90 301 GLY D N 1
ATOM 9630 C CA . GLY D 2 301 ? -25.052 -8.847 -9.927 1.00 63.21 301 GLY D CA 1
ATOM 9631 C C . GLY D 2 301 ? -25.106 -10.191 -9.232 1.00 63.19 301 GLY D C 1
ATOM 9632 O O . GLY D 2 301 ? -24.382 -11.122 -9.589 1.00 63.25 301 GLY D O 1
ATOM 9633 N N . ILE D 2 302 ? -25.971 -10.292 -8.230 1.00 63.79 302 ILE D N 1
ATOM 9634 C CA . ILE D 2 302 ? -26.099 -11.517 -7.460 1.00 65.99 302 ILE D CA 1
ATOM 9635 C C . ILE D 2 302 ? -27.572 -11.871 -7.273 1.00 71.59 302 ILE D C 1
ATOM 9636 O O . ILE D 2 302 ? -28.425 -10.994 -7.122 1.00 74.08 302 ILE D O 1
ATOM 9641 N N . SER D 2 303 ? -27.866 -13.166 -7.302 1.00 71.67 303 SER D N 1
ATOM 9642 C CA . SER D 2 303 ? -29.221 -13.650 -7.100 1.00 71.41 303 SER D CA 1
ATOM 9643 C C . SER D 2 303 ? -29.265 -14.555 -5.875 1.00 71.00 303 SER D C 1
ATOM 9644 O O . SER D 2 303 ? -28.605 -15.593 -5.840 1.00 71.64 303 SER D O 1
ATOM 9647 N N . LEU D 2 304 ? -30.023 -14.153 -4.859 1.00 70.36 304 LEU D N 1
ATOM 9648 C CA . LEU D 2 304 ? -30.201 -14.999 -3.686 1.00 71.92 304 LEU D CA 1
ATOM 9649 C C . LEU D 2 304 ? -31.084 -16.186 -4.050 1.00 72.50 304 LEU D C 1
ATOM 9650 O O . LEU D 2 304 ? -30.827 -17.316 -3.635 1.00 72.21 304 LEU D O 1
ATOM 9655 N N . ASN D 2 305 ? -32.125 -15.914 -4.833 1.00 73.30 305 ASN D N 1
ATOM 9656 C CA . ASN D 2 305 ? -32.997 -16.959 -5.359 1.00 75.41 305 ASN D CA 1
ATOM 9657 C C . ASN D 2 305 ? -33.687 -16.483 -6.638 1.00 78.84 305 ASN D C 1
ATOM 9658 O O . ASN D 2 305 ? -33.183 -15.599 -7.333 1.00 79.71 305 ASN D O 1
ATOM 9663 N N . ASN D 2 306 ? -34.842 -17.065 -6.940 1.00 79.00 306 ASN D N 1
ATOM 9664 C CA . ASN D 2 306 ? -35.530 -16.770 -8.191 1.00 79.17 306 ASN D CA 1
ATOM 9665 C C . ASN D 2 306 ? -36.590 -15.680 -8.044 1.00 76.18 306 ASN D C 1
ATOM 9666 O O . ASN D 2 306 ? -37.260 -15.331 -9.015 1.00 76.78 306 ASN D O 1
ATOM 9671 N N . ASN D 2 307 ? -36.745 -15.144 -6.836 1.00 73.41 307 ASN D N 1
ATOM 9672 C CA . ASN D 2 307 ? -37.722 -14.081 -6.602 1.00 73.88 307 ASN D CA 1
ATOM 9673 C C . ASN D 2 307 ? -37.151 -12.941 -5.770 1.00 73.13 307 ASN D C 1
ATOM 9674 O O . ASN D 2 307 ? -37.896 -12.105 -5.260 1.00 73.75 307 ASN D O 1
ATOM 9679 N N . PHE D 2 308 ? -35.832 -12.910 -5.634 1.00 72.00 308 PHE D N 1
ATOM 9680 C CA . PHE D 2 308 ? -35.177 -11.907 -4.807 1.00 70.05 308 PHE D CA 1
ATOM 9681 C C . PHE D 2 308 ? -33.727 -11.753 -5.230 1.00 68.67 308 PHE D C 1
ATOM 9682 O O . PHE D 2 308 ? -32.871 -12.555 -4.860 1.00 69.79 308 PHE D O 1
ATOM 9690 N N . VAL D 2 309 ? -33.464 -10.716 -6.015 1.00 66.78 309 VAL D N 1
ATOM 9691 C CA . VAL D 2 309 ? -32.160 -10.539 -6.629 1.00 66.66 309 VAL D CA 1
ATOM 9692 C C . VAL D 2 309 ? -31.644 -9.125 -6.407 1.00 65.33 309 VAL D C 1
ATOM 9693 O O . VAL D 2 309 ? -32.417 -8.203 -6.134 1.00 64.16 309 VAL D O 1
ATOM 9697 N N . LYS D 2 310 ? -30.331 -8.966 -6.526 1.00 63.67 310 LYS D N 1
ATOM 9698 C CA . LYS D 2 310 ? -29.704 -7.653 -6.473 1.00 60.15 310 LYS D CA 1
ATOM 9699 C C . LYS D 2 310 ? -29.049 -7.345 -7.816 1.00 59.58 310 LYS D C 1
ATOM 9700 O O . LYS D 2 310 ? -28.217 -8.108 -8.306 1.00 58.79 310 LYS D O 1
ATOM 9706 N N . LEU D 2 311 ? -29.442 -6.227 -8.414 1.00 61.05 311 LEU D N 1
ATOM 9707 C CA . LEU D 2 311 ? -28.950 -5.855 -9.734 1.00 63.30 311 LEU D CA 1
ATOM 9708 C C . LEU D 2 311 ? -28.109 -4.594 -9.663 1.00 64.30 311 LEU D C 1
ATOM 9709 O O . LEU D 2 311 ? -28.341 -3.737 -8.811 1.00 66.91 311 LEU D O 1
ATOM 9714 N N . VAL D 2 312 ? -27.133 -4.482 -10.560 1.00 63.26 312 VAL D N 1
ATOM 9715 C CA . VAL D 2 312 ? -26.257 -3.317 -10.594 1.00 62.05 312 VAL D CA 1
ATOM 9716 C C . VAL D 2 312 ? -26.131 -2.783 -12.017 1.00 59.09 312 VAL D C 1
ATOM 9717 O O . VAL D 2 312 ? -25.995 -3.545 -12.974 1.00 60.32 312 VAL D O 1
ATOM 9721 N N . SER D 2 313 ? -26.190 -1.464 -12.151 1.00 56.12 313 SER D N 1
ATOM 9722 C CA . SER D 2 313 ? -26.071 -0.829 -13.454 1.00 54.34 313 SER D CA 1
ATOM 9723 C C . SER D 2 313 ? -25.393 0.523 -13.333 1.00 56.16 313 SER D C 1
ATOM 9724 O O . SER D 2 313 ? -25.742 1.332 -12.477 1.00 59.69 313 SER D O 1
ATOM 9727 N N . TRP D 2 314 ? -24.423 0.769 -14.202 1.00 54.58 314 TRP D N 1
ATOM 9728 C CA . TRP D 2 314 ? -23.672 2.010 -14.149 1.00 55.04 314 TRP D CA 1
ATOM 9729 C C . TRP D 2 314 ? -24.333 3.107 -14.959 1.00 59.11 314 TRP D C 1
ATOM 9730 O O . TRP D 2 314 ? -25.239 2.844 -15.751 1.00 62.82 314 TRP D O 1
ATOM 9741 N N . TYR D 2 315 ? -23.866 4.334 -14.751 1.00 57.07 315 TYR D N 1
ATOM 9742 C CA . TYR D 2 315 ? -24.243 5.462 -15.592 1.00 54.16 315 TYR D CA 1
ATOM 9743 C C . TYR D 2 315 ? -23.336 6.661 -15.367 1.00 56.04 315 TYR D C 1
ATOM 9744 O O . TYR D 2 315 ? -22.895 6.939 -14.250 1.00 55.68 315 TYR D O 1
ATOM 9753 N N . ASP D 2 316 ? -23.046 7.359 -16.455 1.00 55.63 316 ASP D N 1
ATOM 9754 C CA . ASP D 2 316 ? -22.383 8.639 -16.365 1.00 52.70 316 ASP D CA 1
ATOM 9755 C C . ASP D 2 316 ? -23.446 9.642 -15.959 1.00 51.43 316 ASP D C 1
ATOM 9756 O O . ASP D 2 316 ? -24.225 10.099 -16.792 1.00 54.37 316 ASP D O 1
ATOM 9761 N N . ASN D 2 317 ? -23.483 9.972 -14.673 1.00 50.69 317 ASN D N 1
ATOM 9762 C CA . ASN D 2 317 ? -24.489 10.882 -14.140 1.00 54.07 317 ASN D CA 1
ATOM 9763 C C . ASN D 2 317 ? -24.433 12.247 -14.815 1.00 58.41 317 ASN D C 1
ATOM 9764 O O . ASN D 2 317 ? -25.403 13.005 -14.784 1.00 60.76 317 ASN D O 1
ATOM 9769 N N . GLU D 2 318 ? -23.292 12.548 -15.427 1.00 58.79 318 GLU D N 1
ATOM 9770 C CA . GLU D 2 318 ? -23.095 13.826 -16.091 1.00 56.73 318 GLU D CA 1
ATOM 9771 C C . GLU D 2 318 ? -23.363 13.749 -17.589 1.00 58.29 318 GLU D C 1
ATOM 9772 O O . GLU D 2 318 ? -24.109 14.564 -18.125 1.00 60.15 318 GLU D O 1
ATOM 9778 N N . PHE D 2 319 ? -22.765 12.773 -18.265 1.00 58.35 319 PHE D N 1
ATOM 9779 C CA . PHE D 2 319 ? -22.802 12.761 -19.725 1.00 59.05 319 PHE D CA 1
ATOM 9780 C C . PHE D 2 319 ? -23.871 11.853 -20.330 1.00 61.50 319 PHE D C 1
ATOM 9781 O O . PHE D 2 319 ? -24.400 12.147 -21.401 1.00 63.25 319 PHE D O 1
ATOM 9789 N N . GLY D 2 320 ? -24.177 10.745 -19.667 1.00 60.44 320 GLY D N 1
ATOM 9790 C CA . GLY D 2 320 ? -25.261 9.898 -20.128 1.00 57.50 320 GLY D CA 1
ATOM 9791 C C . GLY D 2 320 ? -26.554 10.687 -20.106 1.00 56.31 320 GLY D C 1
ATOM 9792 O O . GLY D 2 320 ? -27.302 10.718 -21.085 1.00 54.59 320 GLY D O 1
ATOM 9793 N N . TYR D 2 321 ? -26.793 11.346 -18.977 1.00 56.55 321 TYR D N 1
ATOM 9794 C CA . TYR D 2 321 ? -27.976 12.174 -18.786 1.00 59.01 321 TYR D CA 1
ATOM 9795 C C . TYR D 2 321 ? -28.033 13.291 -19.826 1.00 61.31 321 TYR D C 1
ATOM 9796 O O . TYR D 2 321 ? -29.080 13.542 -20.421 1.00 63.56 321 TYR D O 1
ATOM 9805 N N . SER D 2 322 ? -26.896 13.945 -20.044 1.00 62.57 322 SER D N 1
ATOM 9806 C CA . SER D 2 322 ? -26.785 15.015 -21.031 1.00 60.99 322 SER D CA 1
ATOM 9807 C C . SER D 2 322 ? -27.297 14.571 -22.392 1.00 59.96 322 SER D C 1
ATOM 9808 O O . SER D 2 322 ? -27.960 15.332 -23.093 1.00 60.70 322 SER D O 1
ATOM 9811 N N . CYS D 2 323 ? -26.987 13.332 -22.757 1.00 61.34 323 CYS D N 1
ATOM 9812 C CA . CYS D 2 323 ? -27.390 12.792 -24.048 1.00 65.11 323 CYS D CA 1
ATOM 9813 C C . CYS D 2 323 ? -28.892 12.570 -24.110 1.00 64.31 323 CYS D C 1
ATOM 9814 O O . CYS D 2 323 ? -29.514 12.790 -25.148 1.00 63.82 323 CYS D O 1
ATOM 9817 N N . ARG D 2 324 ? -29.470 12.137 -22.994 1.00 64.62 324 ARG D N 1
ATOM 9818 C CA . ARG D 2 324 ? -30.904 11.880 -22.928 1.00 63.14 324 ARG D CA 1
ATOM 9819 C C . ARG D 2 324 ? -31.696 13.172 -23.001 1.00 64.34 324 ARG D C 1
ATOM 9820 O O . ARG D 2 324 ? -32.868 13.175 -23.375 1.00 65.41 324 ARG D O 1
ATOM 9828 N N . VAL D 2 325 ? -31.048 14.272 -22.640 1.00 63.54 325 VAL D N 1
ATOM 9829 C CA . VAL D 2 325 ? -31.644 15.582 -22.819 1.00 64.80 325 VAL D CA 1
ATOM 9830 C C . VAL D 2 325 ? -31.710 15.884 -24.314 1.00 67.20 325 VAL D C 1
ATOM 9831 O O . VAL D 2 325 ? -32.732 16.350 -24.814 1.00 70.30 325 VAL D O 1
ATOM 9835 N N . VAL D 2 326 ? -30.623 15.600 -25.027 1.00 66.40 326 VAL D N 1
ATOM 9836 C CA . VAL D 2 326 ? -30.558 15.841 -26.466 1.00 63.19 326 VAL D CA 1
ATOM 9837 C C . VAL D 2 326 ? -31.572 14.972 -27.202 1.00 64.30 326 VAL D C 1
ATOM 9838 O O . VAL D 2 326 ? -32.139 15.376 -28.218 1.00 65.91 326 VAL D O 1
ATOM 9842 N N . ASP D 2 327 ? -31.801 13.776 -26.678 1.00 63.55 327 ASP D N 1
ATOM 9843 C CA . ASP D 2 327 ? -32.747 12.856 -27.288 1.00 63.58 327 ASP D CA 1
ATOM 9844 C C . ASP D 2 327 ? -34.181 13.356 -27.147 1.00 68.49 327 ASP D C 1
ATOM 9845 O O . ASP D 2 327 ? -34.953 13.318 -28.106 1.00 71.59 327 ASP D O 1
ATOM 9850 N N . LEU D 2 328 ? -34.527 13.835 -25.955 1.00 71.29 328 LEU D N 1
ATOM 9851 C CA . LEU D 2 328 ? -35.887 14.287 -25.675 1.00 76.02 328 LEU D CA 1
ATOM 9852 C C . LEU D 2 328 ? -36.290 15.440 -26.592 1.00 84.15 328 LEU D C 1
ATOM 9853 O O . LEU D 2 328 ? -37.457 15.570 -26.959 1.00 87.71 328 LEU D O 1
ATOM 9858 N N . ILE D 2 329 ? -35.314 16.264 -26.966 1.00 89.27 329 ILE D N 1
ATOM 9859 C CA . ILE D 2 329 ? -35.550 17.383 -27.872 1.00 93.20 329 ILE D CA 1
ATOM 9860 C C . ILE D 2 329 ? -35.880 16.864 -29.265 1.00 94.52 329 ILE D C 1
ATOM 9861 O O . ILE D 2 329 ? -36.875 17.271 -29.869 1.00 99.11 329 ILE D O 1
ATOM 9866 N N . THR D 2 330 ? -35.030 15.971 -29.766 1.00 89.20 330 THR D N 1
ATOM 9867 C CA . THR D 2 330 ? -35.217 15.373 -31.082 1.00 85.59 330 THR D CA 1
ATOM 9868 C C . THR D 2 330 ? -36.614 14.776 -31.205 1.00 84.22 330 THR D C 1
ATOM 9869 O O . THR D 2 330 ? -37.304 14.994 -32.202 1.00 86.74 330 THR D O 1
ATOM 9871 N N . HIS D 2 331 ? -37.029 14.045 -30.173 1.00 79.04 331 HIS D N 1
ATOM 9872 C CA . HIS D 2 331 ? -38.349 13.425 -30.138 1.00 76.04 331 HIS D CA 1
ATOM 9873 C C . HIS D 2 331 ? -39.459 14.462 -30.229 1.00 71.72 331 HIS D C 1
ATOM 9874 O O . HIS D 2 331 ? -40.345 14.359 -31.075 1.00 70.52 331 HIS D O 1
ATOM 9881 N N . MET D 2 332 ? -39.408 15.453 -29.345 1.00 69.94 332 MET D N 1
ATOM 9882 C CA . MET D 2 33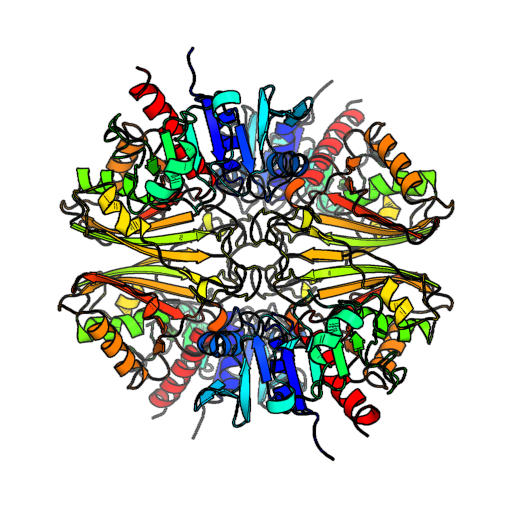2 ? -40.368 16.549 -29.356 1.00 71.68 332 MET D CA 1
ATOM 9883 C C . MET D 2 332 ? -40.429 17.218 -30.716 1.00 74.41 332 MET D C 1
ATOM 9884 O O . MET D 2 332 ? -41.494 17.290 -31.321 1.00 79.12 332 MET D O 1
ATOM 9889 N N . HIS D 2 333 ? -39.286 17.709 -31.188 1.00 72.25 333 HIS D N 1
ATOM 9890 C CA . HIS D 2 333 ? -39.213 18.348 -32.497 1.00 72.58 333 HIS D CA 1
ATOM 9891 C C . HIS D 2 333 ? -39.852 17.449 -33.542 1.00 73.23 333 HIS D C 1
ATOM 9892 O O . HIS D 2 333 ? -40.664 17.901 -34.349 1.00 75.71 333 HIS D O 1
ATOM 9899 N N . LYS D 2 334 ? -39.497 16.168 -33.496 1.00 70.82 334 LYS D N 1
ATOM 9900 C CA . LYS D 2 334 ? -40.110 15.161 -34.352 1.00 70.22 334 LYS D CA 1
ATOM 9901 C C . LYS D 2 334 ? -41.624 15.125 -34.167 1.00 69.77 334 LYS D C 1
ATOM 9902 O O . LYS D 2 334 ? -42.360 14.828 -35.097 1.00 68.59 334 LYS D O 1
ATOM 9905 N N . VAL D 2 335 ? -42.088 15.443 -32.964 1.00 71.27 335 VAL D N 1
ATOM 9906 C CA . VAL D 2 335 ? -43.503 15.313 -32.646 1.00 74.96 335 VAL D CA 1
ATOM 9907 C C . VAL D 2 335 ? -44.265 16.630 -32.821 1.00 83.34 335 VAL D C 1
ATOM 9908 O O . VAL D 2 335 ? -45.389 16.625 -33.323 1.00 86.61 335 VAL D O 1
ATOM 9912 N N . ASP D 2 336 ? -43.669 17.756 -32.432 1.00 88.78 336 ASP D N 1
ATOM 9913 C CA . ASP D 2 336 ? -44.365 19.041 -32.565 1.00 97.65 336 ASP D CA 1
ATOM 9914 C C . ASP D 2 336 ? -44.306 19.592 -33.984 1.00 103.43 336 ASP D C 1
ATOM 9915 O O . ASP D 2 336 ? -45.274 20.174 -34.473 1.00 104.32 336 ASP D O 1
ATOM 9920 N N . HIS D 2 337 ? -43.162 19.430 -34.636 1.00 107.74 337 HIS D N 1
ATOM 9921 C CA . HIS D 2 337 ? -42.986 19.973 -35.974 1.00 111.36 337 HIS D CA 1
ATOM 9922 C C . HIS D 2 337 ? -43.062 18.864 -37.012 1.00 112.11 337 HIS D C 1
ATOM 9923 O O . HIS D 2 337 ? -42.312 18.850 -37.987 1.00 111.75 337 HIS D O 1
ATOM 9930 N N . ALA D 2 338 ? -43.978 17.931 -36.780 1.00 113.55 338 ALA D N 1
ATOM 9931 C CA . ALA D 2 338 ? -44.317 16.924 -37.772 1.00 115.82 338 ALA D CA 1
ATOM 9932 C C . ALA D 2 338 ? -45.745 16.436 -37.559 1.00 117.81 338 ALA D C 1
ATOM 9933 O O . ALA D 2 338 ? -46.197 15.486 -38.197 1.00 118.38 338 ALA D O 1
#